Protein AF-0000000072568778 (afdb_homodimer)

Structure (mmCIF, N/CA/C/O backbone):
data_AF-0000000072568778-model_v1
#
loop_
_entity.id
_entity.type
_entity.pdbx_description
1 polymer 'Argininosuccinate synthase'
#
loop_
_atom_site.group_PDB
_atom_site.id
_atom_site.type_symbol
_atom_site.label_atom_id
_atom_site.label_alt_id
_atom_site.label_comp_id
_atom_site.label_asym_id
_atom_site.label_entity_id
_atom_site.label_seq_id
_atom_site.pdbx_PDB_ins_code
_atom_site.Cartn_x
_atom_site.Cartn_y
_atom_site.Cartn_z
_atom_site.occupancy
_atom_site.B_iso_or_equiv
_atom_site.auth_seq_id
_atom_site.auth_comp_id
_atom_site.auth_asym_id
_atom_site.auth_atom_id
_atom_site.pdbx_PDB_model_num
ATOM 1 N N . MET A 1 1 ? -11.023 -39.062 -33.5 1 57.5 1 MET A N 1
ATOM 2 C CA . MET A 1 1 ? -10.414 -38.594 -32.281 1 57.5 1 MET A CA 1
ATOM 3 C C . MET A 1 1 ? -9.016 -38.062 -32.531 1 57.5 1 MET A C 1
ATOM 5 O O . MET A 1 1 ? -8.273 -38.594 -33.344 1 57.5 1 MET A O 1
ATOM 9 N N . ILE A 1 2 ? -8.695 -36.812 -32.125 1 79.44 2 ILE A N 1
ATOM 10 C CA . ILE A 1 2 ? -7.375 -36.25 -32.344 1 79.44 2 ILE A CA 1
ATOM 11 C C . ILE A 1 2 ? -6.309 -37.188 -31.766 1 79.44 2 ILE A C 1
ATOM 13 O O . ILE A 1 2 ? -6.477 -37.719 -30.672 1 79.44 2 ILE A O 1
ATOM 17 N N . LYS A 1 3 ? -5.363 -37.594 -32.625 1 88.56 3 LYS A N 1
ATOM 18 C CA . LYS A 1 3 ? -4.285 -38.5 -32.188 1 88.56 3 LYS A CA 1
ATOM 19 C C . LYS A 1 3 ? -3.029 -37.688 -31.844 1 88.56 3 LYS A C 1
ATOM 21 O O . LYS A 1 3 ? -2.596 -36.844 -32.594 1 88.56 3 LYS A O 1
ATOM 26 N N . TYR A 1 4 ? -2.572 -37.875 -30.562 1 95.81 4 TYR A N 1
ATOM 27 C CA . TYR A 1 4 ? -1.287 -37.344 -30.109 1 95.81 4 TYR A CA 1
ATOM 28 C C . TYR A 1 4 ? -0.291 -38.469 -29.875 1 95.81 4 TYR A C 1
ATOM 30 O O . TYR A 1 4 ? -0.575 -39.438 -29.141 1 95.81 4 TYR A O 1
ATOM 38 N N . ASN A 1 5 ? 0.825 -38.438 -30.609 1 97.25 5 ASN A N 1
ATOM 39 C CA . ASN A 1 5 ? 1.843 -39.469 -30.422 1 97.25 5 ASN A CA 1
ATOM 40 C C . ASN A 1 5 ? 2.711 -39.188 -29.203 1 97.25 5 ASN A C 1
ATOM 42 O O . ASN A 1 5 ? 3.152 -40.125 -28.516 1 97.25 5 ASN A O 1
ATOM 46 N N . LYS A 1 6 ? 3.072 -37.969 -28.938 1 98.38 6 LYS A N 1
ATOM 47 C CA . LYS A 1 6 ? 3.926 -37.531 -27.828 1 98.38 6 LYS A CA 1
ATOM 48 C C . LYS A 1 6 ? 3.383 -36.25 -27.188 1 98.38 6 LYS A C 1
ATOM 50 O O . LYS A 1 6 ? 3.064 -35.281 -27.891 1 98.38 6 LYS A O 1
ATOM 55 N N . VAL A 1 7 ? 3.225 -36.344 -25.844 1 98.5 7 VAL A N 1
ATOM 56 C CA . VAL A 1 7 ? 2.674 -35.219 -25.094 1 98.5 7 VAL A CA 1
ATOM 57 C C . VAL A 1 7 ? 3.635 -34.812 -23.969 1 98.5 7 VAL A C 1
ATOM 59 O O . VAL A 1 7 ? 4.199 -35.656 -23.297 1 98.5 7 VAL A O 1
ATOM 62 N N . VAL A 1 8 ? 3.936 -33.531 -23.891 1 98.62 8 VAL A N 1
ATOM 63 C CA . VAL A 1 8 ? 4.707 -33 -22.766 1 98.62 8 VAL A CA 1
ATOM 64 C C . VAL A 1 8 ? 3.764 -32.5 -21.672 1 98.62 8 VAL A C 1
ATOM 66 O O . VAL A 1 8 ? 2.863 -31.703 -21.922 1 98.62 8 VAL A O 1
ATOM 69 N N . LEU A 1 9 ? 3.943 -33.031 -20.453 1 98.56 9 LEU A N 1
ATOM 70 C CA . LEU A 1 9 ? 3.078 -32.719 -19.312 1 98.56 9 LEU A CA 1
ATOM 71 C C . LEU A 1 9 ? 3.807 -31.844 -18.297 1 98.56 9 LEU A C 1
ATOM 73 O O . LEU A 1 9 ? 4.906 -32.188 -17.844 1 98.56 9 LEU A O 1
ATOM 77 N N . ALA A 1 10 ? 3.229 -30.656 -17.984 1 97.88 10 ALA A N 1
ATOM 78 C CA . ALA A 1 10 ? 3.682 -29.938 -16.781 1 97.88 10 ALA A CA 1
ATOM 79 C C . ALA A 1 10 ? 3.428 -30.766 -15.531 1 97.88 10 ALA A C 1
ATOM 81 O O . ALA A 1 10 ? 2.279 -30.969 -15.133 1 97.88 10 ALA A O 1
ATOM 82 N N . TYR A 1 11 ? 4.516 -31.219 -14.898 1 96.12 11 TYR A N 1
ATOM 83 C CA . TYR A 1 11 ? 4.41 -32.219 -13.859 1 96.12 11 TYR A CA 1
ATOM 84 C C . TYR A 1 11 ? 4.934 -31.703 -12.523 1 96.12 11 TYR A C 1
ATOM 86 O O . TYR A 1 11 ? 6.062 -31.219 -12.445 1 96.12 11 TYR A O 1
ATOM 94 N N . SER A 1 12 ? 4.102 -31.75 -11.516 1 90.25 12 SER A N 1
ATOM 95 C CA . SER A 1 12 ? 4.496 -31.281 -10.195 1 90.25 12 SER A CA 1
ATOM 96 C C . SER A 1 12 ? 4.703 -32.438 -9.234 1 90.25 12 SER A C 1
ATOM 98 O O . SER A 1 12 ? 5.293 -32.281 -8.164 1 90.25 12 SER A O 1
ATOM 100 N N . GLY A 1 13 ? 4.242 -33.594 -9.594 1 85.88 13 GLY A N 1
ATOM 101 C CA . GLY A 1 13 ? 4.312 -34.75 -8.695 1 85.88 13 GLY A CA 1
ATOM 102 C C . GLY A 1 13 ? 3.117 -34.844 -7.766 1 85.88 13 GLY A C 1
ATOM 103 O O . GLY A 1 13 ? 2.973 -35.844 -7.035 1 85.88 13 GLY A O 1
ATOM 104 N N . GLY A 1 14 ? 2.248 -33.875 -7.809 1 84.75 14 GLY A N 1
ATOM 105 C CA . GLY A 1 14 ? 1.024 -33.938 -7.027 1 84.75 14 GLY A CA 1
ATOM 106 C C . GLY A 1 14 ? 0.024 -34.938 -7.559 1 84.75 14 GLY A C 1
ATOM 107 O O . GLY A 1 14 ? 0.246 -35.562 -8.609 1 84.75 14 GLY A O 1
ATOM 108 N N . LEU A 1 15 ? -1.036 -35.094 -6.883 1 83.25 15 LEU A N 1
ATOM 109 C CA . LEU A 1 15 ? -2.059 -36.094 -7.227 1 83.25 15 LEU A CA 1
ATOM 110 C C . LEU A 1 15 ? -2.59 -35.844 -8.633 1 83.25 15 LEU A C 1
ATOM 112 O O . LEU A 1 15 ? -2.621 -36.781 -9.453 1 83.25 15 LEU A O 1
ATOM 116 N N . ASP A 1 16 ? -2.91 -34.562 -8.922 1 86.75 16 ASP A N 1
ATOM 117 C CA . ASP A 1 16 ? -3.523 -34.25 -10.203 1 86.75 16 ASP A CA 1
ATOM 118 C C . ASP A 1 16 ? -2.607 -34.625 -11.367 1 86.75 16 ASP A C 1
ATOM 120 O O . ASP A 1 16 ? -3.02 -35.344 -12.273 1 86.75 16 ASP A O 1
ATOM 124 N N . THR A 1 17 ? -1.394 -34.188 -11.297 1 90 17 THR A N 1
ATOM 125 C CA . THR A 1 17 ? -0.5 -34.375 -12.43 1 90 17 THR A CA 1
ATOM 126 C C . THR A 1 17 ? -0.067 -35.844 -12.516 1 90 17 THR A C 1
ATOM 128 O O . THR A 1 17 ? 0.235 -36.344 -13.602 1 90 17 THR A O 1
ATOM 131 N N . SER A 1 18 ? -0.128 -36.531 -11.391 1 90.56 18 SER A N 1
ATOM 132 C CA . SER A 1 18 ? 0.25 -37.938 -11.398 1 90.56 18 SER A CA 1
ATOM 133 C C . SER A 1 18 ? -0.817 -38.812 -12.078 1 90.56 18 SER A C 1
ATOM 135 O O . SER A 1 18 ? -0.498 -39.781 -12.781 1 90.56 18 SER A O 1
ATOM 137 N N . ILE A 1 19 ? -2.035 -38.469 -11.914 1 93.44 19 ILE A N 1
ATOM 138 C CA . ILE A 1 19 ? -3.09 -39.25 -12.508 1 93.44 19 ILE A CA 1
ATOM 139 C C . ILE A 1 19 ? -3.256 -38.906 -13.984 1 93.44 19 ILE A C 1
ATOM 141 O O . ILE A 1 19 ? -3.801 -39.656 -14.766 1 93.44 19 ILE A O 1
ATOM 145 N N . ILE A 1 20 ? -2.752 -37.781 -14.328 1 95.88 20 ILE A N 1
ATOM 146 C CA . ILE A 1 20 ? -2.883 -37.312 -15.711 1 95.88 20 ILE A CA 1
ATOM 147 C C . ILE A 1 20 ? -2.031 -38.188 -16.625 1 95.88 20 ILE A C 1
ATOM 149 O O . ILE A 1 20 ? -2.402 -38.438 -17.766 1 95.88 20 ILE A O 1
ATOM 153 N N . ILE A 1 21 ? -0.916 -38.719 -16.125 1 96.25 21 ILE A N 1
ATOM 154 C CA . ILE A 1 21 ? 0.002 -39.5 -16.938 1 96.25 21 ILE A CA 1
ATOM 155 C C . ILE A 1 21 ? -0.712 -40.75 -17.469 1 96.25 21 ILE A C 1
ATOM 157 O O . ILE A 1 21 ? -0.862 -40.938 -18.672 1 96.25 21 ILE A O 1
ATOM 161 N N . PRO A 1 22 ? -1.276 -41.562 -16.594 1 95.88 22 PRO A N 1
ATOM 162 C CA . PRO A 1 22 ? -1.999 -42.719 -17.125 1 95.88 22 PRO A CA 1
ATOM 163 C C . PRO A 1 22 ? -3.244 -42.344 -17.922 1 95.88 22 PRO A C 1
ATOM 165 O O . PRO A 1 22 ? -3.617 -43.031 -18.875 1 95.88 22 PRO A O 1
ATOM 168 N N . TRP A 1 23 ? -3.908 -41.25 -17.547 1 96.25 23 TRP A N 1
ATOM 169 C CA . TRP A 1 23 ? -5.086 -40.781 -18.281 1 96.25 23 TRP A CA 1
ATOM 170 C C . TRP A 1 23 ? -4.73 -40.438 -19.719 1 96.25 23 TRP A C 1
ATOM 172 O O . TRP A 1 23 ? -5.469 -40.812 -20.641 1 96.25 23 TRP A O 1
ATOM 182 N N . LEU A 1 24 ? -3.633 -39.75 -19.969 1 97 24 LEU A N 1
ATOM 183 C CA . LEU A 1 24 ? -3.162 -39.406 -21.312 1 97 24 LEU A CA 1
ATOM 184 C C . LEU A 1 24 ? -2.857 -40.688 -22.109 1 97 24 LEU A C 1
ATOM 186 O O . LEU A 1 24 ? -3.209 -40.75 -23.297 1 97 24 LEU A O 1
ATOM 190 N N . LYS A 1 25 ? -2.223 -41.625 -21.5 1 95.62 25 LYS A N 1
ATOM 191 C CA . LYS A 1 25 ? -1.874 -42.875 -22.172 1 95.62 25 LYS A CA 1
ATOM 192 C C . LYS A 1 25 ? -3.125 -43.656 -22.562 1 95.62 25 LYS A C 1
ATOM 194 O O . LYS A 1 25 ? -3.205 -44.188 -23.672 1 95.62 25 LYS A O 1
ATOM 199 N N . GLU A 1 26 ? -4.07 -43.656 -21.688 1 94.56 26 GLU A N 1
ATOM 200 C CA . GLU A 1 26 ? -5.312 -44.375 -21.953 1 94.56 26 GLU A CA 1
ATOM 201 C C . GLU A 1 26 ? -6.145 -43.656 -23.016 1 94.56 26 GLU A C 1
ATOM 203 O O . GLU A 1 26 ? -6.77 -44.312 -23.859 1 94.56 26 GLU A O 1
ATOM 208 N N . THR A 1 27 ? -6.199 -42.406 -22.906 1 94.75 27 THR A N 1
ATOM 209 C CA . THR A 1 27 ? -7.094 -41.625 -23.734 1 94.75 27 THR A CA 1
ATOM 210 C C . THR A 1 27 ? -6.527 -41.469 -25.156 1 94.75 27 THR A C 1
ATOM 212 O O . THR A 1 27 ? -7.266 -41.531 -26.125 1 94.75 27 THR A O 1
ATOM 215 N N . TYR A 1 28 ? -5.199 -41.281 -25.234 1 95.56 28 TYR A N 1
ATOM 216 C CA . TYR A 1 28 ? -4.625 -40.938 -26.531 1 95.56 28 TYR A CA 1
ATOM 217 C C . TYR A 1 28 ? -3.613 -42 -26.984 1 95.56 28 TYR A C 1
ATOM 219 O O . TYR A 1 28 ? -3.164 -42 -28.125 1 95.56 28 TYR A O 1
ATOM 227 N N . GLY A 1 29 ? -3.229 -42.906 -26.125 1 95.06 29 GLY A N 1
ATOM 228 C CA . GLY A 1 29 ? -2.193 -43.875 -26.469 1 95.06 29 GLY A CA 1
ATOM 229 C C . GLY A 1 29 ? -0.853 -43.219 -26.766 1 95.06 29 GLY A C 1
ATOM 230 O O . GLY A 1 29 ? -0.105 -43.719 -27.609 1 95.06 29 GLY A O 1
ATOM 231 N N . CYS A 1 30 ? -0.614 -42.188 -26.125 1 96.62 30 CYS A N 1
ATOM 232 C CA . CYS A 1 30 ? 0.549 -41.375 -26.469 1 96.62 30 CYS A CA 1
ATOM 233 C C . CYS A 1 30 ? 1.691 -41.625 -25.5 1 96.62 30 CYS A C 1
ATOM 235 O O . CYS A 1 30 ? 1.488 -42.188 -24.422 1 96.62 30 CYS A O 1
ATOM 237 N N . GLU A 1 31 ? 2.924 -41.281 -25.938 1 98.12 31 GLU A N 1
ATOM 238 C CA . GLU A 1 31 ? 4.062 -41.125 -25.031 1 98.12 31 GLU A CA 1
ATOM 239 C C . GLU A 1 31 ? 3.943 -39.844 -24.203 1 98.12 31 GLU A C 1
ATOM 241 O O . GLU A 1 31 ? 3.559 -38.812 -24.719 1 98.12 31 GLU A O 1
ATOM 246 N N . VAL A 1 32 ? 4.184 -40 -22.922 1 98.25 32 VAL A N 1
ATOM 247 C CA . VAL A 1 32 ? 4.082 -38.844 -22.031 1 98.25 32 VAL A CA 1
ATOM 248 C C . VAL A 1 32 ? 5.465 -38.469 -21.5 1 98.25 32 VAL A C 1
ATOM 250 O O . VAL A 1 32 ? 6.141 -39.312 -20.891 1 98.25 32 VAL A O 1
ATOM 253 N N . ILE A 1 33 ? 5.906 -37.281 -21.797 1 98.5 33 ILE A N 1
ATOM 254 C CA . ILE A 1 33 ? 7.117 -36.719 -21.219 1 98.5 33 ILE A CA 1
ATOM 255 C C . ILE A 1 33 ? 6.75 -35.719 -20.125 1 98.5 33 ILE A C 1
ATOM 257 O O . ILE A 1 33 ? 6.078 -34.719 -20.406 1 98.5 33 ILE A O 1
ATOM 261 N N . ALA A 1 34 ? 7.23 -36 -18.891 1 98 34 ALA A N 1
ATOM 262 C CA . ALA A 1 34 ? 6.953 -35.094 -17.766 1 98 34 ALA A CA 1
ATOM 263 C C . ALA A 1 34 ? 8.023 -34.031 -17.656 1 98 34 ALA A C 1
ATOM 265 O O . ALA A 1 34 ? 9.211 -34.281 -17.859 1 98 34 ALA A O 1
ATOM 266 N N . VAL A 1 35 ? 7.582 -32.812 -17.391 1 98.06 35 VAL A N 1
ATOM 267 C CA . VAL A 1 35 ? 8.5 -31.688 -17.188 1 98.06 35 VAL A CA 1
ATOM 268 C C . VAL A 1 35 ? 8.164 -30.984 -15.883 1 98.06 35 VAL A C 1
ATOM 270 O O . VAL A 1 35 ? 7.031 -30.547 -15.672 1 98.06 35 VAL A O 1
ATOM 273 N N . CYS A 1 36 ? 9.141 -30.906 -15.023 1 97 36 CYS A N 1
ATOM 274 C CA . CYS A 1 36 ? 9.031 -30.156 -13.773 1 97 36 CYS A CA 1
ATOM 275 C C . CYS A 1 36 ? 9.953 -28.938 -13.789 1 97 36 CYS A C 1
ATOM 277 O O . CYS A 1 36 ? 11.156 -29.062 -14 1 97 36 CYS A O 1
ATOM 279 N N . GLY A 1 37 ? 9.328 -27.75 -13.695 1 96.69 37 GLY A N 1
ATOM 280 C CA . GLY A 1 37 ? 10.125 -26.547 -13.523 1 96.69 37 GLY A CA 1
ATOM 281 C C . GLY A 1 37 ? 10.508 -26.281 -12.078 1 96.69 37 GLY A C 1
ATOM 282 O O . GLY A 1 37 ? 9.648 -26 -11.242 1 96.69 37 GLY A O 1
ATOM 283 N N . ASN A 1 38 ? 11.844 -26.484 -11.812 1 96.88 38 ASN A N 1
ATOM 284 C CA . ASN A 1 38 ? 12.367 -26.141 -10.492 1 96.88 38 ASN A CA 1
ATOM 285 C C . ASN A 1 38 ? 12.586 -24.641 -10.352 1 96.88 38 ASN A C 1
ATOM 287 O O . ASN A 1 38 ? 13.523 -24.078 -10.93 1 96.88 38 ASN A O 1
ATOM 291 N N . VAL A 1 39 ? 11.719 -24.031 -9.586 1 97.25 39 VAL A N 1
ATOM 292 C CA . VAL A 1 39 ? 11.836 -22.609 -9.328 1 97.25 39 VAL A CA 1
ATOM 293 C C . VAL A 1 39 ? 12.164 -22.359 -7.859 1 97.25 39 VAL A C 1
ATOM 295 O O . VAL A 1 39 ? 11.695 -21.391 -7.258 1 97.25 39 VAL A O 1
ATOM 298 N N . GLY A 1 40 ? 12.891 -23.25 -7.309 1 95.19 40 GLY A N 1
ATOM 299 C CA . GLY A 1 40 ? 13.438 -23.094 -5.969 1 95.19 40 GLY A CA 1
ATOM 300 C C . GLY A 1 40 ? 12.656 -23.859 -4.918 1 95.19 40 GLY A C 1
ATOM 301 O O . GLY A 1 40 ? 12.859 -23.656 -3.717 1 95.19 40 GLY A O 1
ATOM 302 N N . GLN A 1 41 ? 11.773 -24.719 -5.453 1 90.81 41 GLN A N 1
ATOM 303 C CA . GLN A 1 41 ? 11.156 -25.625 -4.496 1 90.81 41 GLN A CA 1
ATOM 304 C C . GLN A 1 41 ? 12.109 -26.75 -4.105 1 90.81 41 GLN A C 1
ATOM 306 O O . GLN A 1 41 ? 12.938 -27.188 -4.914 1 90.81 41 GLN A O 1
ATOM 311 N N . LYS A 1 42 ? 12.234 -27.219 -2.873 1 85.62 42 LYS A N 1
ATOM 312 C CA . LYS A 1 42 ? 13.258 -28.156 -2.4 1 85.62 42 LYS A CA 1
ATOM 313 C C . LYS A 1 42 ? 12.672 -29.547 -2.172 1 85.62 42 LYS A C 1
ATOM 315 O O . LYS A 1 42 ? 12.688 -30.375 -3.072 1 85.62 42 LYS A O 1
ATOM 320 N N . ASP A 1 43 ? 11.883 -29.781 -1.306 1 80.31 43 ASP A N 1
ATOM 321 C CA . ASP A 1 43 ? 11.414 -31.094 -0.864 1 80.31 43 ASP A CA 1
ATOM 322 C C . ASP A 1 43 ? 10.461 -31.703 -1.888 1 80.31 43 ASP A C 1
ATOM 324 O O . ASP A 1 43 ? 10.359 -32.938 -1.985 1 80.31 43 ASP A O 1
ATOM 328 N N . GLU A 1 44 ? 9.945 -30.922 -2.676 1 80.12 44 GLU A N 1
ATOM 329 C CA . GLU A 1 44 ? 8.961 -31.406 -3.645 1 80.12 44 GLU A CA 1
ATOM 330 C C . GLU A 1 44 ? 9.625 -32.188 -4.773 1 80.12 44 GLU A C 1
ATOM 332 O O . GLU A 1 44 ? 8.961 -32.906 -5.516 1 80.12 44 GLU A O 1
ATOM 337 N N . LEU A 1 45 ? 10.898 -32.062 -4.871 1 88 45 LEU A N 1
ATOM 338 C CA . LEU A 1 45 ? 11.617 -32.656 -5.988 1 88 45 LEU A CA 1
ATOM 339 C C . LEU A 1 45 ? 12.109 -34.062 -5.617 1 88 45 LEU A C 1
ATOM 341 O O . LEU A 1 45 ? 12.492 -34.844 -6.492 1 88 45 LEU A O 1
ATOM 345 N N . ASP A 1 46 ? 12.047 -34.344 -4.383 1 86.69 46 ASP A N 1
ATOM 346 C CA . ASP A 1 46 ? 12.562 -35.625 -3.916 1 86.69 46 ASP A CA 1
ATOM 347 C C . ASP A 1 46 ? 11.711 -36.781 -4.438 1 86.69 46 ASP A C 1
ATOM 349 O O . ASP A 1 46 ? 10.5 -36.812 -4.219 1 86.69 46 ASP A O 1
ATOM 353 N N . GLY A 1 47 ? 12.352 -37.719 -5.117 1 88.12 47 GLY A N 1
ATOM 354 C CA . GLY A 1 47 ? 11.688 -38.906 -5.594 1 88.12 47 GLY A CA 1
ATOM 355 C C . GLY A 1 47 ? 10.781 -38.656 -6.785 1 88.12 47 GLY A C 1
ATOM 356 O O . GLY A 1 47 ? 10.023 -39.531 -7.195 1 88.12 47 GLY A O 1
ATOM 357 N N . LEU A 1 48 ? 10.906 -37.531 -7.312 1 91.25 48 LEU A N 1
ATOM 358 C CA . LEU A 1 48 ? 9.984 -37.094 -8.367 1 91.25 48 LEU A CA 1
ATOM 359 C C . LEU A 1 48 ? 10.195 -37.938 -9.633 1 91.25 48 LEU A C 1
ATOM 361 O O . LEU A 1 48 ? 9.234 -38.281 -10.312 1 91.25 48 LEU A O 1
ATOM 365 N N . GLU A 1 49 ? 11.414 -38.188 -9.977 1 92.62 49 GLU A N 1
ATOM 366 C CA . GLU A 1 49 ? 11.727 -38.938 -11.18 1 92.62 49 GLU A CA 1
ATOM 367 C C . GLU A 1 49 ? 11.164 -40.375 -11.102 1 92.62 49 GLU A C 1
ATOM 369 O O . GLU A 1 49 ? 10.516 -40.844 -12.039 1 92.62 49 GLU A O 1
ATOM 374 N N . GLU A 1 50 ? 11.414 -41 -10.031 1 91.56 50 GLU A N 1
ATOM 375 C CA . GLU A 1 50 ? 10.906 -42.375 -9.844 1 91.56 50 GLU A CA 1
ATOM 376 C C . GLU A 1 50 ? 9.383 -42.406 -9.922 1 91.56 50 GLU A C 1
ATOM 378 O O . GLU A 1 50 ? 8.805 -43.281 -10.539 1 91.56 50 GLU A O 1
ATOM 383 N N . LYS A 1 51 ? 8.828 -41.438 -9.273 1 91.12 51 LYS A N 1
ATOM 384 C CA . LYS A 1 51 ? 7.375 -41.344 -9.273 1 91.12 51 LYS A CA 1
ATOM 385 C C . LYS A 1 51 ? 6.832 -41.188 -10.688 1 91.12 51 LYS A C 1
ATOM 387 O O . LYS A 1 51 ? 5.875 -41.844 -11.086 1 91.12 51 LYS A O 1
ATOM 392 N N . ALA A 1 52 ? 7.434 -40.281 -11.453 1 94.25 52 ALA A N 1
ATOM 393 C CA . ALA A 1 52 ? 6.988 -40 -12.812 1 94.25 52 ALA A CA 1
ATOM 394 C C . ALA A 1 52 ? 7.109 -41.25 -13.703 1 94.25 52 ALA A C 1
ATOM 396 O O . ALA A 1 52 ? 6.18 -41.594 -14.438 1 94.25 52 ALA A O 1
ATOM 397 N N . ILE A 1 53 ? 8.195 -41.906 -13.594 1 94.25 53 ILE A N 1
ATOM 398 C CA . ILE A 1 53 ? 8.453 -43.094 -14.414 1 94.25 53 ILE A CA 1
ATOM 399 C C . ILE A 1 53 ? 7.504 -44.219 -14.016 1 94.25 53 ILE A C 1
ATOM 401 O O . ILE A 1 53 ? 6.918 -44.875 -14.875 1 94.25 53 ILE A O 1
ATOM 405 N N . LYS A 1 54 ? 7.297 -44.375 -12.742 1 91.5 54 LYS A N 1
ATOM 406 C CA . LYS A 1 54 ? 6.434 -45.438 -12.227 1 91.5 54 LYS A CA 1
ATOM 407 C C . LYS A 1 54 ? 4.984 -45.219 -12.648 1 91.5 54 LYS A C 1
ATOM 409 O O . LYS A 1 54 ? 4.227 -46.156 -12.82 1 91.5 54 LYS A O 1
ATOM 414 N N . THR A 1 55 ? 4.703 -44 -12.805 1 92.94 55 THR A N 1
ATOM 415 C CA . THR A 1 55 ? 3.324 -43.656 -13.141 1 92.94 55 THR A CA 1
ATOM 416 C C . THR A 1 55 ? 3.1 -43.75 -14.648 1 92.94 55 THR A C 1
ATOM 418 O O . THR A 1 55 ? 1.961 -43.688 -15.117 1 92.94 55 THR A O 1
ATOM 421 N N . GLY A 1 56 ? 4.199 -43.844 -15.469 1 94.44 56 GLY A N 1
ATOM 422 C CA . GLY A 1 56 ? 4.027 -44.125 -16.891 1 94.44 56 GLY A CA 1
ATOM 423 C C . GLY A 1 56 ? 4.742 -43.156 -17.797 1 94.44 56 GLY A C 1
ATOM 424 O O . GLY A 1 56 ? 4.77 -43.344 -19.016 1 94.44 56 GLY A O 1
ATOM 425 N N . ALA A 1 57 ? 5.355 -42.156 -17.25 1 96.88 57 ALA A N 1
ATOM 426 C CA . ALA A 1 57 ? 6.094 -41.219 -18.094 1 96.88 57 ALA A CA 1
ATOM 427 C C . ALA A 1 57 ? 7.332 -41.875 -18.688 1 96.88 57 ALA A C 1
ATOM 429 O O . ALA A 1 57 ? 7.977 -42.688 -18.047 1 96.88 57 ALA A O 1
ATOM 430 N N . SER A 1 58 ? 7.578 -41.531 -19.891 1 97.75 58 SER A N 1
ATOM 431 C CA . SER A 1 58 ? 8.758 -42.062 -20.547 1 97.75 58 SER A CA 1
ATOM 432 C C . SER A 1 58 ? 10.031 -41.375 -20.062 1 97.75 58 SER A C 1
ATOM 434 O O . SER A 1 58 ? 11.117 -41.969 -20.125 1 97.75 58 SER A O 1
ATOM 436 N N . LYS A 1 59 ? 9.867 -40.156 -19.734 1 97 59 LYS A N 1
ATOM 437 C CA . LYS A 1 59 ? 10.977 -39.312 -19.328 1 97 59 LYS A CA 1
ATOM 438 C C . LYS A 1 59 ? 10.5 -38.188 -18.406 1 97 59 LYS A C 1
ATOM 440 O O . LYS A 1 59 ? 9.344 -37.781 -18.469 1 97 59 LYS A O 1
ATOM 445 N N . LEU A 1 60 ? 11.406 -37.844 -17.438 1 97.44 60 LEU A N 1
ATOM 446 C CA . LEU A 1 60 ? 11.164 -36.656 -16.625 1 97.44 60 LEU A CA 1
ATOM 447 C C . LEU A 1 60 ? 12.297 -35.656 -16.781 1 97.44 60 LEU A C 1
ATOM 449 O O . LEU A 1 60 ? 13.461 -35.969 -16.578 1 97.44 60 LEU A O 1
ATOM 453 N N . TYR A 1 61 ? 11.914 -34.406 -17.25 1 97.5 61 TYR A N 1
ATOM 454 C CA . TYR A 1 61 ? 12.812 -33.281 -17.156 1 97.5 61 TYR A CA 1
ATOM 455 C C . TYR A 1 61 ? 12.617 -32.531 -15.852 1 97.5 61 TYR A C 1
ATOM 457 O O . TYR A 1 61 ? 11.5 -32.125 -15.516 1 97.5 61 TYR A O 1
ATOM 465 N N . ILE A 1 62 ? 13.641 -32.438 -15.031 1 97.12 62 ILE A N 1
ATOM 466 C CA . ILE A 1 62 ? 13.656 -31.484 -13.938 1 97.12 62 ILE A CA 1
ATOM 467 C C . ILE A 1 62 ? 14.531 -30.297 -14.297 1 97.12 62 ILE A C 1
ATOM 469 O O . ILE A 1 62 ? 15.758 -30.375 -14.266 1 97.12 62 ILE A O 1
ATOM 473 N N . GLU A 1 63 ? 13.914 -29.219 -14.695 1 97.12 63 GLU A N 1
ATOM 474 C CA . GLU A 1 63 ? 14.617 -28.047 -15.195 1 97.12 63 GLU A CA 1
ATOM 475 C C . GLU A 1 63 ? 14.859 -27.031 -14.078 1 97.12 63 GLU A C 1
ATOM 477 O O . GLU A 1 63 ? 13.906 -26.453 -13.531 1 97.12 63 GLU A O 1
ATOM 482 N N . ASP A 1 64 ? 16.156 -26.859 -13.742 1 97.5 64 ASP A N 1
ATOM 483 C CA . ASP A 1 64 ? 16.469 -25.844 -12.742 1 97.5 64 ASP A CA 1
ATOM 484 C C . ASP A 1 64 ? 16.359 -24.438 -13.328 1 97.5 64 ASP A C 1
ATOM 486 O O . ASP A 1 64 ? 17.266 -23.984 -14.031 1 97.5 64 ASP A O 1
ATOM 490 N N . LEU A 1 65 ? 15.281 -23.781 -12.961 1 98.19 65 LEU A N 1
ATOM 491 C CA . LEU A 1 65 ? 14.977 -22.453 -13.484 1 98.19 65 LEU A CA 1
ATOM 492 C C . LEU A 1 65 ? 15.125 -21.391 -12.398 1 98.19 65 LEU A C 1
ATOM 494 O O . LEU A 1 65 ? 14.672 -20.25 -12.562 1 98.19 65 LEU A O 1
ATOM 498 N N . THR A 1 66 ? 15.781 -21.75 -11.312 1 98.06 66 THR A N 1
ATOM 499 C CA . THR A 1 66 ? 15.766 -20.922 -10.109 1 98.06 66 THR A CA 1
ATOM 500 C C . THR A 1 66 ? 16.484 -19.609 -10.359 1 98.06 66 THR A C 1
ATOM 502 O O . THR A 1 66 ? 15.953 -18.531 -10.039 1 98.06 66 THR A O 1
ATOM 505 N N . GLN A 1 67 ? 17.625 -19.641 -10.961 1 98.12 67 GLN A N 1
ATOM 506 C CA . GLN A 1 67 ? 18.391 -18.438 -11.203 1 98.12 67 GLN A CA 1
ATOM 507 C C . GLN A 1 67 ? 17.656 -17.484 -12.148 1 98.12 67 GLN A C 1
ATOM 509 O O . GLN A 1 67 ? 17.547 -16.297 -11.883 1 98.12 67 GLN A O 1
ATOM 514 N N . GLU A 1 68 ? 17.172 -18.031 -13.25 1 98.25 68 GLU A N 1
ATOM 515 C CA . GLU A 1 68 ? 16.406 -17.219 -14.203 1 98.25 68 GLU A CA 1
ATOM 516 C C . GLU A 1 68 ? 15.156 -16.641 -13.555 1 98.25 68 GLU A C 1
ATOM 518 O O . GLU A 1 68 ? 14.805 -15.484 -13.805 1 98.25 68 GLU A O 1
ATOM 523 N N . PHE A 1 69 ? 14.539 -17.438 -12.711 1 98.44 69 PHE A N 1
ATOM 524 C CA . PHE A 1 69 ? 13.336 -17.016 -12.008 1 98.44 69 PHE A CA 1
ATOM 525 C C . PHE A 1 69 ? 13.617 -15.797 -11.133 1 98.44 69 PHE A C 1
ATOM 527 O O . PHE A 1 69 ? 12.898 -14.797 -11.195 1 98.44 69 PHE A O 1
ATOM 534 N N . VAL A 1 70 ? 14.672 -15.812 -10.406 1 98.62 70 VAL A N 1
ATOM 535 C CA . VAL A 1 70 ? 15.008 -14.75 -9.461 1 98.62 70 VAL A CA 1
ATOM 536 C C . VAL A 1 70 ? 15.461 -13.508 -10.219 1 98.62 70 VAL A C 1
ATOM 538 O O . VAL A 1 70 ? 14.953 -12.414 -9.984 1 98.62 70 VAL A O 1
ATOM 541 N N . ASP A 1 71 ? 16.266 -13.672 -11.273 1 98.31 71 ASP A N 1
ATOM 542 C CA . ASP A 1 71 ? 16.906 -12.547 -11.945 1 98.31 71 ASP A CA 1
ATOM 543 C C . ASP A 1 71 ? 15.945 -11.867 -12.922 1 98.31 71 ASP A C 1
ATOM 545 O O . ASP A 1 71 ? 15.938 -10.641 -13.039 1 98.31 71 ASP A O 1
ATOM 549 N N . ASP A 1 72 ? 15.133 -12.695 -13.57 1 98.25 72 ASP A N 1
ATOM 550 C CA . ASP A 1 72 ? 14.445 -12.156 -14.742 1 98.25 72 ASP A CA 1
ATOM 551 C C . ASP A 1 72 ? 12.961 -11.945 -14.453 1 98.25 72 ASP A C 1
ATOM 553 O O . ASP A 1 72 ? 12.266 -11.258 -15.211 1 98.25 72 ASP A O 1
ATOM 557 N N . TYR A 1 73 ? 12.469 -12.516 -13.391 1 98.62 73 TYR A N 1
ATOM 558 C CA . TYR A 1 73 ? 11.047 -12.375 -13.102 1 98.62 73 TYR A CA 1
ATOM 559 C C . TYR A 1 73 ? 10.828 -11.688 -11.758 1 98.62 73 TYR A C 1
ATOM 561 O O . TYR A 1 73 ? 10.117 -10.688 -11.68 1 98.62 73 TYR A O 1
ATOM 569 N N . ILE A 1 74 ? 11.539 -12.133 -10.711 1 98.56 74 ILE A N 1
ATOM 570 C CA . ILE A 1 74 ? 11.312 -11.625 -9.359 1 98.56 74 ILE A CA 1
ATOM 571 C C . ILE A 1 74 ? 11.852 -10.203 -9.25 1 98.56 74 ILE A C 1
ATOM 573 O O . ILE A 1 74 ? 11.102 -9.281 -8.914 1 98.56 74 ILE A O 1
ATOM 577 N N . PHE A 1 75 ? 13.094 -9.953 -9.562 1 98.44 75 PHE A N 1
ATOM 578 C CA . PHE A 1 75 ? 13.711 -8.656 -9.305 1 98.44 75 PHE A CA 1
ATOM 579 C C . PHE A 1 75 ? 13.078 -7.578 -10.18 1 98.44 75 PHE A C 1
ATOM 581 O O . PHE A 1 75 ? 12.797 -6.473 -9.711 1 98.44 75 PHE A O 1
ATOM 588 N N . PRO A 1 76 ? 12.789 -7.887 -11.484 1 98.31 76 PRO A N 1
ATOM 589 C CA . PRO A 1 76 ? 12.062 -6.875 -12.258 1 98.31 76 PRO A CA 1
ATOM 590 C C . PRO A 1 76 ? 10.719 -6.504 -11.633 1 98.31 76 PRO A C 1
ATOM 592 O O . PRO A 1 76 ? 10.297 -5.348 -11.711 1 98.31 76 PRO A O 1
ATOM 595 N N . THR A 1 77 ? 10.062 -7.488 -11.07 1 98.75 77 THR A N 1
ATOM 596 C CA . THR A 1 77 ? 8.773 -7.238 -10.445 1 98.75 77 THR A CA 1
ATOM 597 C C . THR A 1 77 ? 8.945 -6.418 -9.164 1 98.75 77 THR A C 1
ATOM 599 O O . THR A 1 77 ? 8.133 -5.535 -8.875 1 98.75 77 THR A O 1
ATOM 602 N N . ILE A 1 78 ? 10.047 -6.648 -8.391 1 98.75 78 ILE A N 1
ATOM 603 C CA . ILE A 1 78 ? 10.383 -5.84 -7.227 1 98.75 78 ILE A CA 1
ATOM 604 C C . ILE A 1 78 ? 10.664 -4.402 -7.656 1 98.75 78 ILE A C 1
ATOM 606 O O . ILE A 1 78 ? 10.133 -3.455 -7.074 1 98.75 78 ILE A O 1
ATOM 610 N N . GLN A 1 79 ? 11.484 -4.289 -8.703 1 98.75 79 GLN A N 1
ATOM 611 C CA . GLN A 1 79 ? 11.859 -2.967 -9.195 1 98.75 79 GLN A CA 1
ATOM 612 C C . GLN A 1 79 ? 10.633 -2.172 -9.625 1 98.75 79 GLN A C 1
ATOM 614 O O . GLN A 1 79 ? 10.586 -0.95 -9.469 1 98.75 79 GLN A O 1
ATOM 619 N N . ALA A 1 80 ? 9.641 -2.871 -10.133 1 98.62 80 ALA A N 1
ATOM 620 C CA . ALA A 1 80 ? 8.406 -2.219 -10.578 1 98.62 80 ALA A CA 1
ATOM 621 C C . ALA A 1 80 ? 7.551 -1.799 -9.383 1 98.62 80 ALA A C 1
ATOM 623 O O . ALA A 1 80 ? 6.648 -0.972 -9.523 1 98.62 80 ALA A O 1
ATOM 624 N N . GLY A 1 81 ? 7.832 -2.344 -8.242 1 98.5 81 GLY A N 1
ATOM 625 C CA . GLY A 1 81 ? 6.969 -2.119 -7.098 1 98.5 81 GLY A CA 1
ATOM 626 C C . GLY A 1 81 ? 5.598 -2.75 -7.254 1 98.5 81 GLY A C 1
ATOM 627 O O . GLY A 1 81 ? 4.609 -2.238 -6.723 1 98.5 81 GLY A O 1
ATOM 628 N N . ALA A 1 82 ? 5.5 -3.836 -7.957 1 98.62 82 ALA A N 1
ATOM 629 C CA . ALA A 1 82 ? 4.223 -4.43 -8.344 1 98.62 82 ALA A CA 1
ATOM 630 C C . ALA A 1 82 ? 3.656 -5.289 -7.215 1 98.62 82 ALA A C 1
ATOM 632 O O . ALA A 1 82 ? 4.258 -6.297 -6.832 1 98.62 82 ALA A O 1
ATOM 633 N N . VAL A 1 83 ? 2.564 -4.918 -6.641 1 98.62 83 VAL A N 1
ATOM 634 C CA . VAL A 1 83 ? 1.809 -5.637 -5.617 1 98.62 83 VAL A CA 1
ATOM 635 C C . VAL A 1 83 ? 0.347 -5.754 -6.043 1 98.62 83 VAL A C 1
ATOM 637 O O . VAL A 1 83 ? -0.313 -4.742 -6.301 1 98.62 83 VAL A O 1
ATOM 640 N N . TYR A 1 84 ? -0.123 -6.973 -6.195 1 98.5 84 TYR A N 1
ATOM 641 C CA . TYR A 1 84 ? -1.498 -7.18 -6.637 1 98.5 84 TYR A CA 1
ATOM 642 C C . TYR A 1 84 ? -2.479 -6.93 -5.496 1 98.5 84 TYR A C 1
ATOM 644 O O . TYR A 1 84 ? -2.389 -7.562 -4.441 1 98.5 84 TYR A O 1
ATOM 652 N N . GLU A 1 85 ? -3.389 -6.004 -5.719 1 97.69 85 GLU A N 1
ATOM 653 C CA . GLU A 1 85 ? -4.465 -5.617 -4.809 1 97.69 85 GLU A CA 1
ATOM 654 C C . GLU A 1 85 ? -3.92 -5.254 -3.432 1 97.69 85 GLU A C 1
ATOM 656 O O . GLU A 1 85 ? -4.539 -5.566 -2.412 1 97.69 85 GLU A O 1
ATOM 661 N N . GLY A 1 86 ? -2.656 -4.742 -3.449 1 96.81 86 GLY A N 1
ATOM 662 C CA . GLY A 1 86 ? -2.062 -4.129 -2.273 1 96.81 86 GLY A CA 1
ATOM 663 C C . GLY A 1 86 ? -1.467 -5.137 -1.31 1 96.81 86 GLY A C 1
ATOM 664 O O . GLY A 1 86 ? -0.851 -4.758 -0.311 1 96.81 86 GLY A O 1
ATOM 665 N N . LYS A 1 87 ? -1.602 -6.438 -1.606 1 97.5 87 LYS A N 1
ATOM 666 C CA . LYS A 1 87 ? -1.174 -7.41 -0.607 1 97.5 87 LYS A CA 1
ATOM 667 C C . LYS A 1 87 ? -0.348 -8.523 -1.244 1 97.5 87 LYS A C 1
ATOM 669 O O . LYS A 1 87 ? 0.708 -8.898 -0.727 1 97.5 87 LYS A O 1
ATOM 674 N N . TYR A 1 88 ? -0.749 -9 -2.404 1 97.94 88 TYR A N 1
ATOM 675 C CA . TYR A 1 88 ? -0.177 -10.211 -2.992 1 97.94 88 TYR A CA 1
ATOM 676 C C . TYR A 1 88 ? 1.076 -9.883 -3.795 1 97.94 88 TYR A C 1
ATOM 678 O O . TYR A 1 88 ? 1.034 -9.062 -4.719 1 97.94 88 TYR A O 1
ATOM 686 N N . LEU A 1 89 ? 2.158 -10.57 -3.502 1 98.44 89 LEU A N 1
ATOM 687 C CA . LEU A 1 89 ? 3.438 -10.289 -4.141 1 98.44 89 LEU A CA 1
ATOM 688 C C . LEU A 1 89 ? 3.684 -11.234 -5.312 1 98.44 89 LEU A C 1
ATOM 690 O O . LEU A 1 89 ? 4.832 -11.531 -5.641 1 98.44 89 LEU A O 1
ATOM 694 N N . LEU A 1 90 ? 2.721 -11.828 -5.871 1 97.75 90 LEU A N 1
ATOM 695 C CA . LEU A 1 90 ? 2.627 -12.367 -7.223 1 97.75 90 LEU A CA 1
ATOM 696 C C . LEU A 1 90 ? 3.467 -13.633 -7.363 1 97.75 90 LEU A C 1
ATOM 698 O O . LEU A 1 90 ? 3.928 -13.961 -8.461 1 97.75 90 LEU A O 1
ATOM 702 N N . GLY A 1 91 ? 3.77 -14.367 -6.355 1 94.81 91 GLY A N 1
ATOM 703 C CA . GLY A 1 91 ? 4.719 -15.461 -6.34 1 94.81 91 GLY A CA 1
ATOM 704 C C . GLY A 1 91 ? 4.398 -16.547 -7.355 1 94.81 91 GLY A C 1
ATOM 705 O O . GLY A 1 91 ? 5.242 -16.906 -8.18 1 94.81 91 GLY A O 1
ATOM 706 N N . THR A 1 92 ? 3.186 -17 -7.441 1 95.44 92 THR A N 1
ATOM 707 C CA . THR A 1 92 ? 2.768 -18.016 -8.391 1 95.44 92 THR A CA 1
ATOM 708 C C . THR A 1 92 ? 2.6 -17.422 -9.789 1 95.44 92 THR A C 1
ATOM 710 O O . THR A 1 92 ? 2.92 -18.078 -10.781 1 95.44 92 THR A O 1
ATOM 713 N N . SER A 1 93 ? 2.238 -16.219 -9.836 1 96.81 93 SER A N 1
ATOM 714 C CA . SER A 1 93 ? 1.846 -15.539 -11.062 1 96.81 93 SER A CA 1
ATOM 715 C C . SER A 1 93 ? 3.02 -15.422 -12.031 1 96.81 93 SER A C 1
ATOM 717 O O . SER A 1 93 ? 2.854 -15.578 -13.242 1 96.81 93 SER A O 1
ATOM 719 N N . PHE A 1 94 ? 4.219 -15.117 -11.508 1 96.25 94 PHE A N 1
ATOM 720 C CA . PHE A 1 94 ? 5.312 -14.93 -12.453 1 96.25 94 PHE A CA 1
ATOM 721 C C . PHE A 1 94 ? 6.188 -16.172 -12.523 1 96.25 94 PHE A C 1
ATOM 723 O O . PHE A 1 94 ? 7.148 -16.219 -13.297 1 96.25 94 PHE A O 1
ATOM 730 N N . ALA A 1 95 ? 5.844 -17.219 -11.789 1 97.5 95 ALA A N 1
ATOM 731 C CA . ALA A 1 95 ? 6.535 -18.5 -11.938 1 97.5 95 ALA A CA 1
ATOM 732 C C . ALA A 1 95 ? 5.98 -19.281 -13.117 1 97.5 95 ALA A C 1
ATOM 734 O O . ALA A 1 95 ? 6.734 -19.938 -13.844 1 97.5 95 ALA A O 1
ATOM 735 N N . ARG A 1 96 ? 4.688 -19.234 -13.344 1 98.12 96 ARG A N 1
ATOM 736 C CA . ARG A 1 96 ? 4.012 -20.078 -14.312 1 98.12 96 ARG A CA 1
ATOM 737 C C . ARG A 1 96 ? 4.426 -19.734 -15.742 1 98.12 96 ARG A C 1
ATOM 739 O O . ARG A 1 96 ? 4.703 -20.625 -16.547 1 98.12 96 ARG A O 1
ATOM 746 N N . PRO A 1 97 ? 4.527 -18.422 -16.078 1 97.81 97 PRO A N 1
ATOM 747 C CA . PRO A 1 97 ? 4.977 -18.109 -17.438 1 97.81 97 PRO A CA 1
ATOM 748 C C . PRO A 1 97 ? 6.367 -18.672 -17.734 1 97.81 97 PRO A C 1
ATOM 750 O O . PRO A 1 97 ? 6.633 -19.109 -18.844 1 97.81 97 PRO A O 1
ATOM 753 N N . LEU A 1 98 ? 7.25 -18.609 -16.734 1 98.25 98 LEU A N 1
ATOM 754 C CA . LEU A 1 98 ? 8.594 -19.141 -16.922 1 98.25 98 LEU A CA 1
ATOM 755 C C . LEU A 1 98 ? 8.547 -20.641 -17.188 1 98.25 98 LEU A C 1
ATOM 757 O O . LEU A 1 98 ? 9.195 -21.125 -18.125 1 98.25 98 LEU A O 1
ATOM 761 N N . ILE A 1 99 ? 7.75 -21.359 -16.438 1 98 99 ILE A N 1
ATOM 762 C CA . ILE A 1 99 ? 7.598 -22.797 -16.625 1 98 99 ILE A CA 1
ATOM 763 C C . ILE A 1 99 ? 6.949 -23.078 -17.984 1 98 99 ILE A C 1
ATOM 765 O O . ILE A 1 99 ? 7.375 -23.984 -18.703 1 98 99 ILE A O 1
ATOM 769 N N . GLY A 1 100 ? 5.957 -22.297 -18.297 1 98.06 100 GLY A N 1
ATOM 770 C CA . GLY A 1 100 ? 5.293 -22.438 -19.578 1 98.06 100 GLY A CA 1
ATOM 771 C C . GLY A 1 100 ? 6.242 -22.281 -20.766 1 98.06 100 GLY A C 1
ATOM 772 O O . GLY A 1 100 ? 6.199 -23.078 -21.703 1 98.06 100 GLY A O 1
ATOM 773 N N . LYS A 1 101 ? 7.078 -21.25 -20.703 1 97.94 101 LYS A N 1
ATOM 774 C CA . LYS A 1 101 ? 8.07 -21.031 -21.75 1 97.94 101 LYS A CA 1
ATOM 775 C C . LYS A 1 101 ? 8.992 -22.25 -21.891 1 97.94 101 LYS A C 1
ATOM 777 O O . LYS A 1 101 ? 9.242 -22.719 -23.016 1 97.94 101 LYS A O 1
ATOM 782 N N . ARG A 1 102 ? 9.453 -22.781 -20.797 1 98.38 102 ARG A N 1
ATOM 783 C CA . ARG A 1 102 ? 10.367 -23.906 -20.812 1 98.38 102 ARG A CA 1
ATOM 784 C C . ARG A 1 102 ? 9.672 -25.156 -21.344 1 98.38 102 ARG A C 1
ATOM 786 O O . ARG A 1 102 ? 10.281 -25.984 -22.031 1 98.38 102 ARG A O 1
ATOM 793 N N . LEU A 1 103 ? 8.375 -25.328 -20.969 1 98.31 103 LEU A N 1
ATOM 794 C CA . LEU A 1 103 ? 7.57 -26.438 -21.484 1 98.31 103 LEU A CA 1
ATOM 795 C C . LEU A 1 103 ? 7.547 -26.438 -23.016 1 98.31 103 LEU A C 1
ATOM 797 O O . LEU A 1 103 ? 7.715 -27.484 -23.641 1 98.31 103 LEU A O 1
ATOM 801 N N . VAL A 1 104 ? 7.363 -25.281 -23.578 1 98.06 104 VAL A N 1
ATOM 802 C CA . VAL A 1 104 ? 7.297 -25.141 -25.031 1 98.06 104 VAL A CA 1
ATOM 803 C C . VAL A 1 104 ? 8.641 -25.516 -25.641 1 98.06 104 VAL A C 1
ATOM 805 O O . VAL A 1 104 ? 8.688 -26.25 -26.641 1 98.06 104 VAL A O 1
ATOM 808 N N . GLU A 1 105 ? 9.719 -25.062 -25.047 1 98.38 105 GLU A N 1
ATOM 809 C CA . GLU A 1 105 ? 11.055 -25.375 -25.547 1 98.38 105 GLU A CA 1
ATOM 810 C C . GLU A 1 105 ? 11.305 -26.875 -25.547 1 98.38 105 GLU A C 1
ATOM 812 O O . GLU A 1 105 ? 11.844 -27.422 -26.516 1 98.38 105 GLU A O 1
ATOM 817 N N . ILE A 1 106 ? 10.883 -27.531 -24.516 1 98.5 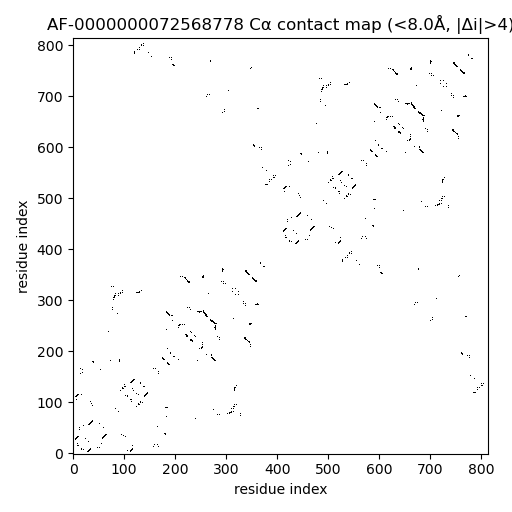106 ILE A N 1
ATOM 818 C CA . ILE A 1 106 ? 11.102 -28.969 -24.391 1 98.5 106 ILE A CA 1
ATOM 819 C C . ILE A 1 106 ? 10.18 -29.703 -25.375 1 98.5 106 ILE A C 1
ATOM 821 O O . ILE A 1 106 ? 10.586 -30.688 -25.984 1 98.5 106 ILE A O 1
ATOM 825 N N . ALA A 1 107 ? 8.953 -29.266 -25.484 1 98.44 107 ALA A N 1
ATOM 826 C CA . ALA A 1 107 ? 8.023 -29.875 -26.438 1 98.44 107 ALA A CA 1
ATOM 827 C C . ALA A 1 107 ? 8.594 -29.828 -27.844 1 98.44 107 ALA A C 1
ATOM 829 O O . ALA A 1 107 ? 8.508 -30.797 -28.594 1 98.44 107 ALA A O 1
ATOM 830 N N . GLN A 1 108 ? 9.141 -28.688 -28.203 1 97.88 108 GLN A N 1
ATOM 831 C CA . GLN A 1 108 ? 9.742 -28.531 -29.516 1 97.88 108 GLN A CA 1
ATOM 832 C C . GLN A 1 108 ? 10.969 -29.438 -29.672 1 97.88 108 GLN A C 1
ATOM 834 O O . GLN A 1 108 ? 11.133 -30.094 -30.703 1 97.88 108 GLN A O 1
ATOM 839 N N . LYS A 1 109 ? 11.805 -29.469 -28.688 1 98.19 109 LYS A N 1
ATOM 840 C CA . LYS A 1 109 ? 13.008 -30.297 -28.703 1 98.19 109 LYS A CA 1
ATOM 841 C C . LYS A 1 109 ? 12.656 -31.781 -28.859 1 98.19 109 LYS A C 1
ATOM 843 O O . LYS A 1 109 ? 13.336 -32.5 -29.594 1 98.19 109 LYS A O 1
ATOM 848 N N . GLU A 1 110 ? 11.57 -32.25 -28.234 1 98.12 110 GLU A N 1
ATOM 849 C CA . GLU A 1 110 ? 11.164 -33.656 -28.203 1 98.12 110 GLU A CA 1
ATOM 850 C C . GLU A 1 110 ? 10.242 -33.969 -29.375 1 98.12 110 GLU A C 1
ATOM 852 O O . GLU A 1 110 ? 9.922 -35.156 -29.609 1 98.12 110 GLU A O 1
ATOM 857 N N . GLY A 1 111 ? 9.844 -32.938 -30.109 1 97.62 111 GLY A N 1
ATOM 858 C CA . GLY A 1 111 ? 8.891 -33.156 -31.188 1 97.62 111 GLY A CA 1
ATOM 859 C C . GLY A 1 111 ? 7.523 -33.594 -30.703 1 97.62 111 GLY A C 1
ATOM 860 O O . GLY A 1 111 ? 6.895 -34.469 -31.281 1 97.62 111 GLY A O 1
ATOM 861 N N . ALA A 1 112 ? 7.078 -33.031 -29.594 1 98.06 112 ALA A N 1
ATOM 862 C CA . ALA A 1 112 ? 5.781 -33.375 -29.016 1 98.06 112 ALA A CA 1
ATOM 863 C C . ALA A 1 112 ? 4.641 -32.781 -29.844 1 98.06 112 ALA A C 1
ATOM 865 O O . ALA A 1 112 ? 4.789 -31.703 -30.422 1 98.06 112 ALA A O 1
ATOM 866 N N . ASP A 1 113 ? 3.512 -33.469 -29.781 1 97.81 113 ASP A N 1
ATOM 867 C CA . ASP A 1 113 ? 2.328 -33.062 -30.531 1 97.81 113 ASP A CA 1
ATOM 868 C C . ASP A 1 113 ? 1.495 -32.062 -29.734 1 97.81 113 ASP A C 1
ATOM 870 O O . ASP A 1 113 ? 0.728 -31.281 -30.312 1 97.81 113 ASP A O 1
ATOM 874 N N . ALA A 1 114 ? 1.639 -32.094 -28.406 1 98.38 114 ALA A N 1
ATOM 875 C CA . ALA A 1 114 ? 0.791 -31.281 -27.547 1 98.38 114 ALA A CA 1
ATOM 876 C C . ALA A 1 114 ? 1.452 -31.047 -26.188 1 98.38 114 ALA A C 1
ATOM 878 O O . ALA A 1 114 ? 2.375 -31.766 -25.812 1 98.38 114 ALA A O 1
ATOM 879 N N . ILE A 1 115 ? 1.032 -30.016 -25.578 1 98.31 115 ILE A N 1
ATOM 880 C CA . ILE A 1 115 ? 1.398 -29.719 -24.188 1 98.31 115 ILE A CA 1
ATOM 881 C C . ILE A 1 115 ? 0.178 -29.891 -23.297 1 98.31 115 ILE A C 1
ATOM 883 O O . ILE A 1 115 ? -0.929 -29.484 -23.656 1 98.31 115 ILE A O 1
ATOM 887 N N . CYS A 1 116 ? 0.422 -30.562 -22.188 1 98.31 116 CYS A N 1
ATOM 888 C CA . CYS A 1 116 ? -0.645 -30.812 -21.219 1 98.31 116 CYS A CA 1
ATOM 889 C C . CYS A 1 116 ? -0.336 -30.156 -19.875 1 98.31 116 CYS A C 1
ATOM 891 O O . CYS A 1 116 ? 0.814 -30.156 -19.438 1 98.31 116 CYS A O 1
ATOM 893 N N . HIS A 1 117 ? -1.295 -29.516 -19.281 1 96.25 117 HIS A N 1
ATOM 894 C CA . HIS A 1 117 ? -1.177 -29.047 -17.906 1 96.25 117 HIS A CA 1
ATOM 895 C C . HIS A 1 117 ? -2.33 -29.547 -17.047 1 96.25 117 HIS A C 1
ATOM 897 O O . HIS A 1 117 ? -3.371 -29.953 -17.562 1 96.25 117 HIS A O 1
ATOM 903 N N . GLY A 1 118 ? -2.094 -29.547 -15.711 1 93.25 118 GLY A N 1
ATOM 904 C CA . GLY A 1 118 ? -3.076 -30.109 -14.797 1 93.25 118 GLY A CA 1
ATOM 905 C C . GLY A 1 118 ? -3.871 -29.062 -14.047 1 93.25 118 GLY A C 1
ATOM 906 O O . GLY A 1 118 ? -4.48 -29.344 -13.016 1 93.25 118 GLY A O 1
ATOM 907 N N . CYS A 1 119 ? -3.885 -27.844 -14.484 1 91.31 119 CYS A N 1
ATOM 908 C CA . CYS A 1 119 ? -4.586 -26.766 -13.797 1 91.31 119 CYS A CA 1
ATOM 909 C C . CYS A 1 119 ? -6.098 -26.953 -13.883 1 91.31 119 CYS A C 1
ATOM 911 O O . CYS A 1 119 ? -6.613 -27.391 -14.906 1 91.31 119 CYS A O 1
ATOM 913 N N . THR A 1 120 ? -6.727 -26.547 -12.812 1 85.5 120 THR A N 1
ATOM 914 C CA . THR A 1 120 ? -8.188 -26.562 -12.828 1 85.5 120 THR A CA 1
ATOM 915 C C . THR A 1 120 ? -8.734 -25.422 -13.672 1 85.5 120 THR A C 1
ATOM 917 O O . THR A 1 120 ? -8.039 -24.438 -13.93 1 85.5 120 THR A O 1
ATOM 920 N N . GLY A 1 121 ? -9.984 -25.547 -14.047 1 82.5 121 GLY A N 1
ATOM 921 C CA . GLY A 1 121 ? -10.625 -24.516 -14.844 1 82.5 121 GLY A CA 1
ATOM 922 C C . GLY A 1 121 ? -10.977 -23.281 -14.047 1 82.5 121 GLY A C 1
ATOM 923 O O . GLY A 1 121 ? -11.305 -22.234 -14.625 1 82.5 121 GLY A O 1
ATOM 924 N N . LYS A 1 122 ? -10.781 -23.312 -12.75 1 80.38 122 LYS A N 1
ATOM 925 C CA . LYS A 1 122 ? -11.195 -22.219 -11.875 1 80.38 122 LYS A CA 1
ATOM 926 C C . LYS A 1 122 ? -10.023 -21.328 -11.516 1 80.38 122 LYS A C 1
ATOM 928 O O . LYS A 1 122 ? -10.211 -20.219 -11.008 1 80.38 122 LYS A O 1
ATOM 933 N N . GLY A 1 123 ? -8.867 -21.781 -11.828 1 86.5 123 GLY A N 1
ATOM 934 C CA . GLY A 1 123 ? -7.695 -21.047 -11.383 1 86.5 123 GLY A CA 1
ATOM 935 C C . GLY A 1 123 ? -7.066 -20.203 -12.477 1 86.5 123 GLY A C 1
ATOM 936 O O . GLY A 1 123 ? -7.359 -20.391 -13.656 1 86.5 123 GLY A O 1
ATOM 937 N N . ASN A 1 124 ? -6.199 -19.297 -12.031 1 92.19 124 ASN A N 1
ATOM 938 C CA . ASN A 1 124 ? -5.504 -18.422 -12.977 1 92.19 124 ASN A CA 1
ATOM 939 C C . ASN A 1 124 ? -4.332 -19.141 -13.641 1 92.19 124 ASN A C 1
ATOM 941 O O . ASN A 1 124 ? -3.846 -18.703 -14.688 1 92.19 124 ASN A O 1
ATOM 945 N N . ASP A 1 125 ? -3.955 -20.234 -13.094 1 94.44 125 ASP A N 1
ATOM 946 C CA . ASP A 1 125 ? -2.764 -20.922 -13.594 1 94.44 125 ASP A CA 1
ATOM 947 C C . ASP A 1 125 ? -2.982 -21.438 -15.016 1 94.44 125 ASP A C 1
ATOM 949 O O . ASP A 1 125 ? -2.049 -21.469 -15.82 1 94.44 125 ASP A O 1
ATOM 953 N N . GLN A 1 126 ? -4.172 -21.891 -15.312 1 94.31 126 GLN A N 1
ATOM 954 C CA . GLN A 1 126 ? -4.438 -22.344 -16.672 1 94.31 126 GLN A CA 1
ATOM 955 C C . GLN A 1 126 ? -4.219 -21.219 -17.688 1 94.31 126 GLN A C 1
ATOM 957 O O . GLN A 1 126 ? -3.666 -21.438 -18.766 1 94.31 126 GLN A O 1
ATOM 962 N N . VAL A 1 127 ? -4.641 -20.016 -17.234 1 94.5 127 VAL A N 1
ATOM 963 C CA . VAL A 1 127 ? -4.473 -18.859 -18.109 1 94.5 127 VAL A CA 1
ATOM 964 C C . VAL A 1 127 ? -2.986 -18.562 -18.281 1 94.5 127 VAL A C 1
ATOM 966 O O . VAL A 1 127 ? -2.521 -18.344 -19.406 1 94.5 127 VAL A O 1
ATOM 969 N N . ARG A 1 128 ? -2.266 -18.625 -17.25 1 96.56 128 ARG A N 1
ATOM 970 C CA . ARG A 1 128 ? -0.848 -18.281 -17.25 1 96.56 128 ARG A CA 1
ATOM 971 C C . ARG A 1 128 ? -0.047 -19.25 -18.094 1 96.56 128 ARG A C 1
ATOM 973 O O . ARG A 1 128 ? 0.754 -18.844 -18.938 1 96.56 128 ARG A O 1
ATOM 980 N N . PHE A 1 129 ? -0.291 -20.547 -17.984 1 96.75 129 PHE A N 1
ATOM 981 C CA . PHE A 1 129 ? 0.385 -21.547 -18.797 1 96.75 129 PHE A CA 1
ATOM 982 C C . PHE A 1 129 ? 0.011 -21.406 -20.266 1 96.75 129 PHE A C 1
ATOM 984 O O . PHE A 1 129 ? 0.882 -21.406 -21.141 1 96.75 129 PHE A O 1
ATOM 991 N N . GLU A 1 130 ? -1.213 -21.266 -20.516 1 95.88 130 GLU A N 1
ATOM 992 C CA . GLU A 1 130 ? -1.682 -21.281 -21.891 1 95.88 130 GLU A CA 1
ATOM 993 C C . GLU A 1 130 ? -1.268 -20.016 -22.641 1 95.88 130 GLU A C 1
ATOM 995 O O . GLU A 1 130 ? -0.976 -20.062 -23.844 1 95.88 130 GLU A O 1
ATOM 1000 N N . LEU A 1 131 ? -1.251 -18.891 -21.922 1 95.88 131 LEU A N 1
ATOM 1001 C CA . LEU A 1 131 ? -0.762 -17.672 -22.578 1 95.88 131 LEU A CA 1
ATOM 1002 C C . LEU A 1 131 ? 0.718 -17.797 -22.922 1 95.88 131 LEU A C 1
ATOM 1004 O O . LEU A 1 131 ? 1.168 -17.281 -23.938 1 95.88 131 LEU A O 1
ATOM 1008 N N . ALA A 1 132 ? 1.471 -18.453 -22.062 1 96.19 132 ALA A N 1
ATOM 1009 C CA . ALA A 1 132 ? 2.875 -18.688 -22.375 1 96.19 132 ALA A CA 1
ATOM 1010 C C . ALA A 1 132 ? 3.016 -19.578 -23.609 1 96.19 132 ALA A C 1
ATOM 1012 O O . ALA A 1 132 ? 3.814 -19.281 -24.5 1 96.19 132 ALA A O 1
ATOM 1013 N N . VAL A 1 133 ? 2.221 -20.641 -23.688 1 96.12 133 VAL A N 1
ATOM 1014 C CA . VAL A 1 133 ? 2.256 -21.531 -24.844 1 96.12 133 VAL A CA 1
ATOM 1015 C C . VAL A 1 133 ? 1.863 -20.766 -26.109 1 96.12 133 VAL A C 1
ATOM 1017 O O . VAL A 1 133 ? 2.529 -20.875 -27.141 1 96.12 133 VAL A O 1
ATOM 1020 N N . LYS A 1 134 ? 0.846 -19.953 -26.016 1 93.56 134 LYS A N 1
ATOM 1021 C CA . LYS A 1 134 ? 0.365 -19.172 -27.156 1 93.56 134 LYS A CA 1
ATOM 1022 C C . LYS A 1 134 ? 1.418 -18.172 -27.625 1 93.56 134 LYS A C 1
ATOM 1024 O O . LYS A 1 134 ? 1.517 -17.891 -28.812 1 93.56 134 LYS A O 1
ATOM 1029 N N . ALA A 1 135 ? 2.195 -17.688 -26.719 1 93.25 135 ALA A N 1
ATOM 1030 C CA . ALA A 1 135 ? 3.215 -16.688 -27.031 1 93.25 135 ALA A CA 1
ATOM 1031 C C . ALA A 1 135 ? 4.383 -17.328 -27.781 1 93.25 135 ALA A C 1
ATOM 1033 O O . ALA A 1 135 ? 4.98 -16.703 -28.672 1 93.25 135 ALA A O 1
ATOM 1034 N N . PHE A 1 136 ? 4.68 -18.578 -27.469 1 95.44 136 PHE A N 1
ATOM 1035 C CA . PHE A 1 136 ? 5.926 -19.125 -27.984 1 95.44 136 PHE A CA 1
ATOM 1036 C C . PHE A 1 136 ? 5.645 -20.234 -28.984 1 95.44 136 PHE A C 1
ATOM 1038 O O . PHE A 1 136 ? 6.523 -20.609 -29.766 1 95.44 136 PHE A O 1
ATOM 1045 N N . ALA A 1 137 ? 4.477 -20.828 -28.906 1 95.44 137 ALA A N 1
ATOM 1046 C CA . ALA A 1 137 ? 4.039 -21.859 -29.828 1 95.44 137 ALA A CA 1
ATOM 1047 C C . ALA A 1 137 ? 2.535 -21.781 -30.078 1 95.44 137 ALA A C 1
ATOM 1049 O O . ALA A 1 137 ? 1.781 -22.672 -29.672 1 95.44 137 ALA A O 1
ATOM 1050 N N . PRO A 1 138 ? 2.123 -20.75 -30.812 1 91.81 138 PRO A N 1
ATOM 1051 C CA . PRO A 1 138 ? 0.696 -20.469 -30.969 1 91.81 138 PRO A CA 1
ATOM 1052 C C . PRO A 1 138 ? -0.071 -21.625 -31.609 1 91.81 138 PRO A C 1
ATOM 1054 O O . PRO A 1 138 ? -1.283 -21.75 -31.422 1 91.81 138 PRO A O 1
ATOM 1057 N N . GLU A 1 139 ? 0.596 -22.531 -32.312 1 91.75 139 GLU A N 1
ATOM 1058 C CA . GLU A 1 139 ? -0.084 -23.625 -33 1 91.75 139 GLU A CA 1
ATOM 1059 C C . GLU A 1 139 ? -0.076 -24.891 -32.156 1 91.75 139 GLU A C 1
ATOM 1061 O O . GLU A 1 139 ? -0.693 -25.891 -32.531 1 91.75 139 GLU A O 1
ATOM 1066 N N . MET A 1 140 ? 0.619 -24.875 -31.062 1 95.44 140 MET A N 1
ATOM 1067 C CA . MET A 1 140 ? 0.755 -26.047 -30.219 1 95.44 140 MET A CA 1
ATOM 1068 C C . MET A 1 140 ? -0.564 -26.375 -29.516 1 95.44 140 MET A C 1
ATOM 1070 O O . MET A 1 140 ? -1.101 -25.547 -28.781 1 95.44 140 MET A O 1
ATOM 1074 N N . PRO A 1 141 ? -1.128 -27.562 -29.797 1 96.38 141 PRO A N 1
ATOM 1075 C CA . PRO A 1 141 ? -2.332 -27.953 -29.062 1 96.38 141 PRO A CA 1
ATOM 1076 C C . PRO A 1 141 ? -2.1 -28.062 -27.562 1 96.38 141 PRO A C 1
ATOM 1078 O O . PRO A 1 141 ? -1.029 -28.484 -27.125 1 96.38 141 PRO A O 1
ATOM 1081 N N . ILE A 1 142 ? -3.102 -27.656 -26.812 1 96.31 142 ILE A N 1
ATOM 1082 C CA . ILE A 1 142 ? -3.051 -27.719 -25.344 1 96.31 142 ILE A CA 1
ATOM 1083 C C . ILE A 1 142 ? -4.113 -28.703 -24.844 1 96.31 142 ILE A C 1
ATOM 1085 O O . ILE A 1 142 ? -5.266 -28.641 -25.266 1 96.31 142 ILE A O 1
ATOM 1089 N N . ILE A 1 143 ? -3.674 -29.625 -24.016 1 96.38 143 ILE A N 1
ATOM 1090 C CA . ILE A 1 143 ? -4.586 -30.562 -23.359 1 96.38 143 ILE A CA 1
ATOM 1091 C C . ILE A 1 143 ? -4.777 -30.156 -21.906 1 96.38 143 ILE A C 1
ATOM 1093 O O . ILE A 1 143 ? -3.812 -30.062 -21.141 1 96.38 143 ILE A O 1
ATOM 1097 N N . ALA A 1 144 ? -5.988 -29.844 -21.5 1 94.94 144 ALA A N 1
ATOM 1098 C CA . ALA A 1 144 ? -6.379 -29.547 -20.125 1 94.94 144 ALA A CA 1
ATOM 1099 C C . ALA A 1 144 ? -7.414 -30.547 -19.625 1 94.94 144 ALA A C 1
ATOM 1101 O O . ALA A 1 144 ? -8.617 -30.344 -19.781 1 94.94 144 ALA A O 1
ATOM 1102 N N . PRO A 1 145 ? -6.965 -31.484 -18.938 1 94.69 145 PRO A N 1
ATOM 1103 C CA . PRO A 1 145 ? -7.844 -32.594 -18.594 1 94.69 145 PRO A CA 1
ATOM 1104 C C . PRO A 1 145 ? -9.062 -32.156 -17.781 1 94.69 145 PRO A C 1
ATOM 1106 O O . PRO A 1 145 ? -10.172 -32.656 -18.016 1 94.69 145 PRO A O 1
ATOM 1109 N N . TRP A 1 146 ? -8.906 -31.281 -16.891 1 90.88 146 TRP A N 1
ATOM 1110 C CA . TRP A 1 146 ? -9.984 -30.844 -16.016 1 90.88 146 TRP A CA 1
ATOM 1111 C C . TRP A 1 146 ? -11.156 -30.297 -16.828 1 90.88 146 TRP A C 1
ATOM 1113 O O . TRP A 1 146 ? -12.273 -30.188 -16.312 1 90.88 146 TRP A O 1
ATOM 1123 N N . ARG A 1 147 ? -10.93 -29.984 -18.016 1 89.38 147 ARG A N 1
ATOM 1124 C CA . ARG A 1 147 ? -11.984 -29.438 -18.859 1 89.38 147 ARG A CA 1
ATOM 1125 C C . ARG A 1 147 ? -12.664 -30.531 -19.672 1 89.38 147 ARG A C 1
ATOM 1127 O O . ARG A 1 147 ? -13.742 -30.312 -20.234 1 89.38 147 ARG A O 1
ATOM 1134 N N . ILE A 1 148 ? -12.023 -31.766 -19.734 1 90.12 148 ILE A N 1
ATOM 1135 C CA . ILE A 1 148 ? -12.523 -32.688 -20.75 1 90.12 148 ILE A CA 1
ATOM 1136 C C . ILE A 1 148 ? -12.688 -34.094 -20.125 1 90.12 148 ILE A C 1
ATOM 1138 O O . ILE A 1 148 ? -13.391 -34.938 -20.688 1 90.12 148 ILE A O 1
ATOM 1142 N N . TRP A 1 149 ? -11.984 -34.312 -19 1 91.12 149 TRP A N 1
ATOM 1143 C CA . TRP A 1 149 ? -12.109 -35.656 -18.453 1 91.12 149 TRP A CA 1
ATOM 1144 C C . TRP A 1 149 ? -13.352 -35.75 -17.562 1 91.12 149 TRP A C 1
ATOM 1146 O O . TRP A 1 149 ? -14.109 -34.781 -17.422 1 91.12 149 TRP A O 1
ATOM 1156 N N . ASN A 1 150 ? -13.641 -36.969 -17.078 1 89.19 150 ASN A N 1
ATOM 1157 C CA . ASN A 1 150 ? -14.867 -37.219 -16.344 1 89.19 150 ASN A CA 1
ATOM 1158 C C . ASN A 1 150 ? -14.625 -37.25 -14.836 1 89.19 150 ASN A C 1
ATOM 1160 O O . ASN A 1 150 ? -15.531 -37.531 -14.062 1 89.19 150 ASN A O 1
ATOM 1164 N N . ILE A 1 151 ? -13.43 -36.938 -14.414 1 88 151 ILE A N 1
ATOM 1165 C CA . ILE A 1 151 ? -13.094 -36.906 -12.992 1 88 151 ILE A CA 1
ATOM 1166 C C . ILE A 1 151 ? -13.578 -35.594 -12.383 1 88 151 ILE A C 1
ATOM 1168 O O . ILE A 1 151 ? -13.172 -34.5 -12.82 1 88 151 ILE A O 1
ATOM 1172 N N . LYS A 1 152 ? -14.445 -35.688 -11.359 1 81.06 152 LYS A N 1
ATOM 1173 C CA . LYS A 1 152 ? -15.133 -34.469 -10.914 1 81.06 152 LYS A CA 1
ATOM 1174 C C . LYS A 1 152 ? -14.766 -34.125 -9.469 1 81.06 152 LYS A C 1
ATOM 1176 O O . LYS A 1 152 ? -15.125 -33.062 -8.969 1 81.06 152 LYS A O 1
ATOM 1181 N N . SER A 1 153 ? -14.141 -35.094 -8.812 1 77.06 153 SER A N 1
ATOM 1182 C CA . SER A 1 153 ? -13.867 -34.844 -7.402 1 77.06 153 SER A CA 1
ATOM 1183 C C . SER A 1 153 ? -12.516 -35.438 -6.996 1 77.06 153 SER A C 1
ATOM 1185 O O . SER A 1 153 ? -11.938 -36.25 -7.727 1 77.06 153 SER A O 1
ATOM 1187 N N . ARG A 1 154 ? -12.07 -34.938 -5.844 1 77 154 ARG A N 1
ATOM 1188 C CA . ARG A 1 154 ? -10.828 -35.469 -5.277 1 77 154 ARG A CA 1
ATOM 1189 C C . ARG A 1 154 ? -10.961 -36.969 -5 1 77 154 ARG A C 1
ATOM 1191 O O . ARG A 1 154 ? -10 -37.719 -5.184 1 77 154 ARG A O 1
ATOM 1198 N N . GLU A 1 155 ? -12.109 -37.344 -4.547 1 79.62 155 GLU A N 1
ATOM 1199 C CA . GLU A 1 155 ? -12.391 -38.75 -4.281 1 79.62 155 GLU A CA 1
ATOM 1200 C C . GLU A 1 155 ? -12.234 -39.594 -5.543 1 79.62 155 GLU A C 1
ATOM 1202 O O . GLU A 1 155 ? -11.648 -40.656 -5.508 1 79.62 155 GLU A O 1
ATOM 1207 N N . GLU A 1 156 ? -12.703 -39 -6.586 1 86.44 156 GLU A N 1
ATOM 1208 C CA . GLU A 1 156 ? -12.594 -39.719 -7.855 1 86.44 156 GLU A CA 1
ATOM 1209 C C . GLU A 1 156 ? -11.148 -39.781 -8.336 1 86.44 156 GLU A C 1
ATOM 1211 O O . GLU A 1 156 ? -10.742 -40.75 -8.977 1 86.44 156 GLU A O 1
ATOM 1216 N N . GLU A 1 157 ? -10.445 -38.75 -8.047 1 87.25 157 GLU A N 1
ATOM 1217 C CA . GLU A 1 157 ? -9.023 -38.719 -8.375 1 87.25 157 GLU A CA 1
ATOM 1218 C C . GLU A 1 157 ? -8.289 -39.844 -7.645 1 87.25 157 GLU A C 1
ATOM 1220 O O . GLU A 1 157 ? -7.465 -40.562 -8.242 1 87.25 157 GLU A O 1
ATOM 1225 N N . ILE A 1 158 ? -8.625 -40 -6.398 1 85.69 158 ILE A N 1
ATOM 1226 C CA . ILE A 1 158 ? -7.973 -41 -5.566 1 85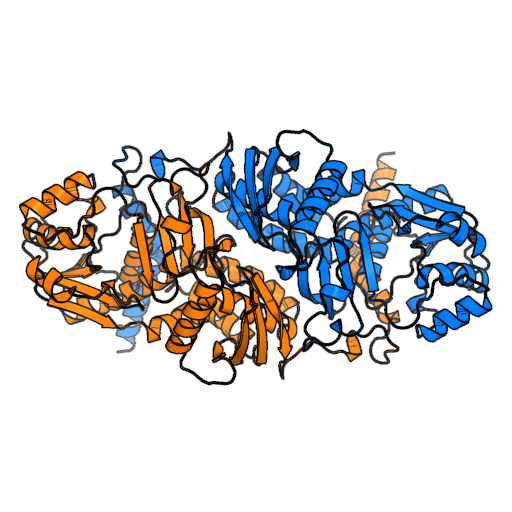.69 158 ILE A CA 1
ATOM 1227 C C . ILE A 1 158 ? -8.336 -42.406 -6.066 1 85.69 158 ILE A C 1
ATOM 1229 O O . ILE A 1 158 ? -7.469 -43.281 -6.164 1 85.69 158 ILE A O 1
ATOM 1233 N N . GLU A 1 159 ? -9.547 -42.594 -6.367 1 88.62 159 GLU A N 1
ATOM 1234 C CA . GLU A 1 159 ? -10 -43.875 -6.906 1 88.62 159 GLU A CA 1
ATOM 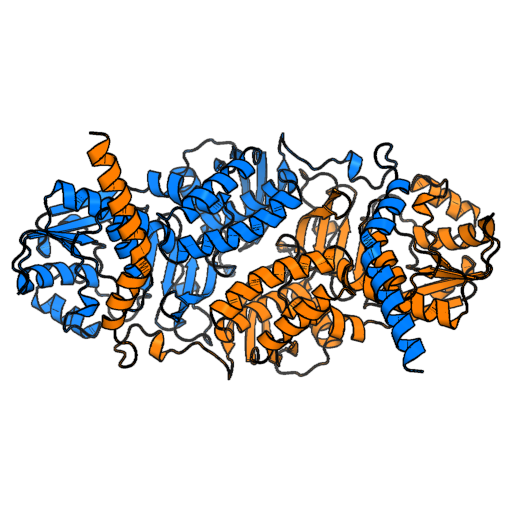1235 C C . GLU A 1 159 ? -9.266 -44.219 -8.203 1 88.62 159 GLU A C 1
ATOM 1237 O O . GLU A 1 159 ? -8.859 -45.344 -8.406 1 88.62 159 GLU A O 1
ATOM 1242 N N . TYR A 1 160 ? -9.211 -43.219 -8.977 1 91.38 160 TYR A N 1
ATOM 1243 C CA . TYR A 1 160 ? -8.492 -43.406 -10.234 1 91.38 160 TYR A CA 1
ATOM 1244 C C . TYR A 1 160 ? -7.035 -43.75 -9.984 1 91.38 160 TYR A C 1
ATOM 1246 O O . TYR A 1 160 ? -6.488 -44.656 -10.617 1 91.38 160 TYR A O 1
ATOM 1254 N N . ALA A 1 161 ? -6.41 -43.125 -9.102 1 89.75 161 ALA A N 1
ATOM 1255 C CA . ALA A 1 161 ? -5.012 -43.375 -8.75 1 89.75 161 ALA A CA 1
ATOM 1256 C C . ALA A 1 161 ? -4.82 -44.781 -8.242 1 89.75 161 ALA A C 1
ATOM 1258 O O . ALA A 1 161 ? -3.855 -45.469 -8.617 1 89.75 161 ALA A O 1
ATOM 1259 N N . GLU A 1 162 ? -5.746 -45.156 -7.465 1 88.81 162 GLU A N 1
ATOM 1260 C CA . GLU A 1 162 ? -5.695 -46.531 -6.926 1 88.81 162 GLU A CA 1
ATOM 1261 C C . GLU A 1 162 ? -5.871 -47.562 -8.031 1 88.81 162 GLU A C 1
ATOM 1263 O O . GLU A 1 162 ? -5.176 -48.594 -8.047 1 88.81 162 GLU A O 1
ATOM 1268 N N . SER A 1 163 ? -6.727 -47.281 -8.867 1 91.5 163 SER A N 1
ATOM 1269 C CA . SER A 1 163 ? -7.004 -48.219 -9.961 1 91.5 163 SER A CA 1
ATOM 1270 C C . SER A 1 163 ? -5.797 -48.375 -10.875 1 91.5 163 SER A C 1
ATOM 1272 O O . SER A 1 163 ? -5.645 -49.375 -11.547 1 91.5 163 SER A O 1
ATOM 1274 N N . LYS A 1 164 ? -4.988 -47.375 -10.891 1 90.25 164 LYS A N 1
ATOM 1275 C CA . LYS A 1 164 ? -3.814 -47.406 -11.758 1 90.25 164 LYS A CA 1
ATOM 1276 C C . LYS A 1 164 ? -2.549 -47.688 -10.961 1 90.25 164 LYS A C 1
ATOM 1278 O O . LYS A 1 164 ? -1.438 -47.594 -11.484 1 90.25 164 LYS A O 1
ATOM 1283 N N . ASN A 1 165 ? -2.688 -48 -9.625 1 85.81 165 ASN A N 1
ATOM 1284 C CA . ASN A 1 165 ? -1.595 -48.344 -8.719 1 85.81 165 ASN A CA 1
ATOM 1285 C C . ASN A 1 165 ? -0.588 -47.188 -8.609 1 85.81 165 ASN A C 1
ATOM 1287 O O . ASN A 1 165 ? 0.622 -47.438 -8.656 1 85.81 165 ASN A O 1
ATOM 1291 N N . ILE A 1 166 ? -1.068 -46 -8.727 1 85.56 166 ILE A N 1
ATOM 1292 C CA . ILE A 1 166 ? -0.24 -44.844 -8.492 1 85.56 166 ILE A CA 1
ATOM 1293 C C . ILE A 1 166 ? -0.023 -44.625 -6.996 1 85.56 166 ILE A C 1
ATOM 1295 O O . ILE A 1 166 ? -0.984 -44.594 -6.223 1 85.56 166 ILE A O 1
ATOM 1299 N N . PRO A 1 167 ? 1.264 -44.625 -6.574 1 77.75 167 PRO A N 1
ATOM 1300 C CA . PRO A 1 167 ? 1.524 -44.406 -5.148 1 77.75 167 PRO A CA 1
ATOM 1301 C C . PRO A 1 167 ? 1.04 -43.031 -4.668 1 77.75 167 PRO A C 1
ATOM 1303 O O . PRO A 1 167 ? 1.373 -42.031 -5.27 1 77.75 167 PRO A O 1
ATOM 1306 N N . LEU A 1 168 ? 0.077 -43.031 -3.865 1 71.06 168 LEU A N 1
ATOM 1307 C CA . LEU A 1 168 ? -0.464 -41.781 -3.332 1 71.06 168 LEU A CA 1
ATOM 1308 C C . LEU A 1 168 ? 0.115 -41.5 -1.954 1 71.06 168 LEU A C 1
ATOM 1310 O O . LEU A 1 168 ? 0.244 -42.375 -1.121 1 71.06 168 LEU A O 1
ATOM 1314 N N . LYS A 1 169 ? 0.925 -40.531 -1.848 1 62.59 169 LYS A N 1
ATOM 1315 C CA . LYS A 1 169 ? 1.19 -40.062 -0.488 1 62.59 169 LYS A CA 1
ATOM 1316 C C . LYS A 1 169 ? 0.018 -39.25 0.056 1 62.59 169 LYS A C 1
ATOM 1318 O O . LYS A 1 169 ? 0.019 -38.031 -0.022 1 62.59 169 LYS A O 1
ATOM 1323 N N . ILE A 1 170 ? -1.264 -39.906 -0.076 1 54.34 170 ILE A N 1
ATOM 1324 C CA . ILE A 1 170 ? -2.463 -39.125 0.217 1 54.34 170 ILE A CA 1
ATOM 1325 C C . ILE A 1 170 ? -2.629 -39 1.729 1 54.34 170 ILE A C 1
ATOM 1327 O O . ILE A 1 170 ? -2.648 -40 2.453 1 54.34 170 ILE A O 1
ATOM 1331 N N . ASN A 1 171 ? -2.143 -38.125 2.338 1 49.59 171 ASN A N 1
ATOM 1332 C CA . ASN A 1 171 ? -2.805 -37.812 3.598 1 49.59 171 ASN A CA 1
ATOM 1333 C C . ASN A 1 171 ? -4.156 -37.125 3.365 1 49.59 171 ASN A C 1
ATOM 1335 O O . ASN A 1 171 ? -4.223 -36.031 2.846 1 49.59 171 ASN A O 1
ATOM 1339 N N . ARG A 1 172 ? -5.301 -37.969 3.023 1 45.56 172 ARG A N 1
ATOM 1340 C CA . ARG A 1 172 ? -6.676 -37.562 2.74 1 45.56 172 ARG A CA 1
ATOM 1341 C C . ARG A 1 172 ? -6.945 -36.156 3.24 1 45.56 172 ARG A C 1
ATOM 1343 O O . ARG A 1 172 ? -7.547 -35.344 2.531 1 45.56 172 ARG A O 1
ATOM 1350 N N . GLU A 1 173 ? -7.457 -36.062 4.426 1 45.53 173 GLU A N 1
ATOM 1351 C CA . GLU A 1 173 ? -8.234 -35.062 5.145 1 45.53 173 GLU A CA 1
ATOM 1352 C C . GLU A 1 173 ? -7.59 -33.688 5.047 1 45.53 173 GLU A C 1
ATOM 1354 O O . GLU A 1 173 ? -8.25 -32.688 5.246 1 45.53 173 GLU A O 1
ATOM 1359 N N . THR A 1 174 ? -6.359 -33.406 5.387 1 53.91 174 THR A N 1
ATOM 1360 C CA . THR A 1 174 ? -5.898 -32.25 6.172 1 53.91 174 THR A CA 1
ATOM 1361 C C . THR A 1 174 ? -5.039 -31.328 5.324 1 53.91 174 THR A C 1
ATOM 1363 O O . THR A 1 174 ? -4.426 -30.391 5.844 1 53.91 174 THR A O 1
ATOM 1366 N N . ASN A 1 175 ? -5.148 -31.391 3.775 1 73.12 175 ASN A N 1
ATOM 1367 C CA . ASN A 1 175 ? -4.023 -30.531 3.414 1 73.12 175 ASN A CA 1
ATOM 1368 C C . ASN A 1 175 ? -4.473 -29.344 2.562 1 73.12 175 ASN A C 1
ATOM 1370 O O . ASN A 1 175 ? -5.281 -29.516 1.646 1 73.12 175 ASN A O 1
ATOM 1374 N N . TYR A 1 176 ? -4.238 -28.188 3 1 84.12 176 TYR A N 1
ATOM 1375 C CA . TYR A 1 176 ? -4.355 -26.969 2.207 1 84.12 176 TYR A CA 1
ATOM 1376 C C . TYR A 1 176 ? -3.701 -27.141 0.842 1 84.12 176 TYR A C 1
ATOM 1378 O O . TYR A 1 176 ? -2.773 -27.938 0.688 1 84.12 176 TYR A O 1
ATOM 1386 N N . SER A 1 177 ? -4.422 -26.656 -0.238 1 85.81 177 SER A N 1
ATOM 1387 C CA . SER A 1 177 ? -3.715 -26.531 -1.509 1 85.81 177 SER A CA 1
ATOM 1388 C C . SER A 1 177 ? -2.516 -25.594 -1.385 1 85.81 177 SER A C 1
ATOM 1390 O O . SER A 1 177 ? -2.664 -24.438 -1.006 1 85.81 177 SER A O 1
ATOM 1392 N N . LYS A 1 178 ? -1.383 -26.172 -1.709 1 90.81 178 LYS A N 1
ATOM 1393 C CA . LYS A 1 178 ? -0.164 -25.391 -1.501 1 90.81 178 LYS A CA 1
ATOM 1394 C C . LYS A 1 178 ? 0.619 -25.234 -2.801 1 90.81 178 LYS A C 1
ATOM 1396 O O . LYS A 1 178 ? 0.571 -26.109 -3.668 1 90.81 178 LYS A O 1
ATOM 1401 N N . ASP A 1 179 ? 1.262 -24.172 -2.949 1 91.75 179 ASP A N 1
ATOM 1402 C CA . ASP A 1 179 ? 2.219 -23.891 -4.016 1 91.75 179 ASP A CA 1
ATOM 1403 C C . ASP A 1 179 ? 3.463 -23.188 -3.469 1 91.75 179 ASP A C 1
ATOM 1405 O O . ASP A 1 179 ? 3.389 -22.062 -2.994 1 91.75 179 ASP A O 1
ATOM 1409 N N . LYS A 1 180 ? 4.562 -23.922 -3.578 1 94.5 180 LYS A N 1
ATOM 1410 C CA . LYS A 1 180 ? 5.797 -23.406 -2.986 1 94.5 180 LYS A CA 1
ATOM 1411 C C . LYS A 1 180 ? 6.867 -23.188 -4.051 1 94.5 180 LYS A C 1
ATOM 1413 O O . LYS A 1 180 ? 7.008 -24 -4.977 1 94.5 180 LYS A O 1
ATOM 1418 N N . ASN A 1 181 ? 7.5 -22.109 -4.027 1 96.81 181 ASN A N 1
ATOM 1419 C CA . ASN A 1 181 ? 8.742 -21.844 -4.746 1 96.81 181 ASN A CA 1
ATOM 1420 C C . ASN A 1 181 ? 9.703 -21 -3.902 1 96.81 181 ASN A C 1
ATOM 1422 O O . ASN A 1 181 ? 9.5 -20.844 -2.697 1 96.81 181 ASN A O 1
ATOM 1426 N N . ILE A 1 182 ? 10.781 -20.562 -4.441 1 97.94 182 ILE A N 1
ATOM 1427 C CA . ILE A 1 182 ? 11.789 -19.859 -3.66 1 97.94 182 ILE A CA 1
ATOM 1428 C C . ILE A 1 182 ? 11.219 -18.547 -3.129 1 97.94 182 ILE A C 1
ATOM 1430 O O . ILE A 1 182 ? 11.641 -18.062 -2.074 1 97.94 182 ILE A O 1
ATOM 1434 N N . TRP A 1 183 ? 10.234 -18 -3.799 1 98.25 183 TRP A N 1
ATOM 1435 C CA . TRP A 1 183 ? 9.719 -16.656 -3.521 1 98.25 183 TRP A CA 1
ATOM 1436 C C . TRP A 1 183 ? 8.633 -16.719 -2.447 1 98.25 183 TRP A C 1
ATOM 1438 O O . TRP A 1 183 ? 8.539 -15.812 -1.608 1 98.25 183 TRP A O 1
ATOM 1448 N N . HIS A 1 184 ? 7.805 -17.797 -2.494 1 97.62 184 HIS A N 1
ATOM 1449 C CA . HIS A 1 184 ? 6.664 -17.766 -1.586 1 97.62 184 HIS A CA 1
ATOM 1450 C C . HIS A 1 184 ? 6.031 -19.141 -1.437 1 97.62 184 HIS A C 1
ATOM 1452 O O . HIS A 1 184 ? 6.441 -20.094 -2.107 1 97.62 184 HIS A O 1
ATOM 1458 N N . LEU A 1 185 ? 5.121 -19.25 -0.495 1 97.25 185 LEU A N 1
ATOM 1459 C CA . LEU A 1 185 ? 4.234 -20.391 -0.269 1 97.25 185 LEU A CA 1
ATOM 1460 C C . LEU A 1 185 ? 2.791 -19.938 -0.101 1 97.25 185 LEU A C 1
ATOM 1462 O O . LEU A 1 185 ? 2.506 -19.047 0.708 1 97.25 185 LEU A O 1
ATOM 1466 N N . SER A 1 186 ? 1.913 -20.469 -0.918 1 95.81 186 SER A N 1
ATOM 1467 C CA . SER A 1 186 ? 0.496 -20.125 -0.812 1 95.81 186 SER A CA 1
ATOM 1468 C C . SER A 1 186 ? -0.293 -21.281 -0.185 1 95.81 186 SER A C 1
ATOM 1470 O O . SER A 1 186 ? 0.043 -22.453 -0.376 1 95.81 186 SER A O 1
ATOM 1472 N N . HIS A 1 187 ? -1.295 -20.938 0.621 1 94.62 187 HIS A N 1
ATOM 1473 C CA . HIS A 1 187 ? -2.248 -21.875 1.225 1 94.62 187 HIS A CA 1
ATOM 1474 C C . HIS A 1 187 ? -3.682 -21.5 0.862 1 94.62 187 HIS A C 1
ATOM 1476 O O . HIS A 1 187 ? -4.117 -20.375 1.114 1 94.62 187 HIS A O 1
ATOM 1482 N N . GLU A 1 188 ? -4.41 -22.438 0.341 1 91.56 188 GLU A N 1
ATOM 1483 C CA . GLU A 1 188 ? -5.812 -22.219 -0.007 1 91.56 188 GLU A CA 1
ATOM 1484 C C . GLU A 1 188 ? -6.664 -23.438 0.35 1 91.56 188 GLU A C 1
ATOM 1486 O O . GLU A 1 188 ? -6.145 -24.531 0.518 1 91.56 188 GLU A O 1
ATOM 1491 N N . GLY A 1 189 ? -7.996 -23.234 0.518 1 88.81 189 GLY A N 1
ATOM 1492 C CA . GLY A 1 189 ? -8.93 -24.328 0.715 1 88.81 189 GLY A CA 1
ATOM 1493 C C . GLY A 1 189 ? -9.289 -24.547 2.172 1 88.81 189 GLY A C 1
ATOM 1494 O O . GLY A 1 189 ? -8.898 -23.766 3.039 1 88.81 189 GLY A O 1
ATOM 1495 N N . LEU A 1 190 ? -10.133 -25.469 2.383 1 89.19 190 LEU A N 1
ATOM 1496 C CA . LEU A 1 190 ? -10.57 -25.906 3.705 1 89.19 190 LEU A CA 1
ATOM 1497 C C . LEU A 1 190 ? -11.195 -24.734 4.473 1 89.19 190 LEU A C 1
ATOM 1499 O O . LEU A 1 190 ? -12.133 -24.094 3.986 1 89.19 190 LEU A O 1
ATOM 1503 N N . ASP A 1 191 ? -10.641 -24.469 5.645 1 91.56 191 ASP A N 1
ATOM 1504 C CA . ASP A 1 191 ? -11.25 -23.453 6.488 1 91.56 191 ASP A CA 1
ATOM 1505 C C . ASP A 1 191 ? -11.055 -22.047 5.898 1 91.56 191 ASP A C 1
ATOM 1507 O O . ASP A 1 191 ? -11.812 -21.125 6.195 1 91.56 191 ASP A O 1
ATOM 1511 N N . LEU A 1 192 ? -10.117 -21.859 5.066 1 92.75 192 LEU A N 1
ATOM 1512 C CA . LEU A 1 192 ? -9.844 -20.562 4.457 1 92.75 192 LEU A CA 1
ATOM 1513 C C . LEU A 1 192 ? -10.938 -20.188 3.463 1 92.75 192 LEU A C 1
ATOM 1515 O O . LEU A 1 192 ? -11.039 -19.031 3.057 1 92.75 192 LEU A O 1
ATOM 1519 N N . GLU A 1 193 ? -11.75 -21.172 3.074 1 90.19 193 GLU A N 1
ATOM 1520 C CA . GLU A 1 193 ? -12.828 -20.891 2.121 1 90.19 193 GLU A CA 1
ATOM 1521 C C . GLU A 1 193 ? -13.953 -20.094 2.771 1 90.19 193 GLU A C 1
ATOM 1523 O O . GLU A 1 193 ? -14.891 -19.672 2.094 1 90.19 193 GLU A O 1
ATOM 1528 N N . PHE A 1 194 ? -13.781 -19.906 4.07 1 92.44 194 PHE A N 1
ATOM 1529 C CA . PHE A 1 194 ? -14.766 -19.141 4.84 1 92.44 194 PHE A CA 1
ATOM 1530 C C . PHE A 1 194 ? -14.148 -17.875 5.418 1 92.44 194 PHE A C 1
ATOM 1532 O O . PHE A 1 194 ? -13.484 -17.922 6.461 1 92.44 194 PHE A O 1
ATOM 1539 N N . PRO A 1 195 ? -14.492 -16.719 4.801 1 93.5 195 PRO A N 1
ATOM 1540 C CA . PRO A 1 195 ? -13.844 -15.461 5.199 1 93.5 195 PRO A CA 1
ATOM 1541 C C . PRO A 1 195 ? -14.086 -15.109 6.664 1 93.5 195 PRO A C 1
ATOM 1543 O O . PRO A 1 195 ? -13.367 -14.281 7.23 1 93.5 195 PRO A O 1
ATOM 1546 N N . GLU A 1 196 ? -15.094 -15.672 7.32 1 95.12 196 GLU A N 1
ATOM 1547 C CA . GLU A 1 196 ? -15.406 -15.383 8.719 1 95.12 196 GLU A CA 1
ATOM 1548 C C . GLU A 1 196 ? -14.414 -16.078 9.656 1 95.12 196 GLU A C 1
ATOM 1550 O O . GLU A 1 196 ? -14.359 -15.766 10.844 1 95.12 196 GLU A O 1
ATOM 1555 N N . ASN A 1 197 ? -13.609 -17 9.125 1 96.31 197 ASN A N 1
ATOM 1556 C CA . ASN A 1 197 ? -12.68 -17.75 9.953 1 96.31 197 ASN A CA 1
ATOM 1557 C C . ASN A 1 197 ? -11.336 -17.031 10.086 1 96.31 197 ASN A C 1
ATOM 1559 O O . ASN A 1 197 ? -10.852 -16.438 9.117 1 96.31 197 ASN A O 1
ATOM 1563 N N . GLU A 1 198 ? -10.773 -17.078 11.281 1 97.38 198 GLU A N 1
ATOM 1564 C CA . GLU A 1 198 ? -9.367 -16.719 11.453 1 97.38 198 GLU A CA 1
ATOM 1565 C C . GLU A 1 198 ? -8.445 -17.828 10.961 1 97.38 198 GLU A C 1
ATOM 1567 O O . GLU A 1 198 ? -8.633 -19 11.312 1 97.38 198 GLU A O 1
ATOM 1572 N N . PRO A 1 199 ? -7.535 -17.5 10.141 1 97.06 199 PRO A N 1
ATOM 1573 C CA . PRO A 1 199 ? -6.609 -18.547 9.719 1 97.06 199 PRO A CA 1
ATOM 1574 C C . PRO A 1 199 ? -5.883 -19.203 10.898 1 97.06 199 PRO A C 1
ATOM 1576 O O . PRO A 1 199 ? -5.512 -18.516 11.852 1 97.06 199 PRO A O 1
ATOM 1579 N N . LYS A 1 200 ? -5.691 -20.5 10.844 1 96.38 200 LYS A N 1
ATOM 1580 C CA . LYS A 1 200 ? -4.949 -21.25 11.867 1 96.38 200 LYS A CA 1
ATOM 1581 C C . LYS A 1 200 ? -3.451 -21.219 11.57 1 96.38 200 LYS A C 1
ATOM 1583 O O . LYS A 1 200 ? -2.85 -22.266 11.305 1 96.38 200 LYS A O 1
ATOM 1588 N N . TYR A 1 201 ? -2.869 -20.125 11.82 1 96.94 201 TYR A N 1
ATOM 1589 C CA . TYR A 1 201 ? -1.508 -19.828 11.391 1 96.94 201 TYR A CA 1
ATOM 1590 C C . TYR A 1 201 ? -0.527 -20.859 11.938 1 96.94 201 TYR A C 1
ATOM 1592 O O . TYR A 1 201 ? 0.385 -21.297 11.227 1 96.94 201 TYR A O 1
ATOM 1600 N N . ALA A 1 202 ? -0.688 -21.312 13.133 1 95.94 202 ALA A N 1
ATOM 1601 C CA . ALA A 1 202 ? 0.225 -22.266 13.75 1 95.94 202 ALA A CA 1
ATOM 1602 C C . ALA A 1 202 ? 0.215 -23.609 13.008 1 95.94 202 ALA A C 1
ATOM 1604 O O . ALA A 1 202 ? 1.2 -24.344 13.031 1 95.94 202 ALA A O 1
ATOM 1605 N N . GLU A 1 203 ? -0.858 -23.844 12.273 1 93.75 203 GLU A N 1
ATOM 1606 C CA . GLU A 1 203 ? -1.028 -25.125 11.578 1 93.75 203 GLU A CA 1
ATOM 1607 C C . GLU A 1 203 ? -0.629 -25.016 10.109 1 93.75 203 GLU A C 1
ATOM 1609 O O . GLU A 1 203 ? -0.29 -26.016 9.484 1 93.75 203 GLU A O 1
ATOM 1614 N N . ILE A 1 204 ? -0.642 -23.812 9.633 1 93.88 204 ILE A N 1
ATOM 1615 C CA . ILE A 1 204 ? -0.542 -23.719 8.18 1 93.88 204 ILE A CA 1
ATOM 1616 C C . ILE A 1 204 ? 0.846 -23.219 7.789 1 93.88 204 ILE A C 1
ATOM 1618 O O . ILE A 1 204 ? 1.375 -23.594 6.738 1 93.88 204 ILE A O 1
ATOM 1622 N N . LEU A 1 205 ? 1.479 -22.438 8.609 1 96.81 205 LEU A N 1
ATOM 1623 C CA . LEU A 1 205 ? 2.727 -21.797 8.219 1 96.81 205 LEU A CA 1
ATOM 1624 C C . LEU A 1 205 ? 3.855 -22.812 8.117 1 96.81 205 LEU A C 1
ATOM 1626 O O . LEU A 1 205 ? 3.969 -23.703 8.969 1 96.81 205 LEU A O 1
ATOM 1630 N N . GLU A 1 206 ? 4.625 -22.734 7.047 1 95.69 206 GLU A N 1
ATOM 1631 C CA . GLU A 1 206 ? 5.742 -23.656 6.844 1 95.69 206 GLU A CA 1
ATOM 1632 C C . GLU A 1 206 ? 7.059 -22.891 6.703 1 95.69 206 GLU A C 1
ATOM 1634 O O . GLU A 1 206 ? 8.125 -23.422 7.051 1 95.69 206 GLU A O 1
ATOM 1639 N N . LEU A 1 207 ? 7 -21.656 6.164 1 96.88 207 LEU A N 1
ATOM 1640 C CA . LEU A 1 207 ? 8.211 -20.875 5.93 1 96.88 207 LEU A CA 1
ATOM 1641 C C . LEU A 1 207 ? 8.5 -19.953 7.105 1 96.88 207 LEU A C 1
ATOM 1643 O O . LEU A 1 207 ? 9.641 -19.531 7.301 1 96.88 207 LEU A O 1
ATOM 1647 N N . SER A 1 208 ? 7.457 -19.625 7.898 1 98.19 208 SER A N 1
ATOM 1648 C CA . SER A 1 208 ? 7.59 -18.578 8.906 1 98.19 208 SER A CA 1
ATOM 1649 C C . SER A 1 208 ? 7.074 -19.047 10.266 1 98.19 208 SER A C 1
ATOM 1651 O O . SER A 1 208 ? 6.199 -19.922 10.336 1 98.19 208 SER A O 1
ATOM 1653 N N . LYS A 1 209 ? 7.613 -18.484 11.266 1 98.12 209 LYS A N 1
ATOM 1654 C CA . LYS A 1 209 ? 7.02 -18.578 12.602 1 98.12 209 LYS A CA 1
ATOM 1655 C C . LYS A 1 209 ? 5.758 -17.734 12.703 1 98.12 209 LYS A C 1
ATOM 1657 O O . LYS A 1 209 ? 5.539 -16.844 11.883 1 98.12 209 LYS A O 1
ATOM 1662 N N . THR A 1 210 ? 4.938 -18.078 13.68 1 98.25 210 THR A N 1
ATOM 1663 C CA . THR A 1 210 ? 3.867 -17.141 14.008 1 98.25 210 THR A CA 1
ATOM 1664 C C . THR A 1 210 ? 4.43 -15.883 14.664 1 98.25 210 THR A C 1
ATOM 1666 O O . THR A 1 210 ? 5.57 -15.883 15.133 1 98.25 210 THR A O 1
ATOM 1669 N N . LEU A 1 211 ? 3.629 -14.82 14.703 1 98 211 LEU A N 1
ATOM 1670 C CA . LEU A 1 211 ? 4.047 -13.57 15.336 1 98 211 LEU A CA 1
ATOM 1671 C C . LEU A 1 211 ? 4.469 -13.812 16.781 1 98 211 LEU A C 1
ATOM 1673 O O . LEU A 1 211 ? 5.516 -13.32 17.219 1 98 211 LEU A O 1
ATOM 1677 N N . GLU A 1 212 ? 3.691 -14.594 17.484 1 97.12 212 GLU A N 1
ATOM 1678 C CA . GLU A 1 212 ? 3.914 -14.852 18.906 1 97.12 212 GLU A CA 1
ATOM 1679 C C . GLU A 1 212 ? 5.168 -15.695 19.125 1 97.12 212 GLU A C 1
ATOM 1681 O O . GLU A 1 212 ? 5.863 -15.531 20.125 1 97.12 212 GLU A O 1
ATOM 1686 N N . ALA A 1 213 ? 5.445 -16.531 18.125 1 97.56 213 ALA A N 1
ATOM 1687 C CA . ALA A 1 213 ? 6.562 -17.469 18.266 1 97.56 213 ALA A CA 1
ATOM 1688 C C . ALA A 1 213 ? 7.863 -16.828 17.781 1 97.56 213 ALA A C 1
ATOM 1690 O O . ALA A 1 213 ? 8.953 -17.375 18.016 1 97.56 213 ALA A O 1
ATOM 1691 N N . ALA A 1 214 ? 7.801 -15.68 17.094 1 97.94 214 ALA A N 1
ATOM 1692 C CA . ALA A 1 214 ? 9 -14.977 16.641 1 97.94 214 ALA A CA 1
ATOM 1693 C C . ALA A 1 214 ? 9.82 -14.469 17.812 1 97.94 214 ALA A C 1
ATOM 1695 O O . ALA A 1 214 ? 9.273 -14.227 18.891 1 97.94 214 ALA A O 1
ATOM 1696 N N . PRO A 1 215 ? 11.07 -14.289 17.672 1 97.06 215 PRO A N 1
ATOM 1697 C CA . PRO A 1 215 ? 11.953 -13.898 18.766 1 97.06 215 PRO A CA 1
ATOM 1698 C C . PRO A 1 215 ? 11.562 -12.555 19.391 1 97.06 215 PRO A C 1
ATOM 1700 O O . PRO A 1 215 ? 11.094 -11.656 18.672 1 97.06 215 PRO A O 1
ATOM 1703 N N . ASP A 1 216 ? 11.875 -12.367 20.641 1 96.25 216 ASP A N 1
ATOM 1704 C CA . ASP A 1 216 ? 11.617 -11.117 21.359 1 96.25 216 ASP A CA 1
ATOM 1705 C C . ASP A 1 216 ? 12.742 -10.117 21.125 1 96.25 216 ASP A C 1
ATOM 1707 O O . ASP A 1 216 ? 12.625 -8.945 21.5 1 96.25 216 ASP A O 1
ATOM 1711 N N . GLU A 1 217 ? 13.742 -10.586 20.562 1 97.19 217 GLU A N 1
ATOM 1712 C CA . GLU A 1 217 ? 14.859 -9.711 20.234 1 97.19 217 GLU A CA 1
ATOM 1713 C C . GLU A 1 217 ? 14.836 -9.305 18.766 1 97.19 217 GLU A C 1
ATOM 1715 O O . GLU A 1 217 ? 14.633 -10.141 17.891 1 97.19 217 GLU A O 1
ATOM 1720 N N . ALA A 1 218 ? 15.117 -8.078 18.516 1 97.62 218 ALA A N 1
ATOM 1721 C CA . ALA A 1 218 ? 15.117 -7.566 17.141 1 97.62 218 ALA A CA 1
ATOM 1722 C C . ALA A 1 218 ? 16.297 -8.117 16.344 1 97.62 218 ALA A C 1
ATOM 1724 O O . ALA A 1 218 ? 17.375 -8.336 16.906 1 97.62 218 ALA A O 1
ATOM 1725 N N . THR A 1 219 ? 16.078 -8.367 15.078 1 98.62 219 THR A N 1
ATOM 1726 C CA . THR A 1 219 ? 17.125 -8.75 14.141 1 98.62 219 THR A CA 1
ATOM 1727 C C . THR A 1 219 ? 17.453 -7.598 13.203 1 98.62 219 THR A C 1
ATOM 1729 O O . THR A 1 219 ? 16.578 -7.09 12.5 1 98.62 219 THR A O 1
ATOM 1732 N N . TYR A 1 220 ? 18.734 -7.172 13.25 1 98.75 220 TYR A N 1
ATOM 1733 C CA . TYR A 1 220 ? 19.172 -6.117 12.336 1 98.75 220 TYR A CA 1
ATOM 1734 C C . TYR A 1 220 ? 19.859 -6.707 11.109 1 98.75 220 TYR A C 1
ATOM 1736 O O . TYR A 1 220 ? 20.656 -7.641 11.227 1 98.75 220 TYR A O 1
ATOM 1744 N N . ILE A 1 221 ? 19.516 -6.238 9.953 1 98.81 221 ILE A N 1
ATOM 1745 C CA . ILE A 1 221 ? 20.219 -6.613 8.727 1 98.81 221 ILE A CA 1
ATOM 1746 C C . ILE A 1 221 ? 20.516 -5.359 7.906 1 98.81 221 ILE A C 1
ATOM 1748 O O . ILE A 1 221 ? 19.844 -4.332 8.062 1 98.81 221 ILE A O 1
ATOM 1752 N N . THR A 1 222 ? 21.5 -5.406 7.074 1 98.88 222 THR A N 1
ATOM 1753 C CA . THR A 1 222 ? 21.828 -4.352 6.121 1 98.88 222 THR A CA 1
ATOM 1754 C C . THR A 1 222 ? 21.844 -4.895 4.695 1 98.88 222 THR A C 1
ATOM 1756 O O . THR A 1 222 ? 22.5 -5.906 4.414 1 98.88 222 THR A O 1
ATOM 1759 N N . LEU A 1 223 ? 21.109 -4.277 3.852 1 98.88 223 LEU A N 1
ATOM 1760 C CA . LEU A 1 223 ? 21.078 -4.645 2.439 1 98.88 223 LEU A CA 1
ATOM 1761 C C . LEU A 1 223 ? 21.766 -3.59 1.584 1 98.88 223 LEU A C 1
ATOM 1763 O O . LEU A 1 223 ? 21.625 -2.391 1.83 1 98.88 223 LEU A O 1
ATOM 1767 N N . THR A 1 224 ? 22.516 -4.043 0.653 1 98.88 224 THR A N 1
ATOM 1768 C CA . THR A 1 224 ? 23.109 -3.178 -0.361 1 98.88 224 THR A CA 1
ATOM 1769 C C . THR A 1 224 ? 22.422 -3.379 -1.711 1 98.88 224 THR A C 1
ATOM 1771 O O . THR A 1 224 ? 22.25 -4.516 -2.162 1 98.88 224 THR A O 1
ATOM 1774 N N . PHE A 1 225 ? 22.031 -2.291 -2.305 1 98.75 225 PHE A N 1
ATOM 1775 C CA . PHE A 1 225 ? 21.375 -2.326 -3.607 1 98.75 225 PHE A CA 1
ATOM 1776 C C . PHE A 1 225 ? 22.266 -1.676 -4.668 1 98.75 225 PHE A C 1
ATOM 1778 O O . PHE A 1 225 ? 22.984 -0.72 -4.383 1 98.75 225 PHE A O 1
ATOM 1785 N N . GLU A 1 226 ? 22.234 -2.209 -5.859 1 98.56 226 GLU A N 1
ATOM 1786 C CA . GLU A 1 226 ? 22.719 -1.59 -7.086 1 98.56 226 GLU A CA 1
ATOM 1787 C C . GLU A 1 226 ? 21.625 -1.561 -8.156 1 98.56 226 GLU A C 1
ATOM 1789 O O . GLU A 1 226 ? 21.172 -2.609 -8.609 1 98.56 226 GLU A O 1
ATOM 1794 N N . LYS A 1 227 ? 21.25 -0.382 -8.539 1 98.19 227 LYS A N 1
ATOM 1795 C CA . LYS A 1 227 ? 20.219 -0.183 -9.555 1 98.19 227 LYS A CA 1
ATOM 1796 C C . LYS A 1 227 ? 18.969 -1.002 -9.25 1 98.19 227 LYS A C 1
ATOM 1798 O O . LYS A 1 227 ? 18.469 -1.719 -10.109 1 98.19 227 LYS A O 1
ATOM 1803 N N . GLY A 1 228 ? 18.625 -0.965 -8.039 1 98.44 228 GLY A N 1
ATOM 1804 C CA . GLY A 1 228 ? 17.375 -1.568 -7.609 1 98.44 228 GLY A CA 1
ATOM 1805 C C . GLY A 1 228 ? 17.484 -3.062 -7.371 1 98.44 228 GLY A C 1
ATOM 1806 O O . GLY A 1 228 ? 16.484 -3.725 -7.082 1 98.44 228 GLY A O 1
ATOM 1807 N N . ILE A 1 229 ? 18.641 -3.639 -7.477 1 98.62 229 ILE A N 1
ATOM 1808 C CA . ILE A 1 229 ? 18.875 -5.062 -7.246 1 98.62 229 ILE A CA 1
ATOM 1809 C C . ILE A 1 229 ? 19.703 -5.254 -5.977 1 98.62 229 ILE A C 1
ATOM 1811 O O . ILE A 1 229 ? 20.766 -4.656 -5.824 1 98.62 229 ILE A O 1
ATOM 1815 N N . ALA A 1 230 ? 19.219 -6.039 -5.012 1 98.69 230 ALA A N 1
ATOM 1816 C CA . ALA A 1 230 ? 19.984 -6.348 -3.809 1 98.69 230 ALA A CA 1
ATOM 1817 C C . ALA A 1 230 ? 21.188 -7.223 -4.133 1 98.69 230 ALA A C 1
ATOM 1819 O O . ALA A 1 230 ? 21.047 -8.289 -4.738 1 98.69 230 ALA A O 1
ATOM 1820 N N . VAL A 1 231 ? 22.359 -6.824 -3.662 1 98.62 231 VAL A N 1
ATOM 1821 C CA . VAL A 1 231 ? 23.562 -7.523 -4.113 1 98.62 231 VAL A CA 1
ATOM 1822 C C . VAL A 1 231 ? 24.375 -7.996 -2.908 1 98.62 231 VAL A C 1
ATOM 1824 O O . VAL A 1 231 ? 25.297 -8.797 -3.051 1 98.62 231 VAL A O 1
ATOM 1827 N N . ALA A 1 232 ? 24.031 -7.473 -1.705 1 98.75 232 ALA A N 1
ATOM 1828 C CA . ALA A 1 232 ? 24.766 -7.879 -0.512 1 98.75 232 ALA A CA 1
ATOM 1829 C C . ALA A 1 232 ? 23.875 -7.852 0.723 1 98.75 232 ALA A C 1
ATOM 1831 O O . ALA A 1 232 ? 22.953 -7.043 0.807 1 98.75 232 ALA A O 1
ATOM 1832 N N . LEU A 1 233 ? 24.109 -8.758 1.63 1 98.75 233 LEU A N 1
ATOM 1833 C CA . LEU A 1 233 ? 23.484 -8.844 2.939 1 98.75 233 LEU A CA 1
ATOM 1834 C C . LEU A 1 233 ? 24.516 -8.781 4.055 1 98.75 233 LEU A C 1
ATOM 1836 O O . LEU A 1 233 ? 25.438 -9.602 4.098 1 98.75 233 LEU A O 1
ATOM 1840 N N . ASN A 1 234 ? 24.375 -7.777 4.914 1 98.5 234 ASN A N 1
ATOM 1841 C CA . ASN A 1 234 ? 25.297 -7.578 6.023 1 98.5 234 ASN A CA 1
ATOM 1842 C C . ASN A 1 234 ? 26.75 -7.5 5.543 1 98.5 234 ASN A C 1
ATOM 1844 O O . ASN A 1 234 ? 27.625 -8.148 6.105 1 98.5 234 ASN A O 1
ATOM 1848 N N . GLY A 1 235 ? 26.906 -6.801 4.449 1 97.88 235 GLY A N 1
ATOM 1849 C CA . GLY A 1 235 ? 28.234 -6.535 3.932 1 97.88 235 GLY A CA 1
ATOM 1850 C C . GLY A 1 235 ? 28.781 -7.66 3.072 1 97.88 235 GLY A C 1
ATOM 1851 O O . GLY A 1 235 ? 29.781 -7.496 2.391 1 97.88 235 GLY A O 1
ATOM 1852 N N . LYS A 1 236 ? 28.109 -8.766 3.021 1 98.31 236 LYS A N 1
ATOM 1853 C CA . LYS A 1 236 ? 28.562 -9.898 2.234 1 98.31 236 LYS A CA 1
ATOM 1854 C C . LYS A 1 236 ? 27.875 -9.953 0.879 1 98.31 236 LYS A C 1
ATOM 1856 O O . LYS A 1 236 ? 26.656 -10.133 0.81 1 98.31 236 LYS A O 1
ATOM 1861 N N . LYS A 1 237 ? 28.625 -9.867 -0.171 1 97.94 237 LYS A N 1
ATOM 1862 C CA . LYS A 1 237 ? 28.078 -10.016 -1.52 1 97.94 237 LYS A CA 1
ATOM 1863 C C . LYS A 1 237 ? 27.656 -11.453 -1.789 1 97.94 237 LYS A C 1
ATOM 1865 O O . LYS A 1 237 ? 28.344 -12.391 -1.378 1 97.94 237 LYS A O 1
ATOM 1870 N N . MET A 1 238 ? 26.531 -11.617 -2.383 1 96.44 238 MET A N 1
ATOM 1871 C CA . MET A 1 238 ? 26.016 -12.938 -2.705 1 96.44 238 MET A CA 1
ATOM 1872 C C . MET A 1 238 ? 25.172 -12.898 -3.973 1 96.44 238 MET A C 1
ATOM 1874 O O . MET A 1 238 ? 24.75 -11.82 -4.406 1 96.44 238 MET A O 1
ATOM 1878 N N . ASN A 1 239 ? 25.125 -14.086 -4.609 1 96.88 239 ASN A N 1
ATOM 1879 C CA . ASN A 1 239 ? 24.234 -14.133 -5.754 1 96.88 239 ASN A CA 1
ATOM 1880 C C . ASN A 1 239 ? 22.766 -13.969 -5.328 1 96.88 239 ASN A C 1
ATOM 1882 O O . ASN A 1 239 ? 22.438 -14.18 -4.16 1 96.88 239 ASN A O 1
ATOM 1886 N N . SER A 1 240 ? 21.953 -13.656 -6.27 1 97.69 240 SER A N 1
ATOM 1887 C CA . SER A 1 240 ? 20.578 -13.266 -6.004 1 97.69 240 SER A CA 1
ATOM 1888 C C . SER A 1 240 ? 19.781 -14.414 -5.371 1 97.69 240 SER A C 1
ATOM 1890 O O . SER A 1 240 ? 18.953 -14.188 -4.492 1 97.69 240 SER A O 1
ATOM 1892 N N . VAL A 1 241 ? 20 -15.695 -5.766 1 98.25 241 VAL A N 1
ATOM 1893 C CA . VAL A 1 241 ? 19.297 -16.859 -5.223 1 98.25 241 VAL A CA 1
ATOM 1894 C C . VAL A 1 241 ? 19.703 -17.062 -3.766 1 98.25 241 VAL A C 1
ATOM 1896 O O . VAL A 1 241 ? 18.844 -17.266 -2.904 1 98.25 241 VAL A O 1
ATOM 1899 N N . GLU A 1 242 ? 21 -17 -3.516 1 98.12 242 GLU A N 1
ATOM 1900 C CA . GLU A 1 242 ? 21.516 -17.172 -2.156 1 98.12 242 GLU A CA 1
ATOM 1901 C C . GLU A 1 242 ? 20.984 -16.062 -1.235 1 98.12 242 GLU A C 1
ATOM 1903 O O . GLU A 1 242 ? 20.609 -16.344 -0.09 1 98.12 242 GLU A O 1
ATOM 1908 N N . LEU A 1 243 ? 21.031 -14.867 -1.763 1 98.56 243 LEU A N 1
ATOM 1909 C CA . LEU A 1 243 ? 20.547 -13.727 -0.993 1 98.56 243 LEU A CA 1
ATOM 1910 C C . LEU A 1 243 ? 19.078 -13.914 -0.617 1 98.56 243 LEU A C 1
ATOM 1912 O O . LEU A 1 243 ? 18.703 -13.727 0.542 1 98.56 243 LEU A O 1
ATOM 1916 N N . LEU A 1 244 ? 18.281 -14.281 -1.562 1 98.5 244 LEU A N 1
ATOM 1917 C CA . LEU A 1 244 ? 16.859 -14.492 -1.315 1 98.5 244 LEU A CA 1
ATOM 1918 C C . LEU A 1 244 ? 16.641 -15.625 -0.324 1 98.5 244 LEU A C 1
ATOM 1920 O O . LEU A 1 244 ? 15.773 -15.531 0.556 1 98.5 244 LEU A O 1
ATOM 1924 N N . ASP A 1 245 ? 17.391 -16.703 -0.43 1 98.12 245 ASP A N 1
ATOM 1925 C CA . ASP A 1 245 ? 17.297 -17.812 0.501 1 98.12 245 ASP A CA 1
ATOM 1926 C C . ASP A 1 245 ? 17.594 -17.375 1.931 1 98.12 245 ASP A C 1
ATOM 1928 O O . ASP A 1 245 ? 16.891 -17.766 2.869 1 98.12 245 ASP A O 1
ATOM 1932 N N . GLU A 1 246 ? 18.625 -16.578 2.072 1 98.56 246 GLU A N 1
ATOM 1933 C CA . GLU A 1 246 ? 18.984 -16.078 3.396 1 98.56 246 GLU A CA 1
ATOM 1934 C C . GLU A 1 246 ? 17.906 -15.164 3.953 1 98.56 246 GLU A C 1
ATOM 1936 O O . GLU A 1 246 ? 17.594 -15.219 5.145 1 98.56 246 GLU A O 1
ATOM 1941 N N . LEU A 1 247 ? 17.406 -14.352 3.104 1 98.81 247 LEU A N 1
ATOM 1942 C CA . LEU A 1 247 ? 16.359 -13.445 3.541 1 98.81 247 LEU A CA 1
ATOM 1943 C C . LEU A 1 247 ? 15.094 -14.219 3.918 1 98.81 247 LEU A C 1
ATOM 1945 O O . LEU A 1 247 ? 14.367 -13.82 4.828 1 98.81 247 LEU A O 1
ATOM 1949 N N . ASN A 1 248 ? 14.797 -15.289 3.178 1 98.69 248 ASN A N 1
ATOM 1950 C CA . ASN A 1 248 ? 13.664 -16.141 3.543 1 98.69 248 ASN A CA 1
ATOM 1951 C C . ASN A 1 248 ? 13.836 -16.719 4.941 1 98.69 248 ASN A C 1
ATOM 1953 O O . ASN A 1 248 ? 12.875 -16.797 5.711 1 98.69 248 ASN A O 1
ATOM 1957 N N . LYS A 1 249 ? 15.047 -17.125 5.215 1 98.44 249 LYS A N 1
ATOM 1958 C CA . LYS A 1 249 ? 15.328 -17.688 6.535 1 98.44 249 LYS A CA 1
ATOM 1959 C C . LYS A 1 249 ? 15.133 -16.641 7.629 1 98.44 249 LYS A C 1
ATOM 1961 O O . LYS A 1 249 ? 14.391 -16.875 8.586 1 98.44 249 LYS A O 1
ATOM 1966 N N . VAL A 1 250 ? 15.742 -15.508 7.43 1 98.62 250 VAL A N 1
ATOM 1967 C CA . VAL A 1 250 ? 15.695 -14.461 8.445 1 98.62 250 VAL A CA 1
ATOM 1968 C C . VAL A 1 250 ? 14.273 -13.906 8.562 1 98.62 250 VAL A C 1
ATOM 1970 O O . VAL A 1 250 ? 13.781 -13.688 9.672 1 98.62 250 VAL A O 1
ATOM 1973 N N . GLY A 1 251 ? 13.648 -13.68 7.43 1 98.75 251 GLY A N 1
ATOM 1974 C CA . GLY A 1 251 ? 12.273 -13.195 7.445 1 98.75 251 GLY A CA 1
ATOM 1975 C C . GLY A 1 251 ? 11.312 -14.172 8.094 1 98.75 251 GLY A C 1
ATOM 1976 O O . GLY A 1 251 ? 10.445 -13.773 8.875 1 98.75 251 GLY A O 1
ATOM 1977 N N . GLY A 1 252 ? 11.469 -15.461 7.738 1 98.75 252 GLY A N 1
ATOM 1978 C CA . GLY A 1 252 ? 10.617 -16.484 8.336 1 98.75 252 GLY A CA 1
ATOM 1979 C C . GLY A 1 252 ? 10.75 -16.547 9.844 1 98.75 252 GLY A C 1
ATOM 1980 O O . GLY A 1 252 ? 9.75 -16.688 10.555 1 98.75 252 GLY A O 1
ATOM 1981 N N . GLU A 1 253 ? 11.953 -16.406 10.305 1 98.62 253 GLU A N 1
ATOM 1982 C CA . GLU A 1 253 ? 12.219 -16.438 11.734 1 98.62 253 GLU A CA 1
ATOM 1983 C C . GLU A 1 253 ? 11.539 -15.273 12.453 1 98.62 253 GLU A C 1
ATOM 1985 O O . GLU A 1 253 ? 11.102 -15.414 13.602 1 98.62 253 GLU A O 1
ATOM 1990 N N . ASN A 1 254 ? 11.422 -14.164 11.773 1 98.75 254 ASN A N 1
ATOM 1991 C CA . ASN A 1 254 ? 10.852 -12.969 12.383 1 98.75 254 ASN A CA 1
ATOM 1992 C C . ASN A 1 254 ? 9.383 -12.789 12 1 98.75 254 ASN A C 1
ATOM 1994 O O . ASN A 1 254 ? 8.82 -11.711 12.18 1 98.75 254 ASN A O 1
ATOM 1998 N N . ALA A 1 255 ? 8.742 -13.797 11.406 1 98.69 255 ALA A N 1
ATOM 1999 C CA . ALA A 1 255 ? 7.324 -13.82 11.07 1 98.69 255 ALA A CA 1
ATOM 2000 C C . ALA A 1 255 ? 6.977 -12.711 10.078 1 98.69 255 ALA A C 1
ATOM 2002 O O . ALA A 1 255 ? 5.922 -12.086 10.18 1 98.69 255 ALA A O 1
ATOM 2003 N N . ILE A 1 256 ? 7.895 -12.453 9.164 1 98.75 256 ILE A N 1
ATOM 2004 C CA . ILE A 1 256 ? 7.699 -11.398 8.172 1 98.75 256 ILE A CA 1
ATOM 2005 C C . ILE A 1 256 ? 7.043 -11.977 6.922 1 98.75 256 ILE A C 1
ATOM 2007 O O . ILE A 1 256 ? 7.41 -13.062 6.465 1 98.75 256 ILE A O 1
ATOM 2011 N N . GLY A 1 257 ? 6.098 -11.25 6.379 1 98.56 257 GLY A N 1
ATOM 2012 C CA . GLY A 1 257 ? 5.617 -11.523 5.031 1 98.56 257 GLY A CA 1
ATOM 2013 C C . GLY A 1 257 ? 4.461 -12.5 4.996 1 98.56 257 GLY A C 1
ATOM 2014 O O . GLY A 1 257 ? 4.285 -13.227 4.016 1 98.56 257 GLY A O 1
ATOM 2015 N N . ILE A 1 258 ? 3.631 -12.609 6.074 1 98.44 258 ILE A N 1
ATOM 2016 C CA . ILE A 1 258 ? 2.41 -13.406 6.109 1 98.44 258 ILE A CA 1
ATOM 2017 C C . ILE A 1 258 ? 1.216 -12.539 5.711 1 98.44 258 ILE A C 1
ATOM 2019 O O . ILE A 1 258 ? 0.951 -11.508 6.336 1 98.44 258 ILE A O 1
ATOM 2023 N N . THR A 1 259 ? 0.55 -12.93 4.66 1 97.31 259 THR A N 1
ATOM 2024 C CA . THR A 1 259 ? -0.557 -12.125 4.148 1 97.31 259 THR A CA 1
ATOM 2025 C C . THR A 1 259 ? -1.805 -12.984 3.965 1 97.31 259 THR A C 1
ATOM 2027 O O . THR A 1 259 ? -1.722 -14.117 3.484 1 97.31 259 THR A O 1
ATOM 2030 N N . ASP A 1 260 ? -2.902 -12.5 4.418 1 97.88 260 ASP A N 1
ATOM 2031 C CA . ASP A 1 260 ? -4.242 -13.055 4.23 1 97.88 260 ASP A CA 1
ATOM 2032 C C . ASP A 1 260 ? -5.102 -12.125 3.373 1 97.88 260 ASP A C 1
ATOM 2034 O O . ASP A 1 260 ? -5.254 -10.945 3.686 1 97.88 260 ASP A O 1
ATOM 2038 N N . MET A 1 261 ? -5.652 -12.672 2.258 1 97.5 261 MET A N 1
ATOM 2039 C CA . MET A 1 261 ? -6.457 -11.781 1.425 1 97.5 261 MET A CA 1
ATOM 2040 C C . MET A 1 261 ? -7.5 -12.562 0.637 1 97.5 261 MET A C 1
ATOM 2042 O O . MET A 1 261 ? -7.32 -13.75 0.372 1 97.5 261 MET A O 1
ATOM 2046 N N . VAL A 1 262 ? -8.594 -11.922 0.316 1 96.25 262 VAL A N 1
ATOM 2047 C CA . VAL A 1 262 ? -9.539 -12.367 -0.703 1 96.25 262 VAL A CA 1
ATOM 2048 C C . VAL A 1 262 ? -9.234 -11.68 -2.029 1 96.25 262 VAL A C 1
ATOM 2050 O O . VAL A 1 262 ? -9.445 -10.469 -2.172 1 96.25 262 VAL A O 1
ATOM 2053 N N . GLU A 1 263 ? -8.688 -12.438 -2.928 1 95.44 263 GLU A N 1
ATOM 2054 C CA . GLU A 1 263 ? -8.258 -11.859 -4.191 1 95.44 263 GLU A CA 1
ATOM 2055 C C . GLU A 1 263 ? -9.336 -11.992 -5.262 1 95.44 263 GLU A C 1
ATOM 2057 O O . GLU A 1 263 ? -10.188 -12.883 -5.188 1 95.44 263 GLU A O 1
ATOM 2062 N N . ASN A 1 264 ? -9.289 -11.078 -6.203 1 94.5 264 ASN A N 1
ATOM 2063 C CA . ASN A 1 264 ? -10.078 -11.172 -7.426 1 94.5 264 ASN A CA 1
ATOM 2064 C C . ASN A 1 264 ? -9.328 -11.93 -8.516 1 94.5 264 ASN A C 1
ATOM 2066 O O . ASN A 1 264 ? -8.305 -11.453 -9.016 1 94.5 264 ASN A O 1
ATOM 2070 N N . ARG A 1 265 ? -9.844 -13.086 -8.883 1 92.75 265 ARG A N 1
ATOM 2071 C CA . ARG A 1 265 ? -9.211 -13.844 -9.961 1 92.75 265 ARG A CA 1
ATOM 2072 C C . ARG A 1 265 ? -9.594 -13.273 -11.328 1 92.75 265 ARG A C 1
ATOM 2074 O O . ARG A 1 265 ? -10.609 -12.586 -11.453 1 92.75 265 ARG A O 1
ATOM 2081 N N . LEU A 1 266 ? -8.75 -13.539 -12.312 1 91.69 266 LEU A N 1
ATOM 2082 C CA . LEU A 1 266 ? -8.992 -13.086 -13.672 1 91.69 266 LEU A CA 1
ATOM 2083 C C . LEU A 1 266 ? -10.289 -13.672 -14.219 1 91.69 266 LEU A C 1
ATOM 2085 O O . LEU A 1 266 ? -11.031 -12.992 -14.938 1 91.69 266 LEU A O 1
ATOM 2089 N N . VAL A 1 267 ? -10.625 -14.883 -13.805 1 82.81 267 VAL A N 1
ATOM 2090 C CA . VAL A 1 267 ? -11.742 -15.609 -14.398 1 82.81 267 VAL A CA 1
ATOM 2091 C C . VAL A 1 267 ? -13.039 -15.234 -13.688 1 82.81 267 VAL A C 1
ATOM 2093 O O . VAL A 1 267 ? -14.094 -15.82 -13.953 1 82.81 267 VAL A O 1
ATOM 2096 N N . GLY A 1 268 ? -13.008 -14.266 -12.727 1 81.25 268 GLY A N 1
ATOM 2097 C CA . GLY A 1 268 ? -14.234 -13.641 -12.25 1 81.25 268 GLY A CA 1
ATOM 2098 C C . GLY A 1 268 ? -14.609 -14.062 -10.844 1 81.25 268 GLY A C 1
ATOM 2099 O O . GLY A 1 268 ? -15.508 -13.477 -10.234 1 81.25 268 GLY A O 1
ATOM 2100 N N . MET A 1 269 ? -13.945 -15.047 -10.336 1 86.12 269 MET A N 1
ATOM 2101 C CA . MET A 1 269 ? -14.281 -15.477 -8.984 1 86.12 269 MET A CA 1
ATOM 2102 C C . MET A 1 269 ? -13.266 -14.953 -7.977 1 86.12 269 MET A C 1
ATOM 2104 O O . MET A 1 269 ? -12.125 -14.641 -8.344 1 86.12 269 MET A O 1
ATOM 2108 N N . LYS A 1 270 ? -13.781 -14.805 -6.754 1 91 270 LYS A N 1
ATOM 2109 C CA . LYS A 1 270 ? -12.898 -14.461 -5.645 1 91 270 LYS A CA 1
ATOM 2110 C C . LYS A 1 270 ? -12.367 -15.711 -4.953 1 91 270 LYS A C 1
ATOM 2112 O O . LYS A 1 270 ? -13.031 -16.75 -4.941 1 91 270 LYS A O 1
ATOM 2117 N N . SER A 1 271 ? -11.195 -15.625 -4.492 1 92.31 271 SER A N 1
ATOM 2118 C CA . SER A 1 271 ? -10.578 -16.703 -3.729 1 92.31 271 SER A CA 1
ATOM 2119 C C . SER A 1 271 ? -9.781 -16.156 -2.547 1 92.31 271 SER A C 1
ATOM 2121 O O . SER A 1 271 ? -9.195 -15.07 -2.631 1 92.31 271 SER A O 1
ATOM 2123 N N . ARG A 1 272 ? -9.883 -16.875 -1.477 1 94.75 272 ARG A N 1
ATOM 2124 C CA . ARG A 1 272 ? -9.109 -16.469 -0.304 1 94.75 272 ARG A CA 1
ATOM 2125 C C . ARG A 1 272 ? -7.859 -17.328 -0.159 1 94.75 272 ARG A C 1
ATOM 2127 O O . ARG A 1 272 ? -7.91 -18.547 -0.36 1 94.75 272 ARG A O 1
ATOM 2134 N N . GLY A 1 273 ? -6.742 -16.703 0.089 1 95.44 273 GLY A N 1
ATOM 2135 C CA . GLY A 1 273 ? -5.484 -17.391 0.314 1 95.44 273 GLY A CA 1
ATOM 2136 C C . GLY A 1 273 ? -4.617 -16.734 1.37 1 95.44 273 GLY A C 1
ATOM 2137 O O . GLY A 1 273 ? -4.738 -15.539 1.622 1 95.44 273 GLY A O 1
ATOM 2138 N N . VAL A 1 274 ? -3.848 -17.547 2.084 1 97.69 274 VAL A N 1
ATOM 2139 C CA . VAL A 1 274 ? -2.775 -17.094 2.959 1 97.69 274 VAL A CA 1
ATOM 2140 C C . VAL A 1 274 ? -1.425 -17.297 2.275 1 97.69 274 VAL A C 1
ATOM 2142 O O . VAL A 1 274 ? -1.129 -18.391 1.789 1 97.69 274 VAL A O 1
ATOM 2145 N N . TYR A 1 275 ? -0.644 -16.281 2.209 1 98.12 275 TYR A N 1
ATOM 2146 C CA . TYR A 1 275 ? 0.63 -16.297 1.5 1 98.12 275 TYR A CA 1
ATOM 2147 C C . TYR A 1 275 ? 1.788 -16.016 2.447 1 98.12 275 TYR A C 1
ATOM 2149 O O . TYR A 1 275 ? 1.686 -15.148 3.316 1 98.12 275 TYR A O 1
ATOM 2157 N N . GLU A 1 276 ? 2.811 -16.797 2.354 1 98.5 276 GLU A N 1
ATOM 2158 C CA . GLU A 1 276 ? 4.078 -16.547 3.037 1 98.5 276 GLU A CA 1
ATOM 2159 C C . GLU A 1 276 ? 5.148 -16.078 2.059 1 98.5 276 GLU A C 1
ATOM 2161 O O . GLU A 1 276 ? 5.512 -16.797 1.131 1 98.5 276 GLU A O 1
ATOM 2166 N N . THR A 1 277 ? 5.605 -14.867 2.191 1 98.75 277 THR A N 1
ATOM 2167 C CA . THR A 1 277 ? 6.664 -14.305 1.359 1 98.75 277 THR A CA 1
ATOM 2168 C C . THR A 1 277 ? 7.68 -13.555 2.213 1 98.75 277 THR A C 1
ATOM 2170 O O . THR A 1 277 ? 7.828 -12.336 2.078 1 98.75 277 THR A O 1
ATOM 2173 N N . PRO A 1 278 ? 8.461 -14.289 2.988 1 98.75 278 PRO A N 1
ATOM 2174 C CA . PRO A 1 278 ? 9.312 -13.609 3.971 1 98.75 278 PRO A CA 1
ATOM 2175 C C . PRO A 1 278 ? 10.406 -12.766 3.32 1 98.75 278 PRO A C 1
ATOM 2177 O O . PRO A 1 278 ? 10.414 -11.539 3.48 1 98.75 278 PRO A O 1
ATOM 2180 N N . GLY A 1 279 ? 11.266 -13.422 2.486 1 98.81 279 GLY A N 1
ATOM 2181 C CA . GLY A 1 279 ? 12.344 -12.68 1.851 1 98.81 279 GLY A CA 1
ATOM 2182 C C . GLY A 1 279 ? 11.844 -11.578 0.934 1 98.81 279 GLY A C 1
ATOM 2183 O O . GLY A 1 279 ? 12.391 -10.469 0.933 1 98.81 279 GLY A O 1
ATOM 2184 N N . GLY A 1 280 ? 10.805 -11.867 0.16 1 98.75 280 GLY A N 1
ATOM 2185 C CA . GLY A 1 280 ? 10.242 -10.906 -0.774 1 98.75 280 GLY A CA 1
ATOM 2186 C C . GLY A 1 280 ? 9.695 -9.664 -0.094 1 98.75 280 GLY A C 1
ATOM 2187 O O . GLY A 1 280 ? 9.867 -8.547 -0.588 1 98.75 280 GLY A O 1
ATOM 2188 N N . THR A 1 281 ? 9.039 -9.844 1.07 1 98.88 281 THR A N 1
ATOM 2189 C CA . THR A 1 281 ? 8.477 -8.719 1.813 1 98.88 281 THR A CA 1
ATOM 2190 C C . THR A 1 281 ? 9.586 -7.785 2.299 1 98.88 281 THR A C 1
ATOM 2192 O O . THR A 1 281 ? 9.438 -6.562 2.244 1 98.88 281 THR A O 1
ATOM 2195 N N . ILE A 1 282 ? 10.664 -8.344 2.729 1 98.88 282 ILE A N 1
ATOM 2196 C CA . ILE A 1 282 ? 11.812 -7.559 3.164 1 98.88 282 ILE A CA 1
ATOM 2197 C C . ILE A 1 282 ? 12.375 -6.777 1.98 1 98.88 282 ILE A C 1
ATOM 2199 O O . ILE A 1 282 ? 12.648 -5.578 2.092 1 98.88 282 ILE A O 1
ATOM 2203 N N . LEU A 1 283 ? 12.5 -7.445 0.851 1 98.88 283 LEU A N 1
ATOM 2204 C CA . LEU A 1 283 ? 13.086 -6.816 -0.329 1 98.88 283 LEU A CA 1
ATOM 2205 C C . LEU A 1 283 ? 12.211 -5.68 -0.833 1 98.88 283 LEU A C 1
ATOM 2207 O O . LEU A 1 283 ? 12.711 -4.613 -1.198 1 98.88 283 LEU A O 1
ATOM 2211 N N . TYR A 1 284 ? 10.891 -5.91 -0.856 1 98.81 284 TYR A N 1
ATOM 2212 C CA . TYR A 1 284 ? 9.977 -4.855 -1.278 1 98.81 284 TYR A CA 1
ATOM 2213 C C . TYR A 1 284 ? 10.094 -3.641 -0.366 1 98.81 284 TYR A C 1
ATOM 2215 O O . TYR A 1 284 ? 10.156 -2.504 -0.842 1 98.81 284 TYR A O 1
ATOM 2223 N N . SER A 1 285 ? 10.094 -3.889 0.943 1 98.69 285 SER A N 1
ATOM 2224 C CA . SER A 1 285 ? 10.164 -2.797 1.907 1 98.69 285 SER A CA 1
ATOM 2225 C C . SER A 1 285 ? 11.469 -2.014 1.759 1 98.69 285 SER A C 1
ATOM 2227 O O . SER A 1 285 ? 11.453 -0.781 1.71 1 98.69 285 SER A O 1
ATOM 2229 N N . ALA A 1 286 ? 12.562 -2.695 1.666 1 98.75 286 ALA A N 1
ATOM 2230 C CA . ALA A 1 286 ? 13.883 -2.076 1.542 1 98.75 286 ALA A CA 1
ATOM 2231 C C . ALA A 1 286 ? 13.992 -1.272 0.249 1 98.75 286 ALA A C 1
ATOM 2233 O O . ALA A 1 286 ? 14.469 -0.136 0.256 1 98.75 286 ALA A O 1
ATOM 2234 N N . HIS A 1 287 ? 13.562 -1.911 -0.81 1 98.81 287 HIS A N 1
ATOM 2235 C CA . HIS A 1 287 ? 13.617 -1.271 -2.119 1 98.81 287 HIS A CA 1
ATOM 2236 C C . HIS A 1 287 ? 12.789 0.009 -2.141 1 98.81 287 HIS A C 1
ATOM 2238 O O . HIS A 1 287 ? 13.258 1.048 -2.615 1 98.81 287 HIS A O 1
ATOM 2244 N N . LYS A 1 288 ? 11.609 -0.084 -1.624 1 98.38 288 LYS A N 1
ATOM 2245 C CA . LYS A 1 288 ? 10.719 1.07 -1.59 1 98.38 288 LYS A CA 1
ATOM 2246 C C . LYS A 1 288 ? 11.32 2.205 -0.764 1 98.38 288 LYS A C 1
ATOM 2248 O O . LYS A 1 288 ? 11.258 3.369 -1.165 1 98.38 288 LYS A O 1
ATOM 2253 N N . ASP A 1 289 ? 11.844 1.876 0.39 1 98.12 289 ASP A N 1
ATOM 2254 C CA . ASP A 1 289 ? 12.461 2.883 1.248 1 98.12 289 ASP A CA 1
ATOM 2255 C C . ASP A 1 289 ? 13.625 3.574 0.537 1 98.12 289 ASP A C 1
ATOM 2257 O O . ASP A 1 289 ? 13.758 4.797 0.597 1 98.12 289 ASP A O 1
ATOM 2261 N N . LEU A 1 290 ? 14.438 2.824 -0.124 1 98 290 LEU A N 1
ATOM 2262 C CA . LEU A 1 290 ? 15.578 3.408 -0.814 1 98 290 LEU A CA 1
ATOM 2263 C C . LEU A 1 290 ? 15.125 4.336 -1.934 1 98 290 LEU A C 1
ATOM 2265 O O . LEU A 1 290 ? 15.742 5.375 -2.176 1 98 290 LEU A O 1
ATOM 2269 N N . GLU A 1 291 ? 14.07 3.994 -2.611 1 98.25 291 GLU A N 1
ATOM 2270 C CA . GLU A 1 291 ? 13.523 4.84 -3.672 1 98.25 291 GLU A CA 1
ATOM 2271 C C . GLU A 1 291 ? 13.094 6.199 -3.127 1 98.25 291 GLU A C 1
ATOM 2273 O O . GLU A 1 291 ? 13.125 7.199 -3.846 1 98.25 291 GLU A O 1
ATOM 2278 N N . GLU A 1 292 ? 12.703 6.23 -1.87 1 97.25 292 GLU A N 1
ATOM 2279 C CA . GLU A 1 292 ? 12.227 7.477 -1.278 1 97.25 292 GLU A CA 1
ATOM 2280 C C . GLU A 1 292 ? 13.297 8.57 -1.358 1 97.25 292 GLU A C 1
ATOM 2282 O O . GLU A 1 292 ? 12.969 9.742 -1.524 1 97.25 292 GLU A O 1
ATOM 2287 N N . ILE A 1 293 ? 14.609 8.172 -1.264 1 95.5 293 ILE A N 1
ATOM 2288 C CA . ILE A 1 293 ? 15.648 9.195 -1.266 1 95.5 293 ILE A CA 1
ATOM 2289 C C . ILE A 1 293 ? 16.297 9.273 -2.648 1 95.5 293 ILE A C 1
ATOM 2291 O O . ILE A 1 293 ? 17.016 10.227 -2.947 1 95.5 293 ILE A O 1
ATOM 2295 N N . CYS A 1 294 ? 15.953 8.281 -3.576 1 96.69 294 CYS A N 1
ATOM 2296 C CA . CYS A 1 294 ? 16.688 8.219 -4.832 1 96.69 294 CYS A CA 1
ATOM 2297 C C . CYS A 1 294 ? 15.852 8.727 -5.992 1 96.69 294 CYS A C 1
ATOM 2299 O O . CYS A 1 294 ? 16.391 9.07 -7.047 1 96.69 294 CYS A O 1
ATOM 2301 N N . LEU A 1 295 ? 14.508 8.719 -5.855 1 96 295 LEU A N 1
ATOM 2302 C CA . LEU A 1 295 ? 13.633 9.117 -6.961 1 96 295 LEU A CA 1
ATOM 2303 C C . LEU A 1 295 ? 13.008 10.477 -6.691 1 96 295 LEU A C 1
ATOM 2305 O O . LEU A 1 295 ? 12.641 10.781 -5.555 1 96 295 LEU A O 1
ATOM 2309 N N . ASP A 1 296 ? 12.844 11.273 -7.754 1 93.81 296 ASP A N 1
ATOM 2310 C CA . ASP A 1 296 ? 12.125 12.539 -7.641 1 93.81 296 ASP A CA 1
ATOM 2311 C C . ASP A 1 296 ? 10.617 12.312 -7.551 1 93.81 296 ASP A C 1
ATOM 2313 O O . ASP A 1 296 ? 10.133 11.219 -7.828 1 93.81 296 ASP A O 1
ATOM 2317 N N . LYS A 1 297 ? 9.906 13.328 -7.188 1 93.88 297 LYS A N 1
ATOM 2318 C CA . LYS A 1 297 ? 8.484 13.258 -6.871 1 93.88 297 LYS A CA 1
ATOM 2319 C C . LYS A 1 297 ? 7.68 12.727 -8.055 1 93.88 297 LYS A C 1
ATOM 2321 O O . LYS A 1 297 ? 6.977 11.719 -7.93 1 93.88 297 LYS A O 1
ATOM 2326 N N . GLU A 1 298 ? 7.781 13.336 -9.203 1 93.44 298 GLU A N 1
ATOM 2327 C CA . GLU A 1 298 ? 6.945 12.984 -10.344 1 93.44 298 GLU A CA 1
ATOM 2328 C C . GLU A 1 298 ? 7.223 11.562 -10.82 1 93.44 298 GLU A C 1
ATOM 2330 O O . GLU A 1 298 ? 6.297 10.82 -11.156 1 93.44 298 GLU A O 1
ATOM 2335 N N . THR A 1 299 ? 8.555 11.242 -10.852 1 94.62 299 THR A N 1
ATOM 2336 C CA . THR A 1 299 ? 8.922 9.891 -11.25 1 94.62 299 THR A CA 1
ATOM 2337 C C . THR A 1 299 ? 8.352 8.867 -10.266 1 94.62 299 THR A C 1
ATOM 2339 O O . THR A 1 299 ? 7.738 7.875 -10.672 1 94.62 299 THR A O 1
ATOM 2342 N N . SER A 1 300 ? 8.547 9.117 -8.969 1 96.81 300 SER A N 1
ATOM 2343 C CA . SER A 1 300 ? 8.055 8.211 -7.941 1 96.81 300 SER A CA 1
ATOM 2344 C C . SER A 1 300 ? 6.543 8.039 -8.023 1 96.81 300 SER A C 1
ATOM 2346 O O . SER A 1 300 ? 6.035 6.918 -7.965 1 96.81 300 SER A O 1
ATOM 2348 N N . HIS A 1 301 ? 5.805 9.164 -8.172 1 97 301 HIS A N 1
ATOM 2349 C CA . HIS A 1 301 ? 4.348 9.125 -8.211 1 97 301 HIS A CA 1
ATOM 2350 C C . HIS A 1 301 ? 3.848 8.391 -9.453 1 97 301 HIS A C 1
ATOM 2352 O O . HIS A 1 301 ? 2.9 7.609 -9.375 1 97 301 HIS A O 1
ATOM 2358 N N . TYR A 1 302 ? 4.453 8.703 -10.57 1 96.75 302 TYR A N 1
ATOM 2359 C CA . TYR A 1 302 ? 4.031 8.016 -11.781 1 96.75 302 TYR A CA 1
ATOM 2360 C C . TYR A 1 302 ? 4.332 6.527 -11.711 1 96.75 302 TYR A C 1
ATOM 2362 O O . TYR A 1 302 ? 3.553 5.703 -12.195 1 96.75 302 TYR A O 1
ATOM 2370 N N . LYS A 1 303 ? 5.457 6.18 -11.133 1 97.94 303 LYS A N 1
ATOM 2371 C CA . LYS A 1 303 ? 5.832 4.777 -10.969 1 97.94 303 LYS A CA 1
ATOM 2372 C C . LYS A 1 303 ? 4.805 4.027 -10.125 1 97.94 303 LYS A C 1
ATOM 2374 O O . LYS A 1 303 ? 4.57 2.836 -10.336 1 97.94 303 LYS A O 1
ATOM 2379 N N . GLU A 1 304 ? 4.168 4.684 -9.18 1 97.44 304 GLU A N 1
ATOM 2380 C CA . GLU A 1 304 ? 3.123 4.043 -8.383 1 97.44 304 GLU A CA 1
ATOM 2381 C C . GLU A 1 304 ? 1.974 3.564 -9.266 1 97.44 304 GLU A C 1
ATOM 2383 O O . GLU A 1 304 ? 1.428 2.479 -9.055 1 97.44 304 GLU A O 1
ATOM 2388 N N . GLN A 1 305 ? 1.613 4.379 -10.203 1 97 305 GLN A N 1
ATOM 2389 C CA . GLN A 1 305 ? 0.561 4 -11.141 1 97 305 GLN A CA 1
ATOM 2390 C C . GLN A 1 305 ? 1.005 2.842 -12.023 1 97 305 GLN A C 1
ATOM 2392 O O . GLN A 1 305 ? 0.233 1.914 -12.281 1 97 305 GLN A O 1
ATOM 2397 N N . ILE A 1 306 ? 2.264 2.936 -12.484 1 97.56 306 ILE A N 1
ATOM 2398 C CA . ILE A 1 306 ? 2.836 1.9 -13.336 1 97.56 306 ILE A CA 1
ATOM 2399 C C . ILE A 1 306 ? 2.871 0.572 -12.586 1 97.56 306 ILE A C 1
ATOM 2401 O O . ILE A 1 306 ? 2.621 -0.486 -13.164 1 97.56 306 ILE A O 1
ATOM 2405 N N . ALA A 1 307 ? 3.154 0.663 -11.305 1 98.56 307 ALA A N 1
ATOM 2406 C CA . ALA A 1 307 ? 3.23 -0.538 -10.477 1 98.56 307 ALA A CA 1
ATOM 2407 C C . ALA A 1 307 ? 1.897 -1.279 -10.461 1 98.56 307 ALA A C 1
ATOM 2409 O O . ALA A 1 307 ? 1.864 -2.512 -10.508 1 98.56 307 ALA A O 1
ATOM 2410 N N . LEU A 1 308 ? 0.781 -0.575 -10.367 1 98.31 308 LEU A N 1
ATOM 2411 C CA . LEU A 1 308 ? -0.546 -1.182 -10.375 1 98.31 308 LEU A CA 1
ATOM 2412 C C . LEU A 1 308 ? -0.792 -1.937 -11.68 1 98.31 308 LEU A C 1
ATOM 2414 O O . LEU A 1 308 ? -1.242 -3.084 -11.656 1 98.31 308 LEU A O 1
ATOM 2418 N N . LYS A 1 309 ? -0.482 -1.263 -12.75 1 97.94 309 LYS A N 1
ATOM 2419 C CA . LYS A 1 309 ? -0.682 -1.885 -14.062 1 97.94 309 LYS A CA 1
ATOM 2420 C C . LYS A 1 309 ? 0.244 -3.084 -14.242 1 97.94 309 LYS A C 1
ATOM 2422 O O . LYS A 1 309 ? -0.167 -4.113 -14.781 1 97.94 309 LYS A O 1
ATOM 2427 N N . PHE A 1 310 ? 1.517 -2.912 -13.836 1 98.69 310 PHE A N 1
ATOM 2428 C CA . PHE A 1 310 ? 2.473 -4.012 -13.922 1 98.69 310 PHE A CA 1
ATOM 2429 C C . PHE A 1 310 ? 1.974 -5.227 -13.148 1 98.69 310 PHE A C 1
ATOM 2431 O O . PHE A 1 310 ? 2.029 -6.352 -13.648 1 98.69 310 PHE A O 1
ATOM 2438 N N . ALA A 1 311 ? 1.467 -5 -11.953 1 98.69 311 ALA A N 1
ATOM 2439 C CA . ALA A 1 311 ? 0.939 -6.082 -11.125 1 98.69 311 ALA A CA 1
ATOM 2440 C C . ALA A 1 311 ? -0.22 -6.793 -11.82 1 98.69 311 ALA A C 1
ATOM 2442 O O . ALA A 1 311 ? -0.309 -8.023 -11.797 1 98.69 311 ALA A O 1
ATOM 2443 N N . ASP A 1 312 ? -1.063 -6.059 -12.484 1 97.94 312 ASP A N 1
ATOM 2444 C CA . ASP A 1 312 ? -2.207 -6.617 -13.195 1 97.94 312 ASP A CA 1
ATOM 2445 C C . ASP A 1 312 ? -1.751 -7.535 -14.328 1 97.94 312 ASP A C 1
ATOM 2447 O O . ASP A 1 312 ? -2.297 -8.625 -14.508 1 97.94 312 ASP A O 1
ATOM 2451 N N . LEU A 1 313 ? -0.796 -7.07 -15.086 1 98.12 313 LEU A N 1
ATOM 2452 C CA . LEU A 1 313 ? -0.299 -7.848 -16.219 1 98.12 313 LEU A CA 1
ATOM 2453 C C . LEU A 1 313 ? 0.305 -9.164 -15.75 1 98.12 313 LEU A C 1
ATOM 2455 O O . LEU A 1 313 ? 0.028 -10.219 -16.328 1 98.12 313 LEU A O 1
ATOM 2459 N N . VAL A 1 314 ? 1.091 -9.055 -14.664 1 98.44 314 VAL A N 1
ATOM 2460 C CA . VAL A 1 314 ? 1.738 -10.25 -14.133 1 98.44 314 VAL A CA 1
ATOM 2461 C C . VAL A 1 314 ? 0.684 -11.211 -13.586 1 98.44 314 VAL A C 1
ATOM 2463 O O . VAL A 1 314 ? 0.7 -12.406 -13.898 1 98.44 314 VAL A O 1
ATOM 2466 N N . TYR A 1 315 ? -0.257 -10.672 -12.82 1 98.19 315 TYR A N 1
ATOM 2467 C CA . TYR A 1 315 ? -1.308 -11.484 -12.219 1 98.19 315 TYR A CA 1
ATOM 2468 C C . TYR A 1 315 ? -2.133 -12.188 -13.289 1 98.19 315 TYR A C 1
ATOM 2470 O O . TYR A 1 315 ? -2.518 -13.352 -13.117 1 98.19 315 TYR A O 1
ATOM 2478 N N . ASN A 1 316 ? -2.332 -11.562 -14.43 1 96.75 316 ASN A N 1
ATOM 2479 C CA . ASN A 1 316 ? -3.232 -12.047 -15.477 1 96.75 316 ASN A CA 1
ATOM 2480 C C . ASN A 1 316 ? -2.508 -12.945 -16.469 1 96.75 316 ASN A C 1
ATOM 2482 O O . ASN A 1 316 ? -3.092 -13.375 -17.469 1 96.75 316 ASN A O 1
ATOM 2486 N N . GLY A 1 317 ? -1.265 -13.242 -16.266 1 96.88 317 GLY A N 1
ATOM 2487 C CA . GLY A 1 317 ? -0.52 -14.148 -17.125 1 96.88 317 GLY A CA 1
ATOM 2488 C C . GLY A 1 317 ? 0.02 -13.477 -18.375 1 96.88 317 GLY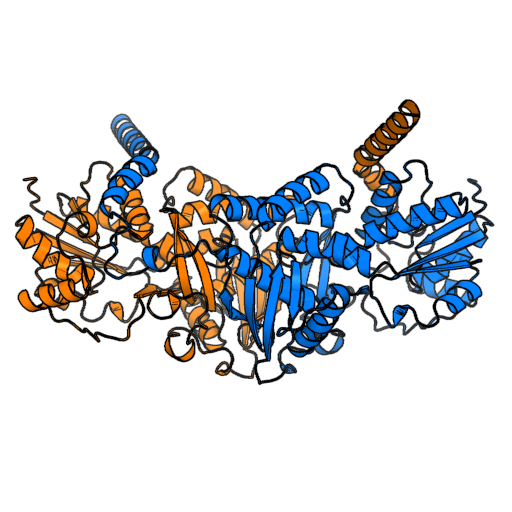 A C 1
ATOM 2489 O O . GLY A 1 317 ? 0.39 -14.148 -19.344 1 96.88 317 GLY A O 1
ATOM 2490 N N . GLN A 1 318 ? 0.133 -12.156 -18.359 1 97.19 318 GLN A N 1
ATOM 2491 C CA . GLN A 1 318 ? 0.523 -11.391 -19.547 1 97.19 318 GLN A CA 1
ATOM 2492 C C . GLN A 1 318 ? 1.993 -10.984 -19.469 1 97.19 318 GLN A C 1
ATOM 2494 O O . GLN A 1 318 ? 2.352 -9.867 -19.844 1 97.19 318 GLN A O 1
ATOM 2499 N N . TRP A 1 319 ? 2.812 -11.852 -19.016 1 97.75 319 TRP A N 1
ATOM 2500 C CA . TRP A 1 319 ? 4.234 -11.57 -18.844 1 97.75 319 TRP A CA 1
ATOM 2501 C C . TRP A 1 319 ? 4.895 -11.281 -20.188 1 97.75 319 TRP A C 1
ATOM 2503 O O . TRP A 1 319 ? 5.789 -10.438 -20.281 1 97.75 319 TRP A O 1
ATOM 2513 N N . PHE A 1 320 ? 4.449 -12.016 -21.203 1 96.44 320 PHE A N 1
ATOM 2514 C CA . PHE A 1 320 ? 5.141 -11.945 -22.484 1 96.44 320 PHE A CA 1
ATOM 2515 C C . PHE A 1 320 ? 4.434 -10.984 -23.438 1 96.44 320 PHE A C 1
ATOM 2517 O O . PHE A 1 320 ? 4.465 -11.172 -24.656 1 96.44 320 PHE A O 1
ATOM 2524 N N . THR A 1 321 ? 3.854 -9.938 -22.984 1 95.69 321 THR A N 1
ATOM 2525 C CA . THR A 1 321 ? 3.16 -8.938 -23.797 1 95.69 321 THR A CA 1
ATOM 2526 C C . THR A 1 321 ? 4.035 -7.703 -23.984 1 95.69 321 THR A C 1
ATOM 2528 O O . THR A 1 321 ? 4.887 -7.398 -23.156 1 95.69 321 THR A O 1
ATOM 2531 N N . PRO A 1 322 ? 3.809 -6.961 -25.094 1 94.56 322 PRO A N 1
ATOM 2532 C CA . PRO A 1 322 ? 4.605 -5.758 -25.375 1 94.56 322 PRO A CA 1
ATOM 2533 C C . PRO A 1 322 ? 4.449 -4.695 -24.281 1 94.56 322 PRO A C 1
ATOM 2535 O O . PRO A 1 322 ? 5.41 -3.99 -23.969 1 94.56 322 PRO A O 1
ATOM 2538 N N . LEU A 1 323 ? 3.299 -4.617 -23.75 1 95.94 323 LEU A N 1
ATOM 2539 C CA . LEU A 1 323 ? 3.096 -3.613 -22.703 1 95.94 323 LEU A CA 1
ATOM 2540 C C . LEU A 1 323 ? 3.949 -3.916 -21.484 1 95.94 323 LEU A C 1
ATOM 2542 O O . LEU A 1 323 ? 4.605 -3.023 -20.938 1 95.94 323 LEU A O 1
ATOM 2546 N N . ARG A 1 324 ? 3.926 -5.145 -21 1 97.25 324 ARG A N 1
ATOM 2547 C CA . ARG A 1 324 ? 4.758 -5.52 -19.859 1 97.25 324 ARG A CA 1
ATOM 2548 C C . ARG A 1 324 ? 6.23 -5.242 -20.156 1 97.25 324 ARG A C 1
ATOM 2550 O O . ARG A 1 324 ? 6.945 -4.715 -19.297 1 97.25 324 ARG A O 1
ATOM 2557 N N . GLU A 1 325 ? 6.66 -5.574 -21.328 1 96.62 325 GLU A N 1
ATOM 2558 C CA . GLU A 1 325 ? 8.039 -5.316 -21.75 1 96.62 325 GLU A CA 1
ATOM 2559 C C . GLU A 1 325 ? 8.344 -3.822 -21.734 1 96.62 325 GLU A C 1
ATOM 2561 O O . GLU A 1 325 ? 9.398 -3.4 -21.266 1 96.62 325 GLU A O 1
ATOM 2566 N N . ALA A 1 326 ? 7.406 -3.018 -22.297 1 97.44 326 ALA A N 1
ATOM 2567 C CA . ALA A 1 326 ? 7.574 -1.566 -22.328 1 97.44 326 ALA A CA 1
ATOM 2568 C C . ALA A 1 326 ? 7.625 -0.989 -20.922 1 97.44 326 ALA A C 1
ATOM 2570 O O . ALA A 1 326 ? 8.438 -0.106 -20.625 1 97.44 326 ALA A O 1
ATOM 2571 N N . LEU A 1 327 ? 6.777 -1.498 -20.031 1 98.44 327 LEU A N 1
ATOM 2572 C CA . LEU A 1 327 ? 6.77 -1.038 -18.656 1 98.44 327 LEU A CA 1
ATOM 2573 C C . LEU A 1 327 ? 8.078 -1.404 -17.953 1 98.44 327 LEU A C 1
ATOM 2575 O O . LEU A 1 327 ? 8.562 -0.648 -17.109 1 98.44 327 LEU A O 1
ATOM 2579 N N . THR A 1 328 ? 8.633 -2.527 -18.297 1 98.19 328 THR A N 1
ATOM 2580 C CA . THR A 1 328 ? 9.922 -2.916 -17.734 1 98.19 328 THR A CA 1
ATOM 2581 C C . THR A 1 328 ? 11.008 -1.914 -18.109 1 98.19 328 THR A C 1
ATOM 2583 O O . THR A 1 328 ? 11.852 -1.559 -17.297 1 98.19 328 THR A O 1
ATOM 2586 N N . GLU A 1 329 ? 10.977 -1.479 -19.344 1 97.69 329 GLU A N 1
ATOM 2587 C CA . GLU A 1 329 ? 11.961 -0.495 -19.781 1 97.69 329 GLU A CA 1
ATOM 2588 C C . GLU A 1 329 ? 11.797 0.826 -19.047 1 97.69 329 GLU A C 1
ATOM 2590 O O . GLU A 1 329 ? 12.781 1.472 -18.688 1 97.69 329 GLU A O 1
ATOM 2595 N N . PHE A 1 330 ? 10.578 1.242 -18.828 1 98.31 330 PHE A N 1
ATOM 2596 C CA . PHE A 1 330 ? 10.305 2.404 -18 1 98.31 330 PHE A CA 1
ATOM 2597 C C . PHE A 1 330 ? 10.898 2.221 -16.594 1 98.31 330 PHE A C 1
ATOM 2599 O O . PHE A 1 330 ? 11.609 3.094 -16.109 1 98.31 330 PHE A O 1
ATOM 2606 N N . VAL A 1 331 ? 10.625 1.074 -16 1 98.5 331 VAL A N 1
ATOM 2607 C CA . VAL A 1 331 ? 11.062 0.777 -14.641 1 98.5 331 VAL A CA 1
ATOM 2608 C C . VAL A 1 331 ? 12.586 0.76 -14.586 1 98.5 331 VAL A C 1
ATOM 2610 O O . VAL A 1 331 ? 13.188 1.345 -13.68 1 98.5 331 VAL A O 1
ATOM 2613 N N . ASN A 1 332 ? 13.18 0.107 -15.586 1 98.19 332 ASN A N 1
ATOM 2614 C CA . ASN A 1 332 ? 14.641 0.064 -15.633 1 98.19 332 ASN A CA 1
ATOM 2615 C C . ASN A 1 332 ? 15.242 1.464 -15.586 1 98.19 332 ASN A C 1
ATOM 2617 O O . ASN A 1 332 ? 16.234 1.694 -14.891 1 98.19 332 ASN A O 1
ATOM 2621 N N . LYS A 1 333 ? 14.68 2.334 -16.328 1 97.44 333 LYS A N 1
ATOM 2622 C CA . LYS A 1 333 ? 15.164 3.711 -16.359 1 97.44 333 LYS A CA 1
ATOM 2623 C C . LYS A 1 333 ? 15.078 4.352 -14.977 1 97.44 333 LYS A C 1
ATOM 2625 O O . LYS A 1 333 ? 15.977 5.09 -14.562 1 97.44 333 LYS A O 1
ATOM 2630 N N . THR A 1 334 ? 14.031 4.102 -14.203 1 98.06 334 THR A N 1
ATOM 2631 C CA . THR A 1 334 ? 13.828 4.688 -12.883 1 98.06 334 THR A CA 1
ATOM 2632 C C . THR A 1 334 ? 14.812 4.102 -11.875 1 98.06 334 THR A C 1
ATOM 2634 O O . THR A 1 334 ? 15.055 4.695 -10.82 1 98.06 334 THR A O 1
ATOM 2637 N N . GLN A 1 335 ? 15.398 2.949 -12.133 1 98.5 335 GLN A N 1
ATOM 2638 C CA . GLN A 1 335 ? 16.188 2.213 -11.148 1 98.5 335 GLN A CA 1
ATOM 2639 C C . GLN A 1 335 ? 17.672 2.562 -11.25 1 98.5 335 GLN A C 1
ATOM 2641 O O . GLN A 1 335 ? 18.469 2.156 -10.406 1 98.5 335 GLN A O 1
ATOM 2646 N N . GLU A 1 336 ? 18.047 3.348 -12.234 1 97.06 336 GLU A N 1
ATOM 2647 C CA . GLU A 1 336 ? 19.438 3.643 -12.516 1 97.06 336 GLU A CA 1
ATOM 2648 C C . GLU A 1 336 ? 20.141 4.254 -11.305 1 97.06 336 GLU A C 1
ATOM 2650 O O . GLU A 1 336 ? 21.328 4.035 -11.094 1 97.06 336 GLU A O 1
ATOM 2655 N N . THR A 1 337 ? 19.375 4.945 -10.453 1 96.75 337 THR A N 1
ATOM 2656 C CA . THR A 1 337 ? 19.984 5.645 -9.328 1 96.75 337 THR A CA 1
ATOM 2657 C C . THR A 1 337 ? 19.656 4.945 -8.016 1 96.75 337 THR A C 1
ATOM 2659 O O . THR A 1 337 ? 20.109 5.367 -6.949 1 96.75 337 THR A O 1
ATOM 2662 N N . VAL A 1 338 ? 18.844 3.912 -8.008 1 98.38 338 VAL A N 1
ATOM 2663 C CA . VAL A 1 338 ? 18.422 3.242 -6.785 1 98.38 338 VAL A CA 1
ATOM 2664 C C . VAL A 1 338 ? 19.531 2.314 -6.293 1 98.38 338 VAL A C 1
ATOM 2666 O O . VAL A 1 338 ? 19.422 1.091 -6.406 1 98.38 338 VAL A O 1
ATOM 2669 N N . THR A 1 339 ? 20.594 2.949 -5.887 1 98.38 339 THR A N 1
ATOM 2670 C CA . THR A 1 339 ? 21.812 2.33 -5.375 1 98.38 339 THR A CA 1
ATOM 2671 C C . THR A 1 339 ? 22.156 2.879 -3.992 1 98.38 339 THR A C 1
ATOM 2673 O O . THR A 1 339 ? 22.078 4.086 -3.764 1 98.38 339 THR A O 1
ATOM 2676 N N . GLY A 1 340 ? 22.438 1.971 -3.061 1 98.25 340 GLY A N 1
ATOM 2677 C CA . GLY A 1 340 ? 22.75 2.393 -1.704 1 98.25 340 GLY A CA 1
ATOM 2678 C C . GLY A 1 340 ? 22.609 1.278 -0.685 1 98.25 340 GLY A C 1
ATOM 2679 O O . GLY A 1 340 ? 22.672 0.098 -1.036 1 98.25 340 GLY A O 1
ATOM 2680 N N . GLU A 1 341 ? 22.578 1.716 0.565 1 98.56 341 GLU A N 1
ATOM 2681 C CA . GLU A 1 341 ? 22.469 0.772 1.673 1 98.56 341 GLU A CA 1
ATOM 2682 C C . GLU A 1 341 ? 21.297 1.118 2.576 1 98.56 341 GLU A C 1
ATOM 2684 O O . GLU A 1 341 ? 21 2.293 2.799 1 98.56 341 GLU A O 1
ATOM 2689 N N . ILE A 1 342 ? 20.719 0.088 3.059 1 98.5 342 ILE A N 1
ATOM 2690 C CA . ILE A 1 342 ? 19.609 0.283 3.988 1 98.5 342 ILE A CA 1
ATOM 2691 C C . ILE A 1 342 ? 19.719 -0.712 5.141 1 98.5 342 ILE A C 1
ATOM 2693 O O . ILE A 1 342 ? 19.922 -1.909 4.918 1 98.5 342 ILE A O 1
ATOM 2697 N N . LYS A 1 343 ? 19.688 -0.191 6.312 1 98.69 343 LYS A N 1
ATOM 2698 C CA . LYS A 1 343 ? 19.625 -0.982 7.539 1 98.69 343 LYS A CA 1
ATOM 2699 C C . LYS A 1 343 ? 18.188 -1.168 8.008 1 98.69 343 LYS A C 1
ATOM 2701 O O . LYS A 1 343 ? 17.422 -0.205 8.078 1 98.69 343 LYS A O 1
ATOM 2706 N N . LEU A 1 344 ? 17.812 -2.43 8.266 1 98.81 344 LEU A N 1
ATOM 2707 C CA . LEU A 1 344 ? 16.453 -2.756 8.695 1 98.81 344 LEU A CA 1
ATOM 2708 C C . LEU A 1 344 ? 16.469 -3.436 10.055 1 98.81 344 LEU A C 1
ATOM 2710 O O . LEU A 1 344 ? 17.359 -4.238 10.352 1 98.81 344 LEU A O 1
ATOM 2714 N N . LYS A 1 345 ? 15.57 -3.045 10.828 1 98.75 345 LYS A N 1
ATOM 2715 C CA . LYS A 1 345 ? 15.242 -3.752 12.062 1 98.75 345 LYS A CA 1
ATOM 2716 C C . LYS A 1 345 ? 14.008 -4.641 11.867 1 98.75 345 LYS A C 1
ATOM 2718 O O . LYS A 1 345 ? 12.93 -4.148 11.547 1 98.75 345 LYS A O 1
ATOM 2723 N N . LEU A 1 346 ? 14.211 -5.965 11.969 1 98.81 346 LEU A N 1
ATOM 2724 C CA . LEU A 1 346 ? 13.125 -6.938 11.875 1 98.81 346 LEU A CA 1
ATOM 2725 C C . LEU A 1 346 ? 12.664 -7.379 13.258 1 98.81 346 LEU A C 1
ATOM 2727 O O . LEU A 1 346 ? 13.492 -7.699 14.117 1 98.81 346 LEU A O 1
ATOM 2731 N N . TYR A 1 347 ? 11.352 -7.262 13.477 1 98.62 347 TYR A N 1
ATOM 2732 C CA . TYR A 1 347 ? 10.836 -7.602 14.805 1 98.62 347 TYR A CA 1
ATOM 2733 C C . TYR A 1 347 ? 9.383 -8.047 14.727 1 98.62 347 TYR A C 1
ATOM 2735 O O . TYR A 1 347 ? 8.484 -7.227 14.516 1 98.62 347 TYR A O 1
ATOM 2743 N N . LYS A 1 348 ? 9.117 -9.352 14.977 1 98.25 348 LYS A N 1
ATOM 2744 C CA . LYS A 1 348 ? 7.793 -9.953 15.094 1 98.25 348 LYS A CA 1
ATOM 2745 C C . LYS A 1 348 ? 6.844 -9.414 14.031 1 98.25 348 LYS A C 1
ATOM 2747 O O . LYS A 1 348 ? 5.773 -8.898 14.344 1 98.25 348 LYS A O 1
ATOM 2752 N N . GLY A 1 349 ? 7.172 -9.633 12.789 1 98.5 349 GLY A N 1
ATOM 2753 C CA . GLY A 1 349 ? 6.305 -9.297 11.672 1 98.5 349 GLY A CA 1
ATOM 2754 C C . GLY A 1 349 ? 6.535 -7.895 11.141 1 98.5 349 GLY A C 1
ATOM 2755 O O . GLY A 1 349 ? 5.984 -7.52 10.102 1 98.5 349 GLY A O 1
ATOM 2756 N N . ASN A 1 350 ? 7.344 -7.051 11.844 1 98.56 350 ASN A N 1
ATOM 2757 C CA . ASN A 1 350 ? 7.57 -5.664 11.453 1 98.56 350 ASN A CA 1
ATOM 2758 C C . ASN A 1 350 ? 8.922 -5.488 10.758 1 98.56 350 ASN A C 1
ATOM 2760 O O . ASN A 1 350 ? 9.898 -6.145 11.125 1 98.56 350 ASN A O 1
ATOM 2764 N N . ILE A 1 351 ? 8.93 -4.707 9.75 1 98.69 351 ILE A N 1
ATOM 2765 C CA . ILE A 1 351 ? 10.141 -4.227 9.094 1 98.69 351 ILE A CA 1
ATOM 2766 C C . ILE A 1 351 ? 10.305 -2.729 9.336 1 98.69 351 ILE A C 1
ATOM 2768 O O . ILE A 1 351 ? 9.492 -1.928 8.859 1 98.69 351 ILE A O 1
ATOM 2772 N N . ILE A 1 352 ? 11.344 -2.354 10.086 1 98.38 352 ILE A N 1
ATOM 2773 C CA . ILE A 1 352 ? 11.547 -0.96 10.469 1 98.38 352 ILE A CA 1
ATOM 2774 C C . ILE A 1 352 ? 12.828 -0.427 9.82 1 98.38 352 ILE A C 1
ATOM 2776 O O . ILE A 1 352 ? 13.891 -1.036 9.945 1 98.38 352 ILE A O 1
ATOM 2780 N N . ASN A 1 353 ? 12.688 0.644 9.078 1 97.94 353 ASN A N 1
ATOM 2781 C CA . ASN A 1 353 ? 13.867 1.313 8.539 1 97.94 353 ASN A CA 1
ATOM 2782 C C . ASN A 1 353 ? 14.758 1.857 9.656 1 97.94 353 ASN A C 1
ATOM 2784 O O . ASN A 1 353 ? 14.32 2.674 10.469 1 97.94 353 ASN A O 1
ATOM 2788 N N . ALA A 1 354 ? 15.938 1.403 9.711 1 98.06 354 ALA A N 1
ATOM 2789 C CA . ALA A 1 354 ? 16.891 1.816 10.742 1 98.06 354 ALA A CA 1
ATOM 2790 C C . ALA A 1 354 ? 18 2.674 10.156 1 98.06 354 ALA A C 1
ATOM 2792 O O . ALA A 1 354 ? 19.078 2.811 10.758 1 98.06 354 ALA A O 1
ATOM 2793 N N . GLY A 1 355 ? 17.812 3.176 8.984 1 97.56 355 GLY A N 1
ATOM 2794 C CA . GLY A 1 355 ? 18.766 4.059 8.336 1 97.56 355 GLY A CA 1
ATOM 2795 C C . GLY A 1 355 ? 19.047 3.68 6.895 1 97.56 355 GLY A C 1
ATOM 2796 O O . GLY A 1 355 ? 19.109 2.496 6.562 1 97.56 355 GLY A O 1
ATOM 2797 N N . MET A 1 356 ? 19.234 4.652 6.059 1 97.38 356 MET A N 1
ATOM 2798 C CA . MET A 1 356 ? 19.547 4.398 4.652 1 97.38 356 MET A CA 1
ATOM 2799 C C . MET A 1 356 ? 20.453 5.48 4.094 1 97.38 356 MET A C 1
ATOM 2801 O O . MET A 1 356 ? 20.453 6.617 4.57 1 97.38 356 MET A O 1
ATOM 2805 N N . THR A 1 357 ? 21.281 5.109 3.166 1 97.12 357 THR A N 1
ATOM 2806 C CA . THR A 1 357 ? 22.219 6.004 2.488 1 97.12 357 THR A CA 1
ATOM 2807 C C . THR A 1 357 ? 22.297 5.68 0.999 1 97.12 357 THR A C 1
ATOM 2809 O O . THR A 1 357 ? 22.047 4.539 0.595 1 97.12 357 THR A O 1
ATOM 2812 N N . SER A 1 358 ? 22.562 6.672 0.181 1 96.56 358 SER A N 1
ATOM 2813 C CA . SER A 1 358 ? 22.781 6.52 -1.255 1 96.56 358 SER A CA 1
ATOM 2814 C C . SER A 1 358 ? 23.672 7.625 -1.805 1 96.56 358 SER A C 1
ATOM 2816 O O . SER A 1 358 ? 23.547 8.781 -1.4 1 96.56 358 SER A O 1
ATOM 2818 N N . PRO A 1 359 ? 24.609 7.297 -2.684 1 95.81 359 PRO A N 1
ATOM 2819 C CA . PRO A 1 359 ? 25.375 8.352 -3.373 1 95.81 359 PRO A CA 1
ATOM 2820 C C . PRO A 1 359 ? 24.5 9.18 -4.309 1 95.81 359 PRO A C 1
ATOM 2822 O O . PRO A 1 359 ? 24.922 10.242 -4.77 1 95.81 359 PRO A O 1
ATOM 2825 N N . TYR A 1 360 ? 23.266 8.695 -4.559 1 93.38 360 TYR A N 1
ATOM 2826 C CA . TYR A 1 360 ? 22.359 9.383 -5.473 1 93.38 360 TYR A CA 1
ATOM 2827 C C . TYR A 1 360 ? 21.203 10.016 -4.711 1 93.38 360 TYR A C 1
ATOM 2829 O O . TYR A 1 360 ? 20.141 10.273 -5.285 1 93.38 360 TYR A O 1
ATOM 2837 N N . SER A 1 361 ? 21.391 10.195 -3.416 1 94.25 361 SER A N 1
ATOM 2838 C CA . SER A 1 361 ? 20.312 10.742 -2.6 1 94.25 361 SER A CA 1
ATOM 2839 C C . SER A 1 361 ? 19.891 12.125 -3.086 1 94.25 361 SER A C 1
ATOM 2841 O O . SER A 1 361 ? 20.75 12.977 -3.365 1 94.25 361 SER A O 1
ATOM 2843 N N . LEU A 1 362 ? 18.547 12.289 -3.229 1 91.56 362 LEU A N 1
ATOM 2844 C CA . LEU A 1 362 ? 17.969 13.586 -3.566 1 91.56 362 LEU A CA 1
ATOM 2845 C C . LEU A 1 362 ? 17.516 14.328 -2.311 1 91.56 362 LEU A C 1
ATOM 2847 O O . LEU A 1 362 ? 16.953 15.414 -2.396 1 91.56 362 LEU A O 1
ATOM 2851 N N . TYR A 1 363 ? 17.75 13.656 -1.161 1 89.81 363 TYR A N 1
ATOM 2852 C CA . TYR A 1 363 ? 17.531 14.312 0.123 1 89.81 363 TYR A CA 1
ATOM 2853 C C . TYR A 1 363 ? 18.734 15.172 0.516 1 89.81 363 TYR A C 1
ATOM 2855 O O . TYR A 1 363 ? 19.875 14.711 0.465 1 89.81 363 TYR A O 1
ATOM 2863 N N . SER A 1 364 ? 18.453 16.422 0.826 1 82.94 364 SER A N 1
ATOM 2864 C CA . SER A 1 364 ? 19.5 17.328 1.263 1 82.94 364 SER A CA 1
ATOM 2865 C C . SER A 1 364 ? 19.141 18 2.59 1 82.94 364 SER A C 1
ATOM 2867 O O . SER A 1 364 ? 18.125 18.688 2.689 1 82.94 364 SER A O 1
ATOM 2869 N N . GLU A 1 365 ? 20.016 17.828 3.488 1 78.62 365 GLU A N 1
ATOM 2870 C CA . GLU A 1 365 ? 19.828 18.438 4.805 1 78.62 365 GLU A CA 1
ATOM 2871 C C . GLU A 1 365 ? 19.766 19.953 4.715 1 78.62 365 GLU A C 1
ATOM 2873 O O . GLU A 1 365 ? 19.031 20.609 5.453 1 78.62 365 GLU A O 1
ATOM 2878 N N . GLU A 1 366 ? 20.5 20.484 3.824 1 72.56 366 GLU A N 1
ATOM 2879 C CA . GLU A 1 366 ? 20.578 21.938 3.662 1 72.56 366 GLU A CA 1
ATOM 2880 C C . GLU A 1 366 ? 19.219 22.516 3.273 1 72.56 366 GLU A C 1
ATOM 2882 O O . GLU A 1 366 ? 18.844 23.594 3.73 1 72.56 366 GLU A O 1
ATOM 2887 N N . TYR A 1 367 ? 18.547 21.75 2.518 1 75.38 367 TYR A N 1
ATOM 2888 C CA . TYR A 1 367 ? 17.25 22.234 2.049 1 75.38 367 TYR A CA 1
ATOM 2889 C C . TYR A 1 367 ? 16.141 21.875 3.041 1 75.38 367 TYR A C 1
ATOM 2891 O O . TYR A 1 367 ? 15.156 22.609 3.164 1 75.38 367 TYR A O 1
ATOM 2899 N N . ALA A 1 368 ? 16.391 20.844 3.809 1 72.19 368 ALA A N 1
ATOM 2900 C CA . ALA A 1 368 ? 15.328 20.297 4.648 1 72.19 368 ALA A CA 1
ATOM 2901 C C . ALA A 1 368 ? 15.391 20.875 6.059 1 72.19 368 ALA A C 1
ATOM 2903 O O . ALA A 1 368 ? 14.43 20.766 6.824 1 72.19 368 ALA A O 1
ATOM 2904 N N . THR A 1 369 ? 16.406 21.609 6.367 1 70.25 369 THR A N 1
ATOM 2905 C CA . THR A 1 369 ? 16.656 22.016 7.746 1 70.25 369 THR A CA 1
ATOM 2906 C C . THR A 1 369 ? 15.727 23.156 8.148 1 70.25 369 THR A C 1
ATOM 2908 O O . THR A 1 369 ? 15.344 23.984 7.312 1 70.25 369 THR A O 1
ATOM 2911 N N . PHE A 1 370 ? 15.383 23.156 9.406 1 65.38 370 PHE A N 1
ATOM 2912 C CA . PHE A 1 370 ? 14.578 24.234 10 1 65.38 370 PHE A CA 1
ATOM 2913 C C . PHE A 1 370 ? 15.453 25.422 10.375 1 65.38 370 PHE A C 1
ATOM 2915 O O . PHE A 1 370 ? 14.945 26.516 10.633 1 65.38 370 PHE A O 1
ATOM 2922 N N . GLY A 1 371 ? 16.75 25.156 10.32 1 62.5 371 GLY A N 1
ATOM 2923 C CA . GLY A 1 371 ? 17.672 26.219 10.656 1 62.5 371 GLY A CA 1
ATOM 2924 C C . GLY A 1 371 ? 17.875 27.219 9.523 1 62.5 371 GLY A C 1
ATOM 2925 O O . GLY A 1 371 ? 17.172 27.156 8.516 1 62.5 371 GLY A O 1
ATOM 2926 N N . GLU A 1 372 ? 18.594 28.281 9.883 1 59.72 372 GLU A N 1
ATOM 2927 C CA . GLU A 1 372 ? 18.906 29.281 8.875 1 59.72 372 GLU A CA 1
ATOM 2928 C C . GLU A 1 372 ? 19.516 28.641 7.629 1 59.72 372 GLU A C 1
ATOM 2930 O O . GLU A 1 372 ? 20.328 27.719 7.734 1 59.72 372 GLU A O 1
ATOM 2935 N N . ASP A 1 373 ? 18.594 28.844 6.492 1 64.56 373 ASP A N 1
ATOM 2936 C CA . ASP A 1 373 ? 19.172 28.297 5.266 1 64.56 373 ASP A CA 1
ATOM 2937 C C . ASP A 1 373 ? 19.344 29.391 4.211 1 64.56 373 ASP A C 1
ATOM 2939 O O . ASP A 1 373 ? 18.672 30.422 4.254 1 64.56 373 ASP A O 1
ATOM 2943 N N . GLY A 1 374 ? 20.5 29.453 3.525 1 62.22 374 GLY A N 1
ATOM 2944 C CA . GLY A 1 374 ? 20.766 30.406 2.449 1 62.22 374 GLY A CA 1
ATOM 2945 C C . GLY A 1 374 ? 20.328 29.891 1.089 1 62.22 374 GLY A C 1
ATOM 2946 O O . GLY A 1 374 ? 20.469 30.594 0.084 1 62.22 374 GLY A O 1
ATOM 2947 N N . VAL A 1 375 ? 19.641 28.734 1.103 1 68.56 375 VAL A N 1
ATOM 2948 C CA . VAL A 1 375 ? 19.453 28.141 -0.213 1 68.56 375 VAL A CA 1
ATOM 2949 C C . VAL A 1 375 ? 17.984 28.266 -0.639 1 68.56 375 VAL A C 1
ATOM 2951 O O . VAL A 1 375 ? 17.688 28.281 -1.833 1 68.56 375 VAL A O 1
ATOM 2954 N N . TYR A 1 376 ? 17.141 28.344 0.302 1 69.81 376 TYR A N 1
ATOM 2955 C CA . TYR A 1 376 ? 15.727 28.453 -0.032 1 69.81 376 TYR A CA 1
ATOM 2956 C C . TYR A 1 376 ? 15.195 29.844 0.27 1 69.81 376 TYR A C 1
ATOM 2958 O O . TYR A 1 376 ? 15.25 30.297 1.415 1 69.81 376 TYR A O 1
ATOM 2966 N N . ASP A 1 377 ? 14.812 30.562 -0.785 1 75.88 377 ASP A N 1
ATOM 2967 C CA . ASP A 1 377 ? 14.188 31.859 -0.6 1 75.88 377 ASP A CA 1
ATOM 2968 C C . ASP A 1 377 ? 12.695 31.719 -0.315 1 75.88 377 ASP A C 1
ATOM 2970 O O . ASP A 1 377 ? 11.906 31.438 -1.223 1 75.88 377 ASP A O 1
ATOM 2974 N N . GLN A 1 378 ? 12.336 31.906 0.889 1 78.25 378 GLN A N 1
ATOM 2975 C CA . GLN A 1 378 ? 10.961 31.734 1.35 1 78.25 378 GLN A CA 1
ATOM 2976 C C . GLN A 1 378 ? 10.008 32.625 0.578 1 78.25 378 GLN A C 1
ATOM 2978 O O . GLN A 1 378 ? 8.812 32.344 0.46 1 78.25 378 GLN A O 1
ATOM 2983 N N . LYS A 1 379 ? 10.422 33.719 0.02 1 78.31 379 LYS A N 1
ATOM 2984 C CA . LYS A 1 379 ? 9.586 34.656 -0.729 1 78.31 379 LYS A CA 1
ATOM 2985 C C . LYS A 1 379 ? 9.094 34.031 -2.033 1 78.31 379 LYS A C 1
ATOM 2987 O O . LYS A 1 379 ? 8.055 34.438 -2.559 1 78.31 379 LYS A O 1
ATOM 2992 N N . ASP A 1 380 ? 9.906 33.156 -2.523 1 78.81 380 ASP A N 1
ATOM 2993 C CA . ASP A 1 380 ? 9.547 32.531 -3.787 1 78.81 380 ASP A CA 1
ATOM 2994 C C . ASP A 1 380 ? 8.258 31.703 -3.643 1 78.81 380 ASP A C 1
ATOM 2996 O O . ASP A 1 380 ? 7.535 31.516 -4.617 1 78.81 380 ASP A O 1
ATOM 3000 N N . ALA A 1 381 ? 7.961 31.281 -2.412 1 83.12 381 ALA A N 1
ATOM 3001 C CA . ALA A 1 381 ? 6.766 30.484 -2.154 1 83.12 381 ALA A CA 1
ATOM 3002 C C . ALA A 1 381 ? 5.5 31.266 -2.494 1 83.12 381 ALA A C 1
ATOM 3004 O O . ALA A 1 381 ? 4.52 30.688 -2.98 1 83.12 381 ALA A O 1
ATOM 3005 N N . ALA A 1 382 ? 5.566 32.531 -2.307 1 83.88 382 ALA A N 1
ATOM 3006 C CA . ALA A 1 382 ? 4.395 33.344 -2.555 1 83.88 382 ALA A CA 1
ATOM 3007 C C . ALA A 1 382 ? 3.969 33.281 -4.02 1 83.88 382 ALA A C 1
ATOM 3009 O O . ALA A 1 382 ? 2.797 33.062 -4.32 1 83.88 382 ALA A O 1
ATOM 3010 N N . GLY A 1 383 ? 4.996 33.531 -4.945 1 81.62 383 GLY A N 1
ATOM 3011 C CA . GLY A 1 383 ? 4.695 33.469 -6.363 1 81.62 383 GLY A CA 1
ATOM 3012 C C . GLY A 1 383 ? 4.184 32.094 -6.781 1 81.62 383 GLY A C 1
ATOM 3013 O O . GLY A 1 383 ? 3.232 31.984 -7.559 1 81.62 383 GLY A O 1
ATOM 3014 N N . PHE A 1 384 ? 4.773 31.156 -6.195 1 85.56 384 PHE A N 1
ATOM 3015 C CA . PHE A 1 384 ? 4.367 29.797 -6.5 1 85.56 384 PHE A CA 1
ATOM 3016 C C . PHE A 1 384 ? 2.92 29.562 -6.098 1 85.56 384 PHE A C 1
ATOM 3018 O O . PHE A 1 384 ? 2.111 29.094 -6.906 1 85.56 384 PHE A O 1
ATOM 3025 N N . ILE A 1 385 ? 2.502 29.875 -4.938 1 86.88 385 ILE A N 1
ATOM 3026 C CA . ILE A 1 385 ? 1.176 29.594 -4.402 1 86.88 385 ILE A CA 1
ATOM 3027 C C . ILE A 1 385 ? 0.128 30.406 -5.168 1 86.88 385 ILE A C 1
ATOM 3029 O O . ILE A 1 385 ? -0.971 29.906 -5.434 1 86.88 385 ILE A O 1
ATOM 3033 N N . ASN A 1 386 ? 0.433 31.625 -5.477 1 84.25 386 ASN A N 1
ATOM 3034 C CA . ASN A 1 386 ? -0.49 32.469 -6.238 1 84.25 386 ASN A CA 1
ATOM 3035 C C . ASN A 1 386 ? -0.827 31.828 -7.586 1 84.25 386 ASN A C 1
ATOM 3037 O O . ASN A 1 386 ? -1.995 31.781 -7.977 1 84.25 386 ASN A O 1
ATOM 3041 N N . LEU A 1 387 ? 0.183 31.297 -8.281 1 77.12 387 LEU A N 1
ATOM 3042 C CA . LEU A 1 387 ? -0.037 30.688 -9.594 1 77.12 387 LEU A CA 1
ATOM 3043 C C . LEU A 1 387 ? -0.687 29.312 -9.445 1 77.12 387 LEU A C 1
ATOM 3045 O O . LEU A 1 387 ? -1.588 28.953 -10.211 1 77.12 387 LEU A O 1
ATOM 3049 N N . TYR A 1 388 ? -0.222 28.656 -8.484 1 85.06 388 TYR A N 1
ATOM 3050 C CA . TYR A 1 388 ? -0.747 27.312 -8.219 1 85.06 388 TYR A CA 1
ATOM 3051 C C . TYR A 1 388 ? -2.215 27.375 -7.816 1 85.06 388 TYR A C 1
ATOM 3053 O O . TYR A 1 388 ? -2.994 26.484 -8.148 1 85.06 388 TYR A O 1
ATOM 3061 N N . GLY A 1 389 ? -2.645 28.438 -7.172 1 82.38 389 GLY A N 1
ATOM 3062 C CA . GLY A 1 389 ? -3.998 28.578 -6.66 1 82.38 389 GLY A CA 1
ATOM 3063 C C . GLY A 1 389 ? -4.91 29.344 -7.594 1 82.38 389 GLY A C 1
ATOM 3064 O O . GLY A 1 389 ? -6.098 29.516 -7.312 1 82.38 389 GLY A O 1
ATOM 3065 N N . LEU A 1 390 ? -4.441 29.797 -8.75 1 78.81 390 LEU A N 1
ATOM 3066 C CA . LEU A 1 390 ? -5.18 30.656 -9.664 1 78.81 390 LEU A CA 1
ATOM 3067 C C . LEU A 1 390 ? -6.492 30 -10.094 1 78.81 390 LEU A C 1
ATOM 3069 O O . LEU A 1 390 ? -7.535 30.656 -10.117 1 78.81 390 LEU A O 1
ATOM 3073 N N . PRO A 1 391 ? -6.473 28.703 -10.43 1 85.06 391 PRO A N 1
ATOM 3074 C CA . PRO A 1 391 ? -7.742 28.062 -10.797 1 85.06 391 PRO A CA 1
ATOM 3075 C C . PRO A 1 391 ? -8.781 28.141 -9.68 1 85.06 391 PRO A C 1
ATOM 3077 O O . PRO A 1 391 ? -9.969 28.312 -9.945 1 85.06 391 PRO A O 1
ATOM 3080 N N . SER A 1 392 ? -8.359 27.953 -8.438 1 85.31 392 SER A N 1
ATOM 3081 C CA . SER A 1 392 ? -9.266 28.047 -7.297 1 85.31 392 SER A CA 1
ATOM 3082 C C . SER A 1 392 ? -9.875 29.438 -7.18 1 85.31 392 SER A C 1
ATOM 3084 O O . SER A 1 392 ? -11.055 29.594 -6.859 1 85.31 392 SER A O 1
ATOM 3086 N N . VAL A 1 393 ? -9.094 30.5 -7.434 1 84.69 393 VAL A N 1
ATOM 3087 C CA . VAL A 1 393 ? -9.547 31.891 -7.391 1 84.69 393 VAL A CA 1
ATOM 3088 C C . VAL A 1 393 ? -10.594 32.125 -8.477 1 84.69 393 VAL A C 1
ATOM 3090 O O . VAL A 1 393 ? -11.656 32.688 -8.211 1 84.69 393 VAL A O 1
ATOM 3093 N N . VAL A 1 394 ? -10.328 31.656 -9.719 1 85.56 39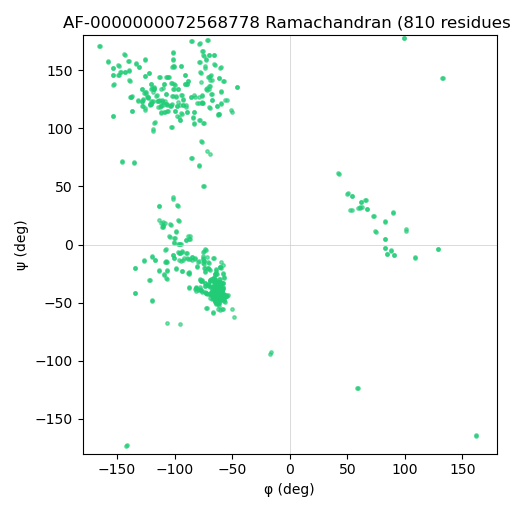4 VAL A N 1
ATOM 3094 C CA . VAL A 1 394 ? -11.234 31.828 -10.844 1 85.56 394 VAL A CA 1
ATOM 3095 C C . VAL A 1 394 ? -12.562 31.125 -10.555 1 85.56 394 VAL A C 1
ATOM 3097 O O . VAL A 1 394 ? -13.633 31.672 -10.812 1 85.56 394 VAL A O 1
ATOM 3100 N N . ARG A 1 395 ? -12.461 30.016 -10.039 1 87.12 395 ARG A N 1
ATOM 3101 C CA . ARG A 1 395 ? -13.664 29.266 -9.688 1 87.12 395 ARG A CA 1
ATOM 3102 C C . ARG A 1 395 ? -14.469 29.984 -8.609 1 87.12 395 ARG A C 1
ATOM 3104 O O . ARG A 1 395 ? -15.695 30.078 -8.695 1 87.12 395 ARG A O 1
ATOM 3111 N N . ALA A 1 396 ? -13.805 30.438 -7.578 1 86.31 396 ALA A N 1
ATOM 3112 C CA . ALA A 1 396 ? -14.461 31.156 -6.496 1 86.31 396 ALA A CA 1
ATOM 3113 C C . ALA A 1 396 ? -15.18 32.406 -7.023 1 86.31 396 ALA A C 1
ATOM 3115 O O . ALA A 1 396 ? -16.312 32.688 -6.625 1 86.31 396 ALA A O 1
ATOM 3116 N N . LYS A 1 397 ? -14.562 33.125 -7.844 1 84.62 397 LYS A N 1
ATOM 3117 C CA . LYS A 1 397 ? -15.148 34.312 -8.438 1 84.62 397 LYS A CA 1
ATOM 3118 C C . LYS A 1 397 ? -16.359 33.969 -9.305 1 84.62 397 LYS A C 1
ATOM 3120 O O . LYS A 1 397 ? -17.375 34.688 -9.281 1 84.62 397 LYS A O 1
ATOM 3125 N N . MET A 1 398 ? -16.203 32.875 -10.141 1 86.81 398 MET A N 1
ATOM 3126 C CA . MET A 1 398 ? -17.328 32.406 -10.953 1 86.81 398 MET A CA 1
ATOM 3127 C C . MET A 1 398 ? -18.531 32.062 -10.078 1 86.81 398 MET A C 1
ATOM 3129 O O . MET A 1 398 ? -19.656 32.438 -10.398 1 86.81 398 MET A O 1
ATOM 3133 N N . GLN A 1 399 ? -18.266 31.406 -8.992 1 87.69 399 GLN A N 1
ATOM 3134 C CA . GLN A 1 399 ? -19.344 31.031 -8.078 1 87.69 399 GLN A CA 1
ATOM 3135 C C . GLN A 1 399 ? -19.984 32.25 -7.441 1 87.69 399 GLN A C 1
ATOM 3137 O O . GLN A 1 399 ? -21.203 32.281 -7.254 1 87.69 399 GLN A O 1
ATOM 3142 N N . ALA A 1 400 ? -19.156 33.25 -7.047 1 85.38 400 ALA A N 1
ATOM 3143 C CA . ALA A 1 400 ? -19.656 34.5 -6.461 1 85.38 400 ALA A CA 1
ATOM 3144 C C . ALA A 1 400 ? -20.531 35.25 -7.449 1 85.38 400 ALA A C 1
ATOM 3146 O O . ALA A 1 400 ? -21.562 35.844 -7.066 1 85.38 400 ALA A O 1
ATOM 3147 N N . ASN A 1 401 ? -20.156 35.188 -8.742 1 82.81 401 ASN A N 1
ATOM 3148 C CA . ASN A 1 401 ? -20.938 35.844 -9.781 1 82.81 401 ASN A CA 1
ATOM 3149 C C . ASN A 1 401 ? -22.297 35.188 -9.992 1 82.81 401 ASN A C 1
ATOM 3151 O O . ASN A 1 401 ? -23.297 35.875 -10.227 1 82.81 401 ASN A O 1
ATOM 3155 N N . LEU A 1 402 ? -22.297 33.906 -9.969 1 84.88 402 LEU A N 1
ATOM 3156 C CA . LEU A 1 402 ? -23.531 33.156 -10.141 1 84.88 402 LEU A CA 1
ATOM 3157 C C . LEU A 1 402 ? -24.484 33.406 -8.984 1 84.88 402 LEU A C 1
ATOM 3159 O O . LEU A 1 402 ? -25.703 33.469 -9.18 1 84.88 402 LEU A O 1
ATOM 3163 N N . LYS A 1 403 ? -23.938 33.5 -7.855 1 83.5 403 LYS A N 1
ATOM 3164 C CA . LYS A 1 403 ? -24.766 33.781 -6.684 1 83.5 403 LYS A CA 1
ATOM 3165 C C . LYS A 1 403 ? -25.359 35.188 -6.762 1 83.5 403 LYS A C 1
ATOM 3167 O O . LYS A 1 403 ? -26.484 35.406 -6.285 1 83.5 403 LYS A O 1
ATOM 3172 N N . LYS A 1 404 ? -24.734 36.062 -7.383 1 81.38 404 LYS A N 1
ATOM 3173 C CA . LYS A 1 404 ? -25.234 37.438 -7.547 1 81.38 404 LYS A CA 1
ATOM 3174 C C . LYS A 1 404 ? -26.328 37.5 -8.609 1 81.38 404 LYS A C 1
ATOM 3176 O O . LYS A 1 404 ? -27.281 38.25 -8.477 1 81.38 404 LYS A O 1
ATOM 3181 N N . GLU A 1 405 ? -26.266 36.656 -9.594 1 65.56 405 GLU A N 1
ATOM 3182 C CA . GLU A 1 405 ? -27.266 36.656 -10.656 1 65.56 405 GLU A CA 1
ATOM 3183 C C . GLU A 1 405 ? -28.562 35.969 -10.203 1 65.56 405 GLU A C 1
ATOM 3185 O O . GLU A 1 405 ? -29.641 36.312 -10.664 1 65.56 405 GLU A O 1
ATOM 3190 N N . VAL A 1 406 ? -28.281 35 -9.453 1 62.78 406 VAL A N 1
ATOM 3191 C CA . VAL A 1 406 ? -29.5 34.344 -9 1 62.78 406 VAL A CA 1
ATOM 3192 C C . VAL A 1 406 ? -30.188 35.188 -7.93 1 62.78 406 VAL A C 1
ATOM 3194 O O . VAL A 1 406 ? -31.359 35.031 -7.645 1 62.78 406 VAL A O 1
ATOM 3197 N N . LYS A 1 407 ? -29.594 36.188 -7.43 1 53.22 407 LYS A N 1
ATOM 3198 C CA . LYS A 1 407 ? -30.266 37.125 -6.535 1 53.22 407 LYS A CA 1
ATOM 3199 C C . LYS A 1 407 ? -30.797 38.312 -7.309 1 53.22 407 LYS A C 1
ATOM 3201 O O . LYS A 1 407 ? -30.156 38.812 -8.234 1 53.22 407 LYS A O 1
ATOM 3206 N N . MET B 1 1 ? 2.668 52.188 2.914 1 57.47 1 MET B N 1
ATOM 3207 C CA . MET B 1 1 ? 2.615 50.875 3.553 1 57.47 1 MET B CA 1
ATOM 3208 C C . MET B 1 1 ? 1.176 50.375 3.674 1 57.47 1 MET B C 1
ATOM 3210 O O . MET B 1 1 ? 0.266 51.156 3.924 1 57.47 1 MET B O 1
ATOM 3214 N N . ILE B 1 2 ? 0.836 49.156 3.195 1 79.56 2 ILE B N 1
ATOM 3215 C CA . ILE B 1 2 ? -0.527 48.656 3.283 1 79.56 2 ILE B CA 1
ATOM 3216 C C . ILE B 1 2 ? -0.992 48.656 4.738 1 79.56 2 ILE B C 1
ATOM 3218 O O . ILE B 1 2 ? -0.234 48.312 5.645 1 79.56 2 ILE B O 1
ATOM 3222 N N . LYS B 1 3 ? -2.121 49.344 4.988 1 88.62 3 LYS B N 1
ATOM 3223 C CA . LYS B 1 3 ? -2.678 49.469 6.336 1 88.62 3 LYS B CA 1
ATOM 3224 C C . LYS B 1 3 ? -3.756 48.406 6.566 1 88.62 3 LYS B C 1
ATOM 3226 O O . LYS B 1 3 ? -4.66 48.25 5.742 1 88.62 3 LYS B O 1
ATOM 3231 N N . TYR B 1 4 ? -3.525 47.531 7.602 1 95.81 4 TYR B N 1
ATOM 3232 C CA . TYR B 1 4 ? -4.527 46.594 8.094 1 95.81 4 TYR B CA 1
ATOM 3233 C C . TYR B 1 4 ? -5.055 47.031 9.453 1 95.81 4 TYR B C 1
ATOM 3235 O O . TYR B 1 4 ? -4.277 47.25 10.391 1 95.81 4 TYR B O 1
ATOM 3243 N N . ASN B 1 5 ? -6.355 47.25 9.539 1 97.19 5 ASN B N 1
ATOM 3244 C CA . ASN B 1 5 ? -6.941 47.625 10.82 1 97.19 5 ASN B CA 1
ATOM 3245 C C . ASN B 1 5 ? -7.18 46.406 11.711 1 97.19 5 ASN B C 1
ATOM 3247 O O . ASN B 1 5 ? -7.059 46.5 12.93 1 97.19 5 ASN B O 1
ATOM 3251 N N . LYS B 1 6 ? -7.629 45.312 11.18 1 98.38 6 LYS B N 1
ATOM 3252 C CA . LYS B 1 6 ? -7.945 44.062 11.883 1 98.38 6 LYS B CA 1
ATOM 3253 C C . LYS B 1 6 ? -7.438 42.875 11.117 1 98.38 6 LYS B C 1
ATOM 3255 O O . LYS B 1 6 ? -7.676 42.719 9.914 1 98.38 6 LYS B O 1
ATOM 3260 N N . VAL B 1 7 ? -6.66 42 11.852 1 98.5 7 VAL B N 1
ATOM 3261 C CA . VAL B 1 7 ? -6.066 40.844 11.234 1 98.5 7 VAL B CA 1
ATOM 3262 C C . VAL B 1 7 ? -6.457 39.594 12.031 1 98.5 7 VAL B C 1
ATOM 3264 O O . VAL B 1 7 ? -6.453 39.594 13.266 1 98.5 7 VAL B O 1
ATOM 3267 N N . VAL B 1 8 ? -6.949 38.562 11.32 1 98.62 8 VAL B N 1
ATOM 3268 C CA . VAL B 1 8 ? -7.207 37.281 11.93 1 98.62 8 VAL B CA 1
ATOM 3269 C C . VAL B 1 8 ? -5.98 36.375 11.781 1 98.62 8 VAL B C 1
ATOM 3271 O O . VAL B 1 8 ? -5.484 36.188 10.664 1 98.62 8 VAL B O 1
ATOM 3274 N N . LEU B 1 9 ? -5.465 35.844 12.891 1 98.56 9 LEU B N 1
ATOM 3275 C CA . LEU B 1 9 ? -4.254 35.031 12.914 1 98.56 9 LEU B CA 1
ATOM 3276 C C . LEU B 1 9 ? -4.59 33.594 13.219 1 98.56 9 LEU B C 1
ATOM 3278 O O . LEU B 1 9 ? -5.262 33.281 14.211 1 98.56 9 LEU B O 1
ATOM 3282 N N . ALA B 1 10 ? -4.199 32.656 12.305 1 97.88 10 ALA B N 1
ATOM 3283 C CA . ALA B 1 10 ? -4.184 31.25 12.695 1 97.88 10 ALA B CA 1
ATOM 3284 C C . ALA B 1 10 ? -3.213 31 13.844 1 97.88 10 ALA B C 1
ATOM 3286 O O . ALA B 1 10 ? -1.995 31.094 13.672 1 97.88 10 ALA B O 1
ATOM 3287 N N . TYR B 1 11 ? -3.762 30.656 15 1 96.12 11 TYR B N 1
ATOM 3288 C CA . TYR B 1 11 ? -2.982 30.672 16.234 1 96.12 11 TYR B CA 1
ATOM 3289 C C . TYR B 1 11 ? -2.922 29.281 16.859 1 96.12 11 TYR B C 1
ATOM 3291 O O . TYR B 1 11 ? -3.957 28.656 17.094 1 96.12 11 TYR B O 1
ATOM 3299 N N . SER B 1 12 ? -1.728 28.781 17.062 1 90.25 12 SER B N 1
ATOM 3300 C CA . SER B 1 12 ? -1.546 27.453 17.656 1 90.25 12 SER B CA 1
ATOM 3301 C C . SER B 1 12 ? -1.045 27.562 19.094 1 90.25 12 SER B C 1
ATOM 3303 O O . SER B 1 12 ? -1.096 26.594 19.844 1 90.25 12 SER B O 1
ATOM 3305 N N . GLY B 1 13 ? -0.575 28.719 19.469 1 85.81 13 GLY B N 1
ATOM 3306 C CA . GLY B 1 13 ? 0.015 28.875 20.781 1 85.81 13 GLY B CA 1
ATOM 3307 C C . GLY B 1 13 ? 1.496 28.547 20.812 1 85.81 13 GLY B C 1
ATOM 3308 O O . GLY B 1 13 ? 2.16 28.75 21.844 1 85.81 13 GLY B O 1
ATOM 3309 N N . GLY B 1 14 ? 2.025 28.078 19.734 1 84.75 14 GLY B N 1
ATOM 3310 C CA . GLY B 1 14 ? 3.455 27.828 19.641 1 84.75 14 GLY B CA 1
ATOM 3311 C C . GLY B 1 14 ? 4.281 29.094 19.578 1 84.75 14 GLY B C 1
ATOM 3312 O O . GLY B 1 14 ? 3.729 30.203 19.516 1 84.75 14 GLY B O 1
ATOM 3313 N N . LEU B 1 15 ? 5.547 28.969 19.578 1 83.25 15 LEU B N 1
ATOM 3314 C CA . LEU B 1 15 ? 6.473 30.094 19.594 1 83.25 15 LEU B CA 1
ATOM 3315 C C . LEU B 1 15 ? 6.23 31.016 18.391 1 83.25 15 LEU B C 1
ATOM 3317 O O . LEU B 1 15 ? 6.074 32.219 18.562 1 83.25 15 LEU B O 1
ATOM 3321 N N . ASP B 1 16 ? 6.105 30.375 17.203 1 86.75 16 ASP B N 1
ATOM 3322 C CA . ASP B 1 16 ? 5.973 31.172 15.977 1 86.75 16 ASP B CA 1
ATOM 3323 C C . ASP B 1 16 ? 4.727 32.031 16.016 1 86.75 16 ASP B C 1
ATOM 3325 O O . ASP B 1 16 ? 4.809 33.25 15.82 1 86.75 16 ASP B O 1
ATOM 3329 N N . THR B 1 17 ? 3.625 31.438 16.312 1 90 17 THR B N 1
ATOM 3330 C CA . THR B 1 17 ? 2.373 32.188 16.25 1 90 17 THR B CA 1
ATOM 3331 C C . THR B 1 17 ? 2.26 33.156 17.406 1 90 17 THR B C 1
ATOM 3333 O O . THR B 1 17 ? 1.597 34.188 17.297 1 90 17 THR B O 1
ATOM 3336 N N . SER B 1 18 ? 2.965 32.906 18.484 1 90.56 18 SER B N 1
ATOM 3337 C CA . SER B 1 18 ? 2.926 33.812 19.625 1 90.56 18 SER B CA 1
ATOM 3338 C C . SER B 1 18 ? 3.709 35.094 19.344 1 90.56 18 SER B C 1
ATOM 3340 O O . SER B 1 18 ? 3.305 36.156 19.766 1 90.56 18 SER B O 1
ATOM 3342 N N . ILE B 1 19 ? 4.77 34.969 18.625 1 93.44 19 ILE B N 1
ATOM 3343 C CA . ILE B 1 19 ? 5.566 36.156 18.359 1 93.44 19 ILE B CA 1
ATOM 3344 C C . ILE B 1 19 ? 4.949 36.969 17.219 1 93.44 19 ILE B C 1
ATOM 3346 O O . ILE B 1 19 ? 5.215 38.156 17.062 1 93.44 19 ILE B O 1
ATOM 3350 N N . ILE B 1 20 ? 4.121 36.312 16.484 1 95.81 20 ILE B N 1
ATOM 3351 C CA . ILE B 1 20 ? 3.5 36.969 15.336 1 95.81 20 ILE B CA 1
ATOM 3352 C C . ILE B 1 20 ? 2.521 38.031 15.828 1 95.81 20 ILE B C 1
ATOM 3354 O O . ILE B 1 20 ? 2.363 39.094 15.195 1 95.81 20 ILE B O 1
ATOM 3358 N N . ILE B 1 21 ? 1.903 37.812 16.984 1 96.25 21 ILE B N 1
ATOM 3359 C CA . ILE B 1 21 ? 0.898 38.75 17.516 1 96.25 21 ILE B CA 1
ATOM 3360 C C . ILE B 1 21 ? 1.529 40.125 17.75 1 96.25 21 ILE B C 1
ATOM 3362 O O . ILE B 1 21 ? 1.134 41.094 17.125 1 96.25 21 ILE B O 1
ATOM 3366 N N . PRO B 1 22 ? 2.578 40.219 18.531 1 95.88 22 PRO B N 1
ATOM 3367 C CA . PRO B 1 22 ? 3.193 41.531 18.688 1 95.88 22 PRO B CA 1
ATOM 3368 C C . PRO B 1 22 ? 3.816 42.062 17.406 1 95.88 22 PRO B C 1
ATOM 3370 O O . PRO B 1 22 ? 3.84 43.281 17.172 1 95.88 22 PRO B O 1
ATOM 3373 N N . TRP B 1 23 ? 4.344 41.156 16.547 1 96.31 23 TRP B N 1
ATOM 3374 C CA . TRP B 1 23 ? 4.922 41.594 15.289 1 96.31 23 TRP B CA 1
ATOM 3375 C C . TRP B 1 23 ? 3.879 42.281 14.414 1 96.31 23 TRP B C 1
ATOM 3377 O O . TRP B 1 23 ? 4.16 43.312 13.797 1 96.31 23 TRP B O 1
ATOM 3387 N N . LEU B 1 24 ? 2.674 41.75 14.312 1 97 24 LEU B N 1
ATOM 3388 C CA . LEU B 1 24 ? 1.578 42.344 13.555 1 97 24 LEU B CA 1
ATOM 3389 C C . LEU B 1 24 ? 1.198 43.719 14.109 1 97 24 LEU B C 1
ATOM 3391 O O . LEU B 1 24 ? 0.971 44.656 13.352 1 97 24 LEU B O 1
ATOM 3395 N N . LYS B 1 25 ? 1.139 43.812 15.398 1 95.62 25 LYS B N 1
ATOM 3396 C CA . LYS B 1 25 ? 0.787 45.062 16.047 1 95.62 25 LYS B CA 1
ATOM 3397 C C . LYS B 1 25 ? 1.842 46.156 15.781 1 95.62 25 LYS B C 1
ATOM 3399 O O . LYS B 1 25 ? 1.507 47.312 15.492 1 95.62 25 LYS B O 1
ATOM 3404 N N . GLU B 1 26 ? 3.061 45.719 15.844 1 94.62 26 GLU B N 1
ATOM 3405 C CA . GLU B 1 26 ? 4.16 46.656 15.617 1 94.62 26 GLU B CA 1
ATOM 3406 C C . GLU B 1 26 ? 4.242 47.094 14.148 1 94.62 26 GLU B C 1
ATOM 3408 O O . GLU B 1 26 ? 4.535 48.25 13.836 1 94.62 26 GLU B O 1
ATOM 3413 N N . THR B 1 27 ? 4.07 46.156 13.32 1 94.75 27 THR B N 1
ATOM 3414 C CA . THR B 1 27 ? 4.293 46.375 11.891 1 94.75 27 THR B CA 1
ATOM 3415 C C . THR B 1 27 ? 3.121 47.125 11.266 1 94.75 27 THR B C 1
ATOM 3417 O O . THR B 1 27 ? 3.318 48 10.422 1 94.75 27 THR B O 1
ATOM 3420 N N . TYR B 1 28 ? 1.904 46.781 11.695 1 95.56 28 TYR B N 1
ATOM 3421 C CA . TYR B 1 28 ? 0.737 47.312 11.008 1 95.56 28 TYR B CA 1
ATOM 3422 C C . TYR B 1 28 ? -0.126 48.125 11.953 1 95.56 28 TYR B C 1
ATOM 3424 O O . TYR B 1 28 ? -1.049 48.812 11.516 1 95.56 28 TYR B O 1
ATOM 3432 N N . GLY B 1 29 ? 0.126 48.094 13.242 1 95 29 GLY B N 1
ATOM 3433 C CA . GLY B 1 29 ? -0.725 48.781 14.203 1 95 29 GLY B CA 1
ATOM 3434 C C . GLY B 1 29 ? -2.15 48.281 14.211 1 95 29 GLY B C 1
ATOM 3435 O O . GLY B 1 29 ? -3.094 49.031 14.414 1 95 29 GLY B O 1
ATOM 3436 N N . CYS B 1 30 ? -2.281 47.062 13.953 1 96.69 30 CYS B N 1
ATOM 3437 C CA . CYS B 1 30 ? -3.609 46.5 13.742 1 96.69 30 CYS B CA 1
ATOM 3438 C C . CYS B 1 30 ? -4.094 45.75 14.984 1 96.69 30 CYS B C 1
ATOM 3440 O O . CYS B 1 30 ? -3.307 45.469 15.883 1 96.69 30 CYS B O 1
ATOM 3442 N N . GLU B 1 31 ? -5.434 45.594 15.07 1 98.12 31 GLU B N 1
ATOM 3443 C CA . GLU B 1 31 ? -6.027 44.625 15.992 1 98.12 31 GLU B CA 1
ATOM 3444 C C . GLU B 1 31 ? -5.805 43.188 15.523 1 98.12 31 GLU B C 1
ATOM 3446 O O . GLU B 1 31 ? -5.926 42.906 14.336 1 98.12 31 GLU B O 1
ATOM 3451 N N . VAL B 1 32 ? -5.379 42.375 16.469 1 98.25 32 VAL B N 1
ATOM 3452 C CA . VAL B 1 32 ? -5.121 40.969 16.109 1 98.25 32 VAL B CA 1
ATOM 3453 C C . VAL B 1 32 ? -6.141 40.062 16.781 1 98.25 32 VAL B C 1
ATOM 3455 O O . VAL B 1 32 ? -6.277 40.062 18.016 1 98.25 32 VAL B O 1
ATOM 3458 N N . ILE B 1 33 ? -6.898 39.344 16.016 1 98.5 33 ILE B N 1
ATOM 3459 C CA . ILE B 1 33 ? -7.797 38.312 16.5 1 98.5 33 ILE B CA 1
ATOM 3460 C C . ILE B 1 33 ? -7.184 36.938 16.234 1 98.5 33 ILE B C 1
ATOM 3462 O O . ILE B 1 33 ? -6.938 36.562 15.086 1 98.5 33 ILE B O 1
ATOM 3466 N N . ALA B 1 34 ? -6.965 36.188 17.344 1 98 34 ALA B N 1
ATOM 3467 C CA . ALA B 1 34 ? -6.391 34.844 17.219 1 98 34 ALA B CA 1
ATOM 3468 C C . ALA B 1 34 ? -7.48 33.781 17.047 1 98 34 ALA B C 1
ATOM 3470 O O . ALA B 1 34 ? -8.547 33.875 17.656 1 98 34 ALA B O 1
ATOM 3471 N N . VAL B 1 35 ? -7.227 32.844 16.141 1 98.06 35 VAL B N 1
ATOM 3472 C CA . VAL B 1 35 ? -8.156 31.75 15.906 1 98.06 35 VAL B CA 1
ATOM 3473 C C . VAL B 1 35 ? -7.41 30.422 15.984 1 98.06 35 VAL B C 1
ATOM 3475 O O . VAL B 1 35 ? -6.418 30.219 15.281 1 98.06 35 VAL B O 1
ATOM 3478 N N . CYS B 1 36 ? -7.875 29.562 16.844 1 97 36 CYS B N 1
ATOM 3479 C CA . CYS B 1 36 ? -7.355 28.203 16.969 1 97 36 CYS B CA 1
ATOM 3480 C C . CYS B 1 36 ? -8.406 27.188 16.562 1 97 36 CYS B C 1
ATOM 3482 O O . CYS B 1 36 ? -9.516 27.172 17.094 1 97 36 CYS B O 1
ATOM 3484 N N . GLY B 1 37 ? -8.062 26.422 15.508 1 96.69 37 GLY B N 1
ATOM 3485 C CA . GLY B 1 37 ? -8.922 25.297 15.148 1 96.69 37 GLY B CA 1
ATOM 3486 C C . GLY B 1 37 ? -8.641 24.047 15.953 1 96.69 37 GLY B C 1
ATOM 3487 O O . GLY B 1 37 ? -7.562 23.453 15.828 1 96.69 37 GLY B O 1
ATOM 3488 N N . ASN B 1 38 ? -9.625 23.719 16.844 1 96.88 38 ASN B N 1
ATOM 3489 C CA . ASN B 1 38 ? -9.539 22.469 17.578 1 96.88 38 ASN B CA 1
ATOM 3490 C C . ASN B 1 38 ? -9.969 21.281 16.734 1 96.88 38 ASN B C 1
ATOM 3492 O O . ASN B 1 38 ? -11.164 21.094 16.469 1 96.88 38 ASN B O 1
ATOM 3496 N N . VAL B 1 39 ? -8.992 20.516 16.344 1 97.25 39 VAL B N 1
ATOM 3497 C CA . VAL B 1 39 ? -9.273 19.312 15.547 1 97.25 39 VAL B CA 1
ATOM 3498 C C . VAL B 1 39 ? -8.914 18.078 16.359 1 97.25 39 VAL B C 1
ATOM 3500 O O . VAL B 1 39 ? -8.43 17.078 15.797 1 97.25 39 VAL B O 1
ATOM 3503 N N . GLY B 1 40 ? -9.086 18.172 17.609 1 95.25 40 GLY B N 1
ATOM 3504 C CA . GLY B 1 40 ? -8.953 17.031 18.5 1 95.25 40 GLY B CA 1
ATOM 3505 C C . GLY B 1 40 ? -7.625 17 19.234 1 95.25 40 GLY B C 1
ATOM 3506 O O . GLY B 1 40 ? -7.246 15.977 19.797 1 95.25 40 GLY B O 1
ATOM 3507 N N . GLN B 1 41 ? -6.957 18.219 19.125 1 90.44 41 GLN B N 1
ATOM 3508 C CA . GLN B 1 41 ? -5.754 18.312 19.953 1 90.44 41 GLN B CA 1
ATOM 3509 C C . GLN B 1 41 ? -6.105 18.609 21.406 1 90.44 41 GLN B C 1
ATOM 3511 O O . GLN B 1 41 ? -7.09 19.312 21.672 1 90.44 41 GLN B O 1
ATOM 3516 N N . LYS B 1 42 ? -5.762 17.984 22.469 1 84.94 42 LYS B N 1
ATOM 3517 C CA . LYS B 1 42 ? -6.207 18.062 23.859 1 84.94 42 LYS B CA 1
ATOM 3518 C C . LYS B 1 42 ? -5.301 18.984 24.672 1 84.94 42 LYS B C 1
ATOM 3520 O O . LYS B 1 42 ? -5.551 20.188 24.766 1 84.94 42 LYS B O 1
ATOM 3525 N N . ASP B 1 43 ? -4.18 18.734 24.938 1 79.88 43 ASP B N 1
ATOM 3526 C CA . ASP B 1 43 ? -3.301 19.422 25.875 1 79.88 43 ASP B CA 1
ATOM 3527 C C . ASP B 1 43 ? -2.812 20.75 25.312 1 79.88 43 ASP B C 1
ATOM 3529 O O . ASP B 1 43 ? -2.51 21.688 26.062 1 79.88 43 ASP B O 1
ATOM 3533 N N . GLU B 1 44 ? -2.875 20.891 24.094 1 80.12 44 GLU B N 1
ATOM 3534 C CA . GLU B 1 44 ? -2.363 22.094 23.438 1 80.12 44 GLU B CA 1
ATOM 3535 C C . GLU B 1 44 ? -3.295 23.281 23.656 1 80.12 44 GLU B C 1
ATOM 3537 O O . GLU B 1 44 ? -2.902 24.422 23.453 1 80.12 44 GLU B O 1
ATOM 3542 N N . LEU B 1 45 ? -4.465 23 24.094 1 87.94 45 LEU B N 1
ATOM 3543 C CA . LEU B 1 45 ? -5.465 24.062 24.234 1 87.94 45 LEU B CA 1
ATOM 3544 C C . LEU B 1 45 ? -5.43 24.656 25.625 1 87.94 45 LEU B C 1
ATOM 3546 O O . LEU B 1 45 ? -6.008 25.734 25.859 1 87.94 45 LEU B O 1
ATOM 3550 N N . ASP B 1 46 ? -4.738 24.016 26.484 1 86.81 46 ASP B N 1
ATOM 3551 C CA . ASP B 1 46 ? -4.703 24.484 27.875 1 86.81 46 ASP B CA 1
ATOM 3552 C C . ASP B 1 46 ? -3.979 25.812 27.984 1 86.81 46 ASP B C 1
ATOM 3554 O O . ASP B 1 46 ? -2.824 25.938 27.562 1 86.81 46 ASP B O 1
ATOM 3558 N N . GLY B 1 47 ? -4.656 26.797 28.547 1 88.12 47 GLY B N 1
ATOM 3559 C CA . GLY B 1 47 ? -4.059 28.094 28.812 1 88.12 47 GLY B CA 1
ATOM 3560 C C . GLY B 1 47 ? -3.885 28.938 27.562 1 88.12 47 GLY B C 1
ATOM 3561 O O . GLY B 1 47 ? -3.238 29.984 27.594 1 88.12 47 GLY B O 1
ATOM 3562 N N . LEU B 1 48 ? -4.473 28.484 26.531 1 91.25 48 LEU B N 1
ATOM 3563 C CA . LEU B 1 48 ? -4.246 29.109 25.234 1 91.25 48 LEU B CA 1
ATOM 3564 C C . LEU B 1 48 ? -4.84 30.516 25.203 1 91.25 48 LEU B C 1
ATOM 3566 O O . LEU B 1 48 ? -4.254 31.438 24.625 1 91.25 48 LEU B O 1
ATOM 3570 N N . GLU B 1 49 ? -5.996 30.688 25.75 1 92.69 49 GLU B N 1
ATOM 3571 C CA . GLU B 1 49 ? -6.668 31.984 25.75 1 92.69 49 GLU B CA 1
ATOM 3572 C C . GLU B 1 49 ? -5.855 33.031 26.516 1 92.69 49 GLU B C 1
ATOM 3574 O O . GLU B 1 49 ? -5.633 34.125 26.016 1 92.69 49 GLU B O 1
ATOM 3579 N N . GLU B 1 50 ? -5.445 32.688 27.672 1 91.69 50 GLU B N 1
ATOM 3580 C CA . GLU B 1 50 ? -4.641 33.594 28.469 1 91.69 50 GLU B CA 1
ATOM 3581 C C . GLU B 1 50 ? -3.357 33.969 27.75 1 91.69 50 GLU B C 1
ATOM 3583 O O . GLU B 1 50 ? -2.961 35.156 27.766 1 91.69 50 GLU B O 1
ATOM 3588 N N . LYS B 1 51 ? -2.781 32.969 27.188 1 91.12 51 LYS B N 1
ATOM 3589 C CA . LYS B 1 51 ? -1.538 33.219 26.469 1 91.12 51 LYS B CA 1
ATOM 3590 C C . LYS B 1 51 ? -1.762 34.188 25.297 1 91.12 51 LYS B C 1
ATOM 3592 O O . LYS B 1 51 ? -0.984 35.125 25.094 1 91.12 51 LYS B O 1
ATOM 3597 N N . ALA B 1 52 ? -2.814 33.969 24.531 1 94.31 52 ALA B N 1
ATOM 3598 C CA . ALA B 1 52 ? -3.119 34.812 23.375 1 94.31 52 ALA B CA 1
ATOM 3599 C C . ALA B 1 52 ? -3.381 36.25 23.797 1 94.31 52 ALA B C 1
ATOM 3601 O O . ALA B 1 52 ? -2.855 37.188 23.188 1 94.31 52 ALA B O 1
ATOM 3602 N N . ILE B 1 53 ? -4.121 36.438 24.828 1 94.25 53 ILE B N 1
ATOM 3603 C CA . ILE B 1 53 ? -4.488 37.75 25.312 1 94.25 53 ILE B CA 1
ATOM 3604 C C . ILE B 1 53 ? -3.254 38.469 25.875 1 94.25 53 ILE B C 1
ATOM 3606 O O . ILE B 1 53 ? -3.01 39.625 25.562 1 94.25 53 ILE B O 1
ATOM 3610 N N . LYS B 1 54 ? -2.451 37.719 26.594 1 91.56 54 LYS B N 1
ATOM 3611 C CA . LYS B 1 54 ? -1.253 38.281 27.203 1 91.56 54 LYS B CA 1
ATOM 3612 C C . LYS B 1 54 ? -0.242 38.719 26.141 1 91.56 54 LYS B C 1
ATOM 3614 O O . LYS B 1 54 ? 0.522 39.656 26.359 1 91.56 54 LYS B O 1
ATOM 3619 N N . THR B 1 55 ? -0.322 38.062 25.094 1 93 55 THR B N 1
ATOM 3620 C CA . THR B 1 55 ? 0.642 38.344 24.031 1 93 55 THR B CA 1
ATOM 3621 C C . THR B 1 55 ? 0.154 39.469 23.141 1 93 55 THR B C 1
ATOM 3623 O O . THR B 1 55 ? 0.912 40 22.328 1 93 55 THR B O 1
ATOM 3626 N N . GLY B 1 56 ? -1.156 39.875 23.25 1 94.44 56 GLY B N 1
ATOM 3627 C CA . GLY B 1 56 ? -1.596 41.094 22.594 1 94.44 56 GLY B CA 1
ATOM 3628 C C . GLY B 1 56 ? -2.836 40.875 21.75 1 94.44 56 GLY B C 1
ATOM 3629 O O . GLY B 1 56 ? -3.385 41.844 21.203 1 94.44 56 GLY B O 1
ATOM 3630 N N . ALA B 1 57 ? -3.322 39.688 21.625 1 96.88 57 ALA B N 1
ATOM 3631 C CA . ALA B 1 57 ? -4.543 39.469 20.859 1 96.88 57 ALA B CA 1
ATOM 3632 C C . ALA B 1 57 ? -5.754 40.094 21.547 1 96.88 57 ALA B C 1
ATOM 3634 O O . ALA B 1 57 ? -5.84 40.062 22.781 1 96.88 57 ALA B O 1
ATOM 3635 N N . SER B 1 58 ? -6.594 40.625 20.766 1 97.69 58 SER B N 1
ATOM 3636 C CA . SER B 1 58 ? -7.801 41.219 21.344 1 97.69 58 SER B CA 1
ATOM 3637 C C . SER B 1 58 ? -8.82 40.156 21.719 1 97.69 58 SER B C 1
ATOM 3639 O O . SER B 1 58 ? -9.656 40.344 22.594 1 97.69 58 SER B O 1
ATOM 3641 N N . LYS B 1 59 ? -8.773 39.094 20.969 1 97 59 LYS B N 1
ATOM 3642 C CA . LYS B 1 59 ? -9.719 38 21.125 1 97 59 LYS B CA 1
ATOM 3643 C C . LYS B 1 59 ? -9.109 36.688 20.641 1 97 59 LYS B C 1
ATOM 3645 O O . LYS B 1 59 ? -8.234 36.656 19.781 1 97 59 LYS B O 1
ATOM 3650 N N . LEU B 1 60 ? -9.516 35.562 21.359 1 97.44 60 LEU B N 1
ATOM 3651 C CA . LEU B 1 60 ? -9.172 34.25 20.875 1 97.44 60 LEU B CA 1
ATOM 3652 C C . LEU B 1 60 ? -10.43 33.406 20.609 1 97.44 60 LEU B C 1
ATOM 3654 O O . LEU B 1 60 ? -11.281 33.281 21.5 1 97.44 60 LEU B O 1
ATOM 3658 N N . TYR B 1 61 ? -10.562 32.969 19.344 1 97.5 61 TYR B N 1
ATOM 3659 C CA . TYR B 1 61 ? -11.531 31.938 19 1 97.5 61 TYR B CA 1
ATOM 3660 C C . TYR B 1 61 ? -10.906 30.547 19.125 1 97.5 61 TYR B C 1
ATOM 3662 O O . TYR B 1 61 ? -9.867 30.266 18.516 1 97.5 61 TYR B O 1
ATOM 3670 N N . ILE B 1 62 ? -11.43 29.719 20 1 97.12 62 ILE B N 1
ATOM 3671 C CA . ILE B 1 62 ? -11.125 28.297 19.953 1 97.12 62 ILE B CA 1
ATOM 3672 C C . ILE B 1 62 ? -12.297 27.547 19.328 1 97.12 62 ILE B C 1
ATOM 3674 O O . ILE B 1 62 ? -13.32 27.328 19.984 1 97.12 62 ILE B O 1
ATOM 3678 N N . GLU B 1 63 ? -12.172 27.203 18.094 1 97.06 63 GLU B N 1
ATOM 3679 C CA . GLU B 1 63 ? -13.25 26.578 17.328 1 97.06 63 GLU B CA 1
ATOM 3680 C C . GLU B 1 63 ? -13.156 25.062 17.359 1 97.06 63 GLU B C 1
ATOM 3682 O O . GLU B 1 63 ? -12.203 24.484 16.828 1 97.06 63 GLU B O 1
ATOM 3687 N N . ASP B 1 64 ? -14.156 24.438 18.031 1 97.5 64 ASP B N 1
ATOM 3688 C CA . ASP B 1 64 ? -14.172 22.984 18.031 1 97.5 64 ASP B CA 1
ATOM 3689 C C . ASP B 1 64 ? -14.641 22.438 16.688 1 97.5 64 ASP B C 1
ATOM 3691 O O . ASP B 1 64 ? -15.836 22.406 16.406 1 97.5 64 ASP B O 1
ATOM 3695 N N . LEU B 1 65 ? -13.68 21.953 15.93 1 98.19 65 LEU B N 1
ATOM 3696 C CA . LEU B 1 65 ? -13.93 21.453 14.586 1 98.19 65 LEU B CA 1
ATOM 3697 C C . LEU B 1 65 ? -13.773 19.938 14.523 1 98.19 65 LEU B C 1
ATOM 3699 O O . LEU B 1 65 ? -13.68 19.359 13.438 1 98.19 65 LEU B O 1
ATOM 3703 N N . THR B 1 66 ? -13.758 19.297 15.68 1 98.06 66 THR B N 1
ATOM 3704 C CA . THR B 1 66 ? -13.359 17.891 15.773 1 98.06 66 THR B CA 1
ATOM 3705 C C . THR B 1 66 ? -14.367 17 15.047 1 98.06 66 THR B C 1
ATOM 3707 O O . THR B 1 66 ? -13.977 16.156 14.242 1 98.06 66 THR B O 1
ATOM 3710 N N . GLN B 1 67 ? -15.625 17.219 15.273 1 98.12 67 GLN B N 1
ATOM 3711 C CA . GLN B 1 67 ? -16.656 16.375 14.656 1 98.12 67 GLN B CA 1
ATOM 3712 C C . GLN B 1 67 ? -16.641 16.531 13.133 1 98.12 67 GLN B C 1
ATOM 3714 O O . GLN B 1 67 ? -16.672 15.539 12.406 1 98.12 67 GLN B O 1
ATOM 3719 N N . GLU B 1 68 ? -16.625 17.766 12.672 1 98.25 68 GLU B N 1
ATOM 3720 C CA . GLU B 1 68 ? -16.562 18.031 11.234 1 98.25 68 GLU B CA 1
ATOM 3721 C C . GLU B 1 68 ? -15.305 17.422 10.617 1 98.25 68 GLU B C 1
ATOM 3723 O O . GLU B 1 68 ? -15.352 16.875 9.516 1 98.25 68 GLU B O 1
ATOM 3728 N N . PHE B 1 69 ? -14.211 17.531 11.352 1 98.44 69 PHE B N 1
ATOM 3729 C CA . PHE B 1 69 ? -12.938 17 10.883 1 98.44 69 PHE B CA 1
ATOM 3730 C C . PHE B 1 69 ? -13.031 15.484 10.664 1 98.44 69 PHE B C 1
ATOM 3732 O O . PHE B 1 69 ? -12.633 14.984 9.609 1 98.44 69 PHE B O 1
ATOM 3739 N N . VAL B 1 70 ? -13.602 14.781 11.562 1 98.62 70 VAL B N 1
ATOM 3740 C CA . VAL B 1 70 ? -13.68 13.328 11.508 1 98.62 70 VAL B CA 1
ATOM 3741 C C . VAL B 1 70 ? -14.672 12.898 10.438 1 98.62 70 VAL B C 1
ATOM 3743 O O . VAL B 1 70 ? -14.352 12.078 9.57 1 98.62 70 VAL B O 1
ATOM 3746 N N . ASP B 1 71 ? -15.812 13.57 10.336 1 98.31 71 ASP B N 1
ATOM 3747 C CA . ASP B 1 71 ? -16.922 13.125 9.484 1 98.31 71 ASP B CA 1
ATOM 3748 C C . ASP B 1 71 ? -16.688 13.523 8.031 1 98.31 71 ASP B C 1
ATOM 3750 O O . ASP B 1 71 ? -16.984 12.758 7.117 1 98.31 71 ASP B O 1
ATOM 3754 N N . ASP B 1 72 ? -16.109 14.703 7.871 1 98.25 72 ASP B N 1
ATOM 3755 C CA . ASP B 1 72 ? -16.172 15.281 6.531 1 98.25 72 ASP B CA 1
ATOM 3756 C C . ASP B 1 72 ? -14.805 15.234 5.855 1 98.25 72 ASP B C 1
ATOM 3758 O O . ASP B 1 72 ? -14.695 15.422 4.641 1 98.25 72 ASP B O 1
ATOM 3762 N N . TYR B 1 73 ? -13.773 15 6.605 1 98.62 73 TYR B N 1
ATOM 3763 C CA . TYR B 1 73 ? -12.438 15 6.016 1 98.62 73 TYR B CA 1
ATOM 3764 C C . TYR B 1 73 ? -11.773 13.633 6.188 1 98.62 73 TYR B C 1
ATOM 3766 O O . TYR B 1 73 ? -11.336 13.023 5.207 1 98.62 73 TYR B O 1
ATOM 3774 N N . ILE B 1 74 ? -11.797 13.078 7.406 1 98.56 74 ILE B N 1
ATOM 3775 C CA . ILE B 1 74 ? -11.086 11.844 7.707 1 98.56 74 ILE B CA 1
ATOM 3776 C C . ILE B 1 74 ? -11.789 10.664 7.035 1 98.56 74 ILE B C 1
ATOM 3778 O O . ILE B 1 74 ? -11.18 9.945 6.234 1 98.56 74 ILE B O 1
ATOM 3782 N N . PHE B 1 75 ? -13.062 10.453 7.262 1 98.44 75 PHE B N 1
ATOM 3783 C CA . PHE B 1 75 ? -13.734 9.25 6.793 1 98.44 75 PHE B CA 1
ATOM 3784 C C . PHE B 1 75 ? -13.82 9.234 5.27 1 98.44 75 PHE B C 1
ATOM 3786 O O . PHE B 1 75 ? -13.586 8.203 4.641 1 98.44 75 PHE B O 1
ATOM 3793 N N . PRO B 1 76 ? -14.109 10.406 4.625 1 98.31 76 PRO B N 1
ATOM 3794 C CA . PRO B 1 76 ? -14.055 10.383 3.162 1 98.31 76 PRO B CA 1
ATOM 3795 C C . PRO B 1 76 ? -12.688 9.969 2.629 1 98.31 76 PRO B C 1
ATOM 3797 O O . PRO B 1 76 ? -12.594 9.305 1.595 1 98.31 76 PRO B O 1
ATOM 3800 N N . THR B 1 77 ? -11.656 10.406 3.314 1 98.75 77 THR B N 1
ATOM 3801 C CA . THR B 1 77 ? -10.297 10.062 2.896 1 98.75 77 THR B CA 1
ATOM 3802 C C . THR B 1 77 ? -10.023 8.578 3.117 1 98.75 77 THR B C 1
ATOM 3804 O O . THR B 1 77 ? -9.375 7.93 2.295 1 98.75 77 THR B O 1
ATOM 3807 N N . ILE B 1 78 ? -10.57 7.98 4.223 1 98.75 78 ILE B N 1
ATOM 3808 C CA . ILE B 1 78 ? -10.484 6.547 4.469 1 98.75 78 ILE B CA 1
ATOM 3809 C C . ILE B 1 78 ? -11.219 5.785 3.369 1 98.75 78 ILE B C 1
ATOM 3811 O O . ILE B 1 78 ? -10.688 4.84 2.789 1 98.75 78 ILE B O 1
ATOM 3815 N N . GLN B 1 79 ? -12.438 6.254 3.092 1 98.75 79 GLN B N 1
ATOM 3816 C CA . GLN B 1 79 ? -13.258 5.602 2.08 1 98.75 79 GLN B CA 1
ATOM 3817 C C . GLN B 1 79 ? -12.562 5.598 0.722 1 98.75 79 GLN B C 1
ATOM 3819 O O . GLN B 1 79 ? -12.703 4.652 -0.055 1 98.75 79 GLN B O 1
ATOM 3824 N N . ALA B 1 80 ? -11.797 6.641 0.464 1 98.62 80 ALA B N 1
ATOM 3825 C CA . ALA B 1 80 ? -11.078 6.746 -0.801 1 98.62 80 ALA B CA 1
ATOM 3826 C C . ALA B 1 80 ? -9.875 5.809 -0.822 1 98.62 80 ALA B C 1
ATOM 3828 O O . ALA B 1 80 ? -9.328 5.516 -1.888 1 98.62 80 ALA B O 1
ATOM 3829 N N . GLY B 1 81 ? -9.477 5.336 0.318 1 98.44 81 GLY B N 1
ATOM 3830 C CA . GLY B 1 81 ? -8.242 4.566 0.401 1 98.44 81 GLY B CA 1
ATOM 3831 C C . GLY B 1 81 ? 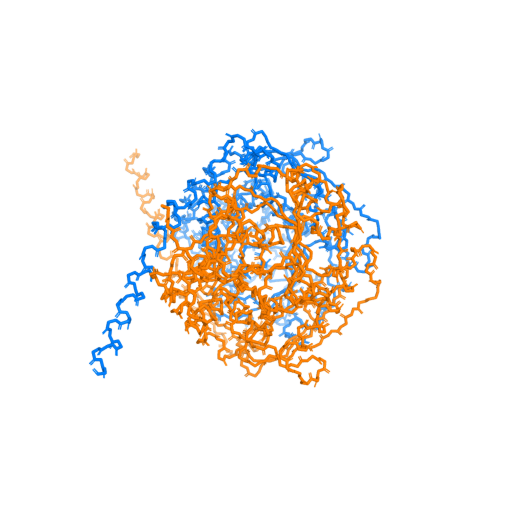-7 5.391 0.116 1 98.44 81 GLY B C 1
ATOM 3832 O O . GLY B 1 81 ? -6.008 4.871 -0.396 1 98.44 81 GLY B O 1
ATOM 3833 N N . ALA B 1 82 ? -7.02 6.66 0.43 1 98.62 82 ALA B N 1
ATOM 3834 C CA . ALA B 1 82 ? -5.977 7.598 0.031 1 98.62 82 ALA B CA 1
ATOM 3835 C C . ALA B 1 82 ? -4.789 7.539 0.991 1 98.62 82 ALA B C 1
ATOM 3837 O O . ALA B 1 82 ? -4.926 7.855 2.176 1 98.62 82 ALA B O 1
ATOM 3838 N N . VAL B 1 83 ? -3.656 7.102 0.548 1 98.62 83 VAL B N 1
ATOM 3839 C CA . VAL B 1 83 ? -2.387 7.051 1.265 1 98.62 83 VAL B CA 1
ATOM 3840 C C . VAL B 1 83 ? -1.297 7.727 0.434 1 98.62 83 VAL B C 1
ATOM 3842 O O . VAL B 1 83 ? -1.051 7.336 -0.711 1 98.62 83 VAL B O 1
ATOM 3845 N N . TYR B 1 84 ? -0.715 8.773 0.972 1 98.5 84 TYR B N 1
ATOM 3846 C CA . TYR B 1 84 ? 0.31 9.508 0.235 1 98.5 84 TYR B CA 1
ATOM 3847 C C . TYR B 1 84 ? 1.632 8.742 0.242 1 98.5 84 TYR B C 1
ATOM 3849 O O . TYR B 1 84 ? 2.172 8.438 1.307 1 98.5 84 TYR B O 1
ATOM 3857 N N . GLU B 1 85 ? 2.129 8.453 -0.944 1 97.69 85 GLU B N 1
ATOM 3858 C CA . GLU B 1 85 ? 3.396 7.777 -1.204 1 97.69 85 GLU B CA 1
ATOM 3859 C C . GLU B 1 85 ? 3.492 6.465 -0.433 1 97.69 85 GLU B C 1
ATOM 3861 O O . GLU B 1 85 ? 4.559 6.105 0.067 1 97.69 85 GLU B O 1
ATOM 3866 N N . GLY B 1 86 ? 2.295 5.855 -0.209 1 96.81 86 GLY B N 1
ATOM 3867 C CA . GLY B 1 86 ? 2.203 4.496 0.295 1 96.81 86 GLY B CA 1
ATOM 3868 C C . GLY B 1 86 ? 2.336 4.406 1.804 1 96.81 86 GLY B C 1
ATOM 3869 O O . GLY B 1 86 ? 2.186 3.33 2.385 1 96.81 86 GLY B O 1
ATOM 3870 N N . LYS B 1 87 ? 2.578 5.543 2.479 1 97.5 87 LYS B N 1
ATOM 3871 C CA . LYS B 1 87 ? 2.867 5.441 3.906 1 97.5 87 LYS B CA 1
ATOM 3872 C C . LYS B 1 87 ? 2.086 6.484 4.703 1 97.5 87 LYS B C 1
ATOM 3874 O O . LYS B 1 87 ? 1.485 6.168 5.73 1 97.5 87 LYS B O 1
ATOM 3879 N N . TYR B 1 88 ? 2.002 7.703 4.195 1 97.94 88 TYR B N 1
ATOM 3880 C CA . TYR B 1 88 ? 1.482 8.828 4.965 1 97.94 88 TYR B CA 1
ATOM 3881 C C . TYR B 1 88 ? -0.037 8.898 4.871 1 97.94 88 TYR B C 1
ATOM 3883 O O . TYR B 1 88 ? -0.593 8.977 3.773 1 97.94 88 TYR B O 1
ATOM 3891 N N . LEU B 1 89 ? -0.697 8.945 6 1 98.44 89 LEU B N 1
ATOM 3892 C CA . LEU B 1 89 ? -2.154 8.93 6.043 1 98.44 89 LEU B CA 1
ATOM 3893 C C . LEU B 1 89 ? -2.715 10.344 6.152 1 98.44 89 LEU B C 1
ATOM 3895 O O . LEU B 1 89 ? -3.799 10.547 6.707 1 98.44 89 LEU B O 1
ATOM 3899 N N . LEU B 1 90 ? -2.023 11.344 5.82 1 97.81 90 LEU B N 1
ATOM 3900 C CA . LEU B 1 90 ? -2.457 12.672 5.398 1 97.81 90 LEU B CA 1
ATOM 3901 C C . LEU B 1 90 ? -2.988 13.469 6.582 1 97.81 90 LEU B C 1
ATOM 3903 O O . LEU B 1 90 ? -3.83 14.352 6.414 1 97.81 90 LEU B O 1
ATOM 3907 N N . GLY B 1 91 ? -2.615 13.211 7.789 1 95 91 GLY B N 1
ATOM 3908 C CA . GLY B 1 91 ? -3.199 13.773 9 1 95 91 GLY B CA 1
ATOM 3909 C C . GLY B 1 91 ? -3.172 15.289 9.031 1 95 91 GLY B C 1
ATOM 3910 O O . GLY B 1 91 ? -4.211 15.93 9.211 1 95 91 GLY B O 1
ATOM 3911 N N . THR B 1 92 ? -2.08 15.922 8.727 1 95.5 92 THR B N 1
ATOM 3912 C CA . THR B 1 92 ? -1.95 17.375 8.711 1 95.5 92 THR B CA 1
ATOM 3913 C C . THR B 1 92 ? -2.572 17.953 7.449 1 95.5 92 THR B C 1
ATOM 3915 O O . THR B 1 92 ? -3.18 19.031 7.492 1 95.5 92 THR B O 1
ATOM 3918 N N . SER B 1 93 ? -2.529 17.219 6.422 1 96.81 93 SER B N 1
ATOM 3919 C CA . SER B 1 93 ? -2.898 17.688 5.086 1 96.81 93 SER B CA 1
ATOM 3920 C C . SER B 1 93 ? -4.379 18.031 5.012 1 96.81 93 SER B C 1
ATOM 3922 O O . SER B 1 93 ? -4.758 19.016 4.375 1 96.81 93 SER B O 1
ATOM 3924 N N . PHE B 1 94 ? -5.234 17.219 5.645 1 96.25 94 PHE B N 1
ATOM 3925 C CA . PHE B 1 94 ? -6.652 17.516 5.492 1 96.25 94 PHE B CA 1
ATOM 3926 C C . PHE B 1 94 ? -7.188 18.25 6.719 1 96.25 94 PHE B C 1
ATOM 3928 O O . PHE B 1 94 ? -8.359 18.625 6.762 1 96.25 94 PHE B O 1
ATOM 3935 N N . ALA B 1 95 ? -6.34 18.531 7.688 1 97.5 95 ALA B N 1
ATOM 3936 C CA . ALA B 1 95 ? -6.742 19.375 8.805 1 97.5 95 ALA B CA 1
ATOM 3937 C C . ALA B 1 95 ? -6.648 20.859 8.438 1 97.5 95 ALA B C 1
ATOM 3939 O O . ALA B 1 95 ? -7.5 21.656 8.828 1 97.5 95 ALA B O 1
ATOM 3940 N N . ARG B 1 96 ? -5.648 21.234 7.676 1 98.12 96 ARG B N 1
ATOM 3941 C CA . ARG B 1 96 ? -5.332 22.641 7.414 1 98.12 96 ARG B CA 1
ATOM 3942 C C . ARG B 1 96 ? -6.418 23.297 6.57 1 98.12 96 ARG B C 1
ATOM 3944 O O . ARG B 1 96 ? -6.848 24.406 6.863 1 98.12 96 ARG B O 1
ATOM 3951 N N . PRO B 1 97 ? -6.934 22.594 5.527 1 97.88 97 PRO B N 1
ATOM 3952 C CA . PRO B 1 97 ? -8.008 23.234 4.766 1 97.88 97 PRO B CA 1
ATOM 3953 C C . PRO B 1 97 ? -9.242 23.531 5.621 1 97.88 97 PRO B C 1
ATOM 3955 O O . PRO B 1 97 ? -9.898 24.547 5.43 1 97.88 97 PRO B O 1
ATOM 3958 N N . LEU B 1 98 ? -9.547 22.625 6.539 1 98.25 98 LEU B N 1
ATOM 3959 C CA . LEU B 1 98 ? -10.688 22.844 7.43 1 98.25 98 LEU B CA 1
ATOM 3960 C C . LEU B 1 98 ? -10.469 24.078 8.297 1 98.25 98 LEU B C 1
ATOM 3962 O O . LEU B 1 98 ? -11.352 24.922 8.414 1 98.25 98 LEU B O 1
ATOM 3966 N N . ILE B 1 99 ? -9.289 24.219 8.828 1 98 99 ILE B N 1
ATOM 3967 C CA . ILE B 1 99 ? -8.953 25.375 9.648 1 98 99 ILE B CA 1
ATOM 3968 C C . ILE B 1 99 ? -8.961 26.641 8.789 1 98 99 ILE B C 1
ATOM 3970 O O . ILE B 1 99 ? -9.477 27.672 9.211 1 98 99 ILE B O 1
ATOM 3974 N N . GLY B 1 100 ? -8.406 26.516 7.617 1 98.06 100 GLY B N 1
ATOM 3975 C CA . GLY B 1 100 ? -8.406 27.641 6.695 1 98.06 100 GLY B CA 1
ATOM 3976 C C . GLY B 1 100 ? -9.797 28.141 6.375 1 98.06 100 GLY B C 1
ATOM 3977 O O . GLY B 1 100 ? -10.039 29.359 6.375 1 98.06 100 GLY B O 1
ATOM 3978 N N . LYS B 1 101 ? -10.703 27.219 6.09 1 97.94 101 LYS B N 1
ATOM 3979 C CA . LYS B 1 101 ? -12.094 27.594 5.82 1 97.94 101 LYS B CA 1
ATOM 3980 C C . LYS B 1 101 ? -12.703 28.344 6.996 1 97.94 101 LYS B C 1
ATOM 3982 O O . LYS B 1 101 ? -13.344 29.391 6.812 1 97.94 101 LYS B O 1
ATOM 3987 N N . ARG B 1 102 ? -12.484 27.859 8.188 1 98.44 102 ARG B N 1
ATOM 3988 C CA . ARG B 1 102 ? -13.055 28.469 9.375 1 98.44 102 ARG B CA 1
ATOM 3989 C C . ARG B 1 102 ? -12.438 29.844 9.633 1 98.44 102 ARG B C 1
ATOM 3991 O O . ARG B 1 102 ? -13.117 30.766 10.094 1 98.44 102 ARG B O 1
ATOM 3998 N N . LEU B 1 103 ? -11.117 29.969 9.344 1 98.31 103 LEU B N 1
ATOM 3999 C CA . LEU B 1 103 ? -10.43 31.25 9.453 1 98.31 103 LEU B CA 1
ATOM 4000 C C . LEU B 1 103 ? -11.117 32.312 8.586 1 98.31 103 LEU B C 1
ATOM 4002 O O . LEU B 1 103 ? -11.336 33.438 9.039 1 98.31 103 LEU B O 1
ATOM 4006 N N . VAL B 1 104 ? -11.461 31.938 7.395 1 98.06 104 VAL B N 1
ATOM 4007 C CA . VAL B 1 104 ? -12.102 32.844 6.457 1 98.06 104 VAL B CA 1
ATOM 4008 C C . VAL B 1 104 ? -13.469 33.281 7.004 1 98.06 104 VAL B C 1
ATOM 4010 O O . VAL B 1 104 ? -13.812 34.469 6.977 1 98.06 104 VAL B O 1
ATOM 4013 N N . GLU B 1 105 ? -14.211 32.312 7.52 1 98.38 105 GLU B N 1
ATOM 4014 C CA . GLU B 1 105 ? -15.523 32.625 8.07 1 98.38 105 GLU B CA 1
ATOM 4015 C C . GLU B 1 105 ? -15.438 33.594 9.227 1 98.38 105 GLU B C 1
ATOM 4017 O O . GLU B 1 105 ? -16.234 34.531 9.312 1 98.38 105 GLU B O 1
ATOM 4022 N N . ILE B 1 106 ? -14.469 33.438 10.047 1 98.56 106 ILE B N 1
ATOM 4023 C CA . ILE B 1 106 ? -14.305 34.312 11.211 1 98.56 106 ILE B CA 1
ATOM 4024 C C . ILE B 1 106 ? -13.805 35.688 10.758 1 98.56 106 ILE B C 1
ATOM 4026 O O . ILE B 1 106 ? -14.234 36.719 11.281 1 98.56 106 ILE B O 1
ATOM 4030 N N . ALA B 1 107 ? -12.883 35.688 9.82 1 98.44 107 ALA B N 1
ATOM 4031 C CA . ALA B 1 107 ? -12.398 36.969 9.281 1 98.44 107 ALA B CA 1
ATOM 4032 C C . ALA B 1 107 ? -13.555 37.781 8.719 1 98.44 107 ALA B C 1
ATOM 4034 O O . ALA B 1 107 ? -13.625 39 8.945 1 98.44 107 ALA B O 1
ATOM 4035 N N . GLN B 1 108 ? -14.414 37.156 8.008 1 97.88 108 GLN B N 1
ATOM 4036 C CA . GLN B 1 108 ? -15.578 37.812 7.438 1 97.88 108 GLN B CA 1
ATOM 4037 C C . GLN B 1 108 ? -16.516 38.312 8.539 1 97.88 108 GLN B C 1
ATOM 4039 O O . GLN B 1 108 ? -17 39.438 8.492 1 97.88 108 GLN B O 1
ATOM 4044 N N . LYS B 1 109 ? -16.781 37.469 9.5 1 98.19 109 LYS B N 1
ATOM 4045 C CA . LYS B 1 109 ? -17.641 37.812 10.617 1 98.19 109 LYS B CA 1
ATOM 4046 C C . LYS B 1 109 ? -17.109 39.031 11.383 1 98.19 109 LYS B C 1
ATOM 4048 O O . LYS B 1 109 ? -17.891 39.906 11.797 1 98.19 109 LYS B O 1
ATOM 4053 N N . GLU B 1 110 ? -15.797 39.125 11.555 1 98.12 110 GLU B N 1
ATOM 4054 C CA . GLU B 1 110 ? -15.156 40.156 12.352 1 98.12 110 GLU B CA 1
ATOM 4055 C C . GLU B 1 110 ? -14.836 41.406 11.508 1 98.12 110 GLU B C 1
ATOM 4057 O O . GLU B 1 110 ? -14.43 42.438 12.031 1 98.12 110 GLU B O 1
ATOM 4062 N N . GLY B 1 111 ? -15.047 41.281 10.195 1 97.62 111 GLY B N 1
ATOM 4063 C CA . GLY B 1 111 ? -14.68 42.344 9.305 1 97.62 111 GLY B CA 1
ATOM 4064 C C . GLY B 1 111 ? -13.18 42.594 9.234 1 97.62 111 GLY B C 1
ATOM 4065 O O . GLY B 1 111 ? -12.727 43.75 9.227 1 97.62 111 GLY B O 1
ATOM 4066 N N . ALA B 1 112 ? -12.391 41.531 9.273 1 98.06 112 ALA B N 1
ATOM 4067 C CA . ALA B 1 112 ? -10.938 41.656 9.227 1 98.06 112 ALA B CA 1
ATOM 4068 C C . ALA B 1 112 ? -10.461 42.031 7.832 1 98.06 112 ALA B C 1
ATOM 4070 O O . ALA B 1 112 ? -11.07 41.656 6.832 1 98.06 112 ALA B O 1
ATOM 4071 N N . ASP B 1 113 ? -9.312 42.688 7.812 1 97.81 113 ASP B N 1
ATOM 4072 C CA . ASP B 1 113 ? -8.719 43.156 6.562 1 97.81 113 ASP B CA 1
ATOM 4073 C C . ASP B 1 113 ? -7.84 42.094 5.93 1 97.81 113 ASP B C 1
ATOM 4075 O O . ASP B 1 113 ? -7.602 42.125 4.719 1 97.81 113 ASP B O 1
ATOM 4079 N N . ALA B 1 114 ? -7.352 41.188 6.762 1 98.44 114 ALA B N 1
ATOM 4080 C CA . ALA B 1 114 ? -6.387 40.188 6.285 1 98.44 114 ALA B CA 1
ATOM 4081 C C . ALA B 1 114 ? -6.383 38.969 7.184 1 98.44 114 ALA B C 1
ATOM 4083 O O . ALA B 1 114 ? -6.855 39.031 8.32 1 98.44 114 ALA B O 1
ATOM 4084 N N . ILE B 1 115 ? -5.941 37.906 6.629 1 98.31 115 ILE B N 1
ATOM 4085 C CA . ILE B 1 115 ? -5.676 36.688 7.359 1 98.31 115 ILE B CA 1
ATOM 4086 C C . ILE B 1 115 ? -4.172 36.406 7.41 1 98.31 115 ILE B C 1
ATOM 4088 O O . ILE B 1 115 ? -3.469 36.625 6.418 1 98.31 115 ILE B O 1
ATOM 4092 N N . CYS B 1 116 ? -3.732 36.062 8.602 1 98.31 116 CYS B N 1
ATOM 4093 C CA . CYS B 1 116 ? -2.314 35.812 8.82 1 98.31 116 CYS B CA 1
ATOM 4094 C C . CYS B 1 116 ? -2.092 34.344 9.266 1 98.31 116 CYS B C 1
ATOM 4096 O O . CYS B 1 116 ? -2.875 33.812 10.047 1 98.31 116 CYS B O 1
ATOM 4098 N N . HIS B 1 117 ? -1.129 33.688 8.703 1 96.19 117 HIS B N 1
ATOM 4099 C CA . HIS B 1 117 ? -0.691 32.375 9.203 1 96.19 117 HIS B CA 1
ATOM 4100 C C . HIS B 1 117 ? 0.805 32.375 9.492 1 96.19 117 HIS B C 1
ATOM 4102 O O . HIS B 1 117 ? 1.542 33.219 8.992 1 96.19 117 HIS B O 1
ATOM 4108 N N . GLY B 1 118 ? 1.219 31.422 10.344 1 93.25 118 GLY B N 1
ATOM 4109 C CA . GLY B 1 118 ? 2.605 31.375 10.789 1 93.25 118 GLY B CA 1
ATOM 4110 C C . GLY B 1 118 ? 3.418 30.297 10.109 1 93.25 118 GLY B C 1
ATOM 4111 O O . GLY B 1 118 ? 4.48 29.906 10.594 1 93.25 118 GLY B O 1
ATOM 4112 N N . CYS B 1 119 ? 2.979 29.75 9.016 1 91.31 119 CYS B N 1
ATOM 4113 C CA . CYS B 1 119 ? 3.68 28.672 8.328 1 91.31 119 CYS B CA 1
ATOM 4114 C C . CYS B 1 119 ? 4.984 29.172 7.723 1 91.31 119 CYS B C 1
ATOM 4116 O O . CYS B 1 119 ? 5.051 30.281 7.219 1 91.31 119 CYS B O 1
ATOM 4118 N N . THR B 1 120 ? 5.941 28.266 7.742 1 85.38 120 THR B N 1
ATOM 4119 C CA . THR B 1 120 ? 7.195 28.594 7.078 1 85.38 120 THR B CA 1
ATOM 4120 C C . THR B 1 120 ? 7.047 28.5 5.562 1 85.38 120 THR B C 1
ATOM 4122 O O . THR B 1 120 ? 6.121 27.859 5.062 1 85.38 120 THR B O 1
ATOM 4125 N N . GLY B 1 121 ? 7.98 29.094 4.867 1 82.12 121 GLY B N 1
ATOM 4126 C CA . GLY B 1 121 ? 7.961 29.078 3.414 1 82.12 121 GLY B CA 1
ATOM 4127 C C . GLY B 1 121 ? 8.375 27.734 2.834 1 82.12 121 GLY B C 1
ATOM 4128 O O . GLY B 1 121 ? 8.18 27.484 1.643 1 82.12 121 GLY B O 1
ATOM 4129 N N . LYS B 1 122 ? 8.805 26.828 3.668 1 80.12 122 LYS B N 1
ATOM 4130 C CA . LYS B 1 122 ? 9.344 25.547 3.205 1 80.12 122 LYS B CA 1
ATOM 4131 C C . LYS B 1 122 ? 8.312 24.438 3.332 1 80.12 122 LYS B C 1
ATOM 4133 O O . LYS B 1 122 ? 8.469 23.359 2.75 1 80.12 122 LYS B O 1
ATOM 4138 N N . GLY B 1 123 ? 7.27 24.734 4.012 1 86.38 123 GLY B N 1
ATOM 4139 C CA . GLY B 1 123 ? 6.316 23.672 4.293 1 86.38 123 GLY B CA 1
ATOM 4140 C C . GLY B 1 123 ? 5.094 23.703 3.393 1 86.38 123 GLY B C 1
ATOM 4141 O O . GLY B 1 123 ? 4.844 24.719 2.727 1 86.38 123 GLY B O 1
ATOM 4142 N N . ASN B 1 124 ? 4.363 22.594 3.412 1 92.12 124 ASN B N 1
ATOM 4143 C CA . ASN B 1 124 ? 3.15 22.5 2.609 1 92.12 124 ASN B CA 1
ATOM 4144 C C . ASN B 1 124 ? 1.98 23.219 3.271 1 92.12 124 ASN B C 1
ATOM 4146 O O . ASN B 1 124 ? 0.99 23.547 2.611 1 92.12 124 ASN B O 1
ATOM 4150 N N . ASP B 1 125 ? 2.127 23.531 4.512 1 94.38 125 ASP B N 1
ATOM 4151 C CA . ASP B 1 125 ? 1.005 24.094 5.25 1 94.38 125 ASP B CA 1
ATOM 4152 C C . ASP B 1 125 ? 0.644 25.484 4.723 1 94.38 125 ASP B C 1
ATOM 4154 O O . ASP B 1 125 ? -0.527 25.875 4.727 1 94.38 125 ASP B O 1
ATOM 4158 N N . GLN B 1 126 ? 1.631 26.266 4.32 1 94.25 126 GLN B N 1
ATOM 4159 C CA . GLN B 1 126 ? 1.322 27.562 3.746 1 94.25 126 GLN B CA 1
ATOM 4160 C C . GLN B 1 126 ? 0.437 27.422 2.512 1 94.25 126 GLN B C 1
ATOM 4162 O O . GLN B 1 126 ? -0.494 28.219 2.318 1 94.25 126 GLN B O 1
ATOM 4167 N N . VAL B 1 127 ? 0.759 26.375 1.73 1 94.44 127 VAL B N 1
ATOM 4168 C CA . VAL B 1 127 ? -0.025 26.125 0.524 1 94.44 127 VAL B CA 1
ATOM 4169 C C . VAL B 1 127 ? -1.452 25.75 0.905 1 94.44 127 VAL B C 1
ATOM 4171 O O . VAL B 1 127 ? -2.416 26.266 0.345 1 94.44 127 VAL B O 1
ATOM 4174 N N . ARG B 1 128 ? -1.581 24.922 1.861 1 96.62 128 ARG B N 1
ATOM 4175 C CA . ARG B 1 128 ? -2.875 24.391 2.277 1 96.62 128 ARG B CA 1
ATOM 4176 C C . ARG B 1 128 ? -3.762 25.5 2.846 1 96.62 128 ARG B C 1
ATOM 4178 O O . ARG B 1 128 ? -4.926 25.625 2.463 1 96.62 128 ARG B O 1
ATOM 4185 N N . PHE B 1 129 ? -3.232 26.359 3.693 1 96.75 129 PHE B N 1
ATOM 4186 C CA . PHE B 1 129 ? -3.984 27.484 4.25 1 96.75 129 PHE B CA 1
ATOM 4187 C C . PHE B 1 129 ? -4.371 28.469 3.156 1 96.75 129 PHE B C 1
ATOM 4189 O O . PHE B 1 129 ? -5.523 28.906 3.078 1 96.75 129 PHE B O 1
ATOM 4196 N N . GLU B 1 130 ? -3.453 28.797 2.35 1 95.88 130 GLU B N 1
ATOM 4197 C CA . GLU B 1 130 ? -3.684 29.875 1.38 1 95.88 130 GLU B CA 1
ATOM 4198 C C . GLU B 1 130 ? -4.645 29.422 0.284 1 95.88 130 GLU B C 1
ATOM 4200 O O . GLU B 1 130 ? -5.445 30.219 -0.214 1 95.88 130 GLU B O 1
ATOM 4205 N N . LEU B 1 131 ? -4.566 28.141 -0.09 1 95.88 131 LEU B N 1
ATOM 4206 C CA . LEU B 1 131 ? -5.535 27.641 -1.061 1 95.88 131 LEU B CA 1
ATOM 4207 C C . LEU B 1 131 ? -6.945 27.656 -0.481 1 95.88 131 LEU B C 1
ATOM 4209 O O . LEU B 1 131 ? -7.914 27.906 -1.204 1 95.88 131 LEU B O 1
ATOM 4213 N N . ALA B 1 132 ? -7.066 27.359 0.786 1 96.25 132 ALA B N 1
ATOM 4214 C CA . ALA B 1 132 ? -8.375 27.453 1.43 1 96.25 132 ALA B CA 1
ATOM 4215 C C . ALA B 1 132 ? -8.883 28.891 1.419 1 96.25 132 ALA B C 1
ATOM 4217 O O . ALA B 1 132 ? -10.047 29.141 1.091 1 96.25 132 ALA B O 1
ATOM 4218 N N . VAL B 1 133 ? -8.016 29.859 1.748 1 96.06 133 VAL B N 1
ATOM 4219 C CA . VAL B 1 133 ? -8.398 31.266 1.738 1 96.06 133 VAL B CA 1
ATOM 4220 C C . VAL B 1 133 ? -8.805 31.688 0.325 1 96.06 133 VAL B C 1
ATOM 4222 O O . VAL B 1 133 ? -9.828 32.344 0.133 1 96.06 133 VAL B O 1
ATOM 4225 N N . LYS B 1 134 ? -8.055 31.25 -0.658 1 93.62 134 LYS B N 1
ATOM 4226 C CA . LYS B 1 134 ? -8.328 31.609 -2.049 1 93.62 134 LYS B CA 1
ATOM 4227 C C . LYS B 1 134 ? -9.656 31.016 -2.512 1 93.62 134 LYS B C 1
ATOM 4229 O O . LYS B 1 134 ? -10.352 31.625 -3.33 1 93.62 134 LYS B O 1
ATOM 4234 N N . ALA B 1 135 ? -10.008 29.906 -1.979 1 93.25 135 ALA B N 1
ATOM 4235 C CA . ALA B 1 135 ? -11.242 29.219 -2.375 1 93.25 135 ALA B CA 1
ATOM 4236 C C . ALA B 1 135 ? -12.461 29.938 -1.812 1 93.25 135 ALA B C 1
ATOM 4238 O O . ALA B 1 135 ? -13.516 29.984 -2.453 1 93.25 135 ALA B O 1
ATOM 4239 N N . PHE B 1 136 ? -12.312 30.531 -0.639 1 95.44 136 PHE B N 1
ATOM 4240 C CA . PHE B 1 136 ? -13.508 31.016 0.037 1 95.44 136 PHE B CA 1
ATOM 4241 C C . PHE B 1 136 ? -13.508 32.531 0.117 1 95.44 136 PHE B C 1
ATOM 4243 O O . PHE B 1 136 ? -14.547 33.156 0.348 1 95.44 136 PHE B O 1
ATOM 4250 N N . ALA B 1 137 ? -12.336 33.125 0.025 1 95.44 137 ALA B N 1
ATOM 4251 C CA . ALA B 1 137 ? -12.172 34.562 0.024 1 95.44 137 ALA B CA 1
ATOM 4252 C C . ALA B 1 137 ? -11.008 35 -0.87 1 95.44 137 ALA B C 1
ATOM 4254 O O . ALA B 1 137 ? -9.992 35.5 -0.383 1 95.44 137 ALA B O 1
ATOM 4255 N N . PRO B 1 138 ? -11.203 34.875 -2.168 1 91.88 138 PRO B N 1
ATOM 4256 C CA . PRO B 1 138 ? -10.109 35.062 -3.121 1 91.88 138 PRO B CA 1
ATOM 4257 C C . PRO B 1 138 ? -9.508 36.469 -3.039 1 91.88 138 PRO B C 1
ATOM 4259 O O . PRO B 1 138 ? -8.352 36.688 -3.41 1 91.88 138 PRO B O 1
ATOM 4262 N N . GLU B 1 139 ? -10.219 37.438 -2.482 1 91.69 139 GLU B N 1
ATOM 4263 C CA . GLU B 1 139 ? -9.727 38.812 -2.428 1 91.69 139 GLU B CA 1
ATOM 4264 C C . GLU B 1 139 ? -9.078 39.125 -1.077 1 91.69 139 GLU B C 1
ATOM 4266 O O . GLU B 1 139 ? -8.516 40.188 -0.879 1 91.69 139 GLU B O 1
ATOM 4271 N N . MET B 1 140 ? -9.18 38.219 -0.176 1 95.44 140 MET B N 1
ATOM 4272 C CA . MET B 1 140 ? -8.664 38.406 1.174 1 95.44 140 MET B CA 1
ATOM 4273 C C . MET B 1 140 ? -7.137 38.438 1.172 1 95.44 140 MET B C 1
ATOM 4275 O O . MET B 1 140 ? -6.5 37.438 0.771 1 95.44 140 MET B O 1
ATOM 4279 N N . PRO B 1 141 ? -6.535 39.562 1.574 1 96.38 141 PRO B N 1
ATOM 4280 C CA . PRO B 1 141 ? -5.074 39.562 1.697 1 96.38 141 PRO B CA 1
ATOM 4281 C C . PRO B 1 141 ? -4.562 38.562 2.715 1 96.38 141 PRO B C 1
ATOM 4283 O O . PRO B 1 141 ? -5.195 38.344 3.75 1 96.38 141 PRO B O 1
ATOM 4286 N N . ILE B 1 142 ? -3.43 37.969 2.393 1 96.31 142 ILE B N 1
ATOM 4287 C CA . ILE B 1 142 ? -2.785 37 3.277 1 96.31 142 ILE B CA 1
ATOM 4288 C C . ILE B 1 142 ? -1.438 37.531 3.742 1 96.31 142 ILE B C 1
ATOM 4290 O O . ILE B 1 142 ? -0.649 38.031 2.934 1 96.31 142 ILE B O 1
ATOM 4294 N N . ILE B 1 143 ? -1.241 37.531 5.043 1 96.38 143 ILE B N 1
ATOM 4295 C CA . ILE B 1 143 ? 0.04 37.906 5.629 1 96.38 143 ILE B CA 1
ATOM 4296 C C . ILE B 1 143 ? 0.797 36.656 6.066 1 96.38 143 ILE B C 1
ATOM 4298 O O . ILE B 1 143 ? 0.295 35.875 6.867 1 96.38 143 ILE B O 1
ATOM 4302 N N . ALA B 1 144 ? 1.964 36.406 5.523 1 94.88 144 ALA B N 1
ATOM 4303 C CA . ALA B 1 144 ? 2.875 35.344 5.902 1 94.88 144 ALA B CA 1
ATOM 4304 C C . ALA B 1 144 ? 4.207 35.906 6.391 1 94.88 144 ALA B C 1
ATOM 4306 O O . ALA B 1 144 ? 5.129 36.094 5.602 1 94.88 144 ALA B O 1
ATOM 4307 N N . PRO B 1 145 ? 4.332 35.969 7.629 1 94.69 145 PRO B N 1
ATOM 4308 C CA . PRO B 1 145 ? 5.484 36.688 8.188 1 94.69 145 PRO B CA 1
ATOM 4309 C C . PRO B 1 145 ? 6.82 36.094 7.777 1 94.69 145 PRO B C 1
ATOM 4311 O O . PRO B 1 145 ? 7.77 36.812 7.469 1 94.69 145 PRO B O 1
ATOM 4314 N N . TRP B 1 146 ? 6.898 34.812 7.723 1 90.94 146 TRP B N 1
ATOM 4315 C CA . TRP B 1 146 ? 8.148 34.125 7.414 1 90.94 146 TRP B CA 1
ATOM 4316 C C . TRP B 1 146 ? 8.672 34.531 6.039 1 90.94 146 TRP B C 1
ATOM 4318 O O . TRP B 1 146 ? 9.852 34.344 5.734 1 90.94 146 TRP B O 1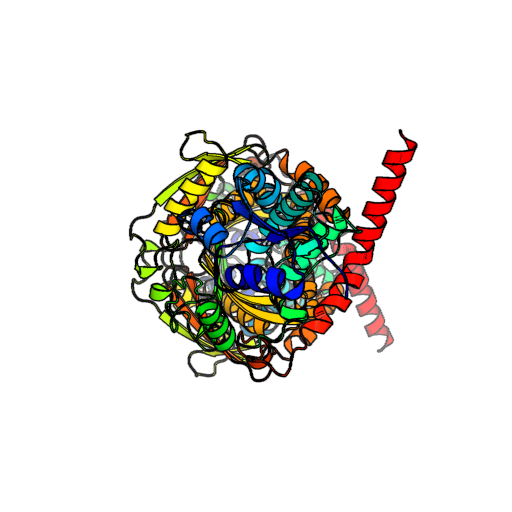
ATOM 4328 N N . ARG B 1 147 ? 7.859 35.125 5.277 1 89.38 147 ARG B N 1
ATOM 4329 C CA . ARG B 1 147 ? 8.258 35.531 3.936 1 89.38 147 ARG B CA 1
ATOM 4330 C C . ARG B 1 147 ? 8.695 37 3.92 1 89.38 147 ARG B C 1
ATOM 4332 O O . ARG B 1 147 ? 9.312 37.438 2.959 1 89.38 147 ARG B O 1
ATOM 4339 N N . ILE B 1 148 ? 8.375 37.75 5.031 1 90.12 148 ILE B N 1
ATOM 4340 C CA . ILE B 1 148 ? 8.523 39.188 4.883 1 90.12 148 ILE B CA 1
ATOM 4341 C C . ILE B 1 148 ? 9.234 39.781 6.105 1 90.12 148 ILE B C 1
ATOM 4343 O O . ILE B 1 148 ? 9.758 40.875 6.062 1 90.12 148 ILE B O 1
ATOM 4347 N N . TRP B 1 149 ? 9.195 39 7.203 1 91.12 149 TRP B N 1
ATOM 4348 C CA . TRP B 1 149 ? 9.836 39.594 8.383 1 91.12 149 TRP B CA 1
ATOM 4349 C C . TRP B 1 149 ? 11.336 39.312 8.375 1 91.12 149 TRP B C 1
ATOM 4351 O O . TRP B 1 149 ? 11.859 38.719 7.43 1 91.12 149 TRP B O 1
ATOM 4361 N N . ASN B 1 150 ? 12.062 39.875 9.328 1 89.25 150 ASN B N 1
ATOM 4362 C CA . ASN B 1 150 ? 13.523 39.781 9.352 1 89.25 150 ASN B CA 1
ATOM 4363 C C . ASN B 1 150 ? 14.016 38.719 10.312 1 89.25 150 ASN B C 1
ATOM 4365 O O . ASN B 1 150 ? 15.219 38.594 10.523 1 89.25 150 ASN B O 1
ATOM 4369 N N . ILE B 1 151 ? 13.117 37.969 10.898 1 88 151 ILE B N 1
ATOM 4370 C CA . ILE B 1 151 ? 13.477 36.906 11.812 1 88 151 ILE B CA 1
ATOM 4371 C C . ILE B 1 151 ? 13.922 35.688 11.023 1 88 151 ILE B C 1
ATOM 4373 O O . ILE B 1 151 ? 13.148 35.125 10.219 1 88 151 ILE B O 1
ATOM 4377 N N . LYS B 1 152 ? 15.164 35.219 11.266 1 81 152 LYS B N 1
ATOM 4378 C CA . LYS B 1 152 ? 15.727 34.219 10.367 1 81 152 LYS B CA 1
ATOM 4379 C C . LYS B 1 152 ? 16 32.906 11.102 1 81 152 LYS B C 1
ATOM 4381 O O . LYS B 1 152 ? 16.328 31.891 10.484 1 81 152 LYS B O 1
ATOM 4386 N N . SER B 1 153 ? 15.953 33 12.414 1 77 153 SER B N 1
ATOM 4387 C CA . SER B 1 153 ? 16.312 31.781 13.164 1 77 153 SER B CA 1
ATOM 4388 C C . SER B 1 153 ? 15.461 31.641 14.422 1 77 153 SER B C 1
ATOM 4390 O O . SER B 1 153 ? 14.789 32.594 14.836 1 77 153 SER B O 1
ATOM 4392 N N . ARG B 1 154 ? 15.516 30.406 14.93 1 77.06 154 ARG B N 1
ATOM 4393 C CA . ARG B 1 154 ? 14.828 30.141 16.188 1 77.06 154 ARG B CA 1
ATOM 4394 C C . ARG B 1 154 ? 15.367 31 17.312 1 77.06 154 ARG B C 1
ATOM 4396 O O . ARG B 1 154 ? 14.609 31.453 18.172 1 77.06 154 ARG B O 1
ATOM 4403 N N . GLU B 1 155 ? 16.641 31.188 17.281 1 79.56 155 GLU B N 1
ATOM 4404 C CA . GLU B 1 155 ? 17.281 32.031 18.281 1 79.56 155 GLU B CA 1
ATOM 4405 C C . GLU B 1 155 ? 16.75 33.469 18.234 1 79.56 155 GLU B C 1
ATOM 4407 O O . GLU B 1 155 ? 16.469 34.062 19.266 1 79.56 155 GLU B O 1
ATOM 4412 N N . GLU B 1 156 ? 16.547 33.875 17.031 1 86.44 156 GLU B N 1
ATOM 4413 C CA . GLU B 1 156 ? 16 35.219 16.859 1 86.44 156 GLU B CA 1
ATOM 4414 C C . GLU B 1 156 ? 14.547 35.312 17.312 1 86.44 156 GLU B C 1
ATOM 4416 O O . GLU B 1 156 ? 14.094 36.344 17.812 1 86.44 156 GLU B O 1
ATOM 4421 N N . GLU B 1 157 ? 13.867 34.219 17.078 1 87.31 157 GLU B N 1
ATOM 4422 C CA . GLU B 1 157 ? 12.492 34.156 17.547 1 87.31 157 GLU B CA 1
ATOM 4423 C C . GLU B 1 157 ? 12.422 34.281 19.062 1 87.31 157 GLU B C 1
ATOM 4425 O O . GLU B 1 157 ? 11.578 35 19.594 1 87.31 157 GLU B O 1
ATOM 4430 N N . ILE B 1 158 ? 13.312 33.594 19.703 1 85.69 158 ILE B N 1
ATOM 4431 C CA . ILE B 1 158 ? 13.344 33.594 21.172 1 85.69 158 ILE B CA 1
ATOM 4432 C C . ILE B 1 158 ? 13.711 34.969 21.688 1 85.69 158 ILE B C 1
ATOM 4434 O O . ILE B 1 158 ? 13.102 35.469 22.641 1 85.69 158 ILE B O 1
ATOM 4438 N N . GLU B 1 159 ? 14.664 35.562 21.078 1 88.5 159 GLU B N 1
ATOM 4439 C CA . GLU B 1 159 ? 15.062 36.906 21.453 1 88.5 159 GLU B CA 1
ATOM 4440 C C . GLU B 1 159 ? 13.906 37.875 21.312 1 88.5 159 GLU B C 1
ATOM 4442 O O . GLU B 1 159 ? 13.688 38.75 22.188 1 88.5 159 GLU B O 1
ATOM 4447 N N . TYR B 1 160 ? 13.289 37.719 20.219 1 91.44 160 TYR B N 1
ATOM 4448 C CA . TYR B 1 160 ? 12.133 38.562 19.984 1 91.44 160 TYR B CA 1
ATOM 4449 C C . TYR B 1 160 ? 11.062 38.344 21.047 1 91.44 160 TYR B C 1
ATOM 4451 O O . TYR B 1 160 ? 10.484 39.281 21.578 1 91.44 160 TYR B O 1
ATOM 4459 N N . ALA B 1 161 ? 10.797 37.156 21.375 1 89.75 161 ALA B N 1
ATOM 4460 C CA . ALA B 1 161 ? 9.805 36.812 22.391 1 89.75 161 ALA B CA 1
ATOM 4461 C C . ALA B 1 161 ? 10.164 37.406 23.734 1 89.75 161 ALA B C 1
ATOM 4463 O O . ALA B 1 161 ? 9.305 37.938 24.453 1 89.75 161 ALA B O 1
ATOM 4464 N N . GLU B 1 162 ? 11.406 37.312 24.016 1 88.81 162 GLU B N 1
ATOM 4465 C CA . GLU B 1 162 ? 11.891 37.875 25.266 1 88.81 162 GLU B CA 1
ATOM 4466 C C . GLU B 1 162 ? 11.742 39.375 25.297 1 88.81 162 GLU B C 1
ATOM 4468 O O . GLU B 1 162 ? 11.344 39.969 26.312 1 88.81 162 GLU B O 1
ATOM 4473 N N . SER B 1 163 ? 12.031 39.938 24.234 1 91.5 163 SER B N 1
ATOM 4474 C CA . SER B 1 163 ? 11.953 41.406 24.141 1 91.5 163 SER B CA 1
ATOM 4475 C C . SER B 1 163 ? 10.523 41.906 24.297 1 91.5 163 SER B C 1
ATOM 4477 O O . SER B 1 163 ? 10.289 43.031 24.703 1 91.5 163 SER B O 1
ATOM 4479 N N . LYS B 1 164 ? 9.617 41.062 23.984 1 90.38 164 LYS B N 1
ATOM 4480 C CA . LYS B 1 164 ? 8.203 41.438 24.078 1 90.38 164 LYS B CA 1
ATOM 4481 C C . LYS B 1 164 ? 7.543 40.812 25.297 1 90.38 164 LYS B C 1
ATOM 4483 O O . LYS B 1 164 ? 6.32 40.875 25.453 1 90.38 164 LYS B O 1
ATOM 4488 N N . ASN B 1 165 ? 8.336 40.156 26.188 1 85.94 165 ASN B N 1
ATOM 4489 C CA . ASN B 1 165 ? 7.887 39.531 27.438 1 85.94 165 ASN B CA 1
ATOM 4490 C C . ASN B 1 165 ? 6.836 38.438 27.172 1 85.94 165 ASN B C 1
ATOM 4492 O O . ASN B 1 165 ? 5.82 38.375 27.859 1 85.94 165 ASN B O 1
ATOM 4496 N N . ILE B 1 166 ? 6.957 37.812 26.062 1 85.56 166 ILE B N 1
ATOM 4497 C CA . ILE B 1 166 ? 6.109 36.656 25.766 1 85.56 166 ILE B CA 1
ATOM 4498 C C . ILE B 1 166 ? 6.582 35.438 26.562 1 85.56 166 ILE B C 1
ATOM 4500 O O . ILE B 1 166 ? 7.758 35.062 26.5 1 85.56 166 ILE B O 1
ATOM 4504 N N . PRO B 1 167 ? 5.668 34.875 27.391 1 77.88 167 PRO B N 1
ATOM 4505 C CA . PRO B 1 167 ? 6.062 33.688 28.156 1 77.88 167 PRO B CA 1
ATOM 4506 C C . PRO B 1 167 ? 6.426 32.5 27.25 1 77.88 167 PRO B C 1
ATOM 4508 O O . PRO B 1 167 ? 5.648 32.125 26.359 1 77.88 167 PRO B O 1
ATOM 4511 N N . LEU B 1 168 ? 7.625 32.156 27.234 1 71.19 168 LEU B N 1
ATOM 4512 C CA . LEU B 1 168 ? 8.086 31.016 26.422 1 71.19 168 LEU B CA 1
ATOM 4513 C C . LEU B 1 168 ? 8.172 29.75 27.266 1 71.19 168 LEU B C 1
ATOM 4515 O O . LEU B 1 168 ? 8.633 29.781 28.406 1 71.19 168 LEU B O 1
ATOM 4519 N N . LYS B 1 169 ? 7.324 28.844 27.047 1 62.59 169 LYS B N 1
ATOM 4520 C CA . LYS B 1 169 ? 7.637 27.531 27.625 1 62.59 169 LYS B CA 1
ATOM 4521 C C . LYS B 1 169 ? 8.742 26.844 26.828 1 62.59 169 LYS B C 1
ATOM 4523 O O . LYS B 1 169 ? 8.461 26.031 25.938 1 62.59 169 LYS B O 1
ATOM 4528 N N . ILE B 1 170 ? 9.906 27.641 26.594 1 54.44 170 ILE B N 1
ATOM 4529 C CA . ILE B 1 170 ? 10.914 27.156 25.656 1 54.44 170 ILE B CA 1
ATOM 4530 C C . ILE B 1 170 ? 11.734 26.047 26.328 1 54.44 170 ILE B C 1
ATOM 4532 O O . ILE B 1 170 ? 12.297 26.25 27.406 1 54.44 170 ILE B O 1
ATOM 4536 N N . ASN B 1 171 ? 11.422 24.938 26.297 1 49.75 171 ASN B N 1
ATOM 4537 C CA . ASN B 1 171 ? 12.508 23.984 26.438 1 49.75 171 ASN B CA 1
ATOM 4538 C C . ASN B 1 171 ? 13.422 23.969 25.219 1 49.75 171 ASN B C 1
ATOM 4540 O O . ASN B 1 171 ? 13 23.578 24.125 1 49.75 171 ASN B O 1
ATOM 4544 N N . ARG B 1 172 ? 14.398 25.031 25.062 1 45.66 172 ARG B N 1
ATOM 4545 C CA . ARG B 1 172 ? 15.367 25.25 24 1 45.66 172 ARG B CA 1
ATOM 4546 C C . ARG B 1 172 ? 15.562 23.969 23.172 1 45.66 172 ARG B C 1
ATOM 4548 O O . ARG B 1 172 ? 15.625 24.031 21.938 1 45.66 172 ARG B O 1
ATOM 4555 N N . GLU B 1 173 ? 16.516 23.203 23.562 1 45.34 173 GLU B N 1
ATOM 4556 C CA . GLU B 1 173 ? 17.297 22.172 22.906 1 45.34 173 GLU B CA 1
ATOM 4557 C C . GLU B 1 173 ? 16.391 21.172 22.156 1 45.34 173 GLU B C 1
ATOM 4559 O O . GLU B 1 173 ? 16.828 20.5 21.234 1 45.34 173 GLU B O 1
ATOM 4564 N N . THR B 1 174 ? 15.477 20.391 22.719 1 53.91 174 THR B N 1
ATOM 4565 C CA . THR B 1 174 ? 15.227 18.969 22.562 1 53.91 174 THR B CA 1
ATOM 4566 C C . THR B 1 174 ? 13.898 18.719 21.844 1 53.91 174 THR B C 1
ATOM 4568 O O . THR B 1 174 ? 13.43 17.594 21.766 1 53.91 174 THR B O 1
ATOM 4571 N N . ASN B 1 175 ? 13.258 19.875 21.016 1 73.31 175 ASN B N 1
ATOM 4572 C CA . ASN B 1 175 ? 11.953 19.281 20.75 1 73.31 175 ASN B CA 1
ATOM 4573 C C . ASN B 1 175 ? 11.703 19.141 19.25 1 73.31 175 ASN B C 1
ATOM 4575 O O . ASN B 1 175 ? 12.016 20.047 18.469 1 73.31 175 ASN B O 1
ATOM 4579 N N . TYR B 1 176 ? 11.445 18 18.797 1 84.19 176 TYR B N 1
ATOM 4580 C CA . TYR B 1 176 ? 10.93 17.719 17.469 1 84.19 176 TYR B CA 1
ATOM 4581 C C . TYR B 1 176 ? 9.773 18.656 17.125 1 84.19 176 TYR B C 1
ATOM 4583 O O . TYR B 1 176 ? 9.062 19.125 18.016 1 84.19 176 TYR B O 1
ATOM 4591 N N . SER B 1 177 ? 9.789 19.203 15.852 1 85.88 177 SER B N 1
ATOM 4592 C CA . SER B 1 177 ? 8.57 19.844 15.383 1 85.88 177 SER B CA 1
ATOM 4593 C C . SER B 1 177 ? 7.398 18.875 15.367 1 85.88 177 SER B C 1
ATOM 4595 O O . SER B 1 177 ? 7.465 17.828 14.703 1 85.88 177 SER B O 1
ATOM 4597 N N . LYS B 1 178 ? 6.387 19.25 16.109 1 90.88 178 LYS B N 1
ATOM 4598 C CA . LYS B 1 178 ? 5.273 18.328 16.25 1 90.88 178 LYS B CA 1
ATOM 4599 C C . LYS B 1 178 ? 3.965 18.953 15.781 1 90.88 178 LYS B C 1
ATOM 4601 O O . LYS B 1 178 ? 3.789 20.172 15.875 1 90.88 178 LYS B O 1
ATOM 4606 N N . ASP B 1 179 ? 3.129 18.172 15.266 1 91.88 179 ASP B N 1
ATOM 4607 C CA . ASP B 1 179 ? 1.753 18.531 14.922 1 91.88 179 ASP B CA 1
ATOM 4608 C C . ASP B 1 179 ? 0.791 17.406 15.328 1 91.88 179 ASP B C 1
ATOM 4610 O O . ASP B 1 179 ? 0.835 16.312 14.766 1 91.88 179 ASP B O 1
ATOM 4614 N N . LYS B 1 180 ? -0.056 17.75 16.281 1 94.56 180 LYS B N 1
ATOM 4615 C CA . LYS B 1 180 ? -0.951 16.75 16.828 1 94.56 180 LYS B CA 1
ATOM 4616 C C . LYS B 1 180 ? -2.412 17.109 16.578 1 94.56 180 LYS B C 1
ATOM 4618 O O . LYS B 1 180 ? -2.797 18.266 16.688 1 94.56 180 LYS B O 1
ATOM 4623 N N . ASN B 1 181 ? -3.174 16.203 16.156 1 96.88 181 ASN B N 1
ATOM 4624 C CA . ASN B 1 181 ? -4.633 16.266 16.125 1 96.88 181 ASN B CA 1
ATOM 4625 C C . ASN B 1 181 ? -5.246 14.906 16.469 1 96.88 181 ASN B C 1
ATOM 4627 O O . ASN B 1 181 ? -4.547 14 16.938 1 96.88 181 ASN B O 1
ATOM 4631 N N . ILE B 1 182 ? -6.516 14.75 16.359 1 97.94 182 ILE B N 1
ATOM 4632 C CA . ILE B 1 182 ? -7.172 13.516 16.781 1 97.94 182 ILE B CA 1
ATOM 4633 C C . ILE B 1 182 ? -6.707 12.359 15.898 1 97.94 182 ILE B C 1
ATOM 4635 O O . ILE B 1 182 ? -6.676 11.211 16.344 1 97.94 182 ILE B O 1
ATOM 4639 N N . TRP B 1 183 ? -6.281 12.633 14.688 1 98.25 183 TRP B N 1
ATOM 4640 C CA . TRP B 1 183 ? -5.977 11.625 13.68 1 98.25 183 TRP B CA 1
ATOM 4641 C C . TRP B 1 183 ? -4.535 11.141 13.805 1 98.25 183 TRP B C 1
ATOM 4643 O O . TRP B 1 183 ? -4.25 9.961 13.602 1 98.25 183 TRP B O 1
ATOM 4653 N N . HIS B 1 184 ? -3.619 12.102 14.164 1 97.62 184 HIS B N 1
ATOM 4654 C CA . HIS B 1 184 ? -2.225 11.68 14.117 1 97.62 184 HIS B CA 1
ATOM 4655 C C . HIS B 1 184 ? -1.326 12.664 14.859 1 97.62 184 HIS B C 1
ATOM 4657 O O . HIS B 1 184 ? -1.794 13.703 15.328 1 97.62 184 HIS B O 1
ATOM 4663 N N . LEU B 1 185 ? -0.077 12.273 15.039 1 97.25 185 LEU B N 1
ATOM 4664 C CA . LEU B 1 185 ? 1.023 13.094 15.531 1 97.25 185 LEU B CA 1
ATOM 4665 C C . LEU B 1 185 ? 2.252 12.953 14.641 1 97.25 185 LEU B C 1
ATOM 4667 O O . LEU B 1 185 ? 2.686 11.844 14.344 1 97.25 185 LEU B O 1
ATOM 4671 N N . SER B 1 186 ? 2.736 14.07 14.148 1 95.81 186 SER B N 1
ATOM 4672 C CA . SER B 1 186 ? 3.938 14.055 13.32 1 95.81 186 SER B CA 1
ATOM 4673 C C . SER B 1 186 ? 5.145 14.578 14.094 1 95.81 186 SER B C 1
ATOM 4675 O O . SER B 1 186 ? 5.008 15.453 14.953 1 95.81 186 SER B O 1
ATOM 4677 N N . HIS B 1 187 ? 6.32 14.008 13.844 1 94.62 187 HIS B N 1
ATOM 4678 C CA . HIS B 1 187 ? 7.609 14.43 14.375 1 94.62 187 HIS B CA 1
ATOM 4679 C C . HIS B 1 187 ? 8.602 14.711 13.25 1 94.62 187 HIS B C 1
ATOM 4681 O O . HIS B 1 187 ? 8.859 13.852 12.414 1 94.62 187 HIS B O 1
ATOM 4687 N N . GLU B 1 188 ? 9.195 15.875 13.273 1 91.56 188 GLU B N 1
ATOM 4688 C CA . GLU B 1 188 ? 10.195 16.25 12.281 1 91.56 188 GLU B CA 1
ATOM 4689 C C . GLU B 1 188 ? 11.344 17.016 12.922 1 91.56 188 GLU B C 1
ATOM 4691 O O . GLU B 1 188 ? 11.195 17.578 14.016 1 91.56 188 GLU B O 1
ATOM 4696 N N . GLY B 1 189 ? 12.531 17.031 12.266 1 88.81 189 GLY B N 1
ATOM 4697 C CA . GLY B 1 189 ? 13.648 17.859 12.695 1 88.81 189 GLY B CA 1
ATOM 4698 C C . GLY B 1 189 ? 14.68 17.078 13.492 1 88.81 189 GLY B C 1
ATOM 4699 O O . GLY B 1 189 ? 14.586 15.852 13.617 1 88.81 189 GLY B O 1
ATOM 4700 N N . LEU B 1 190 ? 15.695 17.734 13.859 1 89.31 190 LEU B N 1
ATOM 4701 C CA . LEU B 1 190 ? 16.781 17.203 14.68 1 89.31 190 LEU B CA 1
ATOM 4702 C C . LEU B 1 190 ? 17.422 16 14.023 1 89.31 190 LEU B C 1
ATOM 4704 O O . LEU B 1 190 ? 17.875 16.078 12.875 1 89.31 190 LEU B O 1
ATOM 4708 N N . ASP B 1 191 ? 17.438 14.898 14.734 1 91.56 191 ASP B N 1
ATOM 4709 C CA . ASP B 1 191 ? 18.141 13.727 14.227 1 91.56 191 ASP B CA 1
ATOM 4710 C C . ASP B 1 191 ? 17.422 13.125 13.023 1 91.56 191 ASP B C 1
ATOM 4712 O O . ASP B 1 191 ? 18.016 12.445 12.195 1 91.56 191 ASP B O 1
ATOM 4716 N N . LEU B 1 192 ? 16.188 13.375 12.859 1 92.75 192 LEU B N 1
ATOM 4717 C CA . LEU B 1 192 ? 15.398 12.844 11.75 1 92.75 192 LEU B CA 1
ATOM 4718 C C . LEU B 1 192 ? 15.805 13.492 10.43 1 92.75 192 LEU B C 1
ATOM 4720 O O . LEU B 1 192 ? 15.477 12.984 9.359 1 92.75 192 LEU B O 1
ATOM 4724 N N . GLU B 1 193 ? 16.531 14.609 10.516 1 90.19 193 GLU B N 1
ATOM 4725 C CA . GLU B 1 193 ? 16.953 15.297 9.305 1 90.19 193 GLU B CA 1
ATOM 4726 C C . GLU B 1 193 ? 18.078 14.531 8.602 1 90.19 193 GLU B C 1
ATOM 4728 O O . GLU B 1 193 ? 18.5 14.898 7.504 1 90.19 193 GLU B O 1
ATOM 4733 N N . PHE B 1 194 ? 18.484 13.461 9.266 1 92.38 194 PHE B N 1
ATOM 4734 C CA . PHE B 1 194 ? 19.547 12.609 8.719 1 92.38 194 PHE B CA 1
ATOM 4735 C C . PHE B 1 194 ? 19.016 11.203 8.453 1 92.38 194 PHE B C 1
ATOM 4737 O O . PHE B 1 194 ? 18.938 10.383 9.375 1 92.38 194 PHE B O 1
ATOM 4744 N N . PRO B 1 195 ? 18.781 10.891 7.145 1 93.5 195 PRO B N 1
ATOM 4745 C CA . PRO B 1 195 ? 18.156 9.617 6.801 1 93.5 195 PRO B CA 1
ATOM 4746 C C . PRO B 1 195 ? 18.969 8.406 7.258 1 93.5 195 PRO B C 1
ATOM 4748 O O . PRO B 1 195 ? 18.438 7.297 7.336 1 93.5 195 PRO B O 1
ATOM 4751 N N . GLU B 1 196 ? 20.25 8.555 7.543 1 95.12 196 GLU B N 1
ATOM 4752 C CA . GLU B 1 196 ? 21.109 7.457 7.98 1 95.12 196 GLU B CA 1
ATOM 4753 C C . GLU B 1 196 ? 20.828 7.09 9.438 1 95.12 196 GLU B C 1
ATOM 4755 O O . GLU B 1 196 ? 21.266 6.035 9.906 1 95.12 196 GLU B O 1
ATOM 4760 N N . ASN B 1 197 ? 20.094 7.922 10.141 1 96.31 197 ASN B N 1
ATOM 4761 C CA . ASN B 1 197 ? 19.828 7.68 11.555 1 96.31 197 ASN B CA 1
ATOM 4762 C C . ASN B 1 197 ? 18.578 6.82 11.758 1 96.31 197 ASN B C 1
ATOM 4764 O O . ASN B 1 197 ? 17.594 6.969 11.031 1 96.31 197 ASN B O 1
ATOM 4768 N N . GLU B 1 198 ? 18.656 5.918 12.727 1 97.44 198 GLU B N 1
ATOM 4769 C CA . GLU B 1 198 ? 17.453 5.262 13.227 1 97.44 198 GLU B CA 1
ATOM 4770 C C . GLU B 1 198 ? 16.656 6.184 14.141 1 97.44 198 GLU B C 1
ATOM 4772 O O . GLU B 1 198 ? 17.219 6.781 15.062 1 97.44 198 GLU B O 1
ATOM 4777 N N . PRO B 1 199 ? 15.414 6.324 13.875 1 97.06 199 PRO B N 1
ATOM 4778 C CA . PRO B 1 199 ? 14.641 7.152 14.797 1 97.06 199 PRO B CA 1
ATOM 4779 C C . PRO B 1 199 ? 14.688 6.641 16.234 1 97.06 199 PRO B C 1
ATOM 4781 O O . PRO B 1 199 ? 14.664 5.43 16.469 1 97.06 199 PRO B O 1
ATOM 4784 N N . LYS B 1 200 ? 14.773 7.539 17.203 1 96.38 200 LYS B N 1
ATOM 4785 C CA . LYS B 1 200 ? 14.75 7.195 18.625 1 96.38 200 LYS B CA 1
ATOM 4786 C C . LYS B 1 200 ? 13.312 7.078 19.141 1 96.38 200 LYS B C 1
ATOM 4788 O O . LYS B 1 200 ? 12.883 7.867 19.984 1 96.38 200 LYS B O 1
ATOM 4793 N N . TYR B 1 201 ? 12.703 6.023 18.781 1 96.88 201 TYR B N 1
ATOM 4794 C CA . TYR B 1 201 ? 11.266 5.848 18.969 1 96.88 201 TYR B CA 1
ATOM 4795 C C . TYR B 1 201 ? 10.883 5.98 20.438 1 96.88 201 TYR B C 1
ATOM 4797 O O . TYR B 1 201 ? 9.859 6.582 20.766 1 96.88 201 TYR B O 1
ATOM 4805 N N . ALA B 1 202 ? 11.672 5.508 21.344 1 95.88 202 ALA B N 1
ATOM 4806 C CA . ALA B 1 202 ? 11.367 5.559 22.781 1 95.88 202 ALA B CA 1
ATOM 4807 C C . ALA B 1 202 ? 11.305 7 23.266 1 95.88 202 ALA B C 1
ATOM 4809 O O . ALA B 1 202 ? 10.617 7.297 24.25 1 95.88 202 ALA B O 1
ATOM 4810 N N . GLU B 1 203 ? 11.945 7.891 22.531 1 93.75 203 GLU B N 1
ATOM 4811 C CA . GLU B 1 203 ? 12.031 9.289 22.953 1 93.75 203 GLU B CA 1
ATOM 4812 C C . GLU B 1 203 ? 10.984 10.141 22.234 1 93.75 203 GLU B C 1
ATOM 4814 O O . GLU B 1 203 ? 10.617 11.211 22.734 1 93.75 203 GLU B O 1
ATOM 4819 N N . ILE B 1 204 ? 10.516 9.633 21.141 1 93.88 204 ILE B N 1
ATOM 4820 C CA . ILE B 1 204 ? 9.734 10.555 20.312 1 93.88 204 ILE B CA 1
ATOM 4821 C C . ILE B 1 204 ? 8.258 10.188 20.391 1 93.88 204 ILE B C 1
ATOM 4823 O O . ILE B 1 204 ? 7.391 11.062 20.312 1 93.88 204 ILE B O 1
ATOM 4827 N N . LEU B 1 205 ? 7.934 8.953 20.609 1 96.81 205 LEU B N 1
ATOM 4828 C CA . LEU B 1 205 ? 6.543 8.531 20.516 1 96.81 205 LEU B CA 1
ATOM 4829 C C . LEU B 1 205 ? 5.738 9.07 21.703 1 96.81 205 LEU B C 1
ATOM 4831 O O . LEU B 1 205 ? 6.211 9.07 22.828 1 96.81 205 LEU B O 1
ATOM 4835 N N . GLU B 1 206 ? 4.559 9.602 21.406 1 95.69 206 GLU B N 1
ATOM 4836 C CA . GLU B 1 206 ? 3.688 10.148 22.438 1 95.69 206 GLU B CA 1
ATOM 4837 C C . GLU B 1 206 ? 2.332 9.445 22.453 1 95.69 206 GLU B C 1
ATOM 4839 O O . GLU B 1 206 ? 1.683 9.352 23.484 1 95.69 206 GLU B O 1
ATOM 4844 N N . LEU B 1 207 ? 1.883 8.969 21.266 1 96.88 207 LEU B N 1
ATOM 4845 C CA . LEU B 1 207 ? 0.569 8.344 21.156 1 96.88 207 LEU B CA 1
ATOM 4846 C C . LEU B 1 207 ? 0.672 6.832 21.312 1 96.88 207 LEU B C 1
ATOM 4848 O O . LEU B 1 207 ? -0.313 6.168 21.656 1 96.88 207 LEU B O 1
ATOM 4852 N N . SER B 1 208 ? 1.873 6.27 21.047 1 98.12 208 SER B N 1
ATOM 4853 C CA . SER B 1 208 ? 2.014 4.82 20.953 1 98.12 208 SER B CA 1
ATOM 4854 C C . SER B 1 208 ? 3.182 4.32 21.797 1 98.12 208 SER B C 1
ATOM 4856 O O . SER B 1 208 ? 4.145 5.055 22.031 1 98.12 208 SER B O 1
ATOM 4858 N N . LYS B 1 209 ? 3.072 3.125 22.219 1 98.19 209 LYS B N 1
ATOM 4859 C CA . LYS B 1 209 ? 4.223 2.396 22.75 1 98.19 209 LYS B CA 1
ATOM 4860 C C . LYS B 1 209 ? 5.18 1.994 21.625 1 98.19 209 LYS B C 1
ATOM 4862 O O . LYS B 1 209 ? 4.809 1.992 20.453 1 98.19 209 LYS B O 1
ATOM 4867 N N . THR B 1 210 ? 6.402 1.726 22.031 1 98.19 210 THR B N 1
ATOM 4868 C CA . THR B 1 210 ? 7.285 1.07 21.062 1 98.19 210 THR B CA 1
ATOM 4869 C C . THR B 1 210 ? 6.844 -0.37 20.828 1 98.19 210 THR B C 1
ATOM 4871 O O . THR B 1 210 ? 6.074 -0.929 21.609 1 98.19 210 THR B O 1
ATOM 4874 N N . LEU B 1 211 ? 7.332 -0.973 19.734 1 97.94 211 LEU B N 1
ATOM 4875 C CA . LEU B 1 211 ? 7.008 -2.359 19.422 1 97.94 211 LEU B CA 1
ATOM 4876 C C . LEU B 1 211 ? 7.359 -3.279 20.594 1 97.94 211 LEU B C 1
ATOM 4878 O O . LEU B 1 211 ? 6.559 -4.137 20.969 1 97.94 211 LEU B O 1
ATOM 4882 N N . GLU B 1 212 ? 8.516 -3.059 21.156 1 97.12 212 GLU B N 1
ATOM 4883 C CA . GLU B 1 212 ? 9.039 -3.908 22.234 1 97.12 212 GLU B CA 1
ATOM 4884 C C . GLU B 1 212 ? 8.227 -3.734 23.516 1 97.12 212 GLU B C 1
ATOM 4886 O O . GLU B 1 212 ? 8.062 -4.684 24.281 1 97.12 212 GLU B O 1
ATOM 4891 N N . ALA B 1 213 ? 7.699 -2.521 23.672 1 97.56 213 ALA B N 1
ATOM 4892 C CA . ALA B 1 213 ? 6.992 -2.203 24.906 1 97.56 213 ALA B CA 1
ATOM 4893 C C . ALA B 1 213 ? 5.512 -2.562 24.797 1 97.56 213 ALA B C 1
ATOM 4895 O O . ALA B 1 213 ? 4.797 -2.572 25.797 1 97.56 213 ALA B O 1
ATOM 4896 N N . ALA B 1 214 ? 5.012 -2.875 23.578 1 97.94 214 ALA B N 1
ATOM 4897 C CA . ALA B 1 214 ? 3.623 -3.295 23.406 1 97.94 214 ALA B CA 1
ATOM 4898 C C . ALA B 1 214 ? 3.359 -4.633 24.094 1 97.94 214 ALA B C 1
ATOM 4900 O O . ALA B 1 214 ? 4.277 -5.434 24.266 1 97.94 214 ALA B O 1
ATOM 4901 N N . PRO B 1 215 ? 2.176 -4.914 24.453 1 97.06 215 PRO B N 1
ATOM 4902 C CA . PRO B 1 215 ? 1.846 -6.125 25.203 1 97.06 215 PRO B CA 1
ATOM 4903 C C . PRO B 1 215 ? 2.191 -7.406 24.453 1 97.06 215 PRO B C 1
ATOM 4905 O O . PRO B 1 215 ? 2.086 -7.449 23.219 1 97.06 215 PRO B O 1
ATOM 4908 N N . ASP B 1 216 ? 2.467 -8.461 25.188 1 96.25 216 ASP B N 1
ATOM 4909 C CA . ASP B 1 216 ? 2.764 -9.773 24.609 1 96.25 216 ASP B CA 1
ATOM 4910 C C . ASP B 1 216 ? 1.48 -10.539 24.312 1 96.25 216 ASP B C 1
ATOM 4912 O O . ASP B 1 216 ? 1.515 -11.578 23.641 1 96.25 216 ASP B O 1
ATOM 4916 N N . GLU B 1 217 ? 0.452 -10.039 24.781 1 97.12 217 GLU B N 1
ATOM 4917 C CA . GLU B 1 217 ? -0.843 -10.648 24.516 1 97.12 217 GLU B CA 1
ATOM 4918 C C . GLU B 1 217 ? -1.581 -9.914 23.406 1 97.12 217 GLU B C 1
ATOM 4920 O O . GLU B 1 217 ? -1.643 -8.68 23.391 1 97.12 217 GLU B O 1
ATOM 4925 N N . ALA B 1 218 ? -2.188 -10.641 22.531 1 97.62 218 ALA B N 1
ATOM 4926 C CA . ALA B 1 218 ? -2.926 -10.055 21.422 1 97.62 218 ALA B CA 1
ATOM 4927 C C . ALA B 1 218 ? -4.199 -9.367 21.906 1 97.62 218 ALA B C 1
ATOM 4929 O O . ALA B 1 218 ? -4.832 -9.828 22.859 1 97.62 218 ALA B O 1
ATOM 4930 N N . THR B 1 219 ? -4.543 -8.266 21.266 1 98.62 219 THR B N 1
ATOM 4931 C CA . THR B 1 219 ? -5.809 -7.574 21.5 1 98.62 219 THR B CA 1
ATOM 4932 C C . THR B 1 219 ? -6.766 -7.793 20.328 1 98.62 219 THR B C 1
ATOM 4934 O O . THR B 1 219 ? -6.434 -7.48 19.172 1 98.62 219 THR B O 1
ATOM 4937 N N . TYR B 1 220 ? -7.941 -8.383 20.641 1 98.75 220 TYR B N 1
ATOM 4938 C CA . TYR B 1 220 ? -8.953 -8.57 19.609 1 98.75 220 TYR B CA 1
ATOM 4939 C C . TYR B 1 220 ? -9.992 -7.457 19.656 1 98.75 220 TYR B C 1
ATOM 4941 O O . TYR B 1 220 ? -10.438 -7.055 20.734 1 98.75 220 TYR B O 1
ATOM 4949 N N . ILE B 1 221 ? -10.328 -6.91 18.531 1 98.81 221 ILE B N 1
ATOM 4950 C CA . ILE B 1 221 ? -11.414 -5.949 18.438 1 98.81 221 ILE B CA 1
ATOM 4951 C C . ILE B 1 221 ? -12.312 -6.309 17.25 1 98.81 221 ILE B C 1
ATOM 4953 O O . ILE B 1 221 ? -11.875 -6.992 16.312 1 98.81 221 ILE B O 1
ATOM 4957 N N . THR B 1 222 ? -13.547 -5.906 17.281 1 98.88 222 THR B N 1
ATOM 4958 C CA . THR B 1 222 ? -14.484 -6.051 16.172 1 98.88 222 THR B CA 1
ATOM 4959 C C . THR B 1 222 ? -15.047 -4.691 15.758 1 98.88 222 THR B C 1
ATOM 4961 O O . THR B 1 222 ? -15.531 -3.93 16.609 1 98.88 222 THR B O 1
ATOM 4964 N N . LEU B 1 223 ? -14.938 -4.395 14.516 1 98.88 223 LEU B N 1
ATOM 4965 C CA . LEU B 1 223 ? -15.484 -3.158 13.969 1 98.88 223 LEU B CA 1
ATOM 4966 C C . LEU B 1 223 ? -16.688 -3.441 13.086 1 98.88 223 LEU B C 1
ATOM 4968 O O . LEU B 1 223 ? -16.703 -4.414 12.328 1 98.88 223 LEU B O 1
ATOM 4972 N N . THR B 1 224 ? -17.672 -2.635 13.227 1 98.88 224 THR B N 1
ATOM 4973 C CA . THR B 1 224 ? -18.828 -2.658 12.344 1 98.88 224 THR B CA 1
ATOM 4974 C C . THR B 1 224 ? -18.828 -1.445 11.414 1 98.88 224 THR B C 1
ATOM 4976 O O . THR B 1 224 ? -18.656 -0.312 11.867 1 98.88 224 THR B O 1
ATOM 4979 N N . PHE B 1 225 ? -18.984 -1.709 10.156 1 98.75 225 PHE B N 1
ATOM 4980 C CA . PHE B 1 225 ? -19.016 -0.652 9.148 1 98.75 225 PHE B CA 1
ATOM 4981 C C . PHE B 1 225 ? -20.406 -0.552 8.516 1 98.75 225 PHE B C 1
ATOM 4983 O O . PHE B 1 225 ? -21.094 -1.562 8.352 1 98.75 225 PHE B O 1
ATOM 4990 N N . GLU B 1 226 ? -20.812 0.64 8.211 1 98.56 226 GLU B N 1
ATOM 4991 C CA . GLU B 1 226 ? -21.938 0.958 7.328 1 98.56 226 GLU B CA 1
ATOM 4992 C C . GLU B 1 226 ? -21.5 1.899 6.207 1 98.56 226 GLU B C 1
ATOM 4994 O O . GLU B 1 226 ? -21.094 3.035 6.465 1 98.56 226 GLU B O 1
ATOM 4999 N N . LYS B 1 227 ? -21.578 1.425 5.016 1 98.12 227 LYS B N 1
ATOM 5000 C CA . LYS B 1 227 ? -21.203 2.199 3.832 1 98.12 227 LYS B CA 1
ATOM 5001 C C . LYS B 1 227 ? -19.828 2.812 3.99 1 98.12 227 LYS B C 1
ATOM 5003 O O . LYS B 1 227 ? -19.641 4.012 3.766 1 98.12 227 LYS B O 1
ATOM 5008 N N . GLY B 1 228 ? -18.969 2.023 4.473 1 98.38 228 GLY B N 1
ATOM 5009 C CA . GLY B 1 228 ? -17.562 2.402 4.551 1 98.38 228 GLY B CA 1
ATOM 5010 C C . GLY B 1 228 ? -17.25 3.248 5.766 1 98.38 228 GLY B C 1
ATOM 5011 O O . GLY B 1 228 ? -16.109 3.711 5.926 1 98.38 228 GLY B O 1
ATOM 5012 N N . ILE B 1 229 ? -18.172 3.488 6.645 1 98.62 229 ILE B N 1
ATOM 5013 C CA . ILE B 1 229 ? -17.984 4.27 7.859 1 98.62 229 ILE B CA 1
ATOM 5014 C C . ILE B 1 229 ? -18.062 3.354 9.078 1 98.62 229 ILE B C 1
ATOM 5016 O O . ILE B 1 229 ? -19.031 2.617 9.25 1 98.62 229 ILE B O 1
ATOM 5020 N N . ALA B 1 230 ? -17.031 3.328 9.93 1 98.69 230 ALA B N 1
ATOM 5021 C CA . ALA B 1 230 ? -17.062 2.553 11.164 1 98.69 230 ALA B CA 1
ATOM 5022 C C . ALA B 1 230 ? -18.078 3.137 12.148 1 98.69 230 ALA B C 1
ATOM 5024 O O . ALA B 1 230 ? -18.016 4.324 12.484 1 98.69 230 ALA B O 1
ATOM 5025 N N . VAL B 1 231 ? -18.969 2.301 12.688 1 98.62 231 VAL B N 1
ATOM 5026 C CA . VAL B 1 231 ? -20.062 2.852 13.477 1 98.62 231 VAL B CA 1
ATOM 5027 C C . VAL B 1 231 ? -20.109 2.182 14.852 1 98.62 231 VAL B C 1
ATOM 5029 O O . VAL B 1 231 ? -20.812 2.639 15.75 1 98.62 231 VAL B O 1
ATOM 5032 N N . ALA B 1 232 ? -19.375 1.047 14.992 1 98.75 232 ALA B N 1
ATOM 5033 C CA . ALA B 1 232 ? -19.375 0.355 16.281 1 98.75 232 ALA B CA 1
ATOM 5034 C C . ALA B 1 232 ? -18.031 -0.329 16.531 1 98.75 232 ALA B C 1
ATOM 5036 O O . ALA B 1 232 ? -17.359 -0.754 15.594 1 98.75 232 ALA B O 1
ATOM 5037 N N . LEU B 1 233 ? -17.625 -0.376 17.766 1 98.75 233 LEU B N 1
ATOM 5038 C CA . LEU B 1 233 ? -16.453 -1.091 18.25 1 98.75 233 LEU B CA 1
ATOM 5039 C C . LEU B 1 233 ? -16.844 -2.115 19.312 1 98.75 233 LEU B C 1
ATOM 5041 O O . LEU B 1 233 ? -17.453 -1.765 20.328 1 98.75 233 LEU B O 1
ATOM 5045 N N . ASN B 1 234 ? -16.531 -3.371 19.047 1 98.5 234 ASN B N 1
ATOM 5046 C CA . ASN B 1 234 ? -16.859 -4.469 19.953 1 98.5 234 ASN B CA 1
ATOM 5047 C C . ASN B 1 234 ? -18.344 -4.488 20.297 1 98.5 234 ASN B C 1
ATOM 5049 O O . ASN B 1 234 ? -18.703 -4.609 21.469 1 98.5 234 ASN B O 1
ATOM 5053 N N . GLY B 1 235 ? -19.125 -4.246 19.281 1 97.81 235 GLY B N 1
ATOM 5054 C CA . GLY B 1 235 ? -20.562 -4.348 19.422 1 97.81 235 GLY B CA 1
ATOM 5055 C C . GLY B 1 235 ? -21.203 -3.084 19.969 1 97.81 235 GLY B C 1
ATOM 5056 O O . GLY B 1 235 ? -22.422 -2.938 19.953 1 97.81 235 GLY B O 1
ATOM 5057 N N . LYS B 1 236 ? -20.422 -2.154 20.391 1 98.31 236 LYS B N 1
ATOM 5058 C CA . LYS B 1 236 ? -20.953 -0.916 20.953 1 98.31 236 LYS B CA 1
ATOM 5059 C C . LYS B 1 236 ? -20.969 0.2 19.922 1 98.31 236 LYS B C 1
ATOM 5061 O O . LYS B 1 236 ? -19.906 0.622 19.438 1 98.31 236 LYS B O 1
ATOM 5066 N N . LYS B 1 237 ? -22.125 0.708 19.625 1 97.94 237 LYS B N 1
ATOM 5067 C CA . LYS B 1 237 ? -22.25 1.851 18.719 1 97.94 237 LYS B CA 1
ATOM 5068 C C . LYS B 1 237 ? -21.703 3.123 19.359 1 97.94 237 LYS B C 1
ATOM 5070 O O . LYS B 1 237 ? -21.906 3.352 20.562 1 97.94 237 LYS B O 1
ATOM 5075 N N . MET B 1 238 ? -20.984 3.873 18.641 1 96.38 238 MET B N 1
ATOM 5076 C CA . MET B 1 238 ? -20.406 5.121 19.125 1 96.38 238 MET B CA 1
ATOM 5077 C C . MET B 1 238 ? -20.281 6.141 18 1 96.38 238 MET B C 1
ATOM 5079 O O . MET B 1 238 ? -20.359 5.785 16.812 1 96.38 238 MET B O 1
ATOM 5083 N N . ASN B 1 239 ? -20.297 7.418 18.438 1 96.88 239 ASN B N 1
ATOM 5084 C CA . ASN B 1 239 ? -20.047 8.422 17.406 1 96.88 239 ASN B CA 1
ATOM 5085 C C . ASN B 1 239 ? -18.625 8.32 16.859 1 96.88 239 ASN B C 1
ATOM 5087 O O . ASN B 1 239 ? -17.75 7.73 17.5 1 96.88 239 ASN B O 1
ATOM 5091 N N . SER B 1 240 ? -18.422 8.922 15.742 1 97.62 240 SER B N 1
ATOM 5092 C CA . SER B 1 240 ? -17.188 8.75 14.984 1 97.62 240 SER B CA 1
ATOM 5093 C C . SER B 1 240 ? -15.984 9.273 15.758 1 97.62 240 SER B C 1
ATOM 5095 O O . SER B 1 240 ? -14.906 8.68 15.711 1 97.62 240 SER B O 1
ATOM 5097 N N . VAL B 1 241 ? -16.094 10.383 16.531 1 98.19 241 VAL B N 1
ATOM 5098 C CA . VAL B 1 241 ? -14.992 10.961 17.297 1 98.19 241 VAL B CA 1
ATOM 5099 C C . VAL B 1 241 ? -14.617 10.023 18.453 1 98.19 241 VAL B C 1
ATOM 5101 O O . VAL B 1 241 ? -13.438 9.75 18.672 1 98.19 241 VAL B O 1
ATOM 5104 N N . GLU B 1 242 ? -15.641 9.539 19.156 1 98.06 242 GLU B N 1
ATOM 5105 C CA . GLU B 1 242 ? -15.414 8.609 20.25 1 98.06 242 GLU B CA 1
ATOM 5106 C C . GLU B 1 242 ? -14.758 7.32 19.766 1 98.06 242 GLU B C 1
ATOM 5108 O O . GLU B 1 242 ? -13.852 6.789 20.422 1 98.06 242 GLU B O 1
ATOM 5113 N N . LEU B 1 243 ? -15.289 6.844 18.672 1 98.56 243 LEU B N 1
ATOM 5114 C CA . LEU B 1 243 ? -14.742 5.621 18.078 1 98.56 243 LEU B CA 1
ATOM 5115 C C . LEU B 1 243 ? -13.266 5.789 17.734 1 98.56 243 LEU B C 1
ATOM 5117 O O . LEU B 1 243 ? -12.445 4.938 18.078 1 98.56 243 LEU B O 1
ATOM 5121 N N . LEU B 1 244 ? -12.945 6.867 17.109 1 98.44 244 LEU B N 1
ATOM 5122 C CA . LEU B 1 244 ? -11.562 7.133 16.719 1 98.44 244 LEU B CA 1
ATOM 5123 C C . LEU B 1 244 ? -10.68 7.281 17.953 1 98.44 244 LEU B C 1
ATOM 5125 O O . LEU B 1 244 ? -9.555 6.785 17.984 1 98.44 244 LEU B O 1
ATOM 5129 N N . ASP B 1 245 ? -11.156 7.945 19 1 98.12 245 ASP B N 1
ATOM 5130 C CA . ASP B 1 245 ? -10.406 8.102 20.234 1 98.12 245 ASP B CA 1
ATOM 5131 C C . ASP B 1 245 ? -10.094 6.746 20.859 1 98.12 245 ASP B C 1
ATOM 5133 O O . ASP B 1 245 ? -8.977 6.516 21.328 1 98.12 245 ASP B O 1
ATOM 5137 N N . GLU B 1 246 ? -11.086 5.879 20.875 1 98.56 246 GLU B N 1
ATOM 5138 C CA . GLU B 1 246 ? -10.891 4.543 21.438 1 98.56 246 GLU B CA 1
ATOM 5139 C C . GLU B 1 246 ? -9.883 3.746 20.609 1 98.56 246 GLU B C 1
ATOM 5141 O O . GLU B 1 246 ? -9.047 3.029 21.156 1 98.56 246 GLU B O 1
ATOM 5146 N N . LEU B 1 247 ? -10.023 3.863 19.344 1 98.81 247 LEU B N 1
ATOM 5147 C CA . LEU B 1 247 ? -9.094 3.152 18.469 1 98.81 247 LEU B CA 1
ATOM 5148 C C . LEU B 1 247 ? -7.672 3.689 18.641 1 98.81 247 LEU B C 1
ATOM 5150 O O . LEU B 1 247 ? -6.703 2.934 18.531 1 98.81 247 LEU B O 1
ATOM 5154 N N . ASN B 1 248 ? -7.535 5.012 18.828 1 98.62 248 ASN B N 1
ATOM 5155 C CA . ASN B 1 248 ? -6.215 5.578 19.094 1 98.62 248 ASN B CA 1
ATOM 5156 C C . ASN B 1 248 ? -5.594 4.988 20.359 1 98.62 248 ASN B C 1
ATOM 5158 O O . ASN B 1 248 ? -4.395 4.699 20.391 1 98.62 248 ASN B O 1
ATOM 5162 N N . LYS B 1 249 ? -6.426 4.824 21.344 1 98.44 249 LYS B N 1
ATOM 5163 C CA . LYS B 1 249 ? -5.945 4.246 22.594 1 98.44 249 LYS B CA 1
ATOM 5164 C C . LYS B 1 249 ? -5.48 2.809 22.391 1 98.44 249 LYS B C 1
ATOM 5166 O O . LYS B 1 249 ? -4.348 2.461 22.734 1 98.44 249 LYS B O 1
ATOM 5171 N N . VAL B 1 250 ? -6.336 2.031 21.781 1 98.62 250 VAL B N 1
ATOM 5172 C CA . VAL B 1 250 ? -6.043 0.612 21.594 1 98.62 250 VAL B CA 1
ATOM 5173 C C . VAL B 1 250 ? -4.879 0.445 20.625 1 98.62 250 VAL B C 1
ATOM 5175 O O . VAL B 1 250 ? -3.982 -0.372 20.859 1 98.62 250 VAL B O 1
ATOM 5178 N N . GLY B 1 251 ? -4.914 1.193 19.547 1 98.75 251 GLY B N 1
ATOM 5179 C CA . GLY B 1 251 ? -3.822 1.135 18.594 1 98.75 251 GLY B CA 1
ATOM 5180 C C . GLY B 1 251 ? -2.49 1.566 19.172 1 98.75 251 GLY B C 1
ATOM 5181 O O . GLY B 1 251 ? -1.465 0.926 18.938 1 98.75 251 GLY B O 1
ATOM 5182 N N . GLY B 1 252 ? -2.523 2.67 19.938 1 98.75 252 GLY B N 1
ATOM 5183 C CA . GLY B 1 252 ? -1.307 3.143 20.578 1 98.75 252 GLY B CA 1
ATOM 5184 C C . GLY B 1 252 ? -0.702 2.129 21.531 1 98.75 252 GLY B C 1
ATOM 5185 O O . GLY B 1 252 ? 0.516 1.938 21.547 1 98.75 252 GLY B O 1
ATOM 5186 N N . GLU B 1 253 ? -1.554 1.453 22.234 1 98.62 253 GLU B N 1
ATOM 5187 C CA . GLU B 1 253 ? -1.106 0.438 23.188 1 98.62 253 GLU B CA 1
ATOM 5188 C C . GLU B 1 253 ? -0.43 -0.727 22.469 1 98.62 253 GLU B C 1
ATOM 5190 O O . GLU B 1 253 ? 0.504 -1.332 23 1 98.62 253 GLU B O 1
ATOM 5195 N N . ASN B 1 254 ? -0.869 -1.007 21.281 1 98.75 254 ASN B N 1
ATOM 5196 C CA . ASN B 1 254 ? -0.346 -2.141 20.516 1 98.75 254 ASN B CA 1
ATOM 5197 C C . ASN B 1 254 ? 0.706 -1.7 19.5 1 98.75 254 ASN B C 1
ATOM 5199 O O . ASN B 1 254 ? 1.06 -2.461 18.609 1 98.75 254 ASN B O 1
ATOM 5203 N N . ALA B 1 255 ? 1.183 -0.457 19.562 1 98.69 255 ALA B N 1
ATOM 5204 C CA . ALA B 1 255 ? 2.256 0.08 18.734 1 98.69 255 ALA B CA 1
ATOM 5205 C C . ALA B 1 255 ? 1.867 0.063 17.266 1 98.69 255 ALA B C 1
ATOM 5207 O O . ALA B 1 255 ? 2.697 -0.23 16.391 1 98.69 255 ALA B O 1
ATOM 5208 N N . ILE B 1 256 ? 0.598 0.334 17 1 98.75 256 ILE B N 1
ATOM 5209 C CA . ILE B 1 256 ? 0.09 0.321 15.633 1 98.75 256 ILE B CA 1
ATOM 5210 C C . ILE B 1 256 ? 0.203 1.718 15.023 1 98.75 256 ILE B C 1
ATOM 5212 O O . ILE B 1 256 ? -0.11 2.713 15.68 1 98.75 256 ILE B O 1
ATOM 5216 N N . GLY B 1 257 ? 0.622 1.78 13.789 1 98.56 257 GLY B N 1
ATOM 5217 C CA . GLY B 1 257 ? 0.469 2.992 12.992 1 98.56 257 GLY B CA 1
ATOM 5218 C C . GLY B 1 257 ? 1.651 3.936 13.117 1 98.56 257 GLY B C 1
ATOM 5219 O O . GLY B 1 257 ? 1.496 5.152 12.992 1 98.56 257 GLY B O 1
ATOM 5220 N N . ILE B 1 258 ? 2.893 3.439 13.406 1 98.44 258 ILE B N 1
ATOM 5221 C CA . ILE B 1 258 ? 4.125 4.219 13.414 1 98.44 258 ILE B CA 1
ATOM 5222 C C . ILE B 1 258 ? 4.797 4.137 12.047 1 98.44 258 ILE B C 1
ATOM 5224 O O . ILE B 1 258 ? 5.102 3.045 11.562 1 98.44 258 ILE B O 1
ATOM 5228 N N . THR B 1 259 ? 4.961 5.262 11.422 1 97.38 259 THR B N 1
ATOM 5229 C CA . THR B 1 259 ? 5.512 5.289 10.078 1 97.38 259 THR B CA 1
ATOM 5230 C C . THR B 1 259 ? 6.676 6.27 9.984 1 97.38 259 THR B C 1
ATOM 5232 O O . THR B 1 259 ? 6.613 7.367 10.539 1 97.38 259 THR B O 1
ATOM 5235 N N . ASP B 1 260 ? 7.73 5.855 9.391 1 97.88 260 ASP B N 1
ATOM 5236 C CA . ASP B 1 260 ? 8.914 6.645 9.047 1 97.88 260 ASP B CA 1
ATOM 5237 C C . ASP B 1 260 ? 9.07 6.773 7.535 1 97.88 260 ASP B C 1
ATOM 5239 O O . ASP B 1 260 ? 9.102 5.77 6.82 1 97.88 260 ASP B O 1
ATOM 5243 N N . MET B 1 261 ? 9.133 8.031 7.031 1 97.5 261 MET B N 1
ATOM 5244 C CA . MET B 1 261 ? 9.258 8.156 5.582 1 97.5 261 MET B CA 1
ATOM 5245 C C . MET B 1 261 ? 9.953 9.453 5.199 1 97.5 261 MET B C 1
ATOM 5247 O O . MET B 1 261 ? 9.914 10.43 5.953 1 97.5 261 MET B O 1
ATOM 5251 N N . VAL B 1 262 ? 10.625 9.461 4.082 1 96.19 262 VAL B N 1
ATOM 5252 C CA . VAL B 1 262 ? 11.062 10.664 3.385 1 96.19 262 VAL B CA 1
ATOM 5253 C C . VAL B 1 262 ? 10.039 11.031 2.312 1 96.19 262 VAL B C 1
ATOM 5255 O O . VAL B 1 262 ? 9.906 10.336 1.305 1 96.19 262 VAL B O 1
ATOM 5258 N N . GLU B 1 263 ? 9.312 12.07 2.584 1 95.38 263 GLU B N 1
ATOM 5259 C CA . GLU B 1 263 ? 8.227 12.453 1.68 1 95.38 263 GLU B CA 1
ATOM 5260 C C . GLU B 1 263 ? 8.695 13.5 0.673 1 95.38 263 GLU B C 1
ATOM 5262 O O . GLU B 1 263 ? 9.641 14.242 0.936 1 95.38 263 GLU B O 1
ATOM 5267 N N . ASN B 1 264 ? 8.031 13.516 -0.454 1 94.44 264 ASN B N 1
ATOM 5268 C CA . ASN B 1 264 ? 8.164 14.586 -1.433 1 94.44 264 ASN B CA 1
ATOM 5269 C C . ASN B 1 264 ? 7.168 15.711 -1.169 1 94.44 264 ASN B C 1
ATOM 5271 O O . ASN B 1 264 ? 5.957 15.523 -1.312 1 94.44 264 ASN B O 1
ATOM 5275 N N . ARG B 1 265 ? 7.68 16.875 -0.811 1 92.81 265 ARG B N 1
ATOM 5276 C CA . ARG B 1 265 ? 6.793 18.016 -0.597 1 92.81 265 ARG B CA 1
ATOM 5277 C C . ARG B 1 265 ? 6.371 18.625 -1.924 1 92.81 265 ARG B C 1
ATOM 5279 O O . ARG B 1 265 ? 7.039 18.438 -2.943 1 92.81 265 ARG B O 1
ATOM 5286 N N . LEU B 1 266 ? 5.242 19.328 -1.894 1 91.62 266 LEU B N 1
ATOM 5287 C CA . LEU B 1 266 ? 4.723 20 -3.078 1 91.62 266 LEU B CA 1
ATOM 5288 C C . LEU B 1 266 ? 5.711 21.047 -3.582 1 91.62 266 LEU B C 1
ATOM 5290 O O . LEU B 1 266 ? 5.871 21.219 -4.793 1 91.62 266 LEU B O 1
ATOM 5294 N N . VAL B 1 267 ? 6.445 21.672 -2.666 1 82.75 267 VAL B N 1
ATOM 5295 C CA . VAL B 1 267 ? 7.281 22.812 -3.018 1 82.75 267 VAL B CA 1
ATOM 5296 C C . VAL B 1 267 ? 8.656 22.328 -3.482 1 82.75 267 VAL B C 1
ATOM 5298 O O . VAL B 1 267 ? 9.562 23.141 -3.703 1 82.75 267 VAL B O 1
ATOM 5301 N N . GLY B 1 268 ? 8.867 20.984 -3.598 1 81 268 GLY B N 1
ATOM 5302 C CA . GLY B 1 268 ? 10.008 20.469 -4.328 1 81 268 GLY B CA 1
ATOM 5303 C C . GLY B 1 268 ? 11.07 19.859 -3.424 1 81 268 GLY B C 1
ATOM 5304 O O . GLY B 1 268 ? 11.992 19.203 -3.9 1 81 268 GLY B O 1
ATOM 5305 N N . MET B 1 269 ? 10.945 20.078 -2.164 1 85.94 269 MET B N 1
ATOM 5306 C CA . MET B 1 269 ? 11.945 19.516 -1.266 1 85.94 269 MET B CA 1
ATOM 5307 C C . MET B 1 269 ? 11.43 18.25 -0.6 1 85.94 269 MET B C 1
ATOM 5309 O O . MET B 1 269 ? 10.219 18.047 -0.5 1 85.94 269 MET B O 1
ATOM 5313 N N . LYS B 1 270 ? 12.414 17.406 -0.263 1 91 270 LYS B N 1
ATOM 5314 C CA . LYS B 1 270 ? 12.094 16.219 0.524 1 91 270 LYS B CA 1
ATOM 5315 C C . LYS B 1 270 ? 12.211 16.5 2.02 1 91 270 LYS B C 1
ATOM 5317 O O . LYS B 1 270 ? 13 17.359 2.434 1 91 270 LYS B O 1
ATOM 5322 N N . SER B 1 271 ? 11.398 15.883 2.752 1 92.25 271 SER B N 1
ATOM 5323 C CA . SER B 1 271 ? 11.438 15.977 4.207 1 92.25 271 SER B CA 1
ATOM 5324 C C . SER B 1 271 ? 11.195 14.617 4.855 1 92.25 271 SER B C 1
ATOM 5326 O O . SER B 1 271 ? 10.438 13.805 4.328 1 92.25 271 SER B O 1
ATOM 5328 N N . ARG B 1 272 ? 11.922 14.391 5.895 1 94.75 272 ARG B N 1
ATOM 5329 C CA . ARG B 1 2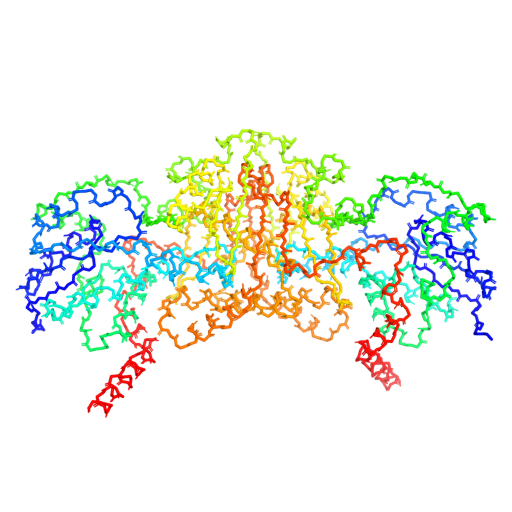72 ? 11.719 13.148 6.633 1 94.75 272 ARG B CA 1
ATOM 5330 C C . ARG B 1 272 ? 10.883 13.391 7.887 1 94.75 272 ARG B C 1
ATOM 5332 O O . ARG B 1 272 ? 11.078 14.383 8.586 1 94.75 272 ARG B O 1
ATOM 5339 N N . GLY B 1 273 ? 9.898 12.547 8.102 1 95.44 273 GLY B N 1
ATOM 5340 C CA . GLY B 1 273 ? 9.062 12.625 9.289 1 95.44 273 GLY B CA 1
ATOM 5341 C C . GLY B 1 273 ? 8.664 11.258 9.82 1 95.44 273 GLY B C 1
ATOM 5342 O O . GLY B 1 273 ? 8.648 10.273 9.078 1 95.44 273 GLY B O 1
ATOM 5343 N N . VAL B 1 274 ? 8.5 11.164 11.141 1 97.69 274 VAL B N 1
ATOM 5344 C CA . VAL B 1 274 ? 7.891 10.023 11.805 1 97.69 274 VAL B CA 1
ATOM 5345 C C . VAL B 1 274 ? 6.449 10.359 12.188 1 97.69 274 VAL B C 1
ATOM 5347 O O . VAL B 1 274 ? 6.191 11.398 12.805 1 97.69 274 VAL B O 1
ATOM 5350 N N . TYR B 1 275 ? 5.539 9.531 11.82 1 98.12 275 TYR B N 1
ATOM 5351 C CA . TYR B 1 275 ? 4.117 9.781 12.031 1 98.12 275 TYR B CA 1
ATOM 5352 C C . TYR B 1 275 ? 3.498 8.688 12.898 1 98.12 275 TYR B C 1
ATOM 5354 O O . TYR B 1 275 ? 3.811 7.504 12.734 1 98.12 275 TYR B O 1
ATOM 5362 N N . GLU B 1 276 ? 2.736 9.086 13.859 1 98.5 276 GLU B N 1
ATOM 5363 C CA . GLU B 1 276 ? 1.91 8.18 14.648 1 98.5 276 GLU B CA 1
ATOM 5364 C C . GLU B 1 276 ? 0.436 8.305 14.281 1 98.5 276 GLU B C 1
ATOM 5366 O O . GLU B 1 276 ? -0.159 9.375 14.43 1 98.5 276 GLU B O 1
ATOM 5371 N N . THR B 1 277 ? -0.152 7.285 13.734 1 98.75 277 THR B N 1
ATOM 5372 C CA . THR B 1 277 ? -1.566 7.25 13.375 1 98.75 277 THR B CA 1
ATOM 5373 C C . THR B 1 277 ? -2.201 5.93 13.797 1 98.75 277 THR B C 1
ATOM 5375 O O . THR B 1 277 ? -2.639 5.148 12.953 1 98.75 277 THR B O 1
ATOM 5378 N N . PRO B 1 278 ? -2.367 5.742 15.094 1 98.75 278 PRO B N 1
ATOM 5379 C CA . PRO B 1 278 ? -2.789 4.426 15.57 1 98.75 278 PRO B CA 1
ATOM 5380 C C . PRO B 1 278 ? -4.203 4.062 15.125 1 98.75 278 PRO B C 1
ATOM 5382 O O . PRO B 1 278 ? -4.395 3.098 14.383 1 98.75 278 PRO B O 1
ATOM 5385 N N . GLY B 1 279 ? -5.195 4.922 15.516 1 98.81 279 GLY B N 1
ATOM 5386 C CA . GLY B 1 279 ? -6.57 4.625 15.148 1 98.81 279 GLY B CA 1
ATOM 5387 C C . GLY B 1 279 ? -6.797 4.594 13.648 1 98.81 279 GLY B C 1
ATOM 5388 O O . GLY B 1 279 ? -7.496 3.713 13.141 1 98.81 279 GLY B O 1
ATOM 5389 N N . GLY B 1 280 ? -6.195 5.535 12.93 1 98.75 280 GLY B N 1
ATOM 5390 C CA . GLY B 1 280 ? -6.348 5.625 11.484 1 98.75 280 GLY B CA 1
ATOM 5391 C C . GLY B 1 280 ? -5.809 4.406 10.758 1 98.75 280 GLY B C 1
ATOM 5392 O O . GLY B 1 280 ? -6.414 3.939 9.789 1 98.75 280 GLY B O 1
ATOM 5393 N N . THR B 1 281 ? -4.668 3.863 11.219 1 98.88 281 THR B N 1
ATOM 5394 C CA . THR B 1 281 ? -4.07 2.684 10.602 1 98.88 281 THR B CA 1
ATOM 5395 C C . THR B 1 281 ? -4.992 1.476 10.742 1 98.88 281 THR B C 1
ATOM 5397 O O . THR B 1 281 ? -5.145 0.693 9.805 1 98.88 281 THR B O 1
ATOM 5400 N N . ILE B 1 282 ? -5.605 1.354 11.875 1 98.88 282 ILE B N 1
ATOM 5401 C CA . ILE B 1 282 ? -6.559 0.272 12.102 1 98.88 282 ILE B CA 1
ATOM 5402 C C . ILE B 1 282 ? -7.75 0.429 11.164 1 98.88 282 ILE B C 1
ATOM 5404 O O . ILE B 1 282 ? -8.172 -0.534 10.516 1 98.88 282 ILE B O 1
ATOM 5408 N N . LEU B 1 283 ? -8.25 1.643 11.055 1 98.88 283 LEU B N 1
ATOM 5409 C CA . LEU B 1 283 ? -9.43 1.902 10.234 1 98.88 283 LEU B CA 1
ATOM 5410 C C . LEU B 1 283 ? -9.133 1.641 8.758 1 98.88 283 LEU B C 1
ATOM 5412 O O . LEU B 1 283 ? -9.953 1.05 8.055 1 98.88 283 LEU B O 1
ATOM 5416 N N . TYR B 1 284 ? -7.965 2.09 8.305 1 98.81 284 TYR B N 1
ATOM 5417 C CA . TYR B 1 284 ? -7.59 1.835 6.918 1 98.81 284 TYR B CA 1
ATOM 5418 C C . TYR B 1 284 ? -7.516 0.338 6.637 1 98.81 284 TYR B C 1
ATOM 5420 O O . TYR B 1 284 ? -8.023 -0.136 5.617 1 98.81 284 TYR B O 1
ATOM 5428 N N . SER B 1 285 ? -6.855 -0.392 7.535 1 98.69 285 SER B N 1
ATOM 5429 C CA . SER B 1 285 ? -6.695 -1.83 7.352 1 98.69 285 SER B CA 1
ATOM 5430 C C . SER B 1 285 ? -8.047 -2.537 7.328 1 98.69 285 SER B C 1
ATOM 5432 O O . SER B 1 285 ? -8.312 -3.355 6.445 1 98.69 285 SER B O 1
ATOM 5434 N N . ALA B 1 286 ? -8.898 -2.227 8.258 1 98.75 286 ALA B N 1
ATOM 5435 C CA . ALA B 1 286 ? -10.219 -2.842 8.375 1 98.75 286 ALA B CA 1
ATOM 5436 C C . ALA B 1 286 ? -11.078 -2.529 7.148 1 98.75 286 ALA B C 1
ATOM 5438 O O . ALA B 1 286 ? -11.719 -3.42 6.59 1 98.75 286 ALA B O 1
ATOM 5439 N N . HIS B 1 287 ? -11.07 -1.268 6.809 1 98.81 287 HIS B N 1
ATOM 5440 C CA . HIS B 1 287 ? -11.859 -0.819 5.664 1 98.81 287 HIS B CA 1
ATOM 5441 C C . HIS B 1 287 ? -11.414 -1.521 4.383 1 98.81 287 HIS B C 1
ATOM 5443 O O . HIS B 1 287 ? -12.25 -2.01 3.619 1 98.81 287 HIS B O 1
ATOM 5449 N N . LYS B 1 288 ? -10.141 -1.566 4.184 1 98.38 288 LYS B N 1
ATOM 5450 C CA . LYS B 1 288 ? -9.586 -2.205 2.99 1 98.38 288 LYS B CA 1
ATOM 5451 C C . LYS B 1 288 ? -9.953 -3.688 2.941 1 98.38 288 LYS B C 1
ATOM 5453 O O . LYS B 1 288 ? -10.328 -4.207 1.888 1 98.38 288 LYS B O 1
ATOM 5458 N N . ASP B 1 289 ? -9.805 -4.367 4.059 1 98.19 289 ASP B N 1
ATOM 5459 C CA . ASP B 1 289 ? -10.148 -5.785 4.121 1 98.19 289 ASP B CA 1
ATOM 5460 C C . ASP B 1 289 ? -11.617 -6.016 3.787 1 98.19 289 ASP B C 1
ATOM 5462 O O . ASP B 1 289 ? -11.953 -6.93 3.035 1 98.19 289 ASP B O 1
ATOM 5466 N N . LEU B 1 290 ? -12.477 -5.203 4.32 1 98 290 LEU B N 1
ATOM 5467 C CA . LEU B 1 290 ? -13.898 -5.367 4.062 1 98 290 LEU B CA 1
ATOM 5468 C C . LEU B 1 290 ? -14.219 -5.141 2.588 1 98 290 LEU B C 1
ATOM 5470 O O . LEU B 1 290 ? -15.078 -5.82 2.023 1 98 290 LEU B O 1
ATOM 5474 N N . GLU B 1 291 ? -13.547 -4.223 1.96 1 98.19 291 GLU B N 1
ATOM 5475 C CA . GLU B 1 291 ? -13.742 -3.965 0.537 1 98.19 291 GLU B CA 1
ATOM 5476 C C . GLU B 1 291 ? -13.398 -5.195 -0.298 1 98.19 291 GLU B C 1
ATOM 5478 O O . GLU B 1 291 ? -13.969 -5.402 -1.37 1 98.19 291 GLU B O 1
ATOM 5483 N N . GLU B 1 292 ? -12.484 -6 0.194 1 97.19 292 GLU B N 1
ATOM 5484 C CA . GLU B 1 292 ? -12.062 -7.176 -0.558 1 97.19 292 GLU B CA 1
ATOM 5485 C C . GLU B 1 292 ? -13.234 -8.094 -0.862 1 97.19 292 GLU B C 1
ATOM 5487 O O . GLU B 1 292 ? -13.273 -8.734 -1.916 1 97.19 292 GLU B O 1
ATOM 5492 N N . ILE B 1 293 ? -14.242 -8.156 0.069 1 95.44 293 ILE B N 1
ATOM 5493 C CA . ILE B 1 293 ? -15.352 -9.078 -0.154 1 95.44 293 ILE B CA 1
ATOM 5494 C C . ILE B 1 293 ? -16.562 -8.312 -0.68 1 95.44 293 ILE B C 1
ATOM 5496 O O . ILE B 1 293 ? -17.531 -8.914 -1.164 1 95.44 293 ILE B O 1
ATOM 5500 N N . CYS B 1 294 ? -16.5 -6.914 -0.674 1 96.69 294 CYS B N 1
ATOM 5501 C CA . CYS B 1 294 ? -17.703 -6.16 -0.984 1 96.69 294 CYS B CA 1
ATOM 5502 C C . CYS B 1 294 ? -17.625 -5.543 -2.375 1 96.69 294 CYS B C 1
ATOM 5504 O O . CYS B 1 294 ? -18.641 -5.164 -2.955 1 96.69 294 CYS B O 1
ATOM 5506 N N . LEU B 1 295 ? -16.391 -5.344 -2.906 1 96 295 LEU B N 1
ATOM 5507 C CA . LEU B 1 295 ? -16.234 -4.68 -4.195 1 96 295 LEU B CA 1
ATOM 5508 C C . LEU B 1 295 ? -15.852 -5.684 -5.277 1 96 295 LEU B C 1
ATOM 5510 O O . LEU B 1 295 ? -15.07 -6.602 -5.027 1 96 295 LEU B O 1
ATOM 5514 N N . ASP B 1 296 ? -16.359 -5.469 -6.496 1 93.81 296 ASP B N 1
ATOM 5515 C CA . ASP B 1 296 ? -15.953 -6.281 -7.637 1 93.81 296 ASP B CA 1
ATOM 5516 C C . ASP B 1 296 ? -14.57 -5.875 -8.133 1 93.81 296 ASP B C 1
ATOM 5518 O O . ASP B 1 296 ? -14.047 -4.824 -7.75 1 93.81 296 ASP B O 1
ATOM 5522 N N . LYS B 1 297 ? -13.992 -6.688 -8.961 1 94 297 LYS B N 1
ATOM 5523 C CA . LYS B 1 297 ? -12.602 -6.566 -9.391 1 94 297 LYS B CA 1
ATOM 5524 C C . LYS B 1 297 ? -12.344 -5.215 -10.055 1 94 297 LYS B C 1
ATOM 5526 O O . LYS B 1 297 ? -11.477 -4.457 -9.617 1 94 297 LYS B O 1
ATOM 5531 N N . GLU B 1 298 ? -13.094 -4.867 -11.07 1 93.44 298 GLU B N 1
ATOM 5532 C CA . GLU B 1 298 ? -12.828 -3.662 -11.859 1 93.44 298 GLU B CA 1
ATOM 5533 C C . GLU B 1 298 ? -13 -2.404 -11.008 1 93.44 298 GLU B C 1
ATOM 5535 O O . GLU B 1 298 ? -12.203 -1.471 -11.109 1 93.44 298 GLU B O 1
ATOM 5540 N N . THR B 1 299 ? -14.086 -2.424 -10.188 1 94.69 299 THR B N 1
ATOM 5541 C CA . THR B 1 299 ? -14.312 -1.288 -9.297 1 94.69 299 THR B CA 1
ATOM 5542 C C . THR B 1 299 ? -13.156 -1.14 -8.312 1 94.69 299 THR B C 1
ATOM 5544 O O . THR B 1 299 ? -12.617 -0.044 -8.141 1 94.69 299 THR B O 1
ATOM 5547 N N . SER B 1 300 ? -12.773 -2.254 -7.676 1 96.81 300 SER B N 1
ATOM 5548 C CA . SER B 1 300 ? -11.688 -2.232 -6.699 1 96.81 300 SER B CA 1
ATOM 5549 C C . SER B 1 300 ? -10.383 -1.747 -7.328 1 96.81 300 SER B C 1
ATOM 5551 O O . SER B 1 300 ? -9.695 -0.902 -6.758 1 96.81 300 SER B O 1
ATOM 5553 N N . HIS B 1 301 ? -10.055 -2.271 -8.531 1 97 301 HIS B N 1
ATOM 5554 C CA . HIS B 1 301 ? -8.812 -1.919 -9.203 1 97 301 HIS B CA 1
ATOM 5555 C C . HIS B 1 301 ? -8.805 -0.451 -9.617 1 97 301 HIS B C 1
ATOM 5557 O O . HIS B 1 301 ? -7.793 0.236 -9.469 1 97 301 HIS B O 1
ATOM 5563 N N . TYR B 1 302 ? -9.906 -0.019 -10.172 1 96.81 302 TYR B N 1
ATOM 5564 C CA . TYR B 1 302 ? -9.969 1.382 -10.578 1 96.81 302 TYR B CA 1
ATOM 5565 C C . TYR B 1 302 ? -9.891 2.303 -9.359 1 96.81 302 TYR B C 1
ATOM 5567 O O . TYR B 1 302 ? -9.266 3.365 -9.422 1 96.81 302 TYR B O 1
ATOM 5575 N N . LYS B 1 303 ? -10.516 1.917 -8.273 1 97.94 303 LYS B N 1
ATOM 5576 C CA . LYS B 1 303 ? -10.477 2.699 -7.043 1 97.94 303 LYS B CA 1
ATOM 5577 C C . LYS B 1 303 ? -9.047 2.848 -6.531 1 97.94 303 LYS B C 1
ATOM 5579 O O . LYS B 1 303 ? -8.695 3.869 -5.938 1 97.94 303 LYS B O 1
ATOM 5584 N N . GLU B 1 304 ? -8.195 1.864 -6.754 1 97.44 304 GLU B N 1
ATOM 5585 C CA . GLU B 1 304 ? -6.793 1.975 -6.352 1 97.44 304 GLU B CA 1
ATOM 5586 C C . GLU B 1 304 ? -6.113 3.152 -7.043 1 97.44 304 GLU B C 1
ATOM 5588 O O . GLU B 1 304 ? -5.32 3.869 -6.426 1 97.44 304 GLU B O 1
ATOM 5593 N N . GLN B 1 305 ? -6.398 3.305 -8.297 1 97 305 GLN B N 1
ATOM 5594 C CA . GLN B 1 305 ? -5.844 4.43 -9.039 1 97 305 GLN B CA 1
ATOM 5595 C C . GLN B 1 305 ? -6.402 5.758 -8.531 1 97 305 GLN B C 1
ATOM 5597 O O . GLN B 1 305 ? -5.66 6.734 -8.391 1 97 305 GLN B O 1
ATOM 5602 N N . ILE B 1 306 ? -7.719 5.754 -8.258 1 97.62 306 ILE B N 1
ATOM 5603 C CA . ILE B 1 306 ? -8.398 6.941 -7.754 1 97.62 306 ILE B CA 1
ATOM 5604 C C . ILE B 1 306 ? -7.809 7.336 -6.402 1 97.62 306 ILE B C 1
ATOM 5606 O O . ILE B 1 306 ? -7.648 8.523 -6.113 1 97.62 306 ILE B O 1
ATOM 5610 N N . ALA B 1 307 ? -7.473 6.332 -5.629 1 98.56 307 ALA B N 1
ATOM 5611 C CA . ALA B 1 307 ? -6.91 6.578 -4.301 1 98.56 307 ALA B CA 1
ATOM 5612 C C . ALA B 1 307 ? -5.602 7.352 -4.395 1 98.56 307 ALA B C 1
ATOM 5614 O O . ALA B 1 307 ? -5.34 8.242 -3.586 1 98.56 307 ALA B O 1
ATOM 5615 N N . LEU B 1 308 ? -4.738 7.023 -5.348 1 98.31 308 LEU B N 1
ATOM 5616 C CA . LEU B 1 308 ? -3.473 7.723 -5.547 1 98.31 308 LEU B CA 1
ATOM 5617 C C . LEU B 1 308 ? -3.707 9.195 -5.859 1 98.31 308 LEU B C 1
ATOM 5619 O O . LEU B 1 308 ? -3.074 10.07 -5.266 1 98.31 308 LEU B O 1
ATOM 5623 N N . LYS B 1 309 ? -4.609 9.414 -6.781 1 98 309 LYS B N 1
ATOM 5624 C CA . LYS B 1 309 ? -4.91 10.789 -7.172 1 98 309 LYS B CA 1
ATOM 5625 C C . LYS B 1 309 ? -5.551 11.555 -6.02 1 98 309 LYS B C 1
ATOM 5627 O O . LYS B 1 309 ? -5.234 12.727 -5.801 1 98 309 LYS B O 1
ATOM 5632 N N . PHE B 1 310 ? -6.492 10.898 -5.316 1 98.69 310 PHE B N 1
ATOM 5633 C CA . PHE B 1 310 ? -7.129 11.523 -4.168 1 98.69 310 PHE B CA 1
ATOM 5634 C C . PHE B 1 310 ? -6.094 11.93 -3.127 1 98.69 310 PHE B C 1
ATOM 5636 O O . PHE B 1 310 ? -6.141 13.047 -2.602 1 98.69 310 PHE B O 1
ATOM 5643 N N . ALA B 1 311 ? -5.152 11.055 -2.857 1 98.69 311 ALA B N 1
ATOM 5644 C CA . ALA B 1 311 ? -4.09 11.344 -1.895 1 98.69 311 ALA B CA 1
ATOM 5645 C C . ALA B 1 311 ? -3.266 12.547 -2.33 1 98.69 311 ALA B C 1
ATOM 5647 O O . ALA B 1 311 ? -2.924 13.406 -1.51 1 98.69 311 ALA B O 1
ATOM 5648 N N . ASP B 1 312 ? -3.002 12.672 -3.588 1 97.94 312 ASP B N 1
ATOM 5649 C CA . ASP B 1 312 ? -2.23 13.781 -4.133 1 97.94 312 ASP B CA 1
ATOM 5650 C C . ASP B 1 312 ? -2.959 15.109 -3.922 1 97.94 312 ASP B C 1
ATOM 5652 O O . ASP B 1 312 ? -2.346 16.109 -3.523 1 97.94 312 ASP B O 1
ATOM 5656 N N . LEU B 1 313 ? -4.223 15.117 -4.223 1 98.12 313 LEU B N 1
ATOM 5657 C CA . LEU B 1 313 ? -5.016 16.328 -4.09 1 98.12 313 LEU B CA 1
ATOM 5658 C C . LEU B 1 313 ? -5.047 16.797 -2.639 1 98.12 313 LEU B C 1
ATOM 5660 O O . LEU B 1 313 ? -4.859 17.984 -2.361 1 98.12 313 LEU B O 1
ATOM 5664 N N . VAL B 1 314 ? -5.246 15.82 -1.744 1 98.44 314 VAL B N 1
ATOM 5665 C CA . VAL B 1 314 ? -5.312 16.141 -0.324 1 98.44 314 VAL B CA 1
ATOM 5666 C C . VAL B 1 314 ? -3.953 16.656 0.153 1 98.44 314 VAL B C 1
ATOM 5668 O O . VAL B 1 314 ? -3.867 17.688 0.811 1 98.44 314 VAL B O 1
ATOM 5671 N N . TYR B 1 315 ? -2.91 15.945 -0.23 1 98.19 315 TYR B N 1
ATOM 5672 C CA . TYR B 1 315 ? -1.558 16.312 0.18 1 98.19 315 TYR B CA 1
ATOM 5673 C C . TYR B 1 315 ? -1.195 17.703 -0.311 1 98.19 315 TYR B C 1
ATOM 5675 O O . TYR B 1 315 ? -0.545 18.469 0.403 1 98.19 315 TYR B O 1
ATOM 5683 N N . ASN B 1 316 ? -1.675 18.094 -1.465 1 96.69 316 ASN B N 1
ATOM 5684 C CA . ASN B 1 316 ? -1.284 19.344 -2.135 1 96.69 316 ASN B CA 1
ATOM 5685 C C . ASN B 1 316 ? -2.184 20.5 -1.73 1 96.69 316 ASN B C 1
ATOM 5687 O O . ASN B 1 316 ? -2.064 21.594 -2.275 1 96.69 316 ASN B O 1
ATOM 5691 N N . GLY B 1 317 ? -3.096 20.312 -0.831 1 96.88 317 GLY B N 1
ATOM 5692 C CA . GLY B 1 317 ? -3.947 21.391 -0.342 1 96.88 317 GLY B CA 1
ATOM 5693 C C . GLY B 1 317 ? -5.133 21.672 -1.247 1 96.88 317 GLY B C 1
ATOM 5694 O O . GLY B 1 317 ? -5.758 22.719 -1.151 1 96.88 317 GLY B O 1
ATOM 5695 N N . GLN B 1 318 ? -5.496 20.703 -2.102 1 97.19 318 GLN B N 1
ATOM 5696 C CA . GLN B 1 318 ? -6.535 20.906 -3.104 1 97.19 318 GLN B CA 1
ATOM 5697 C C . GLN B 1 318 ? -7.855 20.281 -2.664 1 97.19 318 GLN B C 1
ATOM 5699 O O . GLN B 1 318 ? -8.562 19.672 -3.475 1 97.19 318 GLN B O 1
ATOM 5704 N N . TRP B 1 319 ? -8.172 20.391 -1.426 1 97.75 319 TRP B N 1
ATOM 5705 C CA . TRP B 1 319 ? -9.375 19.797 -0.869 1 97.75 319 TRP B CA 1
ATOM 5706 C C . TRP B 1 319 ? -10.625 20.391 -1.513 1 97.75 319 TRP B C 1
ATOM 5708 O O . TRP B 1 319 ? -11.617 19.688 -1.728 1 97.75 319 TRP B O 1
ATOM 5718 N N . PHE B 1 320 ? -10.562 21.688 -1.779 1 96.44 320 PHE B N 1
ATOM 5719 C CA . PHE B 1 320 ? -11.766 22.391 -2.221 1 96.44 320 PHE B CA 1
ATOM 5720 C C . PHE B 1 320 ? -11.797 22.516 -3.738 1 96.44 320 PHE B C 1
ATOM 5722 O O . PHE B 1 320 ? -12.352 23.469 -4.277 1 96.44 320 PHE B O 1
ATOM 5729 N N . THR B 1 321 ? -11.297 21.594 -4.477 1 95.69 321 THR B N 1
ATOM 5730 C CA . THR B 1 321 ? -11.281 21.594 -5.934 1 95.69 321 THR B CA 1
ATOM 5731 C C . THR B 1 321 ? -12.383 20.703 -6.492 1 95.69 321 THR B C 1
ATOM 5733 O O . THR B 1 321 ? -12.789 19.734 -5.844 1 95.69 321 THR B O 1
ATOM 5736 N N . PRO B 1 322 ? -12.859 21 -7.719 1 94.56 322 PRO B N 1
ATOM 5737 C CA . PRO B 1 322 ? -13.914 20.203 -8.328 1 94.56 322 PRO B CA 1
ATOM 5738 C C . PRO B 1 322 ? -13.5 18.734 -8.531 1 94.56 322 PRO B C 1
ATOM 5740 O O . PRO B 1 322 ? -14.328 17.828 -8.398 1 94.56 322 PRO B O 1
ATOM 5743 N N . LEU B 1 323 ? -12.281 18.547 -8.82 1 96 323 LEU B N 1
ATOM 5744 C CA . LEU B 1 323 ? -11.828 17.172 -9.031 1 96 323 LEU B CA 1
ATOM 5745 C C . LEU B 1 323 ? -11.938 16.375 -7.746 1 96 323 LEU B C 1
ATOM 5747 O O . LEU B 1 323 ? -12.438 15.242 -7.754 1 96 323 LEU B O 1
ATOM 5751 N N . ARG B 1 324 ? -11.438 16.891 -6.645 1 97.25 324 ARG B N 1
ATOM 5752 C CA . ARG B 1 324 ? -11.555 16.203 -5.367 1 97.25 324 ARG B CA 1
ATOM 5753 C C . ARG B 1 324 ? -13.008 15.898 -5.035 1 97.25 324 ARG B C 1
ATOM 5755 O O . ARG B 1 324 ? -13.336 14.797 -4.598 1 97.25 324 ARG B O 1
ATOM 5762 N N . GLU B 1 325 ? -13.852 16.859 -5.266 1 96.75 325 GLU B N 1
ATOM 5763 C CA . GLU B 1 325 ? -15.281 16.672 -5.035 1 96.75 325 GLU B CA 1
ATOM 5764 C C . GLU B 1 325 ? -15.852 15.57 -5.922 1 96.75 325 GLU B C 1
ATOM 5766 O O . GLU B 1 325 ? -16.625 14.734 -5.457 1 96.75 325 GLU B O 1
ATOM 5771 N N . ALA B 1 326 ? -15.469 15.602 -7.223 1 97.5 326 ALA B N 1
ATOM 5772 C CA . ALA B 1 326 ? -15.93 14.578 -8.164 1 97.5 326 ALA B CA 1
ATOM 5773 C C . ALA B 1 326 ? -15.438 13.195 -7.758 1 97.5 326 ALA B C 1
ATOM 5775 O O . ALA B 1 326 ? -16.188 12.219 -7.832 1 97.5 326 ALA B O 1
ATOM 5776 N N . LEU B 1 327 ? -14.195 13.117 -7.305 1 98.5 327 LEU B N 1
ATOM 5777 C CA . LEU B 1 327 ? -13.641 11.844 -6.855 1 98.5 327 LEU B CA 1
ATOM 5778 C C . LEU B 1 327 ? -14.375 11.344 -5.613 1 98.5 327 LEU B C 1
ATOM 5780 O O . LEU B 1 327 ? -14.562 10.141 -5.441 1 98.5 327 LEU B O 1
ATOM 5784 N N . THR B 1 328 ? -14.773 12.242 -4.758 1 98.19 328 THR B N 1
ATOM 5785 C CA . THR B 1 328 ? -15.547 11.859 -3.58 1 98.19 328 THR B CA 1
ATOM 5786 C C . THR B 1 328 ? -16.859 11.203 -3.984 1 98.19 328 THR B C 1
ATOM 5788 O O . THR B 1 328 ? -17.281 10.219 -3.383 1 98.19 328 THR B O 1
ATOM 5791 N N . GLU B 1 329 ? -17.5 11.758 -4.984 1 97.69 329 GLU B N 1
ATOM 5792 C CA . GLU B 1 329 ? -18.766 11.18 -5.453 1 97.69 329 GLU B CA 1
ATOM 5793 C C . GLU B 1 329 ? -18.547 9.789 -6.031 1 97.69 329 GLU B C 1
ATOM 5795 O O . GLU B 1 329 ? -19.359 8.891 -5.82 1 97.69 329 GLU B O 1
ATOM 5800 N N . PHE B 1 330 ? -17.484 9.602 -6.773 1 98.38 330 PHE B N 1
ATOM 5801 C CA . PHE B 1 330 ? -17.109 8.273 -7.238 1 98.38 330 PHE B CA 1
ATOM 5802 C C . PHE B 1 330 ? -16.938 7.316 -6.066 1 98.38 330 PHE B C 1
ATOM 5804 O O . PHE B 1 330 ? -17.5 6.219 -6.066 1 98.38 330 PHE B O 1
ATOM 5811 N N . VAL B 1 331 ? -16.172 7.75 -5.074 1 98.5 331 VAL B N 1
ATOM 5812 C CA . VAL B 1 331 ? -15.867 6.926 -3.912 1 98.5 331 VAL B CA 1
ATOM 5813 C C . VAL B 1 331 ? -17.156 6.586 -3.16 1 98.5 331 VAL B C 1
ATOM 5815 O O . VAL B 1 331 ? -17.375 5.43 -2.785 1 98.5 331 VAL B O 1
ATOM 5818 N N . ASN B 1 332 ? -17.984 7.613 -2.979 1 98.25 332 ASN B N 1
ATOM 5819 C CA . ASN B 1 332 ? -19.25 7.375 -2.297 1 98.25 332 ASN B CA 1
ATOM 5820 C C . ASN B 1 332 ? -20.047 6.246 -2.957 1 98.25 332 ASN B C 1
ATOM 5822 O O . ASN B 1 332 ? -20.625 5.406 -2.27 1 98.25 332 ASN B O 1
ATOM 5826 N N . LYS B 1 333 ? -20.078 6.27 -4.238 1 97.44 333 LYS B N 1
ATOM 5827 C CA . LYS B 1 333 ? -20.797 5.23 -4.977 1 97.44 333 LYS B CA 1
ATOM 5828 C C . LYS B 1 333 ? -20.203 3.852 -4.691 1 97.44 333 LYS B C 1
ATOM 5830 O O . LYS B 1 333 ? -20.938 2.873 -4.559 1 97.44 333 LYS B O 1
ATOM 5835 N N . THR B 1 334 ? -18.906 3.713 -4.578 1 98.06 334 THR B N 1
ATOM 5836 C CA . THR B 1 334 ? -18.234 2.436 -4.344 1 98.06 334 THR B CA 1
ATOM 5837 C C . THR B 1 334 ? -18.5 1.942 -2.922 1 98.06 334 THR B C 1
ATOM 5839 O O . THR B 1 334 ? -18.344 0.754 -2.633 1 98.06 334 THR B O 1
ATOM 5842 N N . GLN B 1 335 ? -18.891 2.803 -2.002 1 98.5 335 GLN B N 1
ATOM 5843 C CA . GLN B 1 335 ? -18.953 2.473 -0.581 1 98.5 335 GLN B CA 1
ATOM 5844 C C . GLN B 1 335 ? -20.344 1.995 -0.191 1 98.5 335 GLN B C 1
ATOM 5846 O O . GLN B 1 335 ? -20.562 1.528 0.93 1 98.5 335 GLN B O 1
ATOM 5851 N N . GLU B 1 336 ? -21.297 2.057 -1.098 1 97.06 336 GLU B N 1
ATOM 5852 C CA . GLU B 1 336 ? -22.688 1.762 -0.811 1 97.06 336 GLU B CA 1
ATOM 5853 C C . GLU B 1 336 ? -22.859 0.358 -0.235 1 97.06 336 GLU B C 1
ATOM 5855 O O . GLU B 1 336 ? -23.734 0.118 0.588 1 97.06 336 GLU B O 1
ATOM 5860 N N . THR B 1 337 ? -21.953 -0.561 -0.601 1 96.81 337 THR B N 1
ATOM 5861 C CA . THR B 1 337 ? -22.094 -1.947 -0.176 1 96.81 337 THR B CA 1
ATOM 5862 C C . THR B 1 337 ? -21.062 -2.303 0.886 1 96.81 337 THR B C 1
ATOM 5864 O O . THR B 1 337 ? -21.047 -3.426 1.395 1 96.81 337 THR B O 1
ATOM 5867 N N . VAL B 1 338 ? -20.156 -1.423 1.227 1 98.38 338 VAL B N 1
ATOM 5868 C CA . VAL B 1 338 ? -19.078 -1.717 2.176 1 98.38 338 VAL B CA 1
ATOM 5869 C C . VAL B 1 338 ? -19.625 -1.641 3.602 1 98.38 338 VAL B C 1
ATOM 5871 O O . VAL B 1 338 ? -19.328 -0.692 4.332 1 98.38 338 VAL B O 1
ATOM 5874 N N . THR B 1 339 ? -20.469 -2.588 3.883 1 98.44 339 THR B N 1
ATOM 5875 C CA . THR B 1 339 ? -21.156 -2.762 5.16 1 98.44 339 THR B CA 1
ATOM 5876 C C . THR B 1 339 ? -20.922 -4.164 5.711 1 98.44 339 THR B C 1
ATOM 5878 O O . THR B 1 339 ? -21 -5.148 4.969 1 98.44 339 THR B O 1
ATOM 5881 N N . GLY B 1 340 ? -20.547 -4.23 6.98 1 98.25 340 GLY B N 1
ATOM 5882 C CA . GLY B 1 340 ? -20.281 -5.523 7.59 1 98.25 340 GLY B CA 1
ATOM 5883 C C . GLY B 1 340 ? -19.469 -5.426 8.859 1 98.25 340 GLY B C 1
ATOM 5884 O O . GLY B 1 340 ? -19.438 -4.375 9.508 1 98.25 340 GLY B O 1
ATOM 5885 N N . GLU B 1 341 ? -18.938 -6.586 9.242 1 98.56 341 GLU B N 1
ATOM 5886 C CA . GLU B 1 341 ? -18.141 -6.672 10.453 1 98.56 341 GLU B CA 1
ATOM 5887 C C . GLU B 1 341 ? -16.781 -7.289 10.172 1 98.56 341 GLU B C 1
ATOM 5889 O O . GLU B 1 341 ? -16.656 -8.203 9.352 1 98.56 341 GLU B O 1
ATOM 5894 N N . ILE B 1 342 ? -15.852 -6.797 10.883 1 98.5 342 ILE B N 1
ATOM 5895 C CA . ILE B 1 342 ? -14.5 -7.348 10.75 1 98.5 342 ILE B CA 1
ATOM 5896 C C . ILE B 1 342 ? -13.859 -7.477 12.133 1 98.5 342 ILE B C 1
ATOM 5898 O O . ILE B 1 342 ? -13.891 -6.531 12.922 1 98.5 342 ILE B O 1
ATOM 5902 N N . LYS B 1 343 ? -13.391 -8.633 12.414 1 98.69 343 LYS B N 1
ATOM 5903 C CA . LYS B 1 343 ? -12.609 -8.914 13.617 1 98.69 343 LYS B CA 1
ATOM 5904 C C . LYS B 1 343 ? -11.109 -8.812 13.336 1 98.69 343 LYS B C 1
ATOM 5906 O O . LYS B 1 343 ? -10.617 -9.367 12.352 1 98.69 343 LYS B O 1
ATOM 5911 N N . LEU B 1 344 ? -10.414 -8.039 14.172 1 98.81 344 LEU B N 1
ATOM 5912 C CA . LEU B 1 344 ? -8.984 -7.832 14.008 1 98.81 344 LEU B CA 1
ATOM 5913 C C . LEU B 1 344 ? -8.219 -8.305 15.242 1 98.81 344 LEU B C 1
ATOM 5915 O O . LEU B 1 344 ? -8.688 -8.133 16.375 1 98.81 344 LEU B O 1
ATOM 5919 N N . LYS B 1 345 ? -7.164 -8.922 14.984 1 98.75 345 LYS B N 1
ATOM 5920 C CA . LYS B 1 345 ? -6.164 -9.211 16.016 1 98.75 345 LYS B CA 1
ATOM 5921 C C . LYS B 1 345 ? -5.008 -8.211 15.945 1 98.75 345 LYS B C 1
ATOM 5923 O O . LYS B 1 345 ? -4.324 -8.109 14.922 1 98.75 345 LYS B O 1
ATOM 5928 N N . LEU B 1 346 ? -4.867 -7.402 17 1 98.81 346 LEU B N 1
ATOM 5929 C CA . LEU B 1 346 ? -3.775 -6.441 17.109 1 98.81 346 LEU B CA 1
ATOM 5930 C C . LEU B 1 346 ? -2.648 -7 17.984 1 98.81 346 LEU B C 1
ATOM 5932 O O . LEU B 1 346 ? -2.895 -7.543 19.062 1 98.81 346 LEU B O 1
ATOM 5936 N N . TYR B 1 347 ? -1.431 -6.957 17.406 1 98.62 347 TYR B N 1
ATOM 5937 C CA . TYR B 1 347 ? -0.309 -7.531 18.141 1 98.62 347 TYR B CA 1
ATOM 5938 C C . TYR B 1 347 ? 1.004 -6.871 17.734 1 98.62 347 TYR B C 1
ATOM 5940 O O . TYR B 1 347 ? 1.515 -7.113 16.641 1 98.62 347 TYR B O 1
ATOM 5948 N N . LYS B 1 348 ? 1.609 -6.07 18.656 1 98.25 348 LYS B N 1
ATOM 5949 C CA . LYS B 1 348 ? 2.932 -5.465 18.516 1 98.25 348 LYS B CA 1
ATOM 5950 C C . LYS B 1 348 ? 3.15 -4.91 17.125 1 98.25 348 LYS B C 1
ATOM 5952 O O . LYS B 1 348 ? 4.117 -5.273 16.453 1 98.25 348 LYS B O 1
ATOM 5957 N N . GLY B 1 349 ? 2.34 -3.975 16.719 1 98.5 349 GLY B N 1
ATOM 5958 C CA . GLY B 1 349 ? 2.506 -3.266 15.469 1 98.5 349 GLY B CA 1
ATOM 5959 C C . GLY B 1 349 ? 1.776 -3.92 14.312 1 98.5 349 GLY B C 1
ATOM 5960 O O . GLY B 1 349 ? 1.695 -3.354 13.219 1 98.5 349 GLY B O 1
ATOM 5961 N N . ASN B 1 350 ? 1.22 -5.156 14.5 1 98.56 350 ASN B N 1
ATOM 5962 C CA . ASN B 1 350 ? 0.561 -5.898 13.43 1 98.56 350 ASN B CA 1
ATOM 5963 C C . ASN B 1 350 ? -0.959 -5.828 13.555 1 98.56 350 ASN B C 1
ATOM 5965 O O . ASN B 1 350 ? -1.497 -5.832 14.664 1 98.56 350 ASN B O 1
ATOM 5969 N N . ILE B 1 351 ? -1.603 -5.672 12.453 1 98.69 351 ILE B N 1
ATOM 5970 C CA . ILE B 1 351 ? -3.049 -5.801 12.32 1 98.69 351 ILE B CA 1
ATOM 5971 C C . ILE B 1 351 ? -3.383 -7.039 11.492 1 98.69 351 ILE B C 1
ATOM 5973 O O . ILE B 1 351 ? -3.066 -7.105 10.305 1 98.69 351 ILE B O 1
ATOM 5977 N N . ILE B 1 352 ? -4.02 -8.031 12.141 1 98.44 352 ILE B N 1
ATOM 5978 C CA . ILE B 1 352 ? -4.305 -9.305 11.484 1 98.44 352 ILE B CA 1
ATOM 5979 C C . ILE B 1 352 ? -5.812 -9.484 11.352 1 98.44 352 ILE B C 1
ATOM 5981 O O . ILE B 1 352 ? -6.551 -9.367 12.328 1 98.44 352 ILE B O 1
ATOM 5985 N N . ASN B 1 353 ? -6.254 -9.688 10.133 1 97.94 353 ASN B N 1
ATOM 5986 C CA . ASN B 1 353 ? -7.66 -10.031 9.922 1 97.94 353 ASN B CA 1
ATOM 5987 C C . ASN B 1 353 ? -8.023 -11.359 10.578 1 97.94 353 ASN B C 1
ATOM 5989 O O . ASN B 1 353 ? -7.434 -12.391 10.258 1 97.94 353 ASN B O 1
ATOM 5993 N N . ALA B 1 354 ? -8.922 -11.312 11.477 1 98.06 354 ALA B N 1
ATOM 5994 C CA . ALA B 1 354 ? -9.344 -12.508 12.211 1 98.06 354 ALA B CA 1
ATOM 5995 C C . ALA B 1 354 ? -10.758 -12.922 11.812 1 98.06 354 ALA B C 1
ATOM 5997 O O . ALA B 1 354 ? -11.43 -13.641 12.547 1 98.06 354 ALA B O 1
ATOM 5998 N N . GLY B 1 355 ? -11.234 -12.43 10.711 1 97.56 355 GLY B N 1
ATOM 5999 C CA . GLY B 1 355 ? -12.539 -12.797 10.188 1 97.56 355 GLY B CA 1
ATOM 6000 C C . GLY B 1 355 ? -13.375 -11.594 9.781 1 97.56 355 GLY B C 1
ATOM 6001 O O . GLY B 1 355 ? -13.344 -10.555 10.438 1 97.56 355 GLY B O 1
ATOM 6002 N N . MET B 1 356 ? -14.117 -11.719 8.727 1 97.44 356 MET B N 1
ATOM 6003 C CA . MET B 1 356 ? -14.984 -10.641 8.258 1 97.44 356 MET B CA 1
ATOM 6004 C C . MET B 1 356 ? -16.25 -11.195 7.625 1 97.44 356 MET B C 1
ATOM 6006 O O . MET B 1 356 ? -16.25 -12.305 7.098 1 97.44 356 MET B O 1
ATOM 6010 N N . THR B 1 357 ? -17.312 -10.469 7.75 1 97.12 357 THR B N 1
ATOM 6011 C CA . THR B 1 357 ? -18.625 -10.812 7.184 1 97.12 357 THR B CA 1
ATOM 6012 C C . THR B 1 357 ? -19.312 -9.578 6.617 1 97.12 357 THR B C 1
ATOM 6014 O O . THR B 1 357 ? -19.047 -8.453 7.066 1 97.12 357 THR B O 1
ATOM 6017 N N . SER B 1 358 ? -20.125 -9.758 5.598 1 96.62 358 SER B N 1
ATOM 6018 C CA . SER B 1 358 ? -20.938 -8.703 5 1 96.62 358 SER B CA 1
ATOM 6019 C C . SER B 1 358 ? -22.188 -9.273 4.344 1 96.62 358 SER B C 1
ATOM 6021 O O . SER B 1 358 ? -22.141 -10.328 3.709 1 96.62 358 SER B O 1
ATOM 6023 N N . PRO B 1 359 ? -23.344 -8.641 4.523 1 95.81 359 PRO B N 1
ATOM 6024 C CA . PRO B 1 359 ? -24.516 -9.055 3.76 1 95.81 359 PRO B CA 1
ATOM 6025 C C . PRO B 1 359 ? -24.375 -8.797 2.26 1 95.81 359 PRO B C 1
ATOM 6027 O O . PRO B 1 359 ? -25.172 -9.305 1.464 1 95.81 359 PRO B O 1
ATOM 6030 N N . TYR B 1 360 ? -23.344 -8.023 1.89 1 93.5 360 TYR B N 1
ATOM 6031 C CA . TYR B 1 360 ? -23.125 -7.68 0.49 1 93.5 360 TYR B CA 1
ATOM 6032 C C . TYR B 1 360 ? -21.906 -8.406 -0.066 1 93.5 360 TYR B C 1
ATOM 6034 O O . TYR B 1 360 ? -21.312 -7.969 -1.056 1 93.5 360 TYR B O 1
ATOM 6042 N N . SER B 1 361 ? -21.5 -9.461 0.615 1 94.31 361 SER B N 1
ATOM 6043 C CA . SER B 1 361 ? -20.297 -10.188 0.189 1 94.31 361 SER B CA 1
ATOM 6044 C C . SER B 1 361 ? -20.453 -10.727 -1.228 1 94.31 361 SER B C 1
ATOM 6046 O O . SER B 1 361 ? -21.5 -11.305 -1.565 1 94.31 361 SER B O 1
ATOM 6048 N N . LEU B 1 362 ? -19.406 -10.461 -2.043 1 91.69 362 LEU B N 1
ATOM 6049 C CA . LEU B 1 362 ? -19.328 -11.008 -3.395 1 91.69 362 LEU B CA 1
ATOM 6050 C C . LEU B 1 362 ? -18.516 -12.297 -3.414 1 91.69 362 LEU B C 1
ATOM 6052 O O . LEU B 1 362 ? -18.281 -12.883 -4.477 1 91.69 362 LEU B O 1
ATOM 6056 N N . TYR B 1 363 ? -18.047 -12.68 -2.205 1 90 363 TYR B N 1
ATOM 6057 C CA . TYR B 1 363 ? -17.391 -13.977 -2.049 1 90 363 TYR B CA 1
ATOM 6058 C C . TYR B 1 363 ? -18.422 -15.086 -1.865 1 90 363 TYR B C 1
ATOM 6060 O O . TYR B 1 363 ? -19.328 -14.961 -1.051 1 90 363 TYR B O 1
ATOM 6068 N N . SER B 1 364 ? -18.281 -16.109 -2.674 1 83.12 364 SER B N 1
ATOM 6069 C CA . SER B 1 364 ? -19.172 -17.266 -2.572 1 83.12 364 SER B CA 1
ATOM 6070 C C . SER B 1 364 ? -18.375 -18.562 -2.455 1 83.12 364 SER B C 1
ATOM 6072 O O . SER B 1 364 ? -17.594 -18.906 -3.346 1 83.12 364 SER B O 1
ATOM 6074 N N . GLU B 1 365 ? -18.688 -19.266 -1.442 1 78.69 365 GLU B N 1
ATOM 6075 C CA . GLU B 1 365 ? -18.031 -20.547 -1.218 1 78.69 365 GLU B CA 1
ATOM 6076 C C . GLU B 1 365 ? -18.359 -21.531 -2.336 1 78.69 365 GLU B C 1
ATOM 6078 O O . GLU B 1 365 ? -17.516 -22.344 -2.719 1 78.69 365 GLU B O 1
ATOM 6083 N N . GLU B 1 366 ? -19.5 -21.438 -2.861 1 72.94 366 GLU B N 1
ATOM 6084 C CA . GLU B 1 366 ? -19.938 -22.344 -3.916 1 72.94 366 GLU B CA 1
ATOM 6085 C C . GLU B 1 366 ? -19.062 -22.203 -5.16 1 72.94 366 GLU B C 1
ATOM 6087 O O . GLU B 1 366 ? -18.766 -23.188 -5.828 1 72.94 366 GLU B O 1
ATOM 6092 N N . TYR B 1 367 ? -18.672 -21.016 -5.371 1 75.81 367 TYR B N 1
ATOM 6093 C CA . TYR B 1 367 ? -17.875 -20.75 -6.562 1 75.81 367 TYR B CA 1
ATOM 6094 C C . TYR B 1 367 ? -16.391 -20.969 -6.281 1 75.81 367 TYR B C 1
ATOM 6096 O O . TYR B 1 367 ? -15.641 -21.375 -7.172 1 75.81 367 TYR B O 1
ATOM 6104 N N . ALA B 1 368 ? -16.031 -20.828 -5.031 1 72.75 368 ALA B N 1
ATOM 6105 C CA . ALA B 1 368 ? -14.617 -20.812 -4.688 1 72.75 368 ALA B CA 1
ATOM 6106 C C . ALA B 1 368 ? -14.141 -22.203 -4.27 1 72.75 368 ALA B C 1
ATOM 6108 O O . ALA B 1 368 ? -12.93 -22.469 -4.227 1 72.75 368 ALA B O 1
ATOM 6109 N N . THR B 1 369 ? -15.008 -23.125 -4.125 1 70.44 369 THR B N 1
ATOM 6110 C CA . THR B 1 369 ? -14.672 -24.406 -3.527 1 70.44 369 THR B CA 1
ATOM 6111 C C . THR B 1 369 ? -13.93 -25.297 -4.527 1 70.44 369 THR B C 1
ATOM 6113 O O . THR B 1 369 ? -14.172 -25.219 -5.734 1 70.44 369 THR B O 1
ATOM 6116 N N . PHE B 1 370 ? -13.055 -26.109 -3.994 1 65.38 370 PHE B N 1
ATOM 6117 C CA . PHE B 1 370 ? -12.312 -27.094 -4.773 1 65.38 370 PHE B CA 1
ATOM 6118 C C . PHE B 1 370 ? -13.141 -28.359 -4.992 1 65.38 370 PHE B C 1
ATOM 6120 O O . PHE B 1 370 ? -12.812 -29.188 -5.84 1 65.38 370 PHE B O 1
ATOM 6127 N N . GLY B 1 371 ? -14.219 -28.406 -4.227 1 62.56 371 GLY B N 1
ATOM 6128 C CA . GLY B 1 371 ? -15.078 -29.578 -4.348 1 62.56 371 GLY B CA 1
ATOM 6129 C C . GLY B 1 371 ? -15.977 -29.531 -5.574 1 62.56 371 GLY B C 1
ATOM 6130 O O . GLY B 1 371 ? -15.812 -28.656 -6.434 1 62.56 371 GLY B O 1
ATOM 6131 N N . GLU B 1 372 ? -16.656 -30.672 -5.766 1 59.62 372 GLU B N 1
ATOM 6132 C CA . GLU B 1 372 ? -17.609 -30.734 -6.879 1 59.62 372 GLU B CA 1
ATOM 6133 C C . GLU B 1 372 ? -18.547 -29.547 -6.863 1 59.62 372 GLU B C 1
ATOM 6135 O O . GLU B 1 372 ? -19.031 -29.125 -5.801 1 59.62 372 GLU B O 1
ATOM 6140 N N . ASP B 1 373 ? -18.312 -28.703 -8.055 1 64.56 373 ASP B N 1
ATOM 6141 C CA . ASP B 1 373 ? -19.234 -27.578 -8.102 1 64.56 373 ASP B CA 1
ATOM 6142 C C . ASP B 1 373 ? -20.109 -27.641 -9.359 1 64.56 373 ASP B C 1
ATOM 6144 O O . ASP B 1 373 ? -19.719 -28.234 -10.367 1 64.56 373 ASP B O 1
ATOM 6148 N N . GLY B 1 374 ? -21.422 -27.484 -9.234 1 62 374 GLY B N 1
ATOM 6149 C CA . GLY B 1 374 ? -22.344 -27.453 -10.359 1 62 374 GLY B CA 1
ATOM 6150 C C . GLY B 1 374 ? -22.5 -26.078 -10.961 1 62 374 GLY B C 1
ATOM 6151 O O . GLY B 1 374 ? -23.219 -25.891 -11.945 1 62 374 GLY B O 1
ATOM 6152 N N . VAL B 1 375 ? -21.672 -25.125 -10.484 1 68.62 375 VAL B N 1
ATOM 6153 C CA . VAL B 1 375 ? -22.016 -23.766 -10.891 1 68.62 375 VAL B CA 1
ATOM 6154 C C . VAL B 1 375 ? -20.984 -23.25 -11.891 1 68.62 375 VAL B C 1
ATOM 6156 O O . VAL B 1 375 ? -21.281 -22.406 -12.727 1 68.62 375 VAL B O 1
ATOM 6159 N N . TYR B 1 376 ? -19.828 -23.781 -11.82 1 70.06 376 TYR B N 1
ATOM 6160 C CA . TYR B 1 376 ? -18.781 -23.328 -12.734 1 70.06 376 TYR B CA 1
ATOM 6161 C C . TYR B 1 376 ? -18.469 -24.391 -13.781 1 70.06 376 TYR B C 1
ATOM 6163 O O . TYR B 1 376 ? -18.078 -25.5 -13.445 1 70.06 376 TYR B O 1
ATOM 6171 N N . ASP B 1 377 ? -18.781 -24.062 -15.031 1 76 377 ASP B N 1
ATOM 6172 C CA . ASP B 1 377 ? -18.438 -24.953 -16.125 1 76 377 ASP B CA 1
ATOM 6173 C C . ASP B 1 377 ? -16.984 -24.75 -16.562 1 76 377 ASP B C 1
ATOM 6175 O O . ASP B 1 377 ? -16.672 -23.766 -17.234 1 76 377 ASP B O 1
ATOM 6179 N N . GLN B 1 378 ? -16.156 -25.641 -16.188 1 78.31 378 GLN B N 1
ATOM 6180 C CA . GLN B 1 378 ? -14.719 -25.562 -16.453 1 78.31 378 GLN B CA 1
ATOM 6181 C C . GLN B 1 378 ? -14.438 -25.453 -17.953 1 78.31 378 GLN B C 1
ATOM 6183 O O . GLN B 1 378 ? -13.406 -24.922 -18.359 1 78.31 378 GLN B O 1
ATOM 6188 N N . LYS B 1 379 ? -15.289 -25.891 -18.812 1 78.44 379 LYS B N 1
ATOM 6189 C CA . LYS B 1 379 ? -15.109 -25.859 -20.266 1 78.44 379 LYS B CA 1
ATOM 6190 C C . LYS B 1 379 ? -15.148 -24.422 -20.781 1 78.44 379 LYS B C 1
ATOM 6192 O O . LYS B 1 379 ? -14.57 -24.109 -21.828 1 78.44 379 LYS B O 1
ATOM 6197 N N . ASP B 1 380 ? -15.898 -23.641 -20.062 1 79.38 380 ASP B N 1
ATOM 6198 C CA . ASP B 1 380 ? -16.031 -22.25 -20.484 1 79.38 380 ASP B CA 1
ATOM 6199 C C . ASP B 1 380 ? -14.688 -21.531 -20.438 1 79.38 380 ASP B C 1
ATOM 6201 O O . ASP B 1 380 ? -14.461 -20.578 -21.172 1 79.38 380 ASP B O 1
ATOM 6205 N N . ALA B 1 381 ? -13.773 -22.016 -19.594 1 83.25 381 ALA B N 1
ATOM 6206 C CA . ALA B 1 381 ? -12.453 -21.406 -19.453 1 83.25 381 ALA B CA 1
ATOM 6207 C C . ALA B 1 381 ? -11.68 -21.469 -20.766 1 83.25 381 ALA B C 1
ATOM 6209 O O . ALA B 1 381 ? -10.938 -20.531 -21.094 1 83.25 381 ALA B O 1
ATOM 6210 N N . ALA B 1 382 ? -11.914 -22.484 -21.5 1 84.12 382 ALA B N 1
ATOM 6211 C CA . ALA B 1 382 ? -11.195 -22.656 -22.766 1 84.12 382 ALA B CA 1
ATOM 6212 C C . ALA B 1 382 ? -11.492 -21.5 -23.719 1 84.12 382 ALA B C 1
ATOM 6214 O O . ALA B 1 382 ? -10.57 -20.891 -24.266 1 84.12 382 ALA B O 1
ATOM 6215 N N . GLY B 1 383 ? -12.852 -21.25 -23.938 1 81.81 383 GLY B N 1
ATOM 6216 C CA . GLY B 1 383 ? -13.227 -20.141 -24.812 1 81.81 383 GLY B CA 1
ATOM 6217 C C . GLY B 1 383 ? -12.703 -18.812 -24.328 1 81.81 383 GLY B C 1
ATOM 6218 O O . GLY B 1 383 ? -12.219 -18 -25.141 1 81.81 383 GLY B O 1
ATOM 6219 N N . PHE B 1 384 ? -12.75 -18.688 -23.094 1 85.81 384 PHE B N 1
ATOM 6220 C CA . PHE B 1 384 ? -12.266 -17.438 -22.5 1 85.81 384 PHE B CA 1
ATOM 6221 C C . PHE B 1 384 ? -10.781 -17.25 -22.781 1 85.81 384 PHE B C 1
ATOM 6223 O O . PHE B 1 384 ? -10.359 -16.203 -23.281 1 85.81 384 PHE B O 1
ATOM 6230 N N . ILE B 1 385 ? -9.945 -18.203 -22.562 1 87.06 385 ILE B N 1
ATOM 6231 C CA . ILE B 1 385 ? -8.492 -18.109 -22.688 1 87.06 385 ILE B CA 1
ATOM 6232 C C . ILE B 1 385 ? -8.109 -17.922 -24.156 1 87.06 385 ILE B C 1
ATOM 6234 O O . ILE B 1 385 ? -7.184 -17.172 -24.469 1 87.06 385 ILE B O 1
ATOM 6238 N N . ASN B 1 386 ? -8.773 -18.625 -25.016 1 84.44 386 ASN B N 1
ATOM 6239 C CA . ASN B 1 386 ? -8.5 -18.484 -26.453 1 84.44 386 ASN B CA 1
ATOM 6240 C C . ASN B 1 386 ? -8.703 -17.047 -26.922 1 84.44 386 ASN B C 1
ATOM 6242 O O . ASN B 1 386 ? -7.863 -16.5 -27.641 1 84.44 386 ASN B O 1
ATOM 6246 N N . LEU B 1 387 ? -9.781 -16.391 -26.469 1 77.31 387 LEU B N 1
ATOM 6247 C CA . LEU B 1 387 ? -10.07 -15.023 -26.875 1 77.31 387 LEU B CA 1
ATOM 6248 C C . LEU B 1 387 ? -9.156 -14.039 -26.141 1 77.31 387 LEU B C 1
ATOM 6250 O O . LEU B 1 387 ? -8.664 -13.086 -26.75 1 77.31 387 LEU B O 1
ATOM 6254 N N . TYR B 1 388 ? -8.984 -14.336 -24.938 1 85.12 388 TYR B N 1
ATOM 6255 C CA . TYR B 1 388 ? -8.133 -13.484 -24.109 1 85.12 388 TYR B CA 1
ATOM 6256 C C . TYR B 1 388 ? -6.695 -13.508 -24.609 1 85.12 388 TYR B C 1
ATOM 6258 O O . TYR B 1 388 ? -5.992 -12.492 -24.531 1 85.12 388 TYR B O 1
ATOM 6266 N N . GLY B 1 389 ? -6.242 -14.594 -25.188 1 82.38 389 GLY B N 1
ATOM 6267 C CA . GLY B 1 389 ? -4.867 -14.766 -25.625 1 82.38 389 GLY B CA 1
ATOM 6268 C C . GLY B 1 389 ? -4.672 -14.469 -27.109 1 82.38 389 GLY B C 1
ATOM 6269 O O . GLY B 1 389 ? -3.553 -14.547 -27.609 1 82.38 389 GLY B O 1
ATOM 6270 N N . LEU B 1 390 ? -5.703 -14.086 -27.844 1 78.94 390 LEU B N 1
ATOM 6271 C CA . LEU B 1 390 ? -5.668 -13.898 -29.281 1 78.94 390 LEU B CA 1
ATOM 6272 C C . LEU B 1 390 ? -4.602 -12.883 -29.672 1 78.94 390 LEU B C 1
ATOM 6274 O O . LEU B 1 390 ? -3.848 -13.102 -30.625 1 78.94 390 LEU B O 1
ATOM 6278 N N . PRO B 1 391 ? -4.508 -11.742 -28.953 1 85.38 391 PRO B N 1
ATOM 6279 C CA . PRO B 1 391 ? -3.449 -10.789 -29.312 1 85.38 391 PRO B CA 1
ATOM 6280 C C . PRO B 1 391 ? -2.053 -11.398 -29.219 1 85.38 391 PRO B C 1
ATOM 6282 O O . PRO B 1 391 ? -1.184 -11.086 -30.031 1 85.38 391 PRO B O 1
ATOM 6285 N N . SER B 1 392 ? -1.806 -12.219 -28.203 1 85.81 392 SER B N 1
ATOM 6286 C CA . SER B 1 392 ? -0.512 -12.883 -28.062 1 85.81 392 SER B CA 1
ATOM 6287 C C . SER B 1 392 ? -0.224 -13.805 -29.234 1 85.81 392 SER B C 1
ATOM 6289 O O . SER B 1 392 ? 0.914 -13.883 -29.703 1 85.81 392 SER B O 1
ATOM 6291 N N . VAL B 1 393 ? -1.229 -14.531 -29.75 1 84.75 393 VAL B N 1
ATOM 6292 C CA . VAL B 1 393 ? -1.104 -15.43 -30.891 1 84.75 393 VAL B CA 1
ATOM 6293 C C . VAL B 1 393 ? -0.753 -14.633 -32.156 1 84.75 393 VAL B C 1
ATOM 6295 O O . VAL B 1 393 ? 0.17 -14.992 -32.875 1 84.75 393 VAL B O 1
ATOM 6298 N N . VAL B 1 394 ? -1.462 -13.5 -32.375 1 85.94 394 VAL B N 1
ATOM 6299 C CA . VAL B 1 394 ? -1.235 -12.656 -33.562 1 85.94 394 VAL B CA 1
ATOM 6300 C C . VAL B 1 394 ? 0.187 -12.102 -33.531 1 85.94 394 VAL B C 1
ATOM 6302 O O . VAL B 1 394 ? 0.878 -12.086 -34.531 1 85.94 394 VAL B O 1
ATOM 6305 N N . ARG B 1 395 ? 0.574 -11.695 -32.406 1 87.31 395 ARG B N 1
ATOM 6306 C CA . ARG B 1 395 ? 1.927 -11.172 -32.25 1 87.31 395 ARG B CA 1
ATOM 6307 C C . ARG B 1 395 ? 2.967 -12.258 -32.531 1 87.31 395 ARG B C 1
ATOM 6309 O O . ARG B 1 395 ? 3.971 -12 -33.188 1 87.31 395 ARG B O 1
ATOM 6316 N N . ALA B 1 396 ? 2.779 -13.414 -31.969 1 86.69 396 ALA B N 1
ATOM 6317 C CA . ALA B 1 396 ? 3.699 -14.531 -32.156 1 86.69 396 ALA B CA 1
ATOM 6318 C C . ALA B 1 396 ? 3.822 -14.875 -33.656 1 86.69 396 ALA B C 1
ATOM 6320 O O . ALA B 1 396 ? 4.922 -15.125 -34.156 1 86.69 396 ALA B O 1
ATOM 6321 N N . LYS B 1 397 ? 2.758 -14.938 -34.312 1 84.88 397 LYS B N 1
ATOM 6322 C CA . LYS B 1 397 ? 2.744 -15.234 -35.75 1 84.88 397 LYS B CA 1
ATOM 6323 C C . LYS B 1 397 ? 3.459 -14.148 -36.531 1 84.88 397 LYS B C 1
ATOM 6325 O O . LYS B 1 397 ? 4.203 -14.445 -37.469 1 84.88 397 LYS B O 1
ATOM 6330 N N . MET B 1 398 ? 3.162 -12.852 -36.188 1 87.06 398 MET B N 1
ATOM 6331 C CA . MET B 1 398 ? 3.85 -11.727 -36.844 1 87.06 398 MET B CA 1
ATOM 6332 C C . MET B 1 398 ? 5.359 -11.852 -36.656 1 87.06 398 MET B C 1
ATOM 6334 O O . MET B 1 398 ? 6.113 -11.656 -37.625 1 87.06 398 MET B O 1
ATOM 6338 N N . GLN B 1 399 ? 5.77 -12.188 -35.5 1 87.88 399 GLN B N 1
ATOM 6339 C CA . GLN B 1 399 ? 7.195 -12.336 -35.219 1 87.88 399 GLN B CA 1
ATOM 6340 C C . GLN B 1 399 ? 7.797 -13.492 -36 1 87.88 399 GLN B C 1
ATOM 6342 O O . GLN B 1 399 ? 8.93 -13.398 -36.469 1 87.88 399 GLN B O 1
ATOM 6347 N N . ALA B 1 400 ? 7.066 -14.641 -36.094 1 85.56 400 ALA B N 1
ATOM 6348 C CA . ALA B 1 400 ? 7.516 -15.805 -36.844 1 85.56 400 ALA B CA 1
ATOM 6349 C C . ALA B 1 400 ? 7.66 -15.461 -38.312 1 85.56 400 ALA B C 1
ATOM 6351 O O . ALA B 1 400 ? 8.602 -15.922 -38.969 1 85.56 400 ALA B O 1
ATOM 6352 N N . ASN B 1 401 ? 6.758 -14.609 -38.812 1 83 401 ASN B N 1
ATOM 6353 C CA . ASN B 1 401 ? 6.805 -14.195 -40.219 1 83 401 ASN B CA 1
ATOM 6354 C C . ASN B 1 401 ? 8.016 -13.312 -40.5 1 83 401 ASN B C 1
ATOM 6356 O O . ASN B 1 401 ? 8.625 -13.414 -41.562 1 83 401 ASN B O 1
ATOM 6360 N N . LEU B 1 402 ? 8.281 -12.43 -39.625 1 84.88 402 LEU B N 1
ATOM 6361 C CA . LEU B 1 402 ? 9.422 -11.531 -39.781 1 84.88 402 LEU B CA 1
ATOM 6362 C C . LEU B 1 402 ? 10.734 -12.312 -39.75 1 84.88 402 LEU B C 1
ATOM 6364 O O . LEU B 1 402 ? 11.672 -11.977 -40.469 1 84.88 402 LEU B O 1
ATOM 6368 N N . LYS B 1 403 ? 10.758 -13.266 -38.906 1 83.94 403 LYS B N 1
ATOM 6369 C CA . LYS B 1 403 ? 11.961 -14.086 -38.844 1 83.94 403 LYS B CA 1
ATOM 6370 C C . LYS B 1 403 ? 12.164 -14.883 -40.125 1 83.94 403 LYS B C 1
ATOM 6372 O O . LYS B 1 403 ? 13.297 -15.141 -40.531 1 83.94 403 LYS B O 1
ATOM 6377 N N . LYS B 1 404 ? 11.133 -15.219 -40.812 1 81.31 404 LYS B N 1
ATOM 6378 C CA . LYS B 1 404 ? 11.211 -15.953 -42.062 1 81.31 404 LYS B CA 1
ATOM 6379 C C . LYS B 1 404 ? 11.648 -15.039 -43.219 1 81.31 404 LYS B C 1
ATOM 6381 O O . LYS B 1 404 ? 12.383 -15.461 -44.094 1 81.31 404 LYS B O 1
ATOM 6386 N N . GLU B 1 405 ? 11.32 -13.797 -43.156 1 65 405 GLU B N 1
ATOM 6387 C CA . GLU B 1 405 ? 11.695 -12.859 -44.219 1 65 405 GLU B CA 1
ATOM 6388 C C . GLU B 1 405 ? 13.156 -12.438 -44.094 1 65 405 GLU B C 1
ATOM 6390 O O . GLU B 1 405 ? 13.82 -12.164 -45.094 1 65 405 GLU B O 1
ATOM 6395 N N . VAL B 1 406 ? 13.438 -12.297 -42.875 1 62.84 406 VAL B N 1
ATOM 6396 C CA . VAL B 1 406 ? 14.836 -11.906 -42.719 1 62.84 406 VAL B CA 1
ATOM 6397 C C . VAL B 1 406 ? 15.742 -13.102 -43.031 1 62.84 406 VAL B C 1
ATOM 6399 O O . VAL B 1 406 ? 16.922 -12.93 -43.312 1 62.84 406 VAL B O 1
ATOM 6402 N N . LYS B 1 407 ? 15.258 -14.242 -43.156 1 53.16 407 LYS B N 1
ATOM 6403 C CA . LYS B 1 407 ? 16.062 -15.375 -43.625 1 53.16 407 LYS B CA 1
ATOM 6404 C C . LYS B 1 407 ? 15.922 -15.555 -45.125 1 53.16 407 LYS B C 1
ATOM 6406 O O . LYS B 1 407 ? 14.844 -15.352 -45.688 1 53.16 407 LYS B O 1
#

InterPro domains:
  IPR001518 Argininosuccinate synthase [PTHR11587] (1-400)
  IPR001518 Argininosuccinate synthase [TIGR00032] (6-394)
  IPR014729 Rossmann-like alpha/beta/alpha sandwich fold [G3DSA:3.40.50.620] (6-169)
  IPR018223 Argininosuccinate synthase, conserved site [PS00564] (10-18)
  IPR018223 Argininosuccinate synthase, conserved site [PS00565] (118-129)
  IPR023434 Argininosuccinate synthase, type 1 subfamily [MF_00005] (4-400)
  IPR023434 Argininosuccinate synthase, type 1 subfamily [cd01999] (6-391)
  IPR024074 Argininosuccinate synthetase, catalytic/multimerisation domain body [G3DSA:3.90.1260.10] (65-355)
  IPR024074 Argininosuccinate synthetase, catalytic/multimerisation domain body [SSF69864] (174-401)
  IPR048267 Arginosuccinate synthase-like, N-terminal domain [PF00764] (6-167)
  IPR048268 Arginosuccinate synthase C-terminal domain [PF20979] (176-392)

Sequence (814 aa):
MIKYNKVVLAYSGGLDTSIIIPWLKETYGCEVIAVCGNVGQKDELDGLEEKAIKTGASKLYIEDLTQEFVDDYIFPTIQAGAVYEGKYLLGTSFARPLIGKRLVEIAQKEGADAICHGCTGKGNDQVRFELAVKAFAPEMPIIAPWRIWNIKSREEEIEYAESKNIPLKINRETNYSKDKNIWHLSHEGLDLEFPENEPKYAEILELSKTLEAAPDEATYITLTFEKGIAVALNGKKMNSVELLDELNKVGGENAIGITDMVENRLVGMKSRGVYETPGGTILYSAHKDLEEICLDKETSHYKEQIALKFADLVYNGQWFTPLREALTEFVNKTQETVTGEIKLKLYKGNIINAGMTSPYSLYSEEYATFGEDGVYDQKDAAGFINLYGLPSVVRAKMQANLKKEVKMIKYNKVVLAYSGGLDTSIIIPWLKETYGCEVIAVCGNVGQKDELDGLEEKAIKTGASKLYIEDLTQEFVDDYIFPTIQAGAVYEGKYLLGTSFARPLIGKRLVEIAQKEGADAICHGCTGKGNDQVRFELAVKAFAPEMPIIAPWRIWNIKSREEEIEYAESKNIPLKINRETNYSKDKNIWHLSHEGLDLEFPENEPKYAEILELSKTLEAAPDEATYITLTFEKGIAVALNGKKMNSVELLDELNKVGGENAIGITDMVENRLVGMKSRGVYETPGGTILYSAHKDLEEICLDKETSHYKEQIALKFADLVYNGQWFTPLREALTEFVNKTQETVTGEIKLKLYKGNIINAGMTSPYSLYSEEYATFGEDGVYDQKDAAGFINLYGLPSVVRAKMQANLKKEVK

Nearest PDB structures (foldseek):
  7k5z-assembly1_A  TM=9.739E-01  e=5.738E-52  Legionella pneumophila subsp. pneumophila str. Philadelphia 1
  7k5z-assembly1_C  TM=9.735E-01  e=6.797E-52  Legionella pneumophila subsp. pneumophila str. Philadelphia 1
  7k5z-assembly1_D  TM=9.796E-01  e=3.537E-50  Legionella pneumophila subsp. pneumophila str. Philadelphia 1
  4xfj-assembly1_B  TM=9.601E-01  e=2.533E-45  Mycolicibacterium thermoresistibile ATCC 19527
  4u7j-assembly1_B-2  TM=9.585E-01  e=1.177E-43  Mycolicibacterium thermoresistibile ATCC 19527

Solvent-accessible surface area (backbone atoms only — not comparable to full-atom values): 42328 Å² total; per-residue (Å²): 126,88,80,40,66,27,33,29,29,54,34,70,72,44,72,65,36,47,46,43,44,46,50,46,34,70,74,43,67,27,47,37,35,33,34,26,69,34,45,52,50,64,76,69,58,64,64,38,60,61,50,42,44,73,38,58,26,78,42,70,45,77,43,83,37,34,64,59,42,44,64,70,43,46,44,54,38,52,57,38,58,33,36,41,93,81,70,43,72,52,52,68,38,55,46,36,36,56,40,21,45,52,50,48,53,49,25,60,74,70,62,36,57,29,41,31,44,65,46,48,51,84,47,60,59,42,45,12,31,49,35,25,31,24,43,76,39,60,83,57,45,75,46,48,49,63,49,71,54,88,71,64,37,69,68,47,49,49,51,51,26,56,75,68,68,41,89,68,90,68,71,80,86,79,66,59,53,70,52,66,37,62,58,24,38,40,37,28,48,76,69,48,58,37,60,58,48,49,75,62,55,87,77,65,54,82,73,37,42,47,52,85,71,14,55,92,62,72,45,75,49,32,40,31,32,53,49,52,39,69,42,26,53,68,85,42,74,46,56,63,63,60,46,44,53,51,34,27,51,55,21,6,50,25,19,25,36,72,43,76,50,52,42,70,45,83,88,72,49,43,44,41,40,40,35,41,22,19,24,53,44,52,49,46,53,53,53,52,56,50,36,45,34,34,46,55,59,68,61,50,56,52,40,55,57,49,7,50,54,50,17,48,34,33,62,62,25,37,65,90,35,70,64,49,51,52,51,48,53,54,36,53,63,68,20,69,44,28,31,34,39,39,31,35,37,35,40,32,44,41,80,39,78,40,17,38,51,41,95,44,47,70,62,46,52,72,78,52,48,89,55,73,52,94,78,67,64,34,52,56,41,54,61,49,45,56,62,72,33,41,66,45,30,54,49,33,52,52,51,54,50,50,56,53,65,75,93,127,89,79,40,66,26,34,30,30,54,35,69,72,44,72,63,36,46,48,45,44,47,48,46,33,70,73,43,65,27,46,38,34,32,34,26,70,32,45,51,47,65,76,68,58,66,64,36,58,60,50,43,43,72,40,58,26,79,41,70,46,76,42,81,38,34,64,58,42,45,64,69,43,47,44,55,38,52,56,38,58,34,38,40,94,79,68,42,71,51,53,67,36,56,46,38,36,56,40,21,46,52,50,48,53,48,25,60,75,71,64,36,56,29,41,30,45,63,47,50,50,84,48,60,60,42,45,12,32,49,36,24,31,24,44,77,38,60,81,58,45,74,47,47,49,62,49,71,56,88,71,64,38,71,69,48,48,49,51,51,24,54,75,69,69,40,90,66,90,68,71,81,85,80,67,59,53,69,52,66,36,63,57,26,37,40,38,28,48,78,69,48,57,37,59,58,47,50,76,61,54,87,78,65,53,82,73,35,42,46,53,87,71,14,56,93,61,72,46,76,48,33,40,31,31,54,49,52,39,70,42,26,54,67,85,41,73,46,57,62,62,60,46,44,53,50,34,27,53,55,21,5,48,23,20,25,37,72,43,76,48,53,42,70,43,83,88,70,48,42,46,42,39,38,37,42,22,19,24,52,43,51,49,46,52,54,52,53,57,50,36,43,35,35,46,55,60,68,59,50,57,51,41,54,57,50,7,49,54,51,18,49,34,33,61,62,25,39,66,91,36,69,64,50,51,52,49,46,54,53,37,53,66,68,21,69,44,28,30,34,40,39,32,35,37,34,41,33,44,43,81,38,78,41,17,41,52,41,96,46,47,69,60,48,53,73,76,50,48,88,55,74,51,93,78,67,63,34,54,57,42,55,62,49,45,55,62,71,34,41,66,44,30,53,50,33,51,53,53,54,51,50,57,53,64,75,92

Foldseek 3Di:
DDAWAEEEEAAQQALQSLLVQVVCCVVRVYAYEYEYEAQADDPSCPCSFVLNVLSPHPYYHYHDCNQVCLPPQQLLLLLLLADEPPAHSLVLLRSLLVSLLVSLVVCVVVVTQAYEYADAPPALSVQQNVVSCCLRPVPHHYHYCNVPPPQDDPVSSVVSCVVSVRDHPDPDDDAFDWDDHLFKIKGFDDPQQDVVDDDPCCPHDDQADALVQADQDKDKKKFWDALSQTQDINPHGDRSSVQSNVQSNVQRNQRARWDWDFHQAPVGDTGIMIMRGRSSRQSSVQSLVLLVFQADDVLNVVSVVLSHVLNVCSRNNNCPPPVNVVSSVSSSVSSNQSTWMWMWIRHSHDTHTPDIDGPRTPDDCLVVPPDDHPPDDPVVVVVVCCVVCVVVVVVVVVVVVVVVVVD/DDAWAEEEEAAQQALQSLLVQVVCCVVRVYAYEYEYEAQADPPSCPCSFVLNVLSPHPYYHYHDCNQVCLPPQQLLLLLLLADEPPAHSLVLLRVLLVSLLVSLVVCVVVVTQAYEYADAPPALSVQQNVVSCCLRPVPHHYHYCNVPPPQDDPVSSVVSCVVSVRDDPDPDDDAFDWDDHLFKIKGFDDPQQDVVDDDPCCPHDDQADALVQADQDKDKKKFWDALSQTQDINPHGDRSSVQSNVQSNVQRNQVARWDWDFHQAPVGDTGIMIMRGRSSRQSSVQSLVLLVFQADDVLNVVSVVLSHVLNVCSRNNNCPPPVNVVSSVSSSVSSNQSTWMWMWIRHSHDTHTPDIDGPRTPDDCLVVPPDDHPPDDPVVVVVVCCVVCVVVVVVVVVVVVVVVVVD

Secondary structure (DSSP, 8-state):
----SEEEEE--SSHHHHHHHHHHHHHH--EEEEEEEESS--GGGTTHHHHHHHHT-SEEEEEE-HHHIIIIIIHHHHHHT--BTTTB--HHHHHHHHHHHHHHHHHHHHT-SEEE----TTSSHHHHHHHHHHHH-TT--EE-HHHHSS--SHHHHHHHHHHTT-------S---EEEE-SS-EEEESGGGG-TTSPP-HHHH-SSS--TTTS-SS-EEEEEEEETTEEEEETTEE--HHHHHHHHHHHHHHTT--EEEEEEE-TTS-EEEEEEE-HHHHHHHHHHHHHHHHHS-HHHHHHHHHHHHHHHHHHHTT-TTSHHHHHHHHHHHHHHTT--EEEEEEEETTEEEEEEEE-TT----HHHH-SS--SS--TTHHHHHHHHHTHHHHHHHHHHHHHHHHH-/----SEEEEE--SSHHHHHHHHHHHHHH--EEEEEEEESS--GGGTTHHHHHHHHT-SEEEEEE-HHHIIIIIIHHHHHHT--BTTTB--TTTTHHHHHHHHHHHHHHHHT-SEEE----TTSSHHHHHHHHHHHH-TT--EE-GGGTSS--SHHHHHHHHHHTT-------S---EEEE-SS-EEEESGGGG-TTSPP-HHHH-SSS--TTTS-SS-EEEEEEEETTEEEEETTEE--HHHHHHHHHHHHHHTT--EEEEEEE-TTS-EEEEEEE-HHHHHHHHHHHHHHHHHS-HHHHHHHHHHHHHHHHHHHTT-TTSHHHHHHHHHHHHHHTT--EEEEEEEETTEEEEEEEE-TT----HHHH-SS--SS--TTHHHHHHHHHTHHHHHHHHHHHHHHHHH-

Radius of gyration: 30.08 Å; Cα contacts (8 Å, |Δi|>4): 1604; chains: 2; bounding box: 59×99×73 Å

Organism: NCBI:txid632245

pLDDT: mean 92.64, std 9.32, range [45.34, 98.88]